Protein AF-0000000084500345 (afdb_homodimer)

Radius of gyration: 33.34 Å; Cα contacts (8 Å, |Δi|>4): 1543; chains: 2; bounding box: 88×90×96 Å

Sequence (856 aa):
MTTPIPCPPGLPIVGNLTSVDADVPTNSLMLLAKQYGEIYRLRVLKHKGAKRLLGLGEGDAGGNSFLESFNEWEENLWDALAKEYNVEAKEGLNVPMVDVQLVGGPTDRAAILRQPDSRLGLVVENRVLTTPGAPAKHHIEFELPDSMTYQAGDYLAILPLNPPEYVRRVLARFRMSPEQEIVLNAHGPTALPTGKPVGVSEMLSGFVEIGQTVTKRNISTLLEHSRDPATRSDLEVMLSTYNLKEGNPQGSMLDLLEKYPDIDLPFGTFVASLPTMRLRQYSISSSPLWNPSRVTLTLAVVNHGQFLGVASNYLANLRKGDRVQMVVRPSAKSFHPPPDPSVPMVLFAAGSGMAPFRGFLQERAMQAQARRPVAKSVLFFGCRTPDEDYLYADKELAEWSELGVVDLRPAFSRASERSEGNKYVQQIMTTPIPCPPGLPIVGNLTSVDADVPTNSLMLLAKQYGEIYRLRVLKHKGAKRLLGLGEGDAGGNSFLESFNEWEENLWDALAKEYNVEAKEGLNVPMVDVQLVGGPTDRAAILRQPDSRLGLVVENRVLTTPGAPAKHHIEFELPDSMTYQAGDYLAILPLNPPEYVRRVLARFRMSPEQEIVLNAHGPTALPTGKPVGVSEMLSGFVEIGQTVTKRNISTLLEHSRDPATRSDLEVMLSTYNLKEGNPQGSMLDLLEKYPDIDLPFGTFVASLPTMRLRQYSISSSPLWNPSRVTLTLAVVNHGQFLGVASNYLANLRKGDRVQMVVRPSAKSFHPPPDPSVPMVLFAAGSGMAPFRGFLQERAMQAQARRPVAKSVLFFGCRTPDEDYLYADKELAEWSELGVVDLRPAFSRASERSEGNKYVQQI

Structure (mmCIF, N/CA/C/O backbone):
data_AF-0000000084500345-model_v1
#
loop_
_entity.id
_entity.type
_entity.pdbx_description
1 polymer 'NADPH-ferrihemoprotein reductase'
#
loop_
_atom_site.group_PDB
_atom_site.id
_atom_site.type_symbol
_atom_site.label_atom_id
_atom_site.label_alt_id
_atom_site.label_comp_id
_atom_site.label_asym_id
_atom_site.label_entity_id
_atom_site.label_seq_id
_atom_site.pdbx_PDB_ins_code
_atom_site.Cartn_x
_atom_site.Cartn_y
_atom_site.Cartn_z
_atom_site.occupancy
_atom_site.B_iso_or_equiv
_atom_site.auth_seq_id
_atom_site.auth_comp_id
_atom_site.auth_asym_id
_atom_site.auth_atom_id
_atom_site.pdbx_PDB_model_num
ATOM 1 N N . MET A 1 1 ? 21.734 19.516 -51.812 1 18.86 1 MET A N 1
ATOM 2 C CA . MET A 1 1 ? 20.625 18.641 -52.219 1 18.86 1 MET A CA 1
ATOM 3 C C . MET A 1 1 ? 20.781 17.25 -51.594 1 18.86 1 MET A C 1
ATOM 5 O O . MET A 1 1 ? 21.578 16.453 -52.062 1 18.86 1 MET A O 1
ATOM 9 N N . THR A 1 2 ? 21.109 17.078 -50.375 1 21.31 2 THR A N 1
ATOM 10 C CA . THR A 1 2 ? 21.766 16.047 -49.562 1 21.31 2 THR A CA 1
ATOM 11 C C . THR A 1 2 ? 20.922 14.781 -49.531 1 21.31 2 THR A C 1
ATOM 13 O O . THR A 1 2 ? 19.766 14.805 -49.094 1 21.31 2 THR A O 1
ATOM 16 N N . THR A 1 3 ? 21.094 13.859 -50.531 1 21.16 3 THR A N 1
ATOM 17 C CA . THR A 1 3 ? 20.297 12.711 -50.969 1 21.16 3 THR A CA 1
ATOM 18 C C . THR A 1 3 ? 20.172 11.688 -49.844 1 21.16 3 THR A C 1
ATOM 20 O O . THR A 1 3 ? 21.172 11.258 -49.25 1 21.16 3 THR A O 1
ATOM 23 N N . PRO A 1 4 ? 19 11.445 -49.188 1 22.08 4 PRO A N 1
ATOM 24 C CA . PRO A 1 4 ? 18.719 10.664 -47.969 1 22.08 4 PRO A CA 1
ATOM 25 C C . PRO A 1 4 ? 19.047 9.188 -48.125 1 22.08 4 PRO A C 1
ATOM 27 O O . PRO A 1 4 ? 18.906 8.633 -49.219 1 22.08 4 PRO A O 1
ATOM 30 N N . ILE A 1 5 ? 20.219 8.742 -47.688 1 23.05 5 ILE A N 1
ATOM 31 C CA . IL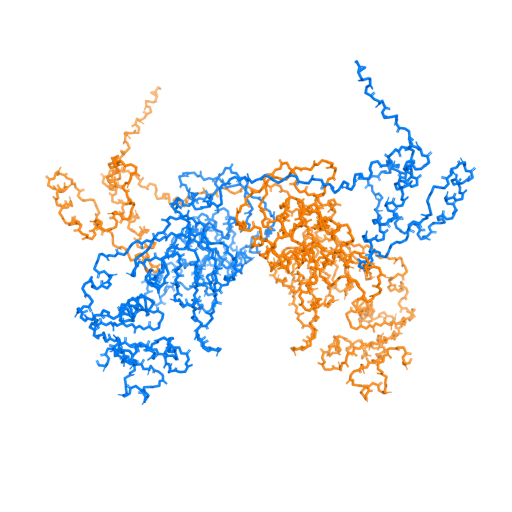E A 1 5 ? 20.766 7.406 -47.906 1 23.05 5 ILE A CA 1
ATOM 32 C C . ILE A 1 5 ? 19.672 6.359 -47.688 1 23.05 5 ILE A C 1
ATOM 34 O O . ILE A 1 5 ? 19.078 6.301 -46.625 1 23.05 5 ILE A O 1
ATOM 38 N N . PRO A 1 6 ? 19.125 5.66 -48.719 1 22.3 6 PRO A N 1
ATOM 39 C CA . PRO A 1 6 ? 18.062 4.656 -48.781 1 22.3 6 PRO A CA 1
ATOM 40 C C . PRO A 1 6 ? 18.406 3.383 -48 1 22.3 6 PRO A C 1
ATOM 42 O O . PRO A 1 6 ? 19.484 2.82 -48.188 1 22.3 6 PRO A O 1
ATOM 45 N N . CYS A 1 7 ? 18.312 3.375 -46.688 1 22.42 7 CYS A N 1
ATOM 46 C CA . CYS A 1 7 ? 18.594 2.18 -45.906 1 22.42 7 CYS A CA 1
ATOM 47 C C . CYS A 1 7 ? 18.016 0.938 -46.562 1 22.42 7 CYS A C 1
ATOM 49 O O . CYS A 1 7 ? 16.812 0.861 -46.812 1 22.42 7 CYS A O 1
ATOM 51 N N . PRO A 1 8 ? 18.797 0.24 -47.375 1 20.56 8 PRO A N 1
ATOM 52 C CA . PRO A 1 8 ? 18.25 -0.877 -48.156 1 20.56 8 PRO A CA 1
ATOM 53 C C . PRO A 1 8 ? 17.562 -1.922 -47.281 1 20.56 8 PRO A C 1
ATOM 55 O O . PRO A 1 8 ? 17.844 -2.031 -46.094 1 20.56 8 PRO A O 1
ATOM 58 N N . PRO A 1 9 ? 16.516 -2.76 -47.75 1 21.39 9 PRO A N 1
ATOM 59 C CA . PRO A 1 9 ? 15.555 -3.686 -47.156 1 21.39 9 PRO A CA 1
ATOM 60 C C . PRO A 1 9 ? 16.219 -4.879 -46.469 1 21.39 9 PRO A C 1
ATOM 62 O O . PRO A 1 9 ? 15.695 -5.398 -45.469 1 21.39 9 PRO A O 1
ATOM 65 N N . GLY A 1 10 ? 17.172 -5.652 -47 1 21.48 10 GLY A N 1
ATOM 66 C CA . GLY A 1 10 ? 17.375 -7.094 -47.031 1 21.48 10 GLY A CA 1
ATOM 67 C C . GLY A 1 10 ? 18.047 -7.637 -45.781 1 21.48 10 GLY A C 1
ATOM 68 O O . GLY A 1 10 ? 18.328 -8.828 -45.719 1 21.48 10 GLY A O 1
ATOM 69 N N . LEU A 1 11 ? 18.938 -7.059 -45.25 1 22.3 11 LEU A N 1
ATOM 70 C CA . LEU A 1 11 ? 19.875 -7.898 -44.5 1 22.3 11 LEU A CA 1
ATOM 71 C C . LEU A 1 11 ? 19.156 -8.641 -43.375 1 22.3 11 LEU A C 1
ATOM 73 O O . LEU A 1 11 ? 18.547 -8.008 -42.5 1 22.3 11 LEU A O 1
ATOM 77 N N . PRO A 1 12 ? 18.953 -10.086 -43.562 1 21.91 12 PRO A N 1
ATOM 78 C CA . PRO A 1 12 ? 18.203 -10.969 -42.656 1 21.91 12 PRO A CA 1
ATOM 79 C C . PRO A 1 12 ? 18.781 -11.023 -41.25 1 21.91 12 PRO A C 1
ATOM 81 O O . PRO A 1 12 ? 19.984 -11.242 -41.094 1 21.91 12 PRO A O 1
ATOM 84 N N . ILE A 1 13 ? 18.703 -10.258 -40.438 1 24.86 13 ILE A N 1
ATOM 85 C CA . ILE A 1 13 ? 18.781 -10.43 -39 1 24.86 13 ILE A CA 1
ATOM 86 C C . ILE A 1 13 ? 18.047 -11.703 -38.594 1 24.86 13 ILE A C 1
ATOM 88 O O . ILE A 1 13 ? 16.828 -11.812 -38.781 1 24.86 13 ILE A O 1
ATOM 92 N N . VAL A 1 14 ? 18.531 -12.961 -38.688 1 24.66 14 VAL A N 1
ATOM 93 C CA . VAL A 1 14 ? 18 -14.32 -38.562 1 24.66 14 VAL A CA 1
ATOM 94 C C . VAL A 1 14 ? 17.297 -14.477 -37.219 1 24.66 14 VAL A C 1
ATOM 96 O O . VAL A 1 14 ? 17.953 -14.586 -36.188 1 24.66 14 VAL A O 1
ATOM 99 N N . GLY A 1 15 ? 16.766 -13.617 -36.344 1 25.41 15 GLY A N 1
ATOM 100 C CA . GLY A 1 15 ? 15.359 -13.688 -35.969 1 25.41 15 GLY A CA 1
ATOM 101 C C . GLY A 1 15 ? 14.477 -14.18 -37.125 1 25.41 15 GLY A C 1
ATOM 102 O O . GLY A 1 15 ? 14.281 -13.477 -38.094 1 25.41 15 GLY A O 1
ATOM 103 N N . ASN A 1 16 ? 14.758 -15.414 -37.656 1 24.45 16 ASN A N 1
ATOM 104 C CA . ASN A 1 16 ? 13.805 -15.625 -38.75 1 24.45 16 ASN A CA 1
ATOM 105 C C . ASN A 1 16 ? 12.422 -15.086 -38.406 1 24.45 16 ASN A C 1
ATOM 107 O O . ASN A 1 16 ? 11.773 -15.578 -37.469 1 24.45 16 ASN A O 1
ATOM 111 N N . LEU A 1 17 ? 12.289 -13.906 -38.375 1 25.52 17 LEU A N 1
ATOM 112 C CA . LEU A 1 17 ? 10.961 -13.312 -38.25 1 25.52 17 LEU A CA 1
ATOM 113 C C . LEU A 1 17 ? 9.961 -14.016 -39.156 1 25.52 17 LEU A C 1
ATOM 115 O O . LEU A 1 17 ? 9.797 -13.641 -40.312 1 25.52 17 LEU A O 1
ATOM 119 N N . THR A 1 18 ? 10.188 -15.312 -39.469 1 23.75 18 THR A N 1
ATOM 120 C CA . THR A 1 18 ? 9.094 -15.906 -40.25 1 23.75 18 THR A CA 1
ATOM 121 C C . THR A 1 18 ? 7.758 -15.664 -39.531 1 23.75 18 THR A C 1
ATOM 123 O O . THR A 1 18 ? 7.715 -15.508 -38.312 1 23.75 18 THR A O 1
ATOM 126 N N . SER A 1 19 ? 6.859 -14.992 -40.312 1 24.91 19 SER A N 1
ATOM 127 C CA . SER A 1 19 ? 5.465 -14.82 -39.906 1 24.91 19 SER A CA 1
ATOM 128 C C . SER A 1 19 ? 4.918 -16.094 -39.281 1 24.91 19 SER A C 1
ATOM 130 O O . SER A 1 19 ? 4.727 -17.109 -39.938 1 24.91 19 SER A O 1
ATOM 132 N N . VAL A 1 20 ? 5.703 -16.75 -38.469 1 24.88 20 VAL A N 1
ATOM 133 C CA . VAL A 1 20 ? 5.027 -17.969 -38.031 1 24.88 20 VAL A CA 1
ATOM 134 C C . VAL A 1 20 ? 3.67 -17.625 -37.438 1 24.88 20 VAL A C 1
ATOM 136 O O . VAL A 1 20 ? 3.486 -16.531 -36.875 1 24.88 20 VAL A O 1
ATOM 139 N N . ASP A 1 21 ? 2.629 -18.281 -37.969 1 23.59 21 ASP A N 1
ATOM 140 C CA . ASP A 1 21 ? 1.273 -18.203 -37.438 1 23.59 21 ASP A CA 1
ATOM 141 C C . ASP A 1 21 ? 1.293 -18.031 -35.938 1 23.59 21 ASP A C 1
ATOM 143 O O . ASP A 1 21 ? 2.236 -18.469 -35.25 1 23.59 21 ASP A O 1
ATOM 147 N N . ALA A 1 22 ? 0.519 -17 -35.344 1 27.2 22 ALA A N 1
ATOM 148 C CA . ALA A 1 22 ? 0.229 -16.422 -34.062 1 27.2 22 ALA A CA 1
ATOM 149 C C . ALA A 1 22 ? 0.317 -17.484 -32.938 1 27.2 22 ALA A C 1
ATOM 151 O O . ALA A 1 22 ? 0.247 -17.156 -31.766 1 27.2 22 ALA A O 1
ATOM 152 N N . ASP A 1 23 ? 0.167 -18.734 -33.25 1 26.14 23 ASP A N 1
ATOM 153 C CA . ASP A 1 23 ? -0.069 -19.781 -32.25 1 26.14 23 ASP A CA 1
ATOM 154 C C . ASP A 1 23 ? 1.243 -20.266 -31.641 1 26.14 23 ASP A C 1
ATOM 156 O O . ASP A 1 23 ? 1.262 -21.25 -30.891 1 26.14 23 ASP A O 1
ATOM 160 N N . VAL A 1 24 ? 2.428 -20.109 -32.312 1 27.23 24 VAL A N 1
ATOM 161 C CA . VAL A 1 24 ? 3.535 -20.906 -31.812 1 27.23 24 VAL A CA 1
ATOM 162 C C . VAL A 1 24 ? 4.203 -20.188 -30.641 1 27.23 24 VAL A C 1
ATOM 164 O O . VAL A 1 24 ? 4.566 -19.016 -30.75 1 27.23 24 VAL A O 1
ATOM 167 N N . PRO A 1 25 ? 4.152 -20.719 -29.359 1 26.17 25 PRO A N 1
ATOM 168 C CA . PRO A 1 25 ? 4.59 -20.234 -28.047 1 26.17 25 PRO A CA 1
ATOM 169 C C . PRO A 1 25 ? 6.066 -19.844 -28.031 1 26.17 25 PRO A C 1
ATOM 171 O O . PRO A 1 25 ? 6.891 -20.484 -28.672 1 26.17 25 PRO A O 1
ATOM 174 N N . THR A 1 26 ? 6.422 -18.609 -27.891 1 28.78 26 THR A N 1
ATOM 175 C CA . THR A 1 26 ? 7.711 -17.922 -27.797 1 28.78 26 THR A CA 1
ATOM 176 C C . THR A 1 26 ? 8.703 -18.75 -26.984 1 28.78 26 THR A C 1
ATOM 178 O O . THR A 1 26 ? 9.906 -18.5 -27 1 28.78 26 THR A O 1
ATOM 181 N N . ASN A 1 27 ? 8.203 -19.656 -26.078 1 28 27 ASN A N 1
ATOM 182 C CA . ASN A 1 27 ? 9.117 -20.516 -25.328 1 28 27 ASN A CA 1
ATOM 183 C C . ASN A 1 27 ? 10 -21.344 -26.25 1 28 27 ASN A C 1
ATOM 185 O O . ASN A 1 27 ? 10.922 -22.016 -25.797 1 28 27 ASN A O 1
ATOM 189 N N . SER A 1 28 ? 9.461 -21.625 -27.438 1 27.83 28 SER A N 1
ATOM 190 C CA . SER A 1 28 ? 10.109 -22.562 -28.344 1 27.83 28 SER A CA 1
ATOM 191 C C . SER A 1 28 ? 11.422 -22 -28.891 1 27.83 28 SER A C 1
ATOM 193 O O . SER A 1 28 ? 12.188 -22.703 -29.531 1 27.83 28 SER A O 1
ATOM 195 N N . LEU A 1 29 ? 11.539 -20.672 -28.781 1 29.75 29 LEU A N 1
ATOM 196 C CA . LEU A 1 29 ? 12.805 -20.219 -29.344 1 29.75 29 LEU A CA 1
ATOM 197 C C . LEU A 1 29 ? 13.977 -20.625 -28.453 1 29.75 29 LEU A C 1
ATOM 199 O O . LEU A 1 29 ? 15.023 -21.047 -28.938 1 29.75 29 LEU A O 1
ATOM 203 N N . MET A 1 30 ? 13.734 -20.5 -27.094 1 29.55 30 MET A N 1
ATOM 204 C CA . MET A 1 30 ? 14.828 -20.859 -26.203 1 29.55 30 MET A CA 1
ATOM 205 C C . MET A 1 30 ? 15.055 -22.375 -26.203 1 29.55 30 MET A C 1
ATOM 207 O O . MET A 1 30 ? 16.203 -22.828 -26.141 1 29.55 30 MET A O 1
ATOM 211 N N . LEU A 1 31 ? 13.977 -23.141 -26.125 1 29.52 31 LEU A N 1
ATOM 212 C CA . LEU A 1 31 ? 14.125 -24.594 -26.234 1 29.52 31 LEU A CA 1
ATOM 213 C C . LEU A 1 31 ? 14.656 -24.984 -27.609 1 29.52 31 LEU A C 1
ATOM 215 O O . LEU A 1 31 ? 15.43 -25.938 -27.719 1 29.52 31 LEU A O 1
ATOM 219 N N . LEU A 1 32 ? 14.203 -24.234 -28.562 1 29.61 32 LEU A N 1
ATOM 220 C CA . LEU A 1 32 ? 14.711 -24.594 -29.875 1 29.61 32 LEU A CA 1
ATOM 221 C C . LEU A 1 32 ? 16.219 -24.391 -29.953 1 29.61 32 LEU A C 1
ATOM 223 O O . LEU A 1 32 ? 16.922 -25.172 -30.609 1 29.61 32 LEU A O 1
ATOM 227 N N . ALA A 1 33 ? 16.672 -23.406 -29.172 1 32.41 33 ALA A N 1
ATOM 228 C CA . ALA A 1 33 ? 18.125 -23.266 -29.203 1 32.41 33 ALA A CA 1
ATOM 229 C C . ALA A 1 33 ? 18.812 -24.469 -28.594 1 32.41 33 ALA A C 1
ATOM 231 O O . ALA A 1 33 ? 19.844 -24.938 -29.094 1 32.41 33 ALA A O 1
ATOM 232 N N . LYS A 1 34 ? 18.312 -24.891 -27.375 1 33.28 34 LYS A N 1
ATOM 233 C CA . LYS A 1 34 ? 18.938 -26.078 -26.797 1 33.28 34 LYS A CA 1
ATOM 234 C C . LYS A 1 34 ? 18.703 -27.312 -27.672 1 33.28 34 LYS A C 1
ATOM 236 O O . LYS A 1 34 ? 19.594 -28.141 -27.844 1 33.28 34 LYS A O 1
ATOM 241 N N . GLN A 1 35 ? 17.391 -27.578 -27.766 1 30.52 35 GLN A N 1
ATOM 242 C CA . GLN A 1 35 ? 17.172 -28.844 -28.469 1 30.52 35 GLN A CA 1
ATOM 243 C C . GLN A 1 35 ? 17.703 -28.781 -29.891 1 30.52 35 GLN A C 1
ATOM 245 O O . GLN A 1 35 ? 18.234 -29.766 -30.406 1 30.52 35 GLN A O 1
ATOM 250 N N . TYR A 1 36 ? 17.062 -27.844 -30.672 1 31.41 36 TYR A N 1
ATOM 251 C CA . TYR A 1 36 ? 17.609 -27.984 -32.031 1 31.41 36 TYR A CA 1
ATOM 252 C C . TYR A 1 36 ? 19.016 -27.422 -32.125 1 31.41 36 TYR A C 1
ATOM 254 O O . TYR A 1 36 ? 19.406 -26.562 -31.312 1 31.41 36 TYR A O 1
ATOM 262 N N . GLY A 1 37 ? 20.016 -28.125 -32.781 1 31.67 37 GLY A N 1
ATOM 263 C CA . GLY A 1 37 ? 21.359 -27.938 -33.281 1 31.67 37 GLY A CA 1
ATOM 264 C C . GLY A 1 37 ? 21.672 -26.516 -33.656 1 31.67 37 GLY A C 1
ATOM 265 O O . GLY A 1 37 ? 21.188 -26.031 -34.688 1 3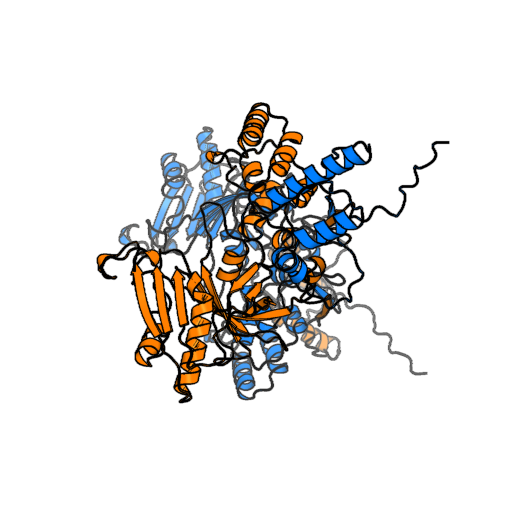1.67 37 GLY A O 1
ATOM 266 N N . GLU A 1 38 ? 21.641 -25.594 -32.812 1 37.66 38 GLU A N 1
ATOM 267 C CA . GLU A 1 38 ? 22.312 -24.344 -33.156 1 37.66 38 GLU A CA 1
ATOM 268 C C . GLU A 1 38 ? 23.438 -24.562 -34.188 1 37.66 38 GLU A C 1
ATOM 270 O O . GLU A 1 38 ? 23.609 -23.766 -35.094 1 37.66 38 GLU A O 1
ATOM 275 N N . ILE A 1 39 ? 24.078 -25.609 -33.781 1 36.75 39 ILE A N 1
ATOM 276 C CA . ILE A 1 39 ? 25.203 -26.047 -34.594 1 36.75 39 ILE A CA 1
ATOM 277 C C . ILE A 1 39 ? 24.703 -26.406 -36 1 36.75 39 ILE A C 1
ATOM 279 O O . ILE A 1 39 ? 25.344 -26.078 -37 1 36.75 39 ILE A O 1
ATOM 283 N N . TYR A 1 40 ? 23.547 -27.016 -35.938 1 35.56 40 TYR A N 1
ATOM 284 C CA . TYR A 1 40 ? 23.062 -27.453 -37.25 1 35.56 40 TYR A CA 1
ATOM 285 C C . TYR A 1 40 ? 22.594 -26.266 -38.062 1 35.56 40 TYR A C 1
ATOM 287 O O . TYR A 1 40 ? 22.891 -26.188 -39.281 1 35.56 40 TYR A O 1
ATOM 295 N N . ARG A 1 41 ? 21.812 -25.328 -37.406 1 39.25 41 ARG A N 1
ATOM 296 C CA . ARG A 1 41 ? 21.328 -24.203 -38.219 1 39.25 41 ARG A CA 1
ATOM 297 C C . ARG A 1 41 ? 22.484 -23.281 -38.625 1 39.25 41 ARG A C 1
ATOM 299 O O . ARG A 1 41 ? 22.547 -22.828 -39.75 1 39.25 41 ARG A O 1
ATOM 306 N N . LEU A 1 42 ? 23.281 -23.094 -37.562 1 44.44 42 LEU A N 1
ATOM 307 C CA . LEU A 1 42 ? 24.453 -22.328 -37.938 1 44.44 42 LEU A CA 1
ATOM 308 C C . LEU A 1 42 ? 25.266 -23.047 -39 1 44.44 42 LEU A C 1
ATOM 310 O O . LEU A 1 42 ? 25.797 -22.422 -39.938 1 44.44 42 LEU A O 1
ATOM 314 N N . ARG A 1 43 ? 25.172 -24.344 -38.812 1 43 43 ARG A N 1
ATOM 315 C CA . ARG A 1 43 ? 25.875 -25.141 -39.812 1 43 43 ARG A CA 1
ATOM 316 C C . ARG A 1 43 ? 25.172 -25.078 -41.156 1 43 43 ARG A C 1
ATOM 318 O O . ARG A 1 43 ? 25.828 -24.969 -42.188 1 43 43 ARG A O 1
ATOM 325 N N . VAL A 1 44 ? 23.906 -25.125 -40.969 1 44.31 44 VAL A N 1
ATOM 326 C CA . VAL A 1 44 ? 23.172 -25.062 -42.219 1 44.31 44 VAL A CA 1
ATOM 327 C C . VAL A 1 44 ? 23.281 -23.672 -42.812 1 44.31 44 VAL A C 1
ATOM 329 O O . VAL A 1 44 ? 23.453 -23.531 -44.031 1 44.31 44 VAL A O 1
ATOM 332 N N . LEU A 1 45 ? 23.281 -22.734 -41.906 1 48.78 45 LEU A N 1
ATOM 333 C CA . LEU A 1 45 ? 23.422 -21.375 -42.406 1 48.78 45 LEU A CA 1
ATOM 334 C C . LEU A 1 45 ? 24.812 -21.172 -43 1 48.78 45 LEU A C 1
ATOM 336 O O . LEU A 1 45 ? 24.969 -20.531 -44.062 1 48.78 45 LEU A O 1
ATOM 340 N N . LYS A 1 46 ? 25.672 -21.797 -42.281 1 52.62 46 LYS A N 1
ATOM 341 C CA . LYS A 1 46 ? 27.031 -21.75 -42.812 1 52.62 46 LYS A CA 1
ATOM 342 C C . LYS A 1 46 ? 27.109 -22.438 -44.188 1 52.62 46 LYS A C 1
ATOM 344 O O . LYS A 1 46 ? 27.766 -21.953 -45.094 1 52.62 46 LYS A O 1
ATOM 349 N N . HIS A 1 47 ? 26.328 -23.469 -44.25 1 54.31 47 HIS A N 1
ATOM 350 C CA . HIS A 1 47 ? 26.328 -24.203 -45.5 1 54.31 47 HIS A CA 1
ATOM 351 C C . HIS A 1 47 ? 25.641 -23.406 -46.594 1 54.31 47 HIS A C 1
ATOM 353 O O . HIS A 1 47 ? 25.984 -23.562 -47.781 1 54.31 47 HIS A O 1
ATOM 359 N N . LYS A 1 48 ? 24.75 -22.641 -46.156 1 50.84 48 LYS A N 1
ATOM 360 C CA . LYS A 1 48 ? 24.031 -21.859 -47.156 1 50.84 48 LYS A CA 1
ATOM 361 C C . LYS A 1 48 ? 24.703 -20.516 -47.406 1 50.84 48 LYS A C 1
ATOM 363 O O . LYS A 1 48 ? 24.125 -19.625 -48 1 50.84 48 LYS A O 1
ATOM 368 N N . GLY A 1 49 ? 25.922 -20.469 -46.906 1 55.34 49 GLY A N 1
ATOM 369 C CA . GLY A 1 49 ? 26.734 -19.312 -47.25 1 55.34 49 GLY A CA 1
ATOM 370 C C . GLY A 1 49 ? 26.656 -18.188 -46.25 1 55.34 49 GLY A C 1
ATOM 371 O O . GLY A 1 49 ? 27.094 -17.062 -46.5 1 55.34 49 GLY A O 1
ATOM 372 N N . ALA A 1 50 ? 25.938 -18.547 -45.219 1 55.16 50 ALA A N 1
ATOM 373 C CA . ALA A 1 50 ? 25.844 -17.5 -44.188 1 55.16 50 ALA A CA 1
ATOM 374 C C . ALA A 1 50 ? 27.172 -17.328 -43.469 1 55.16 50 ALA A C 1
ATOM 376 O O . ALA A 1 50 ? 27.906 -18.297 -43.281 1 55.16 50 ALA A O 1
ATOM 377 N N . LYS A 1 51 ? 27.641 -16.203 -43.344 1 62.28 51 LYS A N 1
ATOM 378 C CA . LYS A 1 51 ? 28.844 -15.883 -42.594 1 62.28 51 LYS A CA 1
ATOM 379 C C . LYS A 1 51 ? 28.516 -15.539 -41.156 1 62.28 51 LYS A C 1
ATOM 381 O O . LYS A 1 51 ? 27.641 -14.711 -40.875 1 62.28 51 LYS A O 1
ATOM 386 N N . ARG A 1 52 ? 29.047 -16.391 -40.344 1 64.19 52 ARG A N 1
ATOM 387 C CA . ARG A 1 52 ? 28.859 -16.109 -38.906 1 64.19 52 ARG A CA 1
ATOM 388 C C . ARG A 1 52 ? 29.578 -14.828 -38.5 1 64.19 52 ARG A C 1
ATOM 390 O O . ARG A 1 52 ? 30.781 -14.688 -38.719 1 64.19 52 ARG A O 1
ATOM 397 N N . LEU A 1 53 ? 28.812 -13.898 -38.062 1 65.62 53 LEU A N 1
ATOM 398 C CA . LEU A 1 53 ? 29.406 -12.625 -37.656 1 65.62 53 LEU A CA 1
ATOM 399 C C . LEU A 1 53 ? 29.766 -12.633 -36.188 1 65.62 53 LEU A C 1
ATOM 401 O O . LEU A 1 53 ? 30.734 -11.984 -35.781 1 65.62 53 LEU A O 1
ATOM 405 N N . LEU A 1 54 ? 28.922 -13.305 -35.406 1 67.06 54 LEU A N 1
ATOM 406 C CA . LEU A 1 54 ? 29.141 -13.359 -33.938 1 67.06 54 LEU A CA 1
ATOM 407 C C . LEU A 1 54 ? 28.766 -14.734 -33.406 1 67.06 54 LEU A C 1
ATOM 409 O O . LEU A 1 54 ? 27.875 -15.391 -33.906 1 67.06 54 LEU A O 1
ATOM 413 N N . GLY A 1 55 ? 29.594 -15.109 -32.5 1 63.38 55 GLY A N 1
ATOM 414 C CA . GLY A 1 55 ? 29.297 -16.375 -31.828 1 63.38 55 GLY A CA 1
ATOM 415 C C . GLY A 1 55 ? 27.984 -16.344 -31.078 1 63.38 55 GLY A C 1
ATOM 416 O O . GLY A 1 55 ? 27.469 -15.266 -30.75 1 63.38 55 GLY A O 1
ATOM 417 N N . LEU A 1 56 ? 27.375 -17.438 -30.906 1 59.53 56 LEU A N 1
ATOM 418 C CA . LEU A 1 56 ? 26.156 -17.562 -30.125 1 59.53 56 LEU A CA 1
ATOM 419 C C . LEU A 1 56 ? 26.344 -17.031 -28.719 1 59.53 56 LEU A C 1
ATOM 421 O O . LEU A 1 56 ? 27.359 -17.312 -28.078 1 59.53 56 LEU A O 1
ATOM 425 N N . GLY A 1 57 ? 25.578 -15.977 -28.359 1 60.44 57 GLY A N 1
ATOM 426 C CA . GLY A 1 57 ? 25.547 -15.531 -26.969 1 60.44 57 GLY A CA 1
ATOM 427 C C . GLY A 1 57 ? 24.672 -16.406 -26.094 1 60.44 57 GLY A C 1
ATOM 428 O O . GLY A 1 57 ? 23.656 -16.938 -26.547 1 60.44 57 GLY A O 1
ATOM 429 N N . GLU A 1 58 ? 25.203 -16.828 -24.953 1 57.91 58 GLU A N 1
ATOM 430 C CA . GLU A 1 58 ? 24.438 -17.609 -23.984 1 57.91 58 GLU A CA 1
ATOM 431 C C . GLU A 1 58 ? 24.156 -16.797 -22.719 1 57.91 58 GLU A C 1
ATOM 433 O O . GLU A 1 58 ? 25 -16 -22.297 1 57.91 58 GLU A O 1
ATOM 438 N N . GLY A 1 59 ? 22.844 -16.688 -22.422 1 55.72 59 GLY A N 1
ATOM 439 C CA . GLY A 1 59 ? 22.484 -16.031 -21.172 1 55.72 59 GLY A CA 1
ATOM 440 C C . GLY A 1 59 ? 21.578 -16.875 -20.297 1 55.72 59 GLY A C 1
ATOM 441 O O . GLY A 1 59 ? 20.844 -17.734 -20.797 1 55.72 59 GLY A O 1
ATOM 442 N N . ASP A 1 60 ? 21.875 -16.922 -19.031 1 49.78 60 ASP A N 1
ATOM 443 C CA . ASP A 1 60 ? 21.031 -17.594 -18.047 1 49.78 60 ASP A CA 1
ATOM 444 C C . ASP A 1 60 ? 19.812 -16.734 -17.688 1 49.78 60 ASP A C 1
ATOM 446 O O . ASP A 1 60 ? 19.953 -15.695 -17.062 1 49.78 60 ASP A O 1
ATOM 450 N N . ALA A 1 61 ? 18.703 -17.141 -18.359 1 46.66 61 ALA A N 1
ATOM 451 C CA . ALA A 1 61 ? 17.453 -16.422 -18.125 1 46.66 61 ALA A CA 1
ATOM 452 C C . ALA A 1 61 ? 17.125 -16.344 -16.641 1 46.66 61 ALA A C 1
ATOM 454 O O . ALA A 1 61 ? 16.438 -15.43 -16.188 1 46.66 61 ALA A O 1
ATOM 455 N N . GLY A 1 62 ? 17.547 -17.297 -15.914 1 44.34 62 GLY A N 1
ATOM 456 C CA . GLY A 1 62 ? 17.281 -17.312 -14.484 1 44.34 62 GLY A CA 1
ATOM 457 C C . GLY A 1 62 ? 18.312 -16.516 -13.695 1 44.34 62 GLY A C 1
ATOM 458 O O . GLY A 1 62 ? 18.125 -16.281 -12.5 1 44.34 62 GLY A O 1
ATOM 459 N N . GLY A 1 63 ? 19.375 -16.188 -14.359 1 44.78 63 GLY A N 1
ATOM 460 C CA . GLY A 1 63 ? 20.438 -15.523 -13.625 1 44.78 63 GLY A CA 1
ATOM 461 C C . GLY A 1 63 ? 20.375 -14.008 -13.727 1 44.78 63 GLY A C 1
ATOM 462 O O . GLY A 1 63 ? 19.672 -13.469 -14.586 1 44.78 63 GLY A O 1
ATOM 463 N N . ASN A 1 64 ? 20.969 -13.32 -12.75 1 48.22 64 ASN A N 1
ATOM 464 C CA . ASN A 1 64 ? 21 -11.867 -12.617 1 48.22 64 ASN A CA 1
ATOM 465 C C . ASN A 1 64 ? 21.734 -11.211 -13.781 1 48.22 64 ASN A C 1
ATOM 467 O O . ASN A 1 64 ? 21.656 -10 -13.969 1 48.22 64 ASN A O 1
ATOM 471 N N . SER A 1 65 ? 22.375 -12.102 -14.492 1 52.5 65 SER A N 1
ATOM 472 C CA . SER A 1 65 ? 23.297 -11.5 -15.453 1 52.5 65 SER A CA 1
ATOM 473 C C . SER A 1 65 ? 22.766 -11.625 -16.875 1 52.5 65 SER A C 1
ATOM 475 O O . SER A 1 65 ? 23.5 -11.406 -17.844 1 52.5 65 SER A O 1
ATOM 477 N N . PHE A 1 66 ? 21.531 -12.023 -17 1 55.34 66 PHE A N 1
ATOM 478 C CA . PHE A 1 66 ? 21.016 -12.266 -18.344 1 55.34 66 PHE A CA 1
ATOM 479 C C . PHE A 1 66 ? 21.062 -10.992 -19.172 1 55.34 66 PHE A C 1
ATOM 481 O O . PHE A 1 66 ? 21.547 -11 -20.312 1 55.34 66 PHE A O 1
ATOM 488 N N . LEU A 1 67 ? 20.547 -10.016 -18.531 1 54.66 67 LEU A N 1
ATOM 489 C CA . LEU A 1 67 ? 20.5 -8.766 -19.281 1 54.66 67 LEU A CA 1
ATOM 490 C C . LEU A 1 67 ? 21.891 -8.273 -19.625 1 54.66 67 LEU A C 1
ATOM 492 O O . LEU A 1 67 ? 22.125 -7.738 -20.703 1 54.66 67 LEU A O 1
ATOM 496 N N . GLU A 1 68 ? 22.734 -8.547 -18.688 1 58.81 68 GLU A N 1
ATOM 497 C CA . GLU A 1 68 ? 24.109 -8.156 -18.922 1 58.81 68 GLU A CA 1
ATOM 498 C C . GLU A 1 68 ? 24.719 -8.953 -20.078 1 58.81 68 GLU A C 1
ATOM 500 O O . GLU A 1 68 ? 25.406 -8.391 -20.938 1 58.81 68 GLU A O 1
ATOM 505 N N . SER A 1 69 ? 24.453 -10.211 -19.969 1 61.59 69 SER A N 1
ATOM 506 C CA . SER A 1 69 ? 24.969 -11.07 -21.031 1 61.59 69 SER A CA 1
ATOM 507 C C . SER A 1 69 ? 24.375 -10.688 -22.391 1 61.59 69 SER A C 1
ATOM 509 O O . SER A 1 69 ? 25.094 -10.68 -23.406 1 61.59 69 SER A O 1
ATOM 511 N N . PHE A 1 70 ? 23.203 -10.32 -22.312 1 62.12 70 PHE A N 1
ATOM 512 C CA . PHE A 1 70 ? 22.531 -9.922 -23.547 1 62.12 70 PHE A CA 1
ATOM 513 C C . PHE A 1 70 ? 23.078 -8.602 -24.062 1 62.12 70 PHE A C 1
ATOM 515 O O . PHE A 1 70 ? 23.375 -8.461 -25.25 1 62.12 70 PHE A O 1
ATOM 522 N N . ASN A 1 71 ? 23.172 -7.746 -23.109 1 62.72 71 ASN A N 1
ATOM 523 C CA . ASN A 1 71 ? 23.688 -6.445 -23.5 1 62.72 71 ASN A CA 1
ATOM 524 C C . ASN A 1 71 ? 25.094 -6.562 -24.094 1 62.72 71 ASN A C 1
ATOM 526 O O . ASN A 1 71 ? 25.406 -5.926 -25.109 1 62.72 71 ASN A O 1
ATOM 530 N N . GLU A 1 72 ? 25.844 -7.348 -23.438 1 65.75 72 GLU A N 1
ATOM 531 C CA . GLU A 1 72 ? 27.203 -7.578 -23.953 1 65.75 72 GLU A CA 1
ATOM 532 C C . GLU A 1 72 ? 27.172 -8.211 -25.328 1 65.75 72 GLU A C 1
ATOM 534 O O . GLU A 1 72 ? 27.938 -7.812 -26.219 1 65.75 72 GLU A O 1
ATOM 539 N N . TRP A 1 73 ? 26.344 -9.18 -25.422 1 66.56 73 TRP A N 1
ATOM 540 C CA . TRP A 1 73 ? 26.203 -9.844 -26.719 1 66.56 73 TRP A CA 1
ATOM 541 C C . TRP A 1 73 ? 25.703 -8.867 -27.781 1 66.56 73 TRP A C 1
ATOM 543 O O . TRP A 1 73 ? 26.203 -8.852 -28.906 1 66.56 73 TRP A O 1
ATOM 553 N N . GLU A 1 74 ? 24.766 -8.102 -27.375 1 63.69 74 GLU A N 1
ATOM 554 C CA . GLU A 1 74 ? 24.203 -7.113 -28.281 1 63.69 74 GLU A CA 1
ATOM 555 C C . GLU A 1 74 ? 25.266 -6.105 -28.734 1 63.69 74 GLU A C 1
ATOM 557 O O . GLU A 1 74 ? 25.328 -5.75 -29.906 1 63.69 74 GLU A O 1
ATOM 562 N N . GLU A 1 75 ? 25.984 -5.695 -27.797 1 66.06 75 GLU A N 1
ATOM 563 C CA . GLU A 1 75 ? 27.078 -4.785 -28.141 1 66.06 75 GLU A CA 1
ATOM 564 C C . GLU A 1 75 ? 28.047 -5.43 -29.125 1 66.06 75 GLU A C 1
ATOM 566 O O . GLU A 1 75 ? 28.469 -4.797 -30.094 1 66.06 75 GLU A O 1
ATOM 571 N N . ASN A 1 76 ? 28.391 -6.656 -28.781 1 66.69 76 ASN A N 1
ATOM 572 C CA . ASN A 1 76 ? 29.297 -7.379 -29.672 1 66.69 76 ASN A CA 1
ATOM 573 C C . ASN A 1 76 ? 28.703 -7.578 -31.062 1 66.69 76 ASN A C 1
ATOM 575 O O . ASN A 1 76 ? 29.406 -7.535 -32.062 1 66.69 76 ASN A O 1
ATOM 579 N N . LEU A 1 77 ? 27.453 -7.762 -30.984 1 65.44 77 LEU A N 1
ATOM 580 C CA . LEU A 1 77 ? 26.75 -7.914 -32.25 1 65.44 77 LEU A CA 1
ATOM 581 C C . LEU A 1 77 ? 26.859 -6.645 -33.094 1 65.44 77 LEU A C 1
ATOM 583 O O . LEU A 1 77 ? 27.219 -6.699 -34.281 1 65.44 77 LEU A O 1
ATOM 587 N N . TRP A 1 78 ? 26.641 -5.621 -32.469 1 66.25 78 TRP A N 1
ATOM 588 C CA . TRP A 1 78 ? 26.656 -4.359 -33.219 1 66.25 78 TRP A CA 1
ATOM 589 C C . TRP A 1 78 ? 28.078 -4.023 -33.688 1 66.25 78 TRP A C 1
ATOM 591 O O . TRP A 1 78 ? 28.25 -3.52 -34.812 1 66.25 78 TRP A O 1
ATOM 601 N N . ASP A 1 79 ? 28.969 -4.32 -32.875 1 70.25 79 ASP A N 1
ATOM 602 C CA . ASP A 1 79 ? 30.359 -4.133 -33.25 1 70.25 79 ASP A CA 1
ATOM 603 C C . ASP A 1 79 ? 30.703 -4.984 -34.469 1 70.25 79 ASP A C 1
ATOM 605 O O . ASP A 1 79 ? 31.359 -4.504 -35.406 1 70.25 79 ASP A O 1
ATOM 609 N N . ALA A 1 80 ? 30.281 -6.168 -34.406 1 66.81 80 ALA A N 1
ATOM 610 C CA . ALA A 1 80 ? 30.562 -7.086 -35.5 1 66.81 80 ALA A CA 1
ATOM 611 C C . ALA A 1 80 ? 29.875 -6.629 -36.781 1 66.81 80 ALA A C 1
ATOM 613 O O . ALA A 1 80 ? 30.469 -6.68 -37.875 1 66.81 80 ALA A O 1
ATOM 614 N N . LEU A 1 81 ? 28.734 -6.164 -36.594 1 65.19 81 LEU A N 1
ATOM 615 C CA . LEU A 1 81 ? 27.969 -5.68 -37.719 1 65.19 81 LEU A CA 1
ATOM 616 C C . LEU A 1 81 ? 28.594 -4.414 -38.312 1 65.19 81 LEU A C 1
ATOM 618 O O . LEU A 1 81 ? 28.688 -4.254 -39.531 1 65.19 81 LEU A O 1
ATOM 622 N N . ALA A 1 82 ? 28.969 -3.639 -37.406 1 65.69 82 ALA A N 1
ATOM 623 C CA . ALA A 1 82 ? 29.625 -2.412 -37.844 1 65.69 82 ALA A CA 1
ATOM 624 C C . ALA A 1 82 ? 30.906 -2.727 -38.656 1 65.69 82 ALA A C 1
ATOM 626 O O . ALA A 1 82 ? 31.172 -2.104 -39.688 1 65.69 82 ALA A O 1
ATOM 627 N N . LYS A 1 83 ? 31.562 -3.582 -38.094 1 72.44 83 LYS A N 1
ATOM 628 C CA . LYS A 1 83 ? 32.812 -3.963 -38.75 1 72.44 83 LYS A CA 1
ATOM 629 C C . LYS A 1 83 ? 32.562 -4.633 -40.094 1 72.44 83 LYS A C 1
ATOM 631 O O . LYS A 1 83 ? 33.25 -4.344 -41.062 1 72.44 83 LYS A O 1
ATOM 636 N N . GLU A 1 84 ? 31.609 -5.426 -40.062 1 63.75 84 GLU A N 1
ATOM 637 C CA . GLU A 1 84 ? 31.328 -6.191 -41.281 1 63.75 84 GLU A CA 1
ATOM 638 C C . GLU A 1 84 ? 30.719 -5.309 -42.375 1 63.75 84 GLU A C 1
ATOM 640 O O . GLU A 1 84 ? 31.047 -5.457 -43.562 1 63.75 84 GLU A O 1
ATOM 645 N N . TYR A 1 85 ? 29.922 -4.492 -41.969 1 61.41 85 TYR A N 1
ATOM 646 C CA . TYR A 1 85 ? 29.219 -3.707 -43 1 61.41 85 TYR A CA 1
ATOM 647 C C . TYR A 1 85 ? 29.75 -2.279 -43.031 1 61.41 85 TYR A C 1
ATOM 649 O O . TYR A 1 85 ? 29.219 -1.439 -43.781 1 61.41 85 TYR A O 1
ATOM 657 N N . ASN A 1 86 ? 30.844 -2.041 -42.438 1 59.41 86 ASN A N 1
ATOM 658 C CA . ASN A 1 86 ? 31.562 -0.764 -42.438 1 59.41 86 ASN A CA 1
ATOM 659 C C . ASN A 1 86 ? 30.625 0.394 -42.094 1 59.41 86 ASN A C 1
ATOM 661 O O . ASN A 1 86 ? 30.594 1.396 -42.812 1 59.41 86 ASN A O 1
ATOM 665 N N . VAL A 1 87 ? 29.719 0.068 -41.375 1 58.28 87 VAL A N 1
ATOM 666 C CA . VAL A 1 87 ? 28.844 1.141 -40.906 1 58.28 87 VAL A CA 1
ATOM 667 C C . VAL A 1 87 ? 29.312 1.619 -39.531 1 58.28 87 VAL A C 1
ATOM 669 O O . VAL A 1 87 ? 29.859 0.839 -38.75 1 58.28 87 VAL A O 1
ATOM 672 N N . GLU A 1 88 ? 29.641 2.887 -39.469 1 48.41 88 GLU A N 1
ATOM 673 C CA . GLU A 1 88 ? 29.984 3.445 -38.156 1 48.41 88 GLU A CA 1
ATOM 674 C C . GLU A 1 88 ? 28.922 3.123 -37.125 1 48.41 88 GLU A C 1
ATOM 676 O O . GLU A 1 88 ? 27.734 3.41 -37.312 1 48.41 88 GLU A O 1
ATOM 681 N N . ALA A 1 89 ? 29.156 1.988 -36.562 1 43.47 89 ALA A N 1
ATOM 682 C CA . ALA A 1 89 ? 28.25 1.753 -35.438 1 43.47 89 ALA A CA 1
ATOM 683 C C . ALA A 1 89 ? 28.094 3.01 -34.594 1 43.47 89 ALA A C 1
ATOM 685 O O . ALA A 1 89 ? 29.078 3.549 -34.094 1 43.47 89 ALA A O 1
ATOM 686 N N . LYS A 1 90 ? 27.469 4.062 -35.094 1 40.09 90 LYS A N 1
ATOM 687 C CA . LYS A 1 90 ? 27.234 5.117 -34.094 1 40.09 90 LYS A CA 1
ATOM 688 C C . LYS A 1 90 ? 26.953 4.527 -32.719 1 40.09 90 LYS A C 1
ATOM 690 O O . LYS A 1 90 ? 26.047 3.691 -32.594 1 40.09 90 LYS A O 1
ATOM 695 N N . GLU A 1 91 ? 27.969 4.203 -32 1 40.09 91 GLU A N 1
ATOM 696 C CA . GLU A 1 91 ? 27.828 3.887 -30.578 1 40.09 91 GLU A CA 1
ATOM 697 C C . GLU A 1 91 ? 26.594 4.551 -29.984 1 40.09 91 GLU A C 1
ATOM 699 O O . GLU A 1 91 ? 26.688 5.645 -29.422 1 40.09 91 GLU A O 1
ATOM 704 N N . GLY A 1 92 ? 25.766 4.973 -30.766 1 37.44 92 GLY A N 1
ATOM 705 C CA . GLY A 1 92 ? 24.734 5.609 -29.984 1 37.44 92 GLY A CA 1
ATOM 706 C C . GLY A 1 92 ? 24.234 4.75 -28.828 1 37.44 92 GLY A C 1
ATOM 707 O O . GLY A 1 92 ? 23.781 3.623 -29.047 1 37.44 92 GLY A O 1
ATOM 708 N N . LEU A 1 93 ? 24.984 4.578 -27.828 1 40.59 93 LEU A N 1
ATOM 709 C CA . LEU A 1 93 ? 24.406 4.191 -26.547 1 40.59 93 LEU A CA 1
ATOM 710 C C . LEU A 1 93 ? 22.922 4.52 -26.5 1 40.59 93 LEU A C 1
ATOM 712 O O . LEU A 1 93 ? 22.547 5.621 -26.094 1 40.59 93 LEU A O 1
ATOM 716 N N . ASN A 1 94 ? 22.234 4.219 -27.5 1 41.84 94 ASN A N 1
ATOM 717 C CA . ASN A 1 94 ? 20.828 4.602 -27.578 1 41.84 94 ASN A CA 1
ATOM 718 C C . ASN A 1 94 ? 20.031 4.062 -26.406 1 41.84 94 ASN A C 1
ATOM 720 O O . ASN A 1 94 ? 19.594 2.906 -26.422 1 41.84 94 ASN A O 1
ATOM 724 N N . VAL A 1 95 ? 20.422 4.383 -25.328 1 50.06 95 VAL A N 1
ATOM 725 C CA . VAL A 1 95 ? 19.359 4.188 -24.359 1 50.06 95 VAL A CA 1
ATOM 726 C C . VAL A 1 95 ? 18.031 4.676 -24.922 1 50.06 95 VAL A C 1
ATOM 728 O O . VAL A 1 95 ? 17.953 5.77 -25.5 1 50.06 95 VAL A O 1
ATOM 731 N N . PRO A 1 96 ? 17.156 3.736 -25.328 1 55.97 96 PRO A N 1
ATOM 732 C CA . PRO A 1 96 ? 15.852 4.277 -25.703 1 55.97 96 PRO A CA 1
ATOM 733 C C . PRO A 1 96 ? 15.469 5.504 -24.875 1 55.97 96 PRO A C 1
ATOM 735 O O . PRO A 1 96 ? 15.719 5.547 -23.672 1 55.97 96 PRO A O 1
ATOM 738 N N . MET A 1 97 ? 15.414 6.621 -25.531 1 67.25 97 MET A N 1
ATOM 739 C CA . MET A 1 97 ? 14.992 7.852 -24.875 1 67.25 97 MET A CA 1
ATOM 740 C C . MET A 1 97 ? 13.484 7.863 -24.641 1 67.25 97 MET A C 1
ATOM 742 O O . MET A 1 97 ? 12.711 7.625 -25.562 1 67.25 97 MET A O 1
ATOM 746 N N . VAL A 1 98 ? 13.102 7.727 -23.422 1 81.5 98 VAL A N 1
ATOM 747 C CA . VAL A 1 98 ? 11.703 7.926 -23.047 1 81.5 98 VAL A CA 1
ATOM 748 C C . VAL A 1 98 ? 11.5 9.359 -22.578 1 81.5 98 VAL A C 1
ATOM 750 O O . VAL A 1 98 ? 12.172 9.812 -21.641 1 81.5 98 VAL A O 1
ATOM 753 N N . ASP A 1 99 ? 10.742 10.086 -23.375 1 83.75 99 ASP A N 1
ATOM 754 C CA . ASP A 1 99 ? 10.328 11.422 -22.938 1 83.75 99 ASP A CA 1
ATOM 755 C C . ASP A 1 99 ? 9.094 11.344 -22.047 1 83.75 99 ASP A C 1
ATOM 757 O O . ASP A 1 99 ? 8.141 10.625 -22.359 1 83.75 99 ASP A O 1
ATOM 761 N N . VAL A 1 100 ? 9.211 11.945 -20.953 1 85.94 100 VAL A N 1
ATOM 762 C CA . VAL A 1 100 ? 8.102 11.945 -20 1 85.94 100 VAL A CA 1
ATOM 763 C C . VAL A 1 100 ? 7.523 13.359 -19.875 1 85.94 100 VAL A C 1
ATOM 765 O O . VAL A 1 100 ? 8.25 14.312 -19.609 1 85.94 100 VAL A O 1
ATOM 768 N N . GLN A 1 101 ? 6.289 13.438 -20.141 1 83.94 101 GLN A N 1
ATOM 769 C CA . GLN A 1 101 ? 5.574 14.695 -19.969 1 83.94 101 GLN A CA 1
ATOM 770 C C . GLN A 1 101 ? 4.582 14.609 -18.812 1 83.94 101 GLN A C 1
ATOM 772 O O . GLN A 1 101 ? 3.805 13.656 -18.719 1 83.94 101 GLN A O 1
ATOM 777 N N . LEU A 1 102 ? 4.652 15.555 -17.953 1 81.88 102 LEU A N 1
ATOM 778 C CA . LEU A 1 102 ? 3.67 15.633 -16.875 1 81.88 102 LEU A CA 1
ATOM 779 C C . LEU A 1 102 ? 2.338 16.172 -17.406 1 81.88 102 LEU A C 1
ATOM 781 O O . LEU A 1 102 ? 2.312 17.109 -18.203 1 81.88 102 LEU A O 1
ATOM 785 N N . VAL A 1 103 ? 1.35 15.359 -17.062 1 78.56 103 VAL A N 1
ATOM 786 C CA . VAL A 1 103 ? 0.009 15.797 -17.422 1 78.56 103 VAL A CA 1
ATOM 787 C C . VAL A 1 103 ? -0.793 16.141 -16.172 1 78.56 103 VAL A C 1
ATOM 789 O O . VAL A 1 103 ? -0.742 15.406 -15.18 1 78.56 103 VAL A O 1
ATOM 792 N N . GLY A 1 104 ? -1.512 17.266 -16.266 1 69.62 104 GLY A N 1
ATOM 793 C CA . GLY A 1 104 ? -2.297 17.734 -15.133 1 69.62 104 GLY A CA 1
ATOM 794 C C . GLY A 1 104 ? -1.445 18.25 -13.984 1 69.62 104 GLY A C 1
ATOM 795 O O . GLY A 1 104 ? -0.215 18.219 -14.055 1 69.62 104 GLY A O 1
ATOM 796 N N . GLY A 1 105 ? -2.125 18.875 -13.008 1 72.56 105 GLY A N 1
ATOM 797 C CA . GLY A 1 105 ? -1.439 19.422 -11.844 1 72.56 105 GLY A CA 1
ATOM 798 C C . GLY A 1 105 ? -1.275 18.406 -10.727 1 72.56 105 GLY A C 1
ATOM 799 O O . GLY A 1 105 ? -2.027 17.438 -10.656 1 72.56 105 GLY A O 1
ATOM 800 N N . PRO A 1 106 ? -0.212 18.531 -10 1 73.62 106 PRO A N 1
ATOM 801 C CA . PRO A 1 106 ? 0.024 17.641 -8.859 1 73.62 106 PRO A CA 1
ATOM 802 C C . PRO A 1 106 ? -1.115 17.656 -7.848 1 73.62 106 PRO A C 1
ATOM 804 O O . PRO A 1 106 ? -1.219 16.75 -7.008 1 73.62 106 PRO A O 1
ATOM 807 N N . THR A 1 107 ? -2.023 18.641 -8.039 1 76.94 107 THR A N 1
ATOM 808 C CA . THR A 1 107 ? -3.104 18.766 -7.066 1 76.94 107 THR A CA 1
ATOM 809 C C . THR A 1 107 ? -4.465 18.656 -7.75 1 76.94 107 THR A C 1
ATOM 811 O O . THR A 1 107 ? -5.449 19.234 -7.285 1 76.94 107 THR A O 1
ATOM 814 N N . ASP A 1 108 ? -4.496 17.953 -8.836 1 83.88 108 ASP A N 1
ATOM 815 C CA . ASP A 1 108 ? -5.742 17.828 -9.586 1 83.88 108 ASP A CA 1
ATOM 816 C C . ASP A 1 108 ? -6.828 17.172 -8.742 1 83.88 108 ASP A C 1
ATOM 818 O O . ASP A 1 108 ? -8 17.547 -8.82 1 83.88 108 ASP A O 1
ATOM 822 N N . ARG A 1 109 ? -6.449 16.266 -7.973 1 88.94 109 ARG A N 1
ATOM 823 C CA . ARG A 1 109 ? -7.422 15.594 -7.121 1 88.94 109 ARG A CA 1
ATOM 824 C C . ARG A 1 109 ? -8.117 16.578 -6.191 1 88.94 109 ARG A C 1
ATOM 826 O O . ARG A 1 109 ? -9.336 16.562 -6.047 1 88.94 109 ARG A O 1
ATOM 833 N N . ALA A 1 110 ? -7.309 17.453 -5.609 1 89.69 110 ALA A N 1
ATOM 834 C CA . ALA A 1 110 ? -7.867 18.469 -4.715 1 89.69 110 ALA A CA 1
ATOM 835 C C . ALA A 1 110 ? -8.836 19.375 -5.457 1 89.69 110 ALA A C 1
ATOM 837 O O . ALA A 1 110 ? -9.891 19.734 -4.926 1 89.69 110 ALA A O 1
ATOM 838 N N . ALA A 1 111 ? -8.477 19.719 -6.641 1 86.19 111 ALA A N 1
ATOM 839 C CA . ALA A 1 111 ? -9.328 20.594 -7.449 1 86.19 111 ALA A CA 1
ATOM 840 C C . ALA A 1 111 ? -10.656 19.906 -7.766 1 86.19 111 ALA A C 1
ATOM 842 O O . ALA A 1 111 ? -11.719 20.531 -7.664 1 86.19 111 ALA A O 1
ATOM 843 N N . ILE A 1 112 ? -10.586 18.672 -8.125 1 87.25 112 ILE A N 1
ATOM 844 C CA . ILE A 1 112 ? -11.781 17.906 -8.445 1 87.25 112 ILE A CA 1
ATOM 845 C C . ILE A 1 112 ? -12.664 17.797 -7.203 1 87.25 112 ILE A C 1
ATOM 847 O O . ILE A 1 112 ? -13.891 17.875 -7.297 1 87.25 112 ILE A O 1
ATOM 851 N N . LEU A 1 113 ? -12.047 17.688 -6.074 1 90 113 LEU A N 1
ATOM 852 C CA . LEU A 1 113 ? -12.75 17.562 -4.801 1 90 113 LEU A CA 1
ATOM 853 C C . LEU A 1 113 ? -13.148 18.938 -4.266 1 90 113 LEU A C 1
ATOM 855 O O . LEU A 1 113 ? -13.547 19.062 -3.105 1 90 113 LEU A O 1
ATOM 859 N N . ARG A 1 114 ? -12.906 19.906 -5.008 1 83.75 114 ARG A N 1
ATOM 860 C CA . ARG A 1 114 ? -13.305 21.281 -4.699 1 83.75 114 ARG A CA 1
ATOM 861 C C . ARG A 1 114 ? -12.508 21.828 -3.521 1 83.75 114 ARG A C 1
ATOM 863 O O . ARG A 1 114 ? -13.062 22.5 -2.645 1 83.75 114 ARG A O 1
ATOM 870 N N . GLN A 1 115 ? -11.266 21.391 -3.48 1 85.81 115 GLN A N 1
ATOM 871 C CA . GLN A 1 115 ? -10.281 21.906 -2.533 1 85.81 115 GLN A CA 1
ATOM 872 C C . GLN A 1 115 ? -9.086 22.516 -3.258 1 85.81 115 GLN A C 1
ATOM 874 O O . GLN A 1 115 ? -7.945 22.094 -3.061 1 85.81 115 GLN A O 1
ATOM 879 N N . PRO A 1 116 ? -9.305 23.562 -3.932 1 83.06 116 PRO A N 1
ATOM 880 C CA . PRO A 1 116 ? -8.289 24.047 -4.875 1 83.06 116 PRO A CA 1
ATOM 881 C C . PRO A 1 116 ? -7.086 24.672 -4.18 1 83.06 116 PRO A C 1
ATOM 883 O O . PRO A 1 116 ? -6.031 24.828 -4.797 1 83.06 116 PRO A O 1
ATOM 886 N N . ASP A 1 117 ? -7.191 25.047 -2.963 1 86.56 117 ASP A N 1
ATOM 887 C CA . ASP A 1 117 ? -6.102 25.766 -2.295 1 86.56 117 ASP A CA 1
ATOM 888 C C . ASP A 1 117 ? -5.055 24.781 -1.774 1 86.56 117 ASP A C 1
ATOM 890 O O . ASP A 1 117 ? -4.016 25.188 -1.256 1 86.56 117 ASP A O 1
ATOM 894 N N . SER A 1 118 ? -5.281 23.547 -1.941 1 90.19 118 SER A N 1
ATOM 895 C CA . SER A 1 118 ? -4.336 22.547 -1.472 1 90.19 118 SER A CA 1
ATOM 896 C C . SER A 1 118 ? -3.049 22.562 -2.289 1 90.19 118 SER A C 1
ATOM 898 O O . SER A 1 118 ? -3.074 22.844 -3.492 1 90.19 118 SER A O 1
ATOM 900 N N . ARG A 1 119 ? -1.946 22.453 -1.652 1 92.62 119 ARG A N 1
ATOM 901 C CA . ARG A 1 119 ? -0.628 22.359 -2.271 1 92.62 119 ARG A CA 1
ATOM 902 C C . ARG A 1 119 ? 0.147 21.156 -1.726 1 92.62 119 ARG A C 1
ATOM 904 O O . ARG A 1 119 ? -0.289 20.516 -0.769 1 92.62 119 ARG A O 1
ATOM 911 N N . LEU A 1 120 ? 1.311 20.969 -2.355 1 93.19 120 LEU A N 1
ATOM 912 C CA . LEU A 1 120 ? 2.088 19.797 -1.966 1 93.19 120 LEU A CA 1
ATOM 913 C C . LEU A 1 120 ? 3.16 20.172 -0.949 1 93.19 120 LEU A C 1
ATOM 915 O O . LEU A 1 120 ? 4.02 21.016 -1.226 1 93.19 120 LEU A O 1
ATOM 919 N N . GLY A 1 121 ? 3.037 19.594 0.261 1 95.75 121 GLY A N 1
ATOM 920 C CA . GLY A 1 121 ? 4.109 19.656 1.239 1 95.75 121 GLY A CA 1
ATOM 921 C C . GLY A 1 121 ? 4.973 18.406 1.276 1 95.75 121 GLY A C 1
ATOM 922 O O . GLY A 1 121 ? 4.691 17.438 0.577 1 95.75 121 GLY A O 1
ATOM 923 N N . LEU A 1 122 ? 6.07 18.5 2.041 1 96.31 122 LEU A N 1
ATOM 924 C CA . LEU A 1 122 ? 7.051 17.422 2.104 1 96.31 122 LEU A CA 1
ATOM 925 C C . LEU A 1 122 ? 7.156 16.859 3.518 1 96.31 122 LEU A C 1
ATOM 927 O O . LEU A 1 122 ? 7.27 17.625 4.484 1 96.31 122 LEU A O 1
ATOM 931 N N . VAL A 1 123 ? 7.102 15.531 3.627 1 97.5 123 VAL A N 1
ATOM 932 C CA . VAL A 1 123 ? 7.293 14.898 4.93 1 97.5 123 VAL A CA 1
ATOM 933 C C . VAL A 1 123 ? 8.773 14.906 5.293 1 97.5 123 VAL A C 1
ATOM 935 O O . VAL A 1 123 ? 9.609 14.43 4.52 1 97.5 123 VAL A O 1
ATOM 938 N N . VAL A 1 124 ? 9.047 15.375 6.457 1 97.81 124 VAL A N 1
ATOM 939 C CA . VAL A 1 124 ? 10.43 15.484 6.91 1 97.81 124 VAL A CA 1
ATOM 940 C C . VAL A 1 124 ? 10.711 14.406 7.957 1 97.81 124 VAL A C 1
ATOM 942 O O . VAL A 1 124 ? 11.812 13.852 7.996 1 97.81 124 VAL A O 1
ATOM 945 N N . GLU A 1 125 ? 9.727 14.141 8.727 1 97.88 125 GLU A N 1
ATOM 946 C CA . GLU A 1 125 ? 9.875 13.156 9.797 1 97.88 125 GLU A CA 1
ATOM 947 C C . GLU A 1 125 ? 8.523 12.586 10.211 1 97.88 125 GLU A C 1
ATOM 949 O O . GLU A 1 125 ? 7.5 13.273 10.117 1 97.88 125 GLU A O 1
ATOM 954 N N . ASN A 1 126 ? 8.531 11.344 10.562 1 98.25 126 ASN A N 1
ATOM 955 C CA . ASN A 1 126 ? 7.383 10.672 11.164 1 98.25 126 ASN A CA 1
ATOM 956 C C . ASN A 1 126 ? 7.82 9.672 12.234 1 98.25 126 ASN A C 1
ATOM 958 O O . ASN A 1 126 ? 8.406 8.633 11.914 1 98.25 126 ASN A O 1
ATOM 962 N N . ARG A 1 127 ? 7.531 9.969 13.461 1 97.44 127 ARG A N 1
ATOM 963 C CA . ARG A 1 127 ? 7.973 9.07 14.516 1 97.44 127 ARG A CA 1
ATOM 964 C C . ARG A 1 127 ? 6.84 8.797 15.508 1 97.44 127 ARG A C 1
ATOM 966 O O . ARG A 1 127 ? 5.977 9.648 15.719 1 97.44 127 ARG A O 1
ATOM 973 N N . VAL A 1 128 ? 6.891 7.672 16.109 1 97.62 128 VAL A N 1
ATOM 974 C CA . VAL A 1 128 ? 5.922 7.281 17.125 1 97.62 128 VAL A CA 1
ATOM 975 C C . VAL A 1 128 ? 6.336 7.852 18.484 1 97.62 128 VAL A C 1
ATOM 977 O O . VAL A 1 128 ? 7.504 7.777 18.859 1 97.62 128 VAL A O 1
ATOM 980 N N . LEU A 1 129 ? 5.398 8.445 19.156 1 97.12 129 LEU A N 1
ATOM 981 C CA . LEU A 1 129 ? 5.668 9.109 20.438 1 97.12 129 LEU A CA 1
ATOM 982 C C . LEU A 1 129 ? 5.398 8.164 21.609 1 97.12 129 LEU A C 1
ATOM 984 O O . LEU A 1 129 ? 5.898 8.383 22.703 1 97.12 129 LEU A O 1
ATOM 988 N N . THR A 1 130 ? 4.551 7.152 21.359 1 97 130 THR A N 1
ATOM 989 C CA . THR A 1 130 ? 4.117 6.27 22.438 1 97 130 THR A CA 1
ATOM 990 C C . THR A 1 130 ? 4.934 4.98 22.438 1 97 130 THR A C 1
ATOM 992 O O . THR A 1 130 ? 5.625 4.676 21.453 1 97 130 THR A O 1
ATOM 995 N N . THR A 1 131 ? 4.883 4.242 23.516 1 94.12 131 THR A N 1
ATOM 996 C CA . THR A 1 131 ? 5.582 2.969 23.625 1 94.12 131 THR A CA 1
ATOM 997 C C . THR A 1 131 ? 4.824 1.868 22.875 1 94.12 131 THR A C 1
ATOM 999 O O . THR A 1 131 ? 3.617 1.985 22.656 1 94.12 131 THR A O 1
ATOM 1002 N N . PRO A 1 132 ? 5.586 0.837 22.453 1 91.19 132 PRO A N 1
ATOM 1003 C CA . PRO A 1 132 ? 4.91 -0.272 21.766 1 91.19 132 PRO A CA 1
ATOM 1004 C C . PRO A 1 132 ? 3.783 -0.875 22.609 1 91.19 132 PRO A C 1
ATOM 1006 O O . PRO A 1 132 ? 3.932 -1.04 23.812 1 91.19 132 PRO A O 1
ATOM 1009 N N . GLY A 1 133 ? 2.721 -1.143 21.969 1 88.19 133 GLY A N 1
ATOM 1010 C CA . GLY A 1 133 ? 1.575 -1.715 22.672 1 88.19 133 GLY A CA 1
ATOM 1011 C C . GLY A 1 133 ? 0.517 -0.688 23.016 1 88.19 133 GLY A C 1
ATOM 1012 O O . GLY A 1 133 ? -0.657 -1.028 23.188 1 88.19 133 GLY A O 1
ATOM 1013 N N . ALA A 1 134 ? 0.928 0.539 23.344 1 91.5 134 ALA A N 1
ATOM 1014 C CA . ALA A 1 134 ? -0.017 1.624 23.594 1 91.5 134 ALA A CA 1
ATOM 1015 C C . ALA A 1 134 ? -0.603 2.15 22.281 1 91.5 134 ALA A C 1
ATOM 1017 O O . ALA A 1 134 ? 0.007 2.008 21.219 1 91.5 134 ALA A O 1
ATOM 1018 N N . PRO A 1 135 ? -1.792 2.746 22.391 1 92.81 135 PRO A N 1
ATOM 1019 C CA . PRO A 1 135 ? -2.307 3.385 21.188 1 92.81 135 PRO A CA 1
ATOM 1020 C C . PRO A 1 135 ? -1.323 4.387 20.578 1 92.81 135 PRO A C 1
ATOM 1022 O O . PRO A 1 135 ? -0.808 5.254 21.281 1 92.81 135 PRO A O 1
ATOM 1025 N N . ALA A 1 136 ? -1.149 4.215 19.391 1 96.25 136 ALA A N 1
ATOM 1026 C CA . ALA A 1 136 ? -0.067 4.945 18.734 1 96.25 136 ALA A CA 1
ATOM 1027 C C . ALA A 1 136 ? -0.416 6.422 18.578 1 96.25 136 ALA A C 1
ATOM 1029 O O . ALA A 1 136 ? -1.531 6.766 18.172 1 96.25 136 ALA A O 1
ATOM 1030 N N . LYS A 1 137 ? 0.46 7.266 18.953 1 97.69 137 LYS A N 1
ATOM 1031 C CA . LYS A 1 137 ? 0.464 8.695 18.656 1 97.69 137 LYS A CA 1
ATOM 1032 C C . LYS A 1 137 ? 1.729 9.086 17.891 1 97.69 137 LYS A C 1
ATOM 1034 O O . LYS A 1 137 ? 2.812 8.562 18.172 1 97.69 137 LYS A O 1
ATOM 1039 N N . HIS A 1 138 ? 1.574 10.016 16.953 1 98.5 138 HIS A N 1
ATOM 1040 C CA . HIS A 1 138 ? 2.697 10.336 16.094 1 98.5 138 HIS A CA 1
ATOM 1041 C C . HIS A 1 138 ? 3.08 11.812 16.203 1 98.5 138 HIS A C 1
ATOM 1043 O O . HIS A 1 138 ? 2.229 12.656 16.484 1 98.5 138 HIS A O 1
ATOM 1049 N N . HIS A 1 139 ? 4.352 12.062 16.094 1 98.56 139 HIS A N 1
ATOM 1050 C CA . HIS A 1 139 ? 4.93 13.352 15.727 1 98.56 139 HIS A CA 1
ATOM 1051 C C . HIS A 1 139 ? 5.328 13.375 14.25 1 98.56 139 HIS A C 1
ATOM 1053 O O . HIS A 1 139 ? 6.199 12.617 13.828 1 98.56 139 HIS A O 1
ATOM 1059 N N . ILE A 1 140 ? 4.703 14.234 13.484 1 98.81 140 ILE A N 1
ATOM 1060 C CA . ILE A 1 140 ? 5.004 14.328 12.062 1 98.81 140 ILE A CA 1
ATOM 1061 C C . ILE A 1 140 ? 5.449 15.742 11.711 1 98.81 140 ILE A C 1
ATOM 1063 O O . ILE A 1 140 ? 4.805 16.719 12.109 1 98.81 140 ILE A O 1
ATOM 1067 N N . GLU A 1 141 ? 6.527 15.859 11.031 1 98.88 141 GLU A N 1
ATOM 1068 C CA . GLU A 1 141 ? 7.066 17.141 10.578 1 98.88 141 GLU A CA 1
ATOM 1069 C C . GLU A 1 141 ? 6.945 17.297 9.07 1 98.88 141 GLU A C 1
ATOM 1071 O O . GLU A 1 141 ? 7.277 16.375 8.32 1 98.88 141 GLU A O 1
ATOM 1076 N N . PHE A 1 142 ? 6.441 18.438 8.672 1 98.56 142 PHE A N 1
ATOM 1077 C CA . PHE A 1 142 ? 6.289 18.734 7.254 1 98.56 142 PHE A CA 1
ATOM 1078 C C . PHE A 1 142 ? 7.055 20 6.883 1 98.56 142 PHE A C 1
ATOM 1080 O O . PHE A 1 142 ? 7.109 20.953 7.668 1 98.56 142 PHE A O 1
ATOM 1087 N N . GLU A 1 143 ? 7.629 20 5.719 1 98.31 143 GLU A N 1
ATOM 1088 C CA . GLU A 1 143 ? 7.992 21.25 5.055 1 98.31 143 GLU A CA 1
ATOM 1089 C C . GLU A 1 143 ? 6.812 21.828 4.273 1 98.31 143 GLU A C 1
ATOM 1091 O O . GLU A 1 143 ? 6.238 21.141 3.424 1 98.31 143 GLU A O 1
ATOM 1096 N N . LEU A 1 144 ? 6.484 23.016 4.613 1 98 144 LEU A N 1
ATOM 1097 C CA . LEU A 1 144 ? 5.344 23.656 3.969 1 98 144 LEU A CA 1
ATOM 1098 C C . LEU A 1 144 ? 5.684 24.047 2.535 1 98 144 LEU A C 1
ATOM 1100 O O . LEU A 1 144 ? 6.848 24.297 2.215 1 98 144 LEU A O 1
ATOM 1104 N N . PRO A 1 145 ? 4.594 23.953 1.606 1 94.12 145 PRO A N 1
ATOM 1105 C CA . PRO A 1 145 ? 4.805 24.531 0.277 1 94.12 145 PRO A CA 1
ATOM 1106 C C . PRO A 1 145 ? 5.258 26 0.332 1 94.12 145 PRO A C 1
ATOM 1108 O O . PRO A 1 145 ? 4.992 26.688 1.315 1 94.12 145 PRO A O 1
ATOM 1111 N N . ASP A 1 146 ? 5.684 26.375 -0.875 1 87.25 146 ASP A N 1
ATOM 1112 C CA . ASP A 1 146 ? 6.207 27.734 -0.952 1 87.25 146 ASP A CA 1
ATOM 1113 C C . ASP A 1 146 ? 5.102 28.75 -0.713 1 87.25 146 ASP A C 1
ATOM 1115 O O . ASP A 1 146 ? 3.949 28.547 -1.098 1 87.25 146 ASP A O 1
ATOM 1119 N N . SER A 1 147 ? 5.191 29.641 0.094 1 86.88 147 SER A N 1
ATOM 1120 C CA . SER A 1 147 ? 4.352 30.812 0.315 1 86.88 147 SER A CA 1
ATOM 1121 C C . SER A 1 147 ? 3.381 30.594 1.47 1 86.88 147 SER A C 1
ATOM 1123 O O . SER A 1 147 ? 2.672 31.5 1.881 1 86.88 147 SER A O 1
ATOM 1125 N N . MET A 1 148 ? 3.311 29.312 1.816 1 94.12 148 MET A N 1
ATOM 1126 C CA . MET A 1 148 ? 2.402 29.047 2.93 1 94.12 148 MET A CA 1
ATOM 1127 C C . MET A 1 148 ? 3.027 29.469 4.254 1 94.12 148 MET A C 1
ATOM 1129 O O . MET A 1 148 ? 4.211 29.219 4.492 1 94.12 148 MET A O 1
ATOM 1133 N N . THR A 1 149 ? 2.293 30.188 5.016 1 96.38 149 THR A N 1
ATOM 1134 C CA . THR A 1 149 ? 2.711 30.609 6.348 1 96.38 149 THR A CA 1
ATOM 1135 C C . THR A 1 149 ? 1.714 30.141 7.402 1 96.38 149 THR A C 1
ATOM 1137 O O . THR A 1 149 ? 0.607 29.703 7.07 1 96.38 149 THR A O 1
ATOM 1140 N N . TYR A 1 150 ? 2.197 30.188 8.648 1 98 150 TYR A N 1
ATOM 1141 C CA . TYR A 1 150 ? 1.306 29.75 9.719 1 98 150 TYR A CA 1
ATOM 1142 C C . TYR A 1 150 ? 1.6 30.5 11.016 1 98 150 TYR A C 1
ATOM 1144 O O . TYR A 1 150 ? 2.619 31.188 11.117 1 98 150 TYR A O 1
ATOM 1152 N N . GLN A 1 151 ? 0.604 30.438 11.953 1 97.12 151 GLN A N 1
ATOM 1153 C CA . GLN A 1 151 ? 0.74 30.891 13.336 1 97.12 151 GLN A CA 1
ATOM 1154 C C . GLN A 1 151 ? 0.487 29.734 14.32 1 97.12 151 GLN A C 1
ATOM 1156 O O . GLN A 1 151 ? -0.221 28.781 13.992 1 97.12 151 GLN A O 1
ATOM 1161 N N . ALA A 1 152 ? 1.171 29.906 15.461 1 97.25 152 ALA A N 1
ATOM 1162 C CA . ALA A 1 152 ? 0.832 28.938 16.5 1 97.25 152 ALA A CA 1
ATOM 1163 C C . ALA A 1 152 ? -0.664 28.953 16.797 1 97.25 152 ALA A C 1
ATOM 1165 O O . ALA A 1 152 ? -1.249 30.016 17 1 97.25 152 ALA A O 1
ATOM 1166 N N . GLY A 1 153 ? -1.242 27.812 16.719 1 96.44 153 GLY A N 1
ATOM 1167 C CA . GLY A 1 153 ? -2.678 27.703 16.922 1 96.44 153 GLY A CA 1
ATOM 1168 C C . GLY A 1 153 ? -3.445 27.391 15.664 1 96.44 153 GLY A C 1
ATOM 1169 O O . GLY A 1 153 ? -4.598 26.938 15.727 1 96.44 153 GLY A O 1
ATOM 1170 N N . ASP A 1 154 ? -2.852 27.609 14.508 1 97.88 154 ASP A N 1
ATOM 1171 C CA . ASP A 1 154 ? -3.492 27.312 13.234 1 97.88 154 ASP A CA 1
ATOM 1172 C C . ASP A 1 154 ? -3.645 25.812 13.031 1 97.88 154 ASP A C 1
ATOM 1174 O O . ASP A 1 154 ? -3.15 25.016 13.836 1 97.88 154 ASP A O 1
ATOM 1178 N N . TYR A 1 155 ? -4.422 25.469 12 1 97.38 155 TYR A N 1
ATOM 1179 C CA . TYR A 1 155 ? -4.633 24.078 11.617 1 97.38 155 TYR A CA 1
ATOM 1180 C C . TYR A 1 155 ? -3.893 23.75 10.328 1 97.38 155 TYR A C 1
ATOM 1182 O O . TYR A 1 155 ? -3.639 24.641 9.508 1 97.38 155 TYR A O 1
ATOM 1190 N N . LEU A 1 156 ? -3.436 22.562 10.25 1 98.19 156 LEU A N 1
ATOM 1191 C CA . LEU A 1 156 ? -3.01 21.984 8.977 1 98.19 156 LEU A CA 1
ATOM 1192 C C . LEU A 1 156 ? -4.062 21.031 8.43 1 98.19 156 LEU A C 1
ATOM 1194 O O . LEU A 1 156 ? -4.371 20.016 9.047 1 98.19 156 LEU A O 1
ATOM 1198 N N . ALA A 1 157 ? -4.633 21.422 7.352 1 97.31 157 ALA A N 1
ATOM 1199 C CA . ALA A 1 157 ? -5.609 20.562 6.688 1 97.31 157 ALA A CA 1
ATOM 1200 C C . ALA A 1 157 ? -4.93 19.625 5.707 1 97.31 157 ALA A C 1
ATOM 1202 O O . ALA A 1 157 ? -4.121 20.047 4.879 1 97.31 157 ALA A O 1
ATOM 1203 N N . ILE A 1 158 ? -5.234 18.344 5.805 1 97.44 158 ILE A N 1
ATOM 1204 C CA . ILE A 1 158 ? -4.609 17.281 5.02 1 97.44 158 ILE A CA 1
ATOM 1205 C C . ILE A 1 158 ? -5.664 16.594 4.148 1 97.44 158 ILE A C 1
ATOM 1207 O O . ILE A 1 158 ? -6.762 16.297 4.621 1 97.44 158 ILE A O 1
ATOM 1211 N N . LEU A 1 159 ? -5.391 16.453 2.879 1 96.38 159 LEU A N 1
ATOM 1212 C CA . LEU A 1 159 ? -6.219 15.617 2.018 1 96.38 159 LEU A CA 1
ATOM 1213 C C . LEU A 1 159 ? -5.707 14.18 2.002 1 96.38 159 LEU A C 1
ATOM 1215 O O . LEU A 1 159 ? -4.719 13.883 1.332 1 96.38 159 LEU A O 1
ATOM 1219 N N . PRO A 1 160 ? -6.379 13.25 2.662 1 96.94 160 PRO A N 1
ATOM 1220 C CA . PRO A 1 160 ? -5.84 11.898 2.871 1 96.94 160 PRO A CA 1
ATOM 1221 C C . PRO A 1 160 ? -6.246 10.93 1.769 1 96.94 160 PRO A C 1
ATOM 1223 O O . PRO A 1 160 ? -6.961 11.305 0.837 1 96.94 160 PRO A O 1
ATOM 1226 N N . LEU A 1 161 ? -5.691 9.781 1.8 1 96.25 161 LEU A N 1
ATOM 1227 C CA . LEU A 1 161 ? -6.094 8.609 1.026 1 96.25 161 LEU A CA 1
ATOM 1228 C C . LEU A 1 161 ? -6.664 7.527 1.935 1 96.25 161 LEU A C 1
ATOM 1230 O O . LEU A 1 161 ? -6.277 7.422 3.102 1 96.25 161 LEU A O 1
ATOM 1234 N N . ASN A 1 162 ? -7.586 6.734 1.406 1 97.38 162 ASN A N 1
ATOM 1235 C CA . ASN A 1 162 ? -8.086 5.586 2.154 1 97.38 162 ASN A CA 1
ATOM 1236 C C . ASN A 1 162 ? -6.977 4.594 2.473 1 97.38 162 ASN A C 1
ATOM 1238 O O . ASN A 1 162 ? -6.035 4.434 1.689 1 97.38 162 ASN A O 1
ATOM 1242 N N . PRO A 1 163 ? -7.172 3.941 3.652 1 95 163 PRO A N 1
ATOM 1243 C CA . PRO A 1 163 ? -6.277 2.799 3.859 1 95 163 PRO A CA 1
ATOM 1244 C C . PRO A 1 163 ? -6.332 1.791 2.713 1 95 163 PRO A C 1
ATOM 1246 O O . PRO A 1 163 ? -7.418 1.465 2.223 1 95 163 PRO A O 1
ATOM 1249 N N . PRO A 1 164 ? -5.148 1.334 2.232 1 92.69 164 PRO A N 1
ATOM 1250 C CA . PRO A 1 164 ? -5.125 0.371 1.129 1 92.69 164 PRO A CA 1
ATOM 1251 C C . PRO A 1 164 ? -5.988 -0.858 1.402 1 92.69 164 PRO A C 1
ATOM 1253 O O . PRO A 1 164 ? -6.547 -1.444 0.471 1 92.69 164 PRO A O 1
ATOM 1256 N N . GLU A 1 165 ? -6.109 -1.211 2.668 1 92.62 165 GLU A N 1
ATOM 1257 C CA . GLU A 1 165 ? -6.922 -2.361 3.053 1 92.62 165 GLU A CA 1
ATOM 1258 C C . GLU A 1 165 ? -8.375 -2.176 2.629 1 92.62 165 GLU A C 1
ATOM 1260 O O . GLU A 1 165 ? -9.016 -3.123 2.172 1 92.62 165 GLU A O 1
ATOM 1265 N N . TYR A 1 166 ? -8.859 -0.986 2.814 1 96.06 166 TYR A N 1
ATOM 1266 C CA . TYR A 1 166 ? -10.234 -0.707 2.412 1 96.06 166 TYR A CA 1
ATOM 1267 C C . TYR A 1 166 ? -10.398 -0.853 0.904 1 96.06 166 TYR A C 1
ATOM 1269 O O . TYR A 1 166 ? -11.375 -1.438 0.436 1 96.06 166 TYR A O 1
ATOM 1277 N N . VAL A 1 167 ? -9.484 -0.322 0.17 1 96.5 167 VAL A N 1
ATOM 1278 C CA . VAL A 1 167 ? -9.539 -0.37 -1.288 1 96.5 167 VAL A CA 1
ATOM 1279 C C . VAL A 1 167 ? -9.539 -1.822 -1.759 1 96.5 167 VAL A C 1
ATOM 1281 O O . VAL A 1 167 ? -10.359 -2.213 -2.592 1 96.5 167 VAL A O 1
ATOM 1284 N N . ARG A 1 168 ? -8.672 -2.59 -1.193 1 94.06 168 ARG A N 1
ATOM 1285 C CA . ARG A 1 168 ? -8.57 -4.004 -1.541 1 94.06 168 ARG A CA 1
ATOM 1286 C C . ARG A 1 168 ? -9.883 -4.73 -1.268 1 94.06 168 ARG A C 1
ATOM 1288 O O . ARG A 1 168 ? -10.336 -5.535 -2.084 1 94.06 168 ARG A O 1
ATOM 1295 N N . ARG A 1 169 ? -10.438 -4.488 -0.148 1 95 169 ARG A N 1
ATOM 1296 C CA . ARG A 1 169 ? -11.688 -5.133 0.236 1 95 169 ARG A CA 1
ATOM 1297 C C . ARG A 1 169 ? -12.805 -4.793 -0.748 1 95 169 ARG A C 1
ATOM 1299 O O . ARG A 1 169 ? -13.602 -5.656 -1.106 1 95 169 ARG A O 1
ATOM 1306 N N . VAL A 1 170 ? -12.836 -3.521 -1.136 1 97.75 170 VAL A N 1
ATOM 1307 C CA . VAL A 1 170 ? -13.859 -3.119 -2.094 1 97.75 170 VAL A CA 1
ATOM 1308 C C . VAL A 1 170 ? -13.656 -3.861 -3.412 1 97.75 170 VAL A C 1
ATOM 1310 O O . VAL A 1 170 ? -14.609 -4.395 -3.988 1 97.75 170 VAL A O 1
ATOM 1313 N N . LEU A 1 171 ? -12.43 -3.869 -3.881 1 95.31 171 LEU A N 1
ATOM 1314 C CA . LEU A 1 171 ? -12.125 -4.527 -5.148 1 95.31 171 LEU A CA 1
ATOM 1315 C C . LEU A 1 171 ? -12.477 -6.008 -5.09 1 95.31 171 LEU A C 1
ATOM 1317 O O . LEU A 1 171 ? -13.023 -6.559 -6.051 1 95.31 171 LEU A O 1
ATOM 1321 N N . ALA A 1 172 ? -12.156 -6.609 -3.99 1 93.31 172 ALA A N 1
ATOM 1322 C CA . ALA A 1 172 ? -12.5 -8.016 -3.801 1 93.31 172 ALA A CA 1
ATOM 1323 C C . ALA A 1 172 ? -14.016 -8.219 -3.82 1 93.31 172 ALA A C 1
ATOM 1325 O O . ALA A 1 172 ? -14.516 -9.117 -4.496 1 93.31 172 ALA A O 1
ATOM 1326 N N . ARG A 1 173 ? -14.719 -7.359 -3.119 1 95.44 173 ARG A N 1
ATOM 1327 C CA . ARG A 1 173 ? -16.172 -7.461 -3.012 1 95.44 173 ARG A CA 1
ATOM 1328 C C . ARG A 1 173 ? -16.828 -7.367 -4.383 1 95.44 173 ARG A C 1
ATOM 1330 O O . ARG A 1 173 ? -17.812 -8.055 -4.652 1 95.44 173 ARG A O 1
ATOM 1337 N N . PHE A 1 174 ? -16.312 -6.551 -5.199 1 94.5 174 PHE A N 1
ATOM 1338 C CA . PHE A 1 174 ? -16.953 -6.297 -6.484 1 94.5 174 PHE A CA 1
ATOM 1339 C C . PHE A 1 174 ? -16.234 -7.043 -7.602 1 94.5 174 PHE A C 1
ATOM 1341 O O . PHE A 1 174 ? -16.516 -6.816 -8.781 1 94.5 174 PHE A O 1
ATOM 1348 N N . ARG A 1 175 ? -15.266 -7.863 -7.238 1 89.38 175 ARG A N 1
ATOM 1349 C CA . ARG A 1 175 ? -14.539 -8.742 -8.156 1 89.38 175 ARG A CA 1
ATOM 1350 C C . ARG A 1 175 ? -13.875 -7.938 -9.266 1 89.38 175 ARG A C 1
ATOM 1352 O O . ARG A 1 175 ? -13.984 -8.289 -10.445 1 89.38 175 ARG A O 1
ATOM 1359 N N . MET A 1 176 ? -13.273 -6.895 -8.875 1 90.06 176 MET A N 1
ATOM 1360 C CA . MET A 1 176 ? -12.594 -6.02 -9.828 1 90.06 176 MET A CA 1
ATOM 1361 C C . MET A 1 176 ? -11.078 -6.133 -9.688 1 90.06 176 MET A C 1
ATOM 1363 O O . MET A 1 176 ? -10.57 -6.402 -8.602 1 90.06 176 MET A O 1
ATOM 1367 N N . SER A 1 177 ? -10.422 -5.914 -10.805 1 87 177 SER A N 1
ATOM 1368 C CA . SER A 1 177 ? -8.969 -5.816 -10.781 1 87 177 SER A CA 1
ATOM 1369 C C . SER A 1 177 ? -8.508 -4.422 -10.375 1 87 177 SER A C 1
ATOM 1371 O O . SER A 1 177 ? -9.117 -3.424 -10.773 1 87 177 SER A O 1
ATOM 1373 N N . PRO A 1 178 ? -7.453 -4.395 -9.562 1 87.62 178 PRO A N 1
ATOM 1374 C CA . PRO A 1 178 ? -6.953 -3.08 -9.148 1 87.62 178 PRO A CA 1
ATOM 1375 C C . PRO A 1 178 ? -6.43 -2.252 -10.32 1 87.62 178 PRO A C 1
ATOM 1377 O O . PRO A 1 178 ? -6.258 -1.037 -10.188 1 87.62 178 PRO A O 1
ATOM 1380 N N . GLU A 1 179 ? -6.211 -2.855 -11.414 1 84.44 179 GLU A N 1
ATOM 1381 C CA . GLU A 1 179 ? -5.602 -2.162 -12.547 1 84.44 179 GLU A CA 1
ATOM 1382 C C . GLU A 1 179 ? -6.656 -1.717 -13.555 1 84.44 179 GLU A C 1
ATOM 1384 O O . GLU A 1 179 ? -6.332 -1.081 -14.562 1 84.44 179 GLU A O 1
ATOM 1389 N N . GLN A 1 180 ? -7.832 -1.998 -13.289 1 86 180 GLN A N 1
ATOM 1390 C CA . GLN A 1 180 ? -8.914 -1.643 -14.195 1 86 180 GLN A CA 1
ATOM 1391 C C . GLN A 1 180 ? -9.18 -0.139 -14.18 1 86 180 GLN A C 1
ATOM 1393 O O . GLN A 1 180 ? -9.062 0.505 -13.133 1 86 180 GLN A O 1
ATOM 1398 N N . GLU A 1 181 ? -9.539 0.375 -15.359 1 88.31 181 GLU A N 1
ATOM 1399 C CA . GLU A 1 181 ? -9.961 1.768 -15.484 1 88.31 181 GLU A CA 1
ATOM 1400 C C . GLU A 1 181 ? -11.477 1.879 -15.625 1 88.31 181 GLU A C 1
ATOM 1402 O O . GLU A 1 181 ? -12.109 1.013 -16.219 1 88.31 181 GLU A O 1
ATOM 1407 N N . ILE A 1 182 ? -12 2.99 -15.094 1 90.69 182 ILE A N 1
ATOM 1408 C CA . ILE A 1 182 ? -13.438 3.219 -15.141 1 90.69 182 ILE A CA 1
ATOM 1409 C C . ILE A 1 182 ? -13.719 4.656 -15.562 1 90.69 182 ILE A C 1
ATOM 1411 O O . ILE A 1 182 ? -12.859 5.527 -15.438 1 90.69 182 ILE A O 1
ATOM 1415 N N . VAL A 1 183 ? -14.844 4.848 -16.141 1 91.94 183 VAL A N 1
ATOM 1416 C CA . VAL A 1 183 ? -15.383 6.18 -16.391 1 91.94 183 VAL A CA 1
ATOM 1417 C C . VAL A 1 183 ? -16.672 6.371 -15.586 1 91.94 183 VAL A C 1
ATOM 1419 O O . VAL A 1 183 ? -17.594 5.551 -15.664 1 91.94 183 VAL A O 1
ATOM 1422 N N . LEU A 1 184 ? -16.656 7.375 -14.789 1 92.69 184 LEU A N 1
ATOM 1423 C CA . LEU A 1 184 ? -17.828 7.723 -14 1 92.69 184 LEU A CA 1
ATOM 1424 C C . LEU A 1 184 ? -18.672 8.781 -14.711 1 92.69 184 LEU A C 1
ATOM 1426 O O . LEU A 1 184 ? -18.125 9.727 -15.281 1 92.69 184 LEU A O 1
ATOM 1430 N N . ASN A 1 185 ? -19.938 8.516 -14.719 1 88.56 185 ASN A N 1
ATOM 1431 C CA . ASN A 1 185 ? -20.906 9.492 -15.219 1 88.56 185 ASN A CA 1
ATOM 1432 C C . ASN A 1 185 ? -21.969 9.812 -14.18 1 88.56 185 ASN A C 1
ATOM 1434 O O . ASN A 1 185 ? -22.625 8.898 -13.656 1 88.56 185 ASN A O 1
ATOM 1438 N N . ALA A 1 186 ? -22.031 11.062 -13.844 1 84.44 186 ALA A N 1
ATOM 1439 C CA . ALA A 1 186 ? -23 11.469 -12.836 1 84.44 186 ALA A CA 1
ATOM 1440 C C . ALA A 1 186 ? -24.047 12.422 -13.422 1 84.44 186 ALA A C 1
ATOM 1442 O O . ALA A 1 186 ? -23.734 13.195 -14.328 1 84.44 186 ALA A O 1
ATOM 1443 N N . HIS A 1 187 ? -25.375 12.211 -12.883 1 75.31 187 HIS A N 1
ATOM 1444 C CA . HIS A 1 187 ? -26.453 13.109 -13.258 1 75.31 187 HIS A CA 1
ATOM 1445 C C . HIS A 1 187 ? -26.484 14.352 -12.375 1 75.31 187 HIS A C 1
ATOM 1447 O O . HIS A 1 187 ? -27.094 14.344 -11.305 1 75.31 187 HIS A O 1
ATOM 1453 N N . GLY A 1 188 ? -25.469 15.188 -12.336 1 71.25 188 GLY A N 1
ATOM 1454 C CA . GLY A 1 188 ? -25.375 16.406 -11.531 1 71.25 188 GLY A CA 1
ATOM 1455 C C . GLY A 1 188 ? -23.969 16.688 -11.062 1 71.25 188 GLY A C 1
ATOM 1456 O O . GLY A 1 188 ? -23.016 16.016 -11.453 1 71.25 188 GLY A O 1
ATOM 1457 N N . PRO A 1 189 ? -23.953 17.734 -10.297 1 74.56 189 PRO A N 1
ATOM 1458 C CA . PRO A 1 189 ? -22.641 18.109 -9.789 1 74.56 189 PRO A CA 1
ATOM 1459 C C . PRO A 1 189 ? -22.078 17.109 -8.781 1 74.56 189 PRO A C 1
ATOM 1461 O O . PRO A 1 189 ? -22.828 16.578 -7.961 1 74.56 189 PRO A O 1
ATOM 1464 N N . THR A 1 190 ? -20.906 16.625 -9.086 1 81.44 190 THR A N 1
ATOM 1465 C CA . THR A 1 190 ? -20.25 15.703 -8.172 1 81.44 190 THR A CA 1
ATOM 1466 C C . THR A 1 190 ? -18.766 16.047 -8.031 1 81.44 190 THR A C 1
ATOM 1468 O O . THR A 1 190 ? -18.188 16.703 -8.898 1 81.44 190 THR A O 1
ATOM 1471 N N . ALA A 1 191 ? -18.281 15.695 -6.887 1 87.69 191 ALA A N 1
ATOM 1472 C CA . ALA A 1 191 ? -16.844 15.875 -6.633 1 87.69 191 ALA A CA 1
ATOM 1473 C C . ALA A 1 191 ? -16.062 14.625 -7.016 1 87.69 191 ALA A C 1
ATOM 1475 O O . ALA A 1 191 ? -14.977 14.383 -6.484 1 87.69 191 ALA A O 1
ATOM 1476 N N . LEU A 1 192 ? -16.625 13.82 -7.863 1 91.31 192 LEU A N 1
ATOM 1477 C CA . LEU A 1 192 ? -15.953 12.641 -8.391 1 91.31 192 LEU A CA 1
ATOM 1478 C C . LEU A 1 192 ? -15.312 12.938 -9.742 1 91.31 192 LEU A C 1
ATOM 1480 O O . LEU A 1 192 ? -15.711 13.891 -10.422 1 91.31 192 LEU A O 1
ATOM 1484 N N . PRO A 1 193 ? -14.289 12.25 -10.109 1 90.38 193 PRO A N 1
ATOM 1485 C CA . PRO A 1 193 ? -13.656 12.453 -11.414 1 90.38 193 PRO A CA 1
ATOM 1486 C C . PRO A 1 193 ? -14.484 11.883 -12.562 1 90.38 193 PRO A C 1
ATOM 1488 O O . PRO A 1 193 ? -14.164 10.812 -13.086 1 90.38 193 PRO A O 1
ATOM 1491 N N . THR A 1 194 ? -15.406 12.664 -13.055 1 89.62 194 THR A N 1
ATOM 1492 C CA . THR A 1 194 ? -16.344 12.188 -14.07 1 89.62 194 THR A CA 1
ATOM 1493 C C . THR A 1 194 ? -15.828 12.508 -15.477 1 89.62 194 THR A C 1
ATOM 1495 O O . THR A 1 194 ? -15.016 13.422 -15.648 1 89.62 194 THR A O 1
ATOM 1498 N N . GLY A 1 195 ? -16.25 11.68 -16.469 1 87 195 GLY A N 1
ATOM 1499 C CA . GLY A 1 195 ? -16.078 11.992 -17.875 1 87 195 GLY A CA 1
ATOM 1500 C C . GLY A 1 195 ? -14.719 11.594 -18.406 1 87 195 GLY A C 1
ATOM 1501 O O . GLY A 1 195 ? -14.414 11.82 -19.578 1 87 195 GLY A O 1
ATOM 1502 N N . LYS A 1 196 ? -13.859 11.094 -17.594 1 86.06 196 LYS A N 1
ATOM 1503 C CA . LYS A 1 196 ? -12.547 10.633 -18.047 1 86.06 196 LYS A CA 1
ATOM 1504 C C . LYS A 1 196 ? -12.172 9.312 -17.391 1 86.06 196 LYS A C 1
ATOM 1506 O O . LYS A 1 196 ? -12.625 9.008 -16.297 1 86.06 196 LYS A O 1
ATOM 1511 N N . PRO A 1 197 ? -11.344 8.57 -18.094 1 87.56 197 PRO A N 1
ATOM 1512 C CA . PRO A 1 197 ? -10.883 7.316 -17.484 1 87.56 197 PRO A CA 1
ATOM 1513 C C . PRO A 1 197 ? -10.031 7.547 -16.234 1 87.56 197 PRO A C 1
ATOM 1515 O O . PRO A 1 197 ? -9.234 8.484 -16.188 1 87.56 197 PRO A O 1
ATOM 1518 N N . VAL A 1 198 ? -10.289 6.805 -15.25 1 88.75 198 VAL A N 1
ATOM 1519 C CA . VAL A 1 198 ? -9.523 6.836 -14.008 1 88.75 198 VAL A CA 1
ATOM 1520 C C . VAL A 1 198 ? -9.336 5.414 -13.484 1 88.75 198 VAL A C 1
ATOM 1522 O O . VAL A 1 198 ? -10.219 4.562 -13.641 1 88.75 198 VAL A O 1
ATOM 1525 N N . GLY A 1 199 ? -8.172 5.172 -12.953 1 89.12 199 GLY A N 1
ATOM 1526 C CA . GLY A 1 199 ? -7.992 3.887 -12.305 1 89.12 199 GLY A CA 1
ATOM 1527 C C . GLY A 1 199 ? -8.945 3.672 -11.141 1 89.12 199 GLY A C 1
ATOM 1528 O O . GLY A 1 199 ? -9.133 4.562 -10.312 1 89.12 199 GLY A O 1
ATOM 1529 N N . VAL A 1 200 ? -9.562 2.475 -11.102 1 92.75 200 VAL A N 1
ATOM 1530 C CA . VAL A 1 200 ? -10.547 2.188 -10.062 1 92.75 200 VAL A CA 1
ATOM 1531 C C . VAL A 1 200 ? -9.891 2.297 -8.688 1 92.75 200 VAL A C 1
ATOM 1533 O O . VAL A 1 200 ? -10.492 2.803 -7.738 1 92.75 200 VAL A O 1
ATOM 1536 N N . SER A 1 201 ? -8.625 1.811 -8.555 1 92.88 201 SER A N 1
ATOM 1537 C CA . SER A 1 201 ? -7.906 1.9 -7.289 1 92.88 201 SER A CA 1
ATOM 1538 C C . SER A 1 201 ? -7.664 3.352 -6.891 1 92.88 201 SER A C 1
ATOM 1540 O O . SER A 1 201 ? -7.793 3.711 -5.719 1 92.88 201 SER A O 1
ATOM 1542 N N . GLU A 1 202 ? -7.328 4.129 -7.836 1 91.56 202 GLU A N 1
ATOM 1543 C CA . GLU A 1 202 ? -7.102 5.551 -7.59 1 91.56 202 GLU A CA 1
ATOM 1544 C C . GLU A 1 202 ? -8.383 6.242 -7.137 1 91.56 202 GLU A C 1
ATOM 1546 O O . GLU A 1 202 ? -8.367 7.027 -6.188 1 91.56 202 GLU A O 1
ATOM 1551 N N . MET A 1 203 ? -9.414 5.926 -7.855 1 93.56 203 MET A N 1
ATOM 1552 C CA . MET A 1 203 ? -10.711 6.516 -7.523 1 93.56 203 MET A CA 1
ATOM 1553 C C . MET A 1 203 ? -11.133 6.129 -6.109 1 93.56 203 MET A C 1
ATOM 1555 O O . MET A 1 203 ? -11.5 6.996 -5.309 1 93.56 203 MET A O 1
ATOM 1559 N N . LEU A 1 204 ? -11.031 4.863 -5.766 1 96.75 204 LEU A N 1
ATOM 1560 C CA . LEU A 1 204 ? -11.43 4.359 -4.457 1 96.75 204 LEU A CA 1
ATOM 1561 C C . LEU A 1 204 ? -10.516 4.902 -3.363 1 96.75 204 LEU A C 1
ATOM 1563 O O . LEU A 1 204 ? -10.969 5.191 -2.254 1 96.75 204 LEU A O 1
ATOM 1567 N N . SER A 1 205 ? -9.289 5.121 -3.666 1 96.5 205 SER A N 1
ATOM 1568 C CA . SER A 1 205 ? -8.305 5.566 -2.686 1 96.5 205 SER A CA 1
ATOM 1569 C C . SER A 1 205 ? -8.484 7.043 -2.348 1 96.5 205 SER A C 1
ATOM 1571 O O . SER A 1 205 ? -8.375 7.438 -1.187 1 96.5 205 SER A O 1
ATOM 1573 N N . GLY A 1 206 ? -8.859 7.77 -3.322 1 96.06 206 GLY A N 1
ATOM 1574 C CA . GLY A 1 206 ? -8.641 9.195 -3.113 1 96.06 206 GLY A CA 1
ATOM 1575 C C . GLY A 1 206 ? -9.922 10 -3.139 1 96.06 206 GLY A C 1
ATOM 1576 O O . GLY A 1 206 ? -9.945 11.148 -2.703 1 96.06 206 GLY A O 1
ATOM 1577 N N . PHE A 1 207 ? -11.039 9.445 -3.572 1 96.19 207 PHE A N 1
ATOM 1578 C CA . PHE A 1 207 ? -12.148 10.344 -3.879 1 96.19 207 PHE A CA 1
ATOM 1579 C C . PHE A 1 207 ? -13.328 10.07 -2.955 1 96.19 207 PHE A C 1
ATOM 1581 O O . PHE A 1 207 ? -14.219 10.914 -2.807 1 96.19 207 PHE A O 1
ATOM 1588 N N . VAL A 1 208 ? -13.352 8.898 -2.373 1 96.44 208 VAL A N 1
ATOM 1589 C CA . VAL A 1 208 ? -14.477 8.555 -1.517 1 96.44 208 VAL A CA 1
ATOM 1590 C C . VAL A 1 208 ? -13.969 8.07 -0.161 1 96.44 208 VAL A C 1
ATOM 1592 O O . VAL A 1 208 ? -12.82 7.637 -0.041 1 96.44 208 VAL A O 1
ATOM 1595 N N . GLU A 1 209 ? -14.797 8.172 0.826 1 95.81 209 GLU A N 1
ATOM 1596 C CA . GLU A 1 209 ? -14.492 7.629 2.146 1 95.81 209 GLU A CA 1
ATOM 1597 C C . GLU A 1 209 ? -15.203 6.293 2.371 1 95.81 209 GLU A C 1
ATOM 1599 O O . GLU A 1 209 ? -16.406 6.258 2.658 1 95.81 209 GLU A O 1
ATOM 1604 N N . ILE A 1 210 ? -14.453 5.266 2.422 1 97.12 210 ILE A N 1
ATOM 1605 C CA . ILE A 1 210 ? -14.984 3.908 2.367 1 97.12 210 ILE A CA 1
ATOM 1606 C C . ILE A 1 210 ? -15.422 3.469 3.764 1 97.12 210 ILE A C 1
ATOM 1608 O O . ILE A 1 210 ? -16.422 2.758 3.914 1 97.12 210 ILE A O 1
ATOM 1612 N N . GLY A 1 211 ? -14.758 3.904 4.77 1 93.5 211 GLY A N 1
ATOM 1613 C CA . GLY A 1 211 ? -14.914 3.344 6.102 1 93.5 211 GLY A CA 1
ATOM 1614 C C . GLY A 1 211 ? -15.945 4.082 6.941 1 93.5 211 GLY A C 1
ATOM 1615 O O . GLY A 1 211 ? -16.172 3.732 8.102 1 93.5 211 GLY A O 1
ATOM 1616 N N . GLN A 1 212 ? -16.625 5.016 6.418 1 90.38 212 GLN A N 1
ATOM 1617 C CA . GLN A 1 212 ? -17.594 5.793 7.195 1 90.38 212 GLN A CA 1
ATOM 1618 C C . GLN A 1 212 ? -18.797 4.938 7.594 1 90.38 212 GLN A C 1
ATOM 1620 O O . GLN A 1 212 ? -19.219 4.062 6.836 1 90.38 212 GLN A O 1
ATOM 1625 N N . THR A 1 213 ? -19.328 5.227 8.719 1 88.56 213 THR A N 1
ATOM 1626 C CA . THR A 1 213 ? -20.484 4.508 9.242 1 88.56 213 THR A CA 1
ATOM 1627 C C . THR A 1 213 ? -21.703 4.715 8.336 1 88.56 213 THR A C 1
ATOM 1629 O O . THR A 1 213 ? -21.906 5.805 7.805 1 88.56 213 THR A O 1
ATOM 1632 N N . VAL A 1 214 ? -22.453 3.684 8.266 1 91.19 214 VAL A N 1
ATOM 1633 C CA . VAL A 1 214 ? -23.609 3.705 7.383 1 91.19 214 VAL A CA 1
ATOM 1634 C C . VAL A 1 214 ? -24.641 4.703 7.902 1 91.19 214 VAL A C 1
ATOM 1636 O O . VAL A 1 214 ? -24.844 4.828 9.117 1 91.19 214 VAL A O 1
ATOM 1639 N N . THR A 1 215 ? -25.312 5.352 6.965 1 86.31 215 THR A N 1
ATOM 1640 C CA . THR A 1 215 ? -26.453 6.207 7.246 1 86.31 215 THR A CA 1
ATOM 1641 C C . THR A 1 215 ? -27.766 5.453 7.016 1 86.31 215 THR A C 1
ATOM 1643 O O . THR A 1 215 ? -27.75 4.332 6.504 1 86.31 215 THR A O 1
ATOM 1646 N N . LYS A 1 216 ? -28.859 6.066 7.426 1 85.81 216 LYS A N 1
ATOM 1647 C CA . LYS A 1 216 ? -30.156 5.484 7.141 1 85.81 216 LYS A CA 1
ATOM 1648 C C . LYS A 1 216 ? -30.359 5.289 5.641 1 85.81 216 LYS A C 1
ATOM 1650 O O . LYS A 1 216 ? -30.906 4.27 5.207 1 85.81 216 LYS A O 1
ATOM 1655 N N . ARG A 1 217 ? -29.969 6.227 4.93 1 86.81 217 ARG A N 1
ATOM 1656 C CA . ARG A 1 217 ? -30.078 6.164 3.477 1 86.81 217 ARG A CA 1
ATOM 1657 C C . ARG A 1 217 ? -29.297 4.988 2.912 1 86.81 217 ARG A C 1
ATOM 1659 O O . ARG A 1 217 ? -29.75 4.305 1.995 1 86.81 217 ARG A O 1
ATOM 1666 N N . ASN A 1 218 ? -28.078 4.773 3.377 1 92.75 218 ASN A N 1
ATOM 1667 C CA . ASN A 1 218 ? -27.281 3.631 2.967 1 92.75 218 ASN A CA 1
ATOM 1668 C C . ASN A 1 218 ? -28.016 2.314 3.182 1 92.75 218 ASN A C 1
ATOM 1670 O O . ASN A 1 218 ? -28.062 1.467 2.289 1 92.75 218 ASN A O 1
ATOM 1674 N N . ILE A 1 219 ? -28.562 2.213 4.355 1 93.31 219 ILE A N 1
ATOM 1675 C CA . ILE A 1 219 ? -29.25 0.978 4.723 1 93.31 219 ILE A CA 1
ATOM 1676 C C . ILE A 1 219 ? -30.469 0.773 3.824 1 93.31 219 ILE A C 1
ATOM 1678 O O . ILE A 1 219 ? -30.734 -0.343 3.369 1 93.31 219 ILE A O 1
ATOM 1682 N N . SER A 1 220 ? -31.156 1.842 3.598 1 93.25 220 SER A N 1
ATOM 1683 C CA . SER A 1 220 ? -32.312 1.771 2.699 1 93.25 220 SER A CA 1
ATOM 1684 C C . SER A 1 220 ? -31.891 1.322 1.304 1 93.25 220 SER A C 1
ATOM 1686 O O . SER A 1 220 ? -32.594 0.516 0.674 1 93.25 220 SER A O 1
ATOM 1688 N N . THR A 1 221 ? -30.812 1.866 0.816 1 94.06 221 THR A N 1
ATOM 1689 C CA . THR A 1 221 ? -30.281 1.48 -0.488 1 94.06 221 THR A CA 1
ATOM 1690 C C . THR A 1 221 ? -29.953 -0.009 -0.521 1 94.06 221 THR A C 1
ATOM 1692 O O . THR A 1 221 ? -30.281 -0.701 -1.487 1 94.06 221 THR A O 1
ATOM 1695 N N . LEU A 1 222 ? -29.328 -0.521 0.534 1 96.06 222 LEU A N 1
ATOM 1696 C CA . LEU A 1 222 ? -29 -1.94 0.616 1 96.06 222 LEU A CA 1
ATOM 1697 C C . LEU A 1 222 ? -30.281 -2.789 0.628 1 96.06 222 LEU A C 1
ATOM 1699 O O . LEU A 1 222 ? -30.328 -3.842 -0.013 1 96.06 222 LEU A O 1
ATOM 1703 N N . LEU A 1 223 ? -31.266 -2.301 1.348 1 95.38 223 LEU A N 1
ATOM 1704 C CA . LEU A 1 223 ? -32.531 -3.014 1.435 1 95.38 223 LEU A CA 1
ATOM 1705 C C . LEU A 1 223 ? -33.188 -3.133 0.061 1 95.38 223 LEU A C 1
ATOM 1707 O O . LEU A 1 223 ? -33.719 -4.188 -0.29 1 95.38 223 LEU A O 1
ATOM 1711 N N . GLU A 1 224 ? -33.094 -2.1 -0.662 1 95.12 224 GLU A N 1
ATOM 1712 C CA . GLU A 1 224 ? -33.688 -2.064 -2 1 95.12 224 GLU A CA 1
ATOM 1713 C C . GLU A 1 224 ? -33 -3.074 -2.924 1 95.12 224 GLU A C 1
ATOM 1715 O O . GLU A 1 224 ? -33.625 -3.547 -3.885 1 95.12 224 GLU A O 1
ATOM 1720 N N . HIS A 1 225 ? -31.781 -3.426 -2.668 1 95.62 225 HIS A N 1
ATOM 1721 C CA . HIS A 1 225 ? -31.031 -4.324 -3.537 1 95.62 225 HIS A CA 1
ATOM 1722 C C . HIS A 1 225 ? -30.891 -5.707 -2.908 1 95.62 225 HIS A C 1
ATOM 1724 O O . HIS A 1 225 ? -30.062 -6.508 -3.336 1 95.62 225 HIS A O 1
ATOM 1730 N N . SER A 1 226 ? -31.625 -5.922 -1.836 1 95.75 226 SER A N 1
ATOM 1731 C CA . SER A 1 226 ? -31.594 -7.211 -1.151 1 95.75 226 SER A CA 1
ATOM 1732 C C . SER A 1 226 ? -32.812 -8.047 -1.485 1 95.75 226 SER A C 1
ATOM 1734 O O . SER A 1 226 ? -33.938 -7.539 -1.507 1 95.75 226 SER A O 1
ATOM 1736 N N . ARG A 1 227 ? -32.594 -9.391 -1.805 1 93.31 227 ARG A N 1
ATOM 1737 C CA . ARG A 1 227 ? -33.719 -10.273 -2.135 1 93.31 227 ARG A CA 1
ATOM 1738 C C . ARG A 1 227 ? -33.875 -11.359 -1.082 1 93.31 227 ARG A C 1
ATOM 1740 O O . ARG A 1 227 ? -35 -11.867 -0.871 1 93.31 227 ARG A O 1
ATOM 1747 N N . ASP A 1 228 ? -32.906 -11.68 -0.367 1 95.88 228 ASP A N 1
ATOM 1748 C CA . ASP A 1 228 ? -32.938 -12.711 0.662 1 95.88 228 ASP A CA 1
ATOM 1749 C C . ASP A 1 228 ? -33.75 -12.25 1.864 1 95.88 228 ASP A C 1
ATOM 1751 O O . ASP A 1 228 ? -33.5 -11.195 2.445 1 95.88 228 ASP A O 1
ATOM 1755 N N . PRO A 1 229 ? -34.781 -13.047 2.221 1 96.56 229 PRO A N 1
ATOM 1756 C CA . PRO A 1 229 ? -35.688 -12.633 3.289 1 96.56 229 PRO A CA 1
ATOM 1757 C C . PRO A 1 229 ? -34.969 -12.406 4.621 1 96.56 229 PRO A C 1
ATOM 1759 O O . PRO A 1 229 ? -35.312 -11.484 5.359 1 96.56 229 PRO A O 1
ATOM 1762 N N . ALA A 1 230 ? -34.062 -13.258 4.902 1 97.06 230 ALA A N 1
ATOM 1763 C CA . ALA A 1 230 ? -33.344 -13.109 6.164 1 97.06 230 ALA A CA 1
ATOM 1764 C C . ALA A 1 230 ? -32.531 -11.812 6.191 1 97.06 230 ALA A C 1
ATOM 1766 O O . ALA A 1 230 ? -32.562 -11.094 7.195 1 97.06 230 ALA A O 1
ATOM 1767 N N . THR A 1 231 ? -31.844 -11.539 5.113 1 97.06 231 THR A N 1
ATOM 1768 C CA . THR A 1 231 ? -31.062 -10.312 4.988 1 97.06 231 THR A CA 1
ATOM 1769 C C . THR A 1 231 ? -31.969 -9.086 5.078 1 97.06 231 THR A C 1
ATOM 1771 O O . THR A 1 231 ? -31.656 -8.125 5.785 1 97.06 231 THR A O 1
ATOM 1774 N N . ARG A 1 232 ? -33.094 -9.133 4.414 1 96.5 232 ARG A N 1
ATOM 1775 C CA . ARG A 1 232 ? -34.031 -8.016 4.418 1 96.5 232 ARG A CA 1
ATOM 1776 C C . ARG A 1 232 ? -34.562 -7.75 5.82 1 96.5 232 ARG A C 1
ATOM 1778 O O . ARG A 1 232 ? -34.656 -6.598 6.242 1 96.5 232 ARG A O 1
ATOM 1785 N N . SER A 1 233 ? -34.875 -8.82 6.523 1 96.5 233 SER A N 1
ATOM 1786 C CA . SER A 1 233 ? -35.344 -8.68 7.891 1 96.5 233 SER A CA 1
ATOM 1787 C C . SER A 1 233 ? -34.344 -7.98 8.781 1 96.5 233 SER A C 1
ATOM 1789 O O . SER A 1 233 ? -34.688 -7.082 9.547 1 96.5 233 SER A O 1
ATOM 1791 N N . ASP A 1 234 ? -33.125 -8.422 8.648 1 94.5 234 ASP A N 1
ATOM 1792 C CA . ASP A 1 234 ? -32.062 -7.82 9.438 1 94.5 234 ASP A CA 1
ATOM 1793 C C . ASP A 1 234 ? -31.922 -6.332 9.133 1 94.5 234 ASP A C 1
ATOM 1795 O O . ASP A 1 234 ? -31.781 -5.516 10.055 1 94.5 234 ASP A O 1
ATOM 1799 N N . LEU A 1 235 ? -31.922 -5.957 7.867 1 95.06 235 LEU A N 1
ATOM 1800 C CA . LEU A 1 235 ? -31.766 -4.57 7.445 1 95.06 235 LEU A CA 1
ATOM 1801 C C . LEU A 1 235 ? -32.969 -3.725 7.902 1 95.06 235 LEU A C 1
ATOM 1803 O O . LEU A 1 235 ? -32.781 -2.564 8.289 1 95.06 235 LEU A O 1
ATOM 1807 N N . GLU A 1 236 ? -34.125 -4.297 7.91 1 94.62 236 GLU A N 1
ATOM 1808 C CA . GLU A 1 236 ? -35.312 -3.592 8.375 1 94.62 236 GLU A CA 1
ATOM 1809 C C . GLU A 1 236 ? -35.219 -3.289 9.867 1 94.62 236 GLU A C 1
ATOM 1811 O O . GLU A 1 236 ? -35.594 -2.207 10.312 1 94.62 236 GLU A O 1
ATOM 1816 N N . VAL A 1 237 ? -34.719 -4.199 10.562 1 92.06 237 VAL A N 1
ATOM 1817 C CA . VAL A 1 237 ? -34.531 -4 11.992 1 92.06 237 VAL A CA 1
ATOM 1818 C C . VAL A 1 237 ? -33.531 -2.887 12.227 1 92.06 237 VAL A C 1
ATOM 1820 O O . VAL A 1 237 ? -33.719 -2.027 13.094 1 92.06 237 VAL A O 1
ATOM 1823 N N . MET A 1 238 ? -32.469 -2.924 11.445 1 91.06 238 MET A N 1
ATOM 1824 C CA . MET A 1 238 ? -31.438 -1.895 11.57 1 91.06 238 MET A CA 1
ATOM 1825 C C . MET A 1 238 ? -32.031 -0.51 11.305 1 91.06 238 MET A C 1
ATOM 1827 O O . MET A 1 238 ? -31.703 0.449 12.008 1 91.06 238 MET A O 1
ATOM 1831 N N . LEU A 1 239 ? -32.844 -0.448 10.289 1 88.62 239 LEU A N 1
ATOM 1832 C CA . LEU A 1 239 ? -33.469 0.819 9.922 1 88.62 239 LEU A CA 1
ATOM 1833 C C . LEU A 1 239 ? -34.406 1.309 11.023 1 88.62 239 LEU A C 1
ATOM 1835 O O . LEU A 1 239 ? -34.406 2.496 11.352 1 88.62 239 LEU A O 1
ATOM 1839 N N . SER A 1 240 ? -35.094 0.429 11.641 1 87.38 240 SER A N 1
ATOM 1840 C CA . SER A 1 240 ? -36.062 0.784 12.648 1 87.38 240 SER A CA 1
ATOM 1841 C C . SER A 1 240 ? -35.406 1.188 13.961 1 87.38 240 SER A C 1
ATOM 1843 O O . SER A 1 240 ? -35.969 1.998 14.711 1 87.38 240 SER A O 1
ATOM 1845 N N . THR A 1 241 ? -34.25 0.687 14.203 1 84.88 241 THR A N 1
ATOM 1846 C CA . THR A 1 241 ? -33.594 0.935 15.484 1 84.88 241 THR A CA 1
ATOM 1847 C C . THR A 1 241 ? -32.438 1.937 15.32 1 84.88 241 THR A C 1
ATOM 1849 O O . THR A 1 241 ? -31.656 2.133 16.234 1 84.88 241 THR A O 1
ATOM 1852 N N . TYR A 1 242 ? -32.344 2.488 14.156 1 82.94 242 TYR A N 1
ATOM 1853 C CA . TYR A 1 242 ? -31.156 3.297 13.812 1 82.94 242 TYR A CA 1
ATOM 1854 C C . TYR A 1 242 ? -30.969 4.426 14.82 1 82.94 242 TYR A C 1
ATOM 1856 O O . TYR A 1 242 ? -29.844 4.734 15.203 1 82.94 242 TYR A O 1
ATOM 1864 N N . ASN A 1 243 ? -31.969 5.074 15.188 1 72.81 243 ASN A N 1
ATOM 1865 C CA . ASN A 1 243 ? -31.891 6.254 16.047 1 72.81 243 ASN A CA 1
ATOM 1866 C C . ASN A 1 243 ? -31.859 5.875 17.516 1 72.81 243 ASN A C 1
ATOM 1868 O O . ASN A 1 243 ? -31.734 6.742 18.391 1 72.81 243 ASN A O 1
ATOM 1872 N N . LEU A 1 244 ? -31.906 4.621 17.672 1 63.69 244 LEU A N 1
ATOM 1873 C CA . LEU A 1 244 ? -31.891 4.219 19.078 1 63.69 244 LEU A CA 1
ATOM 1874 C C . LEU A 1 244 ? -30.469 4.125 19.609 1 63.69 244 LEU A C 1
ATOM 1876 O O . LEU A 1 244 ? -29.547 3.795 18.859 1 63.69 244 LEU A O 1
ATOM 1880 N N . LYS A 1 245 ? -30.094 5.047 20.484 1 54.56 245 LYS A N 1
ATOM 1881 C CA . LYS A 1 245 ? -28.781 5.234 21.094 1 54.56 245 LYS A CA 1
ATOM 1882 C C . LYS A 1 245 ? -27.953 3.955 21.016 1 54.56 245 LYS A C 1
ATOM 1884 O O . LYS A 1 245 ? -26.781 3.992 20.641 1 54.56 245 LYS A O 1
ATOM 1889 N N . GLU A 1 246 ? -28.531 2.877 21.469 1 53.44 246 GLU A N 1
ATOM 1890 C CA . GLU A 1 246 ? -27.859 1.586 21.594 1 53.44 246 GLU A CA 1
ATOM 1891 C C . GLU A 1 246 ? -27.672 0.914 20.234 1 53.44 246 GLU A C 1
ATOM 1893 O O . GLU A 1 246 ? -26.875 -0.019 20.109 1 53.44 246 GLU A O 1
ATOM 1898 N N . GLY A 1 247 ? -28.344 1.534 19.266 1 51.59 247 GLY A N 1
ATOM 1899 C CA . GLY A 1 247 ? -28.547 0.805 18.031 1 51.59 247 GLY A CA 1
ATOM 1900 C C . GLY A 1 247 ? -27.688 1.328 16.891 1 51.59 247 GLY A C 1
ATOM 1901 O O . GLY A 1 247 ? -27.875 0.924 15.734 1 51.59 247 GLY A O 1
ATOM 1902 N N . ASN A 1 248 ? -27.031 2.281 17.062 1 57.66 248 ASN A N 1
ATOM 1903 C CA . ASN A 1 248 ? -26.344 2.814 15.891 1 57.66 248 ASN A CA 1
ATOM 1904 C C . ASN A 1 248 ? -25.5 1.746 15.195 1 57.66 248 ASN A C 1
ATOM 1906 O O . ASN A 1 248 ? -24.734 1.047 15.852 1 57.66 248 ASN A O 1
ATOM 1910 N N . PRO A 1 249 ? -26.094 1.521 13.914 1 62.09 249 PRO A N 1
ATOM 1911 C CA . PRO A 1 249 ? -25.375 0.451 13.227 1 62.09 249 PRO A CA 1
ATOM 1912 C C . PRO A 1 249 ? -23.859 0.647 13.258 1 62.09 249 PRO A C 1
ATOM 1914 O O . PRO A 1 249 ? -23.391 1.784 13.258 1 62.09 249 PRO A O 1
ATOM 1917 N N . GLN A 1 250 ? -23.281 -0.453 13.672 1 72.56 250 GLN A N 1
ATOM 1918 C CA . GLN A 1 250 ? -21.828 -0.551 13.688 1 72.56 250 GLN A CA 1
ATOM 1919 C C . GLN A 1 250 ? -21.297 -1.041 12.344 1 72.56 250 GLN A C 1
ATOM 1921 O O . GLN A 1 250 ? -21.922 -1.889 11.703 1 72.56 250 GLN A O 1
ATOM 1926 N N . GLY A 1 251 ? -20.594 -0.092 11.602 1 87.94 251 GLY A N 1
ATOM 1927 C CA . GLY A 1 251 ? -19.875 -0.554 10.43 1 87.94 251 GLY A CA 1
ATOM 1928 C C . GLY A 1 251 ? -20.094 0.323 9.211 1 87.94 251 GLY A C 1
ATOM 1929 O O . GLY A 1 251 ? -21 1.153 9.188 1 87.94 251 GLY A O 1
ATOM 1930 N N . SER A 1 252 ? -19.406 0.135 8.242 1 94.12 252 SER A N 1
ATOM 1931 C CA . SER A 1 252 ? -19.469 0.863 6.977 1 94.12 252 SER A CA 1
ATOM 1932 C C . SER A 1 252 ? -20.344 0.133 5.961 1 94.12 252 SER A C 1
ATOM 1934 O O . SER A 1 252 ? -20.781 -0.992 6.207 1 94.12 252 SER A O 1
ATOM 1936 N N . MET A 1 253 ? -20.703 0.836 4.863 1 95.12 253 MET A N 1
ATOM 1937 C CA . MET A 1 253 ? -21.406 0.2 3.752 1 95.12 253 MET A CA 1
ATOM 1938 C C . MET A 1 253 ? -20.688 -1.061 3.297 1 95.12 253 MET A C 1
ATOM 1940 O O . MET A 1 253 ? -21.312 -2.078 3.012 1 95.12 253 MET A O 1
ATOM 1944 N N . LEU A 1 254 ? -19.375 -0.981 3.209 1 96.19 254 LEU A N 1
ATOM 1945 C CA . LEU A 1 254 ? -18.547 -2.119 2.822 1 96.19 254 LEU A CA 1
ATOM 1946 C C . LEU A 1 254 ? -18.688 -3.262 3.822 1 96.19 254 LEU A C 1
ATOM 1948 O O . LEU A 1 254 ? -18.828 -4.422 3.428 1 96.19 254 LEU A O 1
ATOM 1952 N N . ASP A 1 255 ? -18.688 -2.953 5.121 1 95.31 255 ASP A N 1
ATOM 1953 C CA . ASP A 1 255 ? -18.844 -3.965 6.16 1 95.31 255 ASP A CA 1
ATOM 1954 C C . ASP A 1 255 ? -20.172 -4.719 6 1 95.31 255 ASP A C 1
ATOM 1956 O O . ASP A 1 255 ? -20.203 -5.941 6.133 1 95.31 255 ASP A O 1
ATOM 1960 N N . LEU A 1 256 ? -21.203 -4.02 5.742 1 95.62 256 LEU A N 1
ATOM 1961 C CA . LEU A 1 256 ? -22.5 -4.648 5.586 1 95.62 256 LEU A CA 1
ATOM 1962 C C . LEU A 1 256 ? -22.547 -5.523 4.336 1 95.62 256 LEU A C 1
ATOM 1964 O O . LEU A 1 256 ? -23.141 -6.605 4.348 1 95.62 256 LEU A O 1
ATOM 1968 N N . LEU A 1 257 ? -21.953 -5.059 3.256 1 96.88 257 LEU A N 1
ATOM 1969 C CA . LEU A 1 257 ? -21.938 -5.848 2.031 1 96.88 257 LEU A CA 1
ATOM 1970 C C . LEU A 1 257 ? -21.156 -7.145 2.236 1 96.88 257 LEU A C 1
ATOM 1972 O O . LEU A 1 257 ? -21.469 -8.164 1.614 1 96.88 257 LEU A O 1
ATOM 1976 N N . GLU A 1 258 ? -20.141 -7.062 3.053 1 94.88 258 GLU A N 1
ATOM 1977 C CA . GLU A 1 258 ? -19.375 -8.266 3.369 1 94.88 258 GLU A CA 1
ATOM 1978 C C . GLU A 1 258 ? -20.156 -9.195 4.285 1 94.88 258 GLU A C 1
ATOM 1980 O O . GLU A 1 258 ? -20.078 -10.422 4.16 1 94.88 258 GLU A O 1
ATOM 1985 N N . LYS A 1 259 ? -20.906 -8.641 5.207 1 94.62 259 LYS A N 1
ATOM 1986 C CA . LYS A 1 259 ? -21.75 -9.422 6.113 1 94.62 259 LYS A CA 1
ATOM 1987 C C . LYS A 1 259 ? -22.875 -10.117 5.355 1 94.62 259 LYS A C 1
ATOM 1989 O O . LYS A 1 259 ? -23.266 -11.234 5.695 1 94.62 259 LYS A O 1
ATOM 1994 N N . TYR A 1 260 ? -23.406 -9.461 4.336 1 96.69 260 TYR A N 1
ATOM 1995 C CA . TYR A 1 260 ? -24.516 -9.969 3.545 1 96.69 260 TYR A CA 1
ATOM 1996 C C . TYR A 1 260 ? -24.125 -10.141 2.084 1 96.69 260 TYR A C 1
ATOM 1998 O O . TYR A 1 260 ? -24.516 -9.344 1.229 1 96.69 260 TYR A O 1
ATOM 2006 N N . PRO A 1 261 ? -23.484 -11.195 1.791 1 94.25 261 PRO A N 1
ATOM 2007 C CA . PRO A 1 261 ? -22.938 -11.391 0.449 1 94.25 261 PRO A CA 1
ATOM 2008 C C . PRO A 1 261 ? -24.016 -11.547 -0.619 1 94.25 261 PRO A C 1
ATOM 2010 O O . PRO A 1 261 ? -23.719 -11.445 -1.813 1 94.25 261 PRO A O 1
ATOM 2013 N N . ASP A 1 262 ? -25.234 -11.781 -0.241 1 95.81 262 ASP A N 1
ATOM 2014 C CA . ASP A 1 262 ? -26.328 -11.992 -1.193 1 95.81 262 ASP A CA 1
ATOM 2015 C C . ASP A 1 262 ? -26.797 -10.672 -1.784 1 95.81 262 ASP A C 1
ATOM 2017 O O . ASP A 1 262 ? -27.516 -10.656 -2.791 1 95.81 262 ASP A O 1
ATOM 2021 N N . ILE A 1 263 ? -26.438 -9.578 -1.201 1 97.19 263 ILE A N 1
ATOM 2022 C CA . ILE A 1 263 ? -26.859 -8.281 -1.723 1 97.19 263 ILE A CA 1
ATOM 2023 C C . ILE A 1 263 ? -26.141 -7.996 -3.039 1 97.19 263 ILE A C 1
ATOM 2025 O O . ILE A 1 263 ? -24.906 -8 -3.094 1 97.19 263 ILE A O 1
ATOM 2029 N N . ASP A 1 264 ? -26.906 -7.758 -4.023 1 94.69 264 ASP A N 1
ATOM 2030 C CA . ASP A 1 264 ? -26.344 -7.445 -5.332 1 94.69 264 ASP A CA 1
ATOM 2031 C C . ASP A 1 264 ? -26.391 -5.945 -5.605 1 94.69 264 ASP A C 1
ATOM 2033 O O . ASP A 1 264 ? -27.266 -5.469 -6.344 1 94.69 264 ASP A O 1
ATOM 2037 N N . LEU A 1 265 ? -25.484 -5.227 -5.113 1 95.88 265 LEU A N 1
ATOM 2038 C CA . LEU A 1 265 ? -25.406 -3.779 -5.266 1 95.88 265 LEU A CA 1
ATOM 2039 C C . LEU A 1 265 ? -24.484 -3.406 -6.43 1 95.88 265 LEU A C 1
ATOM 2041 O O . LEU A 1 265 ? -23.312 -3.795 -6.461 1 95.88 265 LEU A O 1
ATOM 2045 N N . PRO A 1 266 ? -25.047 -2.66 -7.398 1 94.56 266 PRO A N 1
ATOM 2046 C CA . PRO A 1 266 ? -24.172 -2.191 -8.461 1 94.56 266 PRO A CA 1
ATOM 2047 C C . PRO A 1 266 ? -23.031 -1.311 -7.941 1 94.56 266 PRO A C 1
ATOM 2049 O O . PRO A 1 266 ? -23.234 -0.521 -7.016 1 94.56 266 PRO A O 1
ATOM 2052 N N . PHE A 1 267 ? -21.828 -1.453 -8.578 1 95.19 267 PHE A N 1
ATOM 2053 C CA . PHE A 1 267 ? -20.641 -0.715 -8.148 1 95.19 267 PHE A CA 1
ATOM 2054 C C . PHE A 1 267 ? -20.906 0.786 -8.172 1 95.19 267 PHE A C 1
ATOM 2056 O O . PHE A 1 267 ? -20.5 1.506 -7.258 1 95.19 267 PHE A O 1
ATOM 2063 N N . GLY A 1 268 ? -21.578 1.241 -9.188 1 93.62 268 GLY A N 1
ATOM 2064 C CA . GLY A 1 268 ? -21.906 2.656 -9.273 1 93.62 268 GLY A CA 1
ATOM 2065 C C . GLY A 1 268 ? -22.75 3.148 -8.109 1 93.62 268 GLY A C 1
ATOM 2066 O O . GLY A 1 268 ? -22.531 4.25 -7.605 1 93.62 268 GLY A O 1
ATOM 2067 N N . THR A 1 269 ? -23.719 2.365 -7.703 1 93.69 269 THR A N 1
ATOM 2068 C CA . THR A 1 269 ? -24.562 2.703 -6.559 1 93.69 269 THR A CA 1
ATOM 2069 C C . THR A 1 269 ? -23.734 2.758 -5.277 1 93.69 269 THR A C 1
ATOM 2071 O O . THR A 1 269 ? -23.938 3.635 -4.434 1 93.69 269 THR A O 1
ATOM 2074 N N . PHE A 1 270 ? -22.828 1.801 -5.16 1 96.75 270 PHE A N 1
ATOM 2075 C CA . PHE A 1 270 ? -21.938 1.793 -4.012 1 96.75 270 PHE A CA 1
ATOM 2076 C C . PHE A 1 270 ? -21.125 3.088 -3.941 1 96.75 270 PHE A C 1
ATOM 2078 O O . PHE A 1 270 ? -21.109 3.752 -2.904 1 96.75 270 PHE A O 1
ATOM 2085 N N . VAL A 1 271 ? -20.516 3.477 -5.023 1 95.69 271 VAL A N 1
ATOM 2086 C CA . VAL A 1 271 ? -19.672 4.668 -5.09 1 95.69 271 VAL A CA 1
ATOM 2087 C C . VAL A 1 271 ? -20.516 5.906 -4.781 1 95.69 271 VAL A C 1
ATOM 2089 O O . VAL A 1 271 ? -20.094 6.77 -4.004 1 95.69 271 VAL A O 1
ATOM 2092 N N . ALA A 1 272 ? -21.688 5.953 -5.305 1 91.38 272 ALA A N 1
ATOM 2093 C CA . ALA A 1 272 ? -22.578 7.102 -5.133 1 91.38 272 ALA A CA 1
ATOM 2094 C C . ALA A 1 272 ? -23.031 7.227 -3.686 1 91.38 272 ALA A C 1
ATOM 2096 O O . ALA A 1 272 ? -23.406 8.312 -3.238 1 91.38 272 ALA A O 1
ATOM 2097 N N . SER A 1 273 ? -22.984 6.133 -2.984 1 92.62 273 SER A N 1
ATOM 2098 C CA . SER A 1 273 ? -23.484 6.109 -1.616 1 92.62 273 SER A CA 1
ATOM 2099 C C . SER A 1 273 ? -22.422 6.559 -0.625 1 92.62 273 SER A C 1
ATOM 2101 O O . SER A 1 273 ? -22.703 6.793 0.548 1 92.62 273 SER A O 1
ATOM 2103 N N . LEU A 1 274 ? -21.219 6.645 -1.063 1 94.31 274 LEU A N 1
ATOM 2104 C CA . LEU A 1 274 ? -20.125 7.008 -0.179 1 94.31 274 LEU A CA 1
ATOM 2105 C C . LEU A 1 274 ? -19.906 8.516 -0.174 1 94.31 274 LEU A C 1
ATOM 2107 O O . LEU A 1 274 ? -20.031 9.172 -1.211 1 94.31 274 LEU A O 1
ATOM 2111 N N . PRO A 1 275 ? -19.594 9.055 1.022 1 91.69 275 PRO A N 1
ATOM 2112 C CA . PRO A 1 275 ? -19.188 10.461 1.017 1 91.69 275 PRO A CA 1
ATOM 2113 C C . PRO A 1 275 ? -17.906 10.695 0.245 1 91.69 275 PRO A C 1
ATOM 2115 O O . PRO A 1 275 ? -17.047 9.805 0.176 1 91.69 275 PRO A O 1
ATOM 2118 N N . THR A 1 276 ? -17.797 11.859 -0.339 1 92.62 276 THR A N 1
ATOM 2119 C CA . THR A 1 276 ? -16.547 12.234 -0.999 1 92.62 276 THR A CA 1
ATOM 2120 C C . THR A 1 276 ? -15.453 12.508 0.029 1 92.62 276 THR A C 1
ATOM 2122 O O . THR A 1 276 ? -15.742 12.875 1.17 1 92.62 276 THR A O 1
ATOM 2125 N N . MET A 1 277 ? -14.227 12.344 -0.405 1 95.25 277 MET A N 1
ATOM 2126 C CA . MET A 1 277 ? -13.07 12.586 0.462 1 95.25 277 MET A CA 1
ATOM 2127 C C . MET A 1 277 ? -12.969 14.055 0.836 1 95.25 277 MET A C 1
ATOM 2129 O O . MET A 1 277 ? -13.148 14.93 -0.014 1 95.25 277 MET A O 1
ATOM 2133 N N . ARG A 1 278 ? -12.719 14.32 2.119 1 91 278 ARG A N 1
ATOM 2134 C CA . ARG A 1 278 ? -12.633 15.695 2.607 1 91 278 ARG A CA 1
ATOM 2135 C C . ARG A 1 278 ? -11.297 15.953 3.297 1 91 278 ARG A C 1
ATOM 2137 O O . ARG A 1 278 ? -10.641 15.016 3.756 1 91 278 ARG A O 1
ATOM 2144 N N . LEU A 1 279 ? -10.977 17.188 3.352 1 93.56 279 LEU A N 1
ATOM 2145 C CA . LEU A 1 279 ? -9.836 17.594 4.156 1 93.56 279 LEU A CA 1
ATOM 2146 C C . LEU A 1 279 ? -10.094 17.344 5.641 1 93.56 279 LEU A C 1
ATOM 2148 O O . LEU A 1 279 ? -11.211 17.531 6.121 1 93.56 279 LEU A O 1
ATOM 2152 N N . ARG A 1 280 ? -9.062 16.922 6.277 1 95.38 280 ARG A N 1
ATOM 2153 C CA . ARG A 1 280 ? -9.109 16.797 7.73 1 95.38 280 ARG A CA 1
ATOM 2154 C C . ARG A 1 280 ? -8.141 17.766 8.398 1 95.38 280 ARG A C 1
ATOM 2156 O O . ARG A 1 280 ? -6.961 17.828 8.031 1 95.38 280 ARG A O 1
ATOM 2163 N N . GLN A 1 281 ? -8.656 18.469 9.359 1 95.56 281 GLN A N 1
ATOM 2164 C CA . GLN A 1 281 ? -7.84 19.484 10.008 1 95.56 281 GLN A CA 1
ATOM 2165 C C . GLN A 1 281 ? -7.199 18.953 11.281 1 95.56 281 GLN A C 1
ATOM 2167 O O . GLN A 1 281 ? -7.859 18.297 12.086 1 95.56 281 GLN A O 1
ATOM 2172 N N . TYR A 1 282 ? -5.938 19.234 11.383 1 97.81 282 TYR A N 1
ATOM 2173 C CA . TYR A 1 282 ? -5.168 18.938 12.586 1 97.81 282 TYR A CA 1
ATOM 2174 C C . TYR A 1 282 ? -4.516 20.188 13.148 1 97.81 282 TYR A C 1
ATOM 2176 O O . TYR A 1 282 ? -4.055 21.047 12.398 1 97.81 282 TYR A O 1
ATOM 2184 N N . SER A 1 283 ? -4.52 20.234 14.5 1 97.56 283 SER A N 1
ATOM 2185 C CA . SER A 1 283 ? -3.83 21.375 15.117 1 97.56 283 SER A CA 1
ATOM 2186 C C . SER A 1 283 ? -2.328 21.297 14.867 1 97.56 283 SER A C 1
ATOM 2188 O O . SER A 1 283 ? -1.696 20.266 15.117 1 97.56 283 SER A O 1
ATOM 2190 N N . ILE A 1 284 ? -1.832 22.391 14.344 1 98.62 284 ILE A N 1
ATOM 2191 C CA . ILE A 1 284 ? -0.382 22.484 14.227 1 98.62 284 ILE A CA 1
ATOM 2192 C C . ILE A 1 284 ? 0.253 22.516 15.609 1 98.62 284 ILE A C 1
ATOM 2194 O O . ILE A 1 284 ? -0.193 23.25 16.5 1 98.62 284 ILE A O 1
ATOM 2198 N N . SER A 1 285 ? 1.31 21.766 15.797 1 98.75 285 SER A N 1
ATOM 2199 C CA . SER A 1 285 ? 1.901 21.641 17.125 1 98.75 285 SER A CA 1
ATOM 2200 C C . SER A 1 285 ? 3.258 22.328 17.188 1 98.75 285 SER A C 1
ATOM 2202 O O . SER A 1 285 ? 4.125 21.938 17.984 1 98.75 285 SER A O 1
ATOM 2204 N N . SER A 1 286 ? 3.543 23.266 16.375 1 98.75 286 SER A N 1
ATOM 2205 C CA . SER A 1 286 ? 4.801 24 16.359 1 98.75 286 SER A CA 1
ATOM 2206 C C . SER A 1 286 ? 4.555 25.5 16.219 1 98.75 286 SER A C 1
ATOM 2208 O O . SER A 1 286 ? 3.432 25.938 15.953 1 98.75 286 SER A O 1
ATOM 2210 N N . SER A 1 287 ? 5.633 26.25 16.453 1 98.56 287 SER A N 1
ATOM 2211 C CA . SER A 1 287 ? 5.633 27.703 16.297 1 98.56 287 SER A CA 1
ATOM 2212 C C . SER A 1 287 ? 6.5 28.125 15.109 1 98.56 287 SER A C 1
ATOM 2214 O O . SER A 1 287 ? 7.562 27.547 14.875 1 98.56 287 SER A O 1
ATOM 2216 N N . PRO A 1 288 ? 6.039 29.156 14.391 1 98 288 PRO A N 1
ATOM 2217 C CA . PRO A 1 288 ? 6.891 29.672 13.312 1 98 288 PRO A CA 1
ATOM 2218 C C . PRO A 1 288 ? 8.203 30.25 13.828 1 98 288 PRO A C 1
ATOM 2220 O O . PRO A 1 288 ? 9.141 30.438 13.055 1 98 288 PRO A O 1
ATOM 2223 N N . LEU A 1 289 ? 8.266 30.594 15.141 1 97.69 289 LEU A N 1
ATOM 2224 C CA . LEU A 1 289 ? 9.531 31.062 15.711 1 97.69 289 LEU A CA 1
ATOM 2225 C C . LEU A 1 289 ? 10.578 29.953 15.688 1 97.69 289 LEU A C 1
ATOM 2227 O O . LEU A 1 289 ? 11.773 30.234 15.578 1 97.69 289 LEU A O 1
ATOM 2231 N N . TRP A 1 290 ? 10.141 28.719 15.812 1 97.88 290 TRP A N 1
ATOM 2232 C CA . TRP A 1 290 ? 11.047 27.594 15.656 1 97.88 290 TRP A CA 1
ATOM 2233 C C . TRP A 1 290 ? 11.461 27.422 14.195 1 97.88 290 TRP A C 1
ATOM 2235 O O . TRP A 1 290 ? 12.656 27.344 13.891 1 97.88 290 TRP A O 1
ATOM 2245 N N . ASN A 1 291 ? 10.555 27.422 13.336 1 98.12 291 ASN A N 1
ATOM 2246 C CA . ASN A 1 291 ? 10.773 27.297 11.898 1 98.12 291 ASN A CA 1
ATOM 2247 C C . ASN A 1 291 ? 9.562 27.766 11.102 1 98.12 291 ASN A C 1
ATOM 2249 O O . ASN A 1 291 ? 8.5 27.156 11.164 1 98.12 291 ASN A O 1
ATOM 2253 N N . PRO A 1 292 ? 9.68 28.797 10.391 1 97.62 292 PRO A N 1
ATOM 2254 C CA . PRO A 1 292 ? 8.523 29.344 9.672 1 97.62 292 PRO A CA 1
ATOM 2255 C C . PRO A 1 292 ? 8.117 28.5 8.469 1 97.62 292 PRO A C 1
ATOM 2257 O O . PRO A 1 292 ? 7 28.641 7.961 1 97.62 292 PRO A O 1
ATOM 2260 N N . SER A 1 293 ? 8.992 27.609 8 1 97.62 293 SER A N 1
ATOM 2261 C CA . SER A 1 293 ? 8.727 26.844 6.789 1 97.62 293 SER A CA 1
ATOM 2262 C C . SER A 1 293 ? 8.375 25.406 7.117 1 97.62 293 SER A C 1
ATOM 2264 O O . SER A 1 293 ? 8.078 24.609 6.223 1 97.62 293 SER A O 1
ATOM 2266 N N . ARG A 1 294 ? 8.438 25.062 8.375 1 98.44 294 ARG A N 1
ATOM 2267 C CA . ARG A 1 294 ? 8.117 23.703 8.781 1 98.44 294 ARG A CA 1
ATOM 2268 C C . ARG A 1 294 ? 7.059 23.688 9.883 1 98.44 294 ARG A C 1
ATOM 2270 O O . ARG A 1 294 ? 7.062 24.547 10.758 1 98.44 294 ARG A O 1
ATOM 2277 N N . VAL A 1 295 ? 6.215 22.75 9.773 1 98.75 295 VAL A N 1
ATOM 2278 C CA . VAL A 1 295 ? 5.184 22.562 10.789 1 98.75 295 VAL A CA 1
ATOM 2279 C C . VAL A 1 295 ? 5.223 21.125 11.312 1 98.75 295 VAL A C 1
ATOM 2281 O O . VAL A 1 295 ? 5.719 20.234 10.641 1 98.75 295 VAL A O 1
ATOM 2284 N N . THR A 1 296 ? 4.684 20.969 12.555 1 98.81 296 THR A N 1
ATOM 2285 C CA . THR A 1 296 ? 4.566 19.625 13.109 1 98.81 296 THR A CA 1
ATOM 2286 C C . THR A 1 296 ? 3.121 19.312 13.5 1 98.81 296 THR A C 1
ATOM 2288 O O . THR A 1 296 ? 2.336 20.234 13.75 1 98.81 296 THR A O 1
ATOM 2291 N N . LEU A 1 297 ? 2.779 18.078 13.438 1 98.81 297 LEU A N 1
ATOM 2292 C CA . LEU A 1 297 ? 1.529 17.547 13.961 1 98.81 297 LEU A CA 1
ATOM 2293 C C . LEU A 1 297 ? 1.797 16.547 15.078 1 98.81 297 LEU A C 1
ATOM 2295 O O . LEU A 1 297 ? 2.82 15.859 15.07 1 98.81 297 LEU A O 1
ATOM 2299 N N . THR A 1 298 ? 0.971 16.547 16.031 1 98.62 298 THR A N 1
ATOM 2300 C CA . THR A 1 298 ? 0.858 15.516 17.062 1 98.62 298 THR A CA 1
ATOM 2301 C C . THR A 1 298 ? -0.524 14.867 17.031 1 98.62 298 THR A C 1
ATOM 2303 O O . THR A 1 298 ? -1.525 15.523 17.344 1 98.62 298 THR A O 1
ATOM 2306 N N . LEU A 1 299 ? -0.573 13.641 16.609 1 97.75 299 LEU A N 1
ATOM 2307 C CA . LEU A 1 299 ? -1.903 13.078 16.406 1 97.75 299 LEU A CA 1
ATOM 2308 C C . LEU A 1 299 ? -1.962 11.625 16.859 1 97.75 299 LEU A C 1
ATOM 2310 O O . LEU A 1 299 ? -0.931 10.953 16.938 1 97.75 299 LEU A O 1
ATOM 2314 N N . ALA A 1 300 ? -3.207 11.211 17.25 1 97.12 300 ALA A N 1
ATOM 2315 C CA . ALA A 1 300 ? -3.494 9.812 17.578 1 97.12 300 ALA A CA 1
ATOM 2316 C C . ALA A 1 300 ? -3.982 9.047 16.344 1 97.12 300 ALA A C 1
ATOM 2318 O O . ALA A 1 300 ? -4.75 9.578 15.539 1 97.12 300 ALA A O 1
ATOM 2319 N N . VAL A 1 301 ? -3.51 7.824 16.234 1 97 301 VAL A N 1
ATOM 2320 C CA . VAL A 1 301 ? -4 6.957 15.156 1 97 301 VAL A CA 1
ATOM 2321 C C . VAL A 1 301 ? -5.312 6.301 15.586 1 97 301 VAL A C 1
ATOM 2323 O O . VAL A 1 301 ? -5.387 5.695 16.656 1 97 301 VAL A O 1
ATOM 2326 N N . VAL A 1 302 ? -6.309 6.434 14.789 1 92.69 302 VAL A N 1
ATOM 2327 C CA . VAL A 1 302 ? -7.629 5.902 15.117 1 92.69 302 VAL A CA 1
ATOM 2328 C C . VAL A 1 302 ? -7.777 4.496 14.547 1 92.69 302 VAL A C 1
ATOM 2330 O O . VAL A 1 302 ? -7.848 4.32 13.328 1 92.69 302 VAL A O 1
ATOM 2333 N N . ASN A 1 303 ? -7.738 3.533 15.359 1 90.12 303 ASN A N 1
ATOM 2334 C CA . ASN A 1 303 ? -7.98 2.127 15.055 1 90.12 303 ASN A CA 1
ATOM 2335 C C . ASN A 1 303 ? -9 1.513 16.016 1 90.12 303 ASN A C 1
ATOM 2337 O O . ASN A 1 303 ? -8.719 1.363 17.203 1 90.12 303 ASN A O 1
ATOM 2341 N N . HIS A 1 304 ? -10.156 1.254 15.578 1 84.69 304 HIS A N 1
ATOM 2342 C CA . HIS A 1 304 ? -11.188 0.614 16.391 1 84.69 304 HIS A CA 1
ATOM 2343 C C . HIS A 1 304 ? -11.711 -0.648 15.711 1 84.69 304 HIS A C 1
ATOM 2345 O O . HIS A 1 304 ? -12.609 -0.577 14.859 1 84.69 304 HIS A O 1
ATOM 2351 N N . GLY A 1 305 ? -11.188 -1.745 16.172 1 78.81 305 GLY A N 1
ATOM 2352 C CA . GLY A 1 305 ? -11.594 -2.971 15.508 1 78.81 305 GLY A CA 1
ATOM 2353 C C . GLY A 1 305 ? -11.289 -2.971 14.023 1 78.81 305 GLY A C 1
ATOM 2354 O O . GLY A 1 305 ? -10.125 -2.812 13.625 1 78.81 305 GLY A O 1
ATOM 2355 N N . GLN A 1 306 ? -12.406 -2.986 13.312 1 76.44 306 GLN A N 1
ATOM 2356 C CA . GLN A 1 306 ? -12.258 -3.016 11.859 1 76.44 306 GLN A CA 1
ATOM 2357 C C . GLN A 1 306 ? -12.219 -1.604 11.281 1 76.44 306 GLN A C 1
ATOM 2359 O O . GLN A 1 306 ? -11.828 -1.408 10.133 1 76.44 306 GLN A O 1
ATOM 2364 N N . PHE A 1 307 ? -12.562 -0.705 12.148 1 85.81 307 PHE A N 1
ATOM 2365 C CA . PHE A 1 307 ? -12.602 0.669 11.664 1 85.81 307 PHE A CA 1
ATOM 2366 C C . PHE A 1 307 ? -11.219 1.309 11.727 1 85.81 307 PHE A C 1
ATOM 2368 O O . PHE A 1 307 ? -10.594 1.341 12.789 1 85.81 307 PHE A O 1
ATOM 2375 N N . LEU A 1 308 ? -10.797 1.812 10.617 1 90.75 308 LEU A N 1
ATOM 2376 C CA . LEU A 1 308 ? -9.57 2.594 10.5 1 90.75 308 LEU A CA 1
ATOM 2377 C C . LEU A 1 308 ? -9.883 4.039 10.125 1 90.75 308 LEU A C 1
ATOM 2379 O O . LEU A 1 308 ? -10.508 4.293 9.086 1 90.75 308 LEU A O 1
ATOM 2383 N N . GLY A 1 309 ? -9.492 4.957 11.023 1 93.44 309 GLY A N 1
ATOM 2384 C CA . GLY A 1 309 ? -9.617 6.348 10.609 1 93.44 309 GLY A CA 1
ATOM 2385 C C . GLY A 1 309 ? -8.836 6.664 9.344 1 93.44 309 GLY A C 1
ATOM 2386 O O . GLY A 1 309 ? -7.648 6.363 9.25 1 93.44 309 GLY A O 1
ATOM 2387 N N . VAL A 1 310 ? -9.453 7.305 8.398 1 95.38 310 VAL A N 1
ATOM 2388 C CA . VAL A 1 310 ? -8.867 7.523 7.082 1 95.38 310 VAL A CA 1
ATOM 2389 C C . VAL A 1 310 ? -7.648 8.43 7.199 1 95.38 310 VAL A C 1
ATOM 2391 O O . VAL A 1 310 ? -6.535 8.039 6.836 1 95.38 310 VAL A O 1
ATOM 2394 N N . ALA A 1 311 ? -7.781 9.578 7.77 1 96.75 311 ALA A N 1
ATOM 2395 C CA . ALA A 1 311 ? -6.711 10.57 7.789 1 96.75 311 ALA A CA 1
ATOM 2396 C C . ALA A 1 311 ? -5.602 10.164 8.75 1 96.75 311 ALA A C 1
ATOM 2398 O O . ALA A 1 311 ? -4.418 10.297 8.438 1 96.75 311 ALA A O 1
ATOM 2399 N N . SER A 1 312 ? -6.008 9.656 9.93 1 97.12 312 SER A N 1
ATOM 2400 C CA . SER A 1 312 ? -4.996 9.305 10.922 1 97.12 312 SER A CA 1
ATOM 2401 C C . SER A 1 312 ? -4.125 8.148 10.438 1 97.12 312 SER A C 1
ATOM 2403 O O . SER A 1 312 ? -2.91 8.148 10.648 1 97.12 312 SER A O 1
ATOM 2405 N N . ASN A 1 313 ? -4.73 7.184 9.781 1 96.5 313 ASN A N 1
ATOM 2406 C CA . ASN A 1 313 ? -3.947 6.07 9.258 1 96.5 313 ASN A CA 1
ATOM 2407 C C . ASN A 1 313 ? -3.107 6.488 8.055 1 96.5 313 ASN A C 1
ATOM 2409 O O . ASN A 1 313 ? -1.982 6.012 7.883 1 96.5 313 ASN A O 1
ATOM 2413 N N . TYR A 1 314 ? -3.658 7.328 7.215 1 97.25 314 TYR A N 1
ATOM 2414 C CA . TYR A 1 314 ? -2.869 7.891 6.125 1 97.25 314 TYR A CA 1
ATOM 2415 C C . TYR A 1 314 ? -1.612 8.57 6.656 1 97.25 314 TYR A C 1
ATOM 2417 O O . TYR A 1 314 ? -0.502 8.266 6.207 1 97.25 314 TYR A O 1
ATOM 2425 N N . LEU A 1 315 ? -1.771 9.414 7.652 1 98.31 315 LEU A N 1
ATOM 2426 C CA . LEU A 1 315 ? -0.674 10.188 8.227 1 98.31 315 LEU A CA 1
ATOM 2427 C C . LEU A 1 315 ? 0.324 9.266 8.93 1 98.31 315 LEU A C 1
ATOM 2429 O O . LEU A 1 315 ? 1.536 9.461 8.812 1 98.31 315 LEU A O 1
ATOM 2433 N N . ALA A 1 316 ? -0.156 8.289 9.617 1 97.5 316 ALA A N 1
ATOM 2434 C CA . ALA A 1 316 ? 0.694 7.363 10.359 1 97.5 316 ALA A CA 1
ATOM 2435 C C . ALA A 1 316 ? 1.622 6.598 9.422 1 97.5 316 ALA A C 1
ATOM 2437 O O . ALA A 1 316 ? 2.725 6.203 9.812 1 97.5 316 ALA A O 1
ATOM 2438 N N . ASN A 1 317 ? 1.221 6.449 8.195 1 95.19 317 ASN A N 1
ATOM 2439 C CA . ASN A 1 317 ? 1.97 5.605 7.27 1 95.19 317 ASN A CA 1
ATOM 2440 C C . ASN A 1 317 ? 2.877 6.434 6.363 1 95.19 317 ASN A C 1
ATOM 2442 O O . ASN A 1 317 ? 3.588 5.883 5.52 1 95.19 317 ASN A O 1
ATOM 2446 N N . LEU A 1 318 ? 2.861 7.703 6.52 1 96.06 318 LEU A N 1
ATOM 2447 C CA . LEU A 1 318 ? 3.738 8.562 5.73 1 96.06 318 LEU A CA 1
ATOM 2448 C C . LEU A 1 318 ? 5.199 8.336 6.098 1 96.06 318 LEU A C 1
ATOM 2450 O O . LEU A 1 318 ? 5.508 7.98 7.238 1 96.06 318 LEU A O 1
ATOM 2454 N N . ARG A 1 319 ? 6.086 8.508 5.145 1 94.25 319 ARG A N 1
ATOM 2455 C CA . ARG A 1 319 ? 7.527 8.383 5.324 1 94.25 319 ARG A CA 1
ATOM 2456 C C . ARG A 1 319 ? 8.25 9.633 4.828 1 94.25 319 ARG A C 1
ATOM 2458 O O . ARG A 1 319 ? 7.707 10.391 4.02 1 94.25 319 ARG A O 1
ATOM 2465 N N . LYS A 1 320 ? 9.453 9.789 5.348 1 94.5 320 LYS A N 1
ATOM 2466 C CA . LYS A 1 320 ? 10.289 10.891 4.887 1 94.5 320 LYS A CA 1
ATOM 2467 C C . LYS A 1 320 ? 10.391 10.906 3.365 1 94.5 320 LYS A C 1
ATOM 2469 O O . LYS A 1 320 ? 10.633 9.875 2.742 1 94.5 320 LYS A O 1
ATOM 2474 N N . GLY A 1 321 ? 10.102 12.07 2.852 1 92.25 321 GLY A N 1
ATOM 2475 C CA . GLY A 1 321 ? 10.219 12.219 1.409 1 92.25 321 GLY A CA 1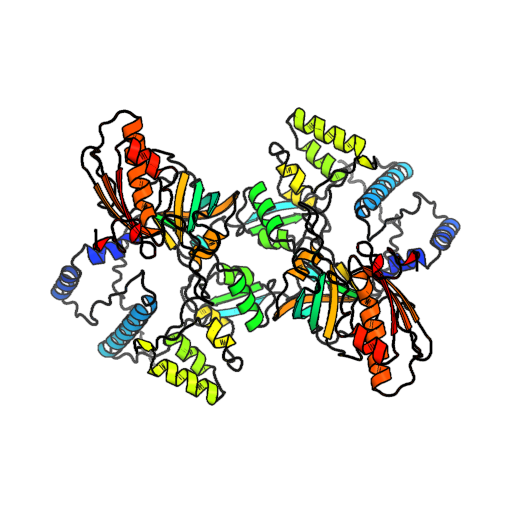
ATOM 2476 C C . GLY A 1 321 ? 8.883 12.172 0.691 1 92.25 321 GLY A C 1
ATOM 2477 O O . GLY A 1 321 ? 8.789 12.555 -0.475 1 92.25 321 GLY A O 1
ATOM 2478 N N . ASP A 1 322 ? 7.859 11.734 1.371 1 93.56 322 ASP A N 1
ATOM 2479 C CA . ASP A 1 322 ? 6.535 11.695 0.766 1 93.56 322 ASP A CA 1
ATOM 2480 C C . ASP A 1 322 ? 5.996 13.109 0.533 1 93.56 322 ASP A C 1
ATOM 2482 O O . ASP A 1 322 ? 6.281 14.023 1.31 1 93.56 322 ASP A O 1
ATOM 2486 N N . ARG A 1 323 ? 5.262 13.258 -0.54 1 93.25 323 ARG A N 1
ATOM 2487 C CA . ARG A 1 323 ? 4.547 14.5 -0.806 1 93.25 323 ARG A CA 1
ATOM 2488 C C . ARG A 1 323 ? 3.072 14.383 -0.428 1 93.25 323 ARG A C 1
ATOM 2490 O O . ARG A 1 323 ? 2.443 13.352 -0.691 1 93.25 323 ARG A O 1
ATOM 2497 N N . VAL A 1 324 ? 2.615 15.414 0.234 1 94.69 324 VAL A N 1
ATOM 2498 C CA . VAL A 1 324 ? 1.271 15.359 0.798 1 94.69 324 VAL A CA 1
ATOM 2499 C C . VAL A 1 324 ? 0.505 16.625 0.43 1 94.69 324 VAL A C 1
ATOM 2501 O O . VAL A 1 324 ? 1.057 17.734 0.48 1 94.69 324 VAL A O 1
ATOM 2504 N N . GLN A 1 325 ? -0.752 16.469 -0.014 1 94.5 325 GLN A N 1
ATOM 2505 C CA . GLN A 1 325 ? -1.608 17.625 -0.268 1 94.5 325 GLN A CA 1
ATOM 2506 C C . GLN A 1 325 ? -2.102 18.25 1.038 1 94.5 325 GLN A C 1
ATOM 2508 O O . GLN A 1 325 ? -2.721 17.562 1.858 1 94.5 325 GLN A O 1
ATOM 2513 N N . MET A 1 326 ? -1.821 19.547 1.175 1 96.31 326 MET A N 1
ATOM 2514 C CA . MET A 1 326 ? -2.129 20.188 2.445 1 96.31 326 MET A CA 1
ATOM 2515 C C . MET A 1 326 ? -2.385 21.688 2.244 1 96.31 326 MET A C 1
ATOM 2517 O O . MET A 1 326 ? -2.057 22.234 1.193 1 96.31 326 MET A O 1
ATOM 2521 N N . VAL A 1 327 ? -3.043 22.281 3.293 1 96.06 327 VAL A N 1
ATOM 2522 C CA . VAL A 1 327 ? -3.221 23.719 3.346 1 96.06 327 VAL A CA 1
ATOM 2523 C C . VAL A 1 327 ? -3.338 24.172 4.801 1 96.06 327 VAL A C 1
ATOM 2525 O O . VAL A 1 327 ? -3.932 23.484 5.629 1 96.06 327 VAL A O 1
ATOM 2528 N N . VAL A 1 328 ? -2.684 25.25 5.133 1 97.31 328 VAL A N 1
ATOM 2529 C CA . VAL A 1 328 ? -2.824 25.844 6.461 1 97.31 328 VAL A CA 1
ATOM 2530 C C . VAL A 1 328 ? -4.156 26.578 6.559 1 97.31 328 VAL A C 1
ATOM 2532 O O . VAL A 1 328 ? -4.531 27.312 5.645 1 97.31 328 VAL A O 1
ATOM 2535 N N . ARG A 1 329 ? -4.859 26.281 7.609 1 95.31 329 ARG A N 1
ATOM 2536 C CA . ARG A 1 329 ? -6.109 26.969 7.914 1 95.31 329 ARG A CA 1
ATOM 2537 C C . ARG A 1 329 ? -6 27.766 9.211 1 95.31 329 ARG A C 1
ATOM 2539 O O . ARG A 1 329 ? -5.613 27.219 10.25 1 95.31 329 ARG A O 1
ATOM 2546 N N . PRO A 1 330 ? -6.344 29 9.133 1 93.19 330 PRO A N 1
ATOM 2547 C CA . PRO A 1 330 ? -6.301 29.797 10.367 1 93.19 330 PRO A CA 1
ATOM 2548 C C . PRO A 1 330 ? -7.344 29.359 11.391 1 93.19 330 PRO A C 1
ATOM 2550 O O . PRO A 1 330 ? -8.414 28.875 11.016 1 93.19 330 PRO A O 1
ATOM 2553 N N . SER A 1 331 ? -6.973 29.516 12.594 1 91.31 331 SER A N 1
ATOM 2554 C CA . SER A 1 331 ? -7.914 29.281 13.688 1 91.31 331 SER A CA 1
ATOM 2555 C C . SER A 1 331 ? -8.625 30.578 14.078 1 91.31 331 SER A C 1
ATOM 2557 O O . SER A 1 331 ? -8.43 31.609 13.445 1 91.31 331 SER A O 1
ATOM 2559 N N . ALA A 1 332 ? -9.531 30.344 15.086 1 83.12 332 ALA A N 1
ATOM 2560 C CA . ALA A 1 332 ? -10.172 31.531 15.641 1 83.12 332 ALA A CA 1
ATOM 2561 C C . ALA A 1 332 ? -9.133 32.5 16.203 1 83.12 332 ALA A C 1
ATOM 2563 O O . ALA A 1 332 ? -8.102 32.094 16.719 1 83.12 332 ALA A O 1
ATOM 2564 N N . LYS A 1 333 ? -9.438 33.75 16.141 1 83.19 333 LYS A N 1
ATOM 2565 C CA . LYS A 1 333 ? -8.508 34.812 16.531 1 83.19 333 LYS A CA 1
ATOM 2566 C C . LYS A 1 333 ? -8.055 34.656 17.969 1 83.19 333 LYS A C 1
ATOM 2568 O O . LYS A 1 333 ? -6.926 35 18.328 1 83.19 333 LYS A O 1
ATOM 2573 N N . SER A 1 334 ? -8.922 34.094 18.719 1 83.62 334 SER A N 1
ATOM 2574 C CA . SER A 1 334 ? -8.641 34 20.141 1 83.62 334 SER A CA 1
ATOM 2575 C C . SER A 1 334 ? -7.789 32.781 20.453 1 83.62 334 SER A C 1
ATOM 2577 O O . SER A 1 334 ? -7.25 32.656 21.562 1 83.62 334 SER A O 1
ATOM 2579 N N . PHE A 1 335 ? -7.59 31.938 19.484 1 90.5 335 PHE A N 1
ATOM 2580 C CA . PHE A 1 335 ? -6.891 30.688 19.781 1 90.5 335 PHE A CA 1
ATOM 2581 C C . PHE A 1 335 ? -5.438 30.766 19.344 1 90.5 335 PHE A C 1
ATOM 2583 O O . PHE A 1 335 ? -4.992 29.953 18.516 1 90.5 335 PHE A O 1
ATOM 2590 N N . HIS A 1 336 ? -4.73 31.703 19.844 1 94.19 336 HIS A N 1
ATOM 2591 C CA . HIS A 1 336 ? -3.299 31.953 19.719 1 94.19 336 HIS A CA 1
ATOM 2592 C C . HIS A 1 336 ? -2.686 32.375 21.047 1 94.19 336 HIS A C 1
ATOM 2594 O O . HIS A 1 336 ? -3.396 32.812 21.953 1 94.19 336 HIS A O 1
ATOM 2600 N N . PRO A 1 337 ? -1.353 32.156 21.141 1 94.38 337 PRO A N 1
ATOM 2601 C CA . PRO A 1 337 ? -0.761 32.781 22.328 1 94.38 337 PRO A CA 1
ATOM 2602 C C . PRO A 1 337 ? -0.993 34.281 22.391 1 94.38 337 PRO A C 1
ATOM 2604 O O . PRO A 1 337 ? -0.979 34.938 21.359 1 94.38 337 PRO A O 1
ATOM 2607 N N . PRO A 1 338 ? -1.24 34.75 23.641 1 93.56 338 PRO A N 1
ATOM 2608 C CA . PRO A 1 338 ? -1.33 36.188 23.734 1 93.56 338 PRO A CA 1
ATOM 2609 C C . PRO A 1 338 ? -0.137 36.906 23.094 1 93.56 3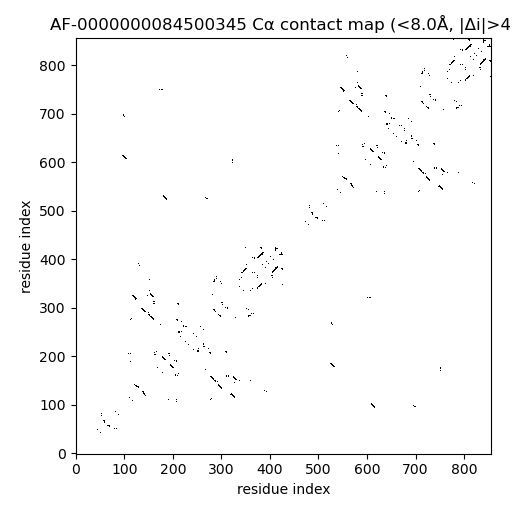38 PRO A C 1
ATOM 2611 O O . PRO A 1 338 ? 1.008 36.469 23.281 1 93.56 338 PRO A O 1
ATOM 2614 N N . PRO A 1 339 ? -0.414 37.969 22.359 1 92.56 339 PRO A N 1
ATOM 2615 C CA . PRO A 1 339 ? 0.698 38.688 21.734 1 92.56 339 PRO A CA 1
ATOM 2616 C C . PRO A 1 339 ? 1.714 39.219 22.734 1 92.56 339 PRO A C 1
ATOM 2618 O O . PRO A 1 339 ? 2.91 39.281 22.453 1 92.56 339 PRO A O 1
ATOM 2621 N N . ASP A 1 340 ? 1.126 39.594 23.875 1 93.81 340 ASP A N 1
ATOM 2622 C CA . ASP A 1 340 ? 1.993 39.969 24.984 1 93.81 340 ASP A CA 1
ATOM 2623 C C . ASP A 1 340 ? 2.5 38.75 25.75 1 93.81 340 ASP A C 1
ATOM 2625 O O . ASP A 1 340 ? 1.731 38.094 26.453 1 93.81 340 ASP A O 1
ATOM 2629 N N . PRO A 1 341 ? 3.799 38.5 25.688 1 94.69 341 PRO A N 1
ATOM 2630 C CA . PRO A 1 341 ? 4.336 37.281 26.328 1 94.69 341 PRO A CA 1
ATOM 2631 C C . PRO A 1 341 ? 4.25 37.344 27.844 1 94.69 341 PRO A C 1
ATOM 2633 O O . PRO A 1 341 ? 4.473 36.344 28.516 1 94.69 341 PRO A O 1
ATOM 2636 N N . SER A 1 342 ? 4 38.5 28.391 1 93.31 342 SER A N 1
ATOM 2637 C CA . SER A 1 342 ? 3.91 38.625 29.844 1 93.31 342 SER A CA 1
ATOM 2638 C C . SER A 1 342 ? 2.547 38.156 30.359 1 93.31 342 SER A C 1
ATOM 2640 O O . SER A 1 342 ? 2.34 38.062 31.562 1 93.31 342 SER A O 1
ATOM 2642 N N . VAL A 1 343 ? 1.656 37.906 29.453 1 94.31 343 VAL A N 1
ATOM 2643 C CA . VAL A 1 343 ? 0.35 37.375 29.828 1 94.31 343 VAL A CA 1
ATOM 2644 C C . VAL A 1 343 ? 0.435 35.875 30.031 1 94.31 343 VAL A C 1
ATOM 2646 O O . VAL A 1 343 ? 0.793 35.156 29.094 1 94.31 343 VAL A O 1
ATOM 2649 N N . PRO A 1 344 ? 0.167 35.406 31.203 1 93.25 344 PRO A N 1
ATOM 2650 C CA . PRO A 1 344 ? 0.232 33.938 31.453 1 93.25 344 PRO A CA 1
ATOM 2651 C C . PRO A 1 344 ? -0.899 33.188 30.781 1 93.25 344 PRO A C 1
ATOM 2653 O O . PRO A 1 344 ? -1.93 33.781 30.438 1 93.25 344 PRO A O 1
ATOM 2656 N N . MET A 1 345 ? -0.683 31.906 30.516 1 96.06 345 MET A N 1
ATOM 2657 C CA . MET A 1 345 ? -1.686 31.031 29.922 1 96.06 345 MET A CA 1
ATOM 2658 C C . MET A 1 345 ? -2.004 29.859 30.859 1 96.06 345 MET A C 1
ATOM 2660 O O . MET A 1 345 ? -1.122 29.375 31.562 1 96.06 345 MET A O 1
ATOM 2664 N N . VAL A 1 346 ? -3.283 29.516 30.906 1 95.44 346 VAL A N 1
ATOM 2665 C CA . VAL A 1 346 ? -3.732 28.266 31.531 1 95.44 346 VAL A CA 1
ATOM 2666 C C . VAL A 1 346 ? -4.238 27.312 30.453 1 95.44 346 VAL A C 1
ATOM 2668 O O . VAL A 1 346 ? -5.223 27.594 29.766 1 95.44 346 VAL A O 1
ATOM 2671 N N . LEU A 1 347 ? -3.578 26.203 30.344 1 95.31 347 LEU A N 1
ATOM 2672 C CA . LEU A 1 347 ? -3.816 25.281 29.234 1 95.31 347 LEU A CA 1
ATOM 2673 C C . LEU A 1 347 ? -4.328 23.938 29.75 1 95.31 347 LEU A C 1
ATOM 2675 O O . LEU A 1 347 ? -3.852 23.453 30.781 1 95.31 347 LEU A O 1
ATOM 2679 N N . PHE A 1 348 ? -5.367 23.422 29.141 1 94.31 348 PHE A N 1
ATOM 2680 C CA . PHE A 1 348 ? -5.926 22.109 29.453 1 94.31 348 PHE A CA 1
ATOM 2681 C C . PHE A 1 348 ? -5.832 21.188 28.25 1 94.31 348 PHE A C 1
ATOM 2683 O O . PHE A 1 348 ? -6.32 21.516 27.172 1 94.31 348 PHE A O 1
ATOM 2690 N N . ALA A 1 349 ? -5.191 20.047 28.422 1 95.06 349 ALA A N 1
ATOM 2691 C CA . ALA A 1 349 ? -5.047 19.109 27.312 1 95.06 349 ALA A CA 1
ATOM 2692 C C . ALA A 1 349 ? -5.094 17.672 27.797 1 95.06 349 ALA A C 1
ATOM 2694 O O . ALA A 1 349 ? -4.812 17.391 28.969 1 95.06 349 ALA A O 1
ATOM 2695 N N . ALA A 1 350 ? -5.48 16.781 26.906 1 94.06 350 ALA A N 1
ATOM 2696 C CA . ALA A 1 350 ? -5.395 15.328 27.109 1 94.06 350 ALA A CA 1
ATOM 2697 C C . ALA A 1 350 ? -4.918 14.625 25.844 1 94.06 350 ALA A C 1
ATOM 2699 O O . ALA A 1 350 ? -5.34 14.969 24.734 1 94.06 350 ALA A O 1
ATOM 2700 N N . GLY A 1 351 ? -3.99 13.688 26.031 1 95.12 351 GLY A N 1
ATOM 2701 C CA . GLY A 1 351 ? -3.475 12.93 24.906 1 95.12 351 GLY A CA 1
ATOM 2702 C C . GLY A 1 351 ? -2.934 13.812 23.797 1 95.12 351 GLY A C 1
ATOM 2703 O O . GLY A 1 351 ? -2.121 14.711 24.047 1 95.12 351 GLY A O 1
ATOM 2704 N N . SER A 1 352 ? -3.352 13.508 22.578 1 95.88 352 SER A N 1
ATOM 2705 C CA . SER A 1 352 ? -2.883 14.281 21.422 1 95.88 352 SER A CA 1
ATOM 2706 C C . SER A 1 352 ? -3.512 15.664 21.406 1 95.88 352 SER A C 1
ATOM 2708 O O . SER A 1 352 ? -3.078 16.531 20.641 1 95.88 352 SER A O 1
ATOM 2710 N N . GLY A 1 353 ? -4.434 15.914 22.297 1 95.19 353 GLY A N 1
ATOM 2711 C CA . GLY A 1 353 ? -5.02 17.234 22.438 1 95.19 353 GLY A CA 1
ATOM 2712 C C . GLY A 1 353 ? -4.012 18.297 22.844 1 95.19 353 GLY A C 1
ATOM 2713 O O . GLY A 1 353 ? -4.297 19.484 22.766 1 95.19 353 GLY A O 1
ATOM 2714 N N . MET A 1 354 ? -2.875 17.875 23.156 1 96.25 354 MET A N 1
ATOM 2715 C CA . MET A 1 354 ? -1.826 18.812 23.562 1 96.25 354 MET A CA 1
ATOM 2716 C C . MET A 1 354 ? -1.197 19.484 22.344 1 96.25 354 MET A C 1
ATOM 2718 O O . MET A 1 354 ? -0.409 20.422 22.5 1 96.25 354 MET A O 1
ATOM 2722 N N . ALA A 1 355 ? -1.549 19.094 21.125 1 97.88 355 ALA A N 1
ATOM 2723 C CA . ALA A 1 355 ? -0.893 19.5 19.891 1 97.88 355 ALA A CA 1
ATOM 2724 C C . ALA A 1 355 ? -0.789 21.016 19.797 1 97.88 355 ALA A C 1
ATOM 2726 O O . ALA A 1 355 ? 0.308 21.562 19.656 1 97.88 355 ALA A O 1
ATOM 2727 N N . PRO A 1 356 ? -1.876 21.75 19.938 1 97.25 356 PRO A N 1
ATOM 2728 C CA . PRO A 1 356 ? -1.729 23.203 19.797 1 97.25 356 PRO A CA 1
ATOM 2729 C C . PRO A 1 356 ? -0.911 23.828 20.922 1 97.25 356 PRO A C 1
ATOM 2731 O O . PRO A 1 356 ? -0.185 24.797 20.703 1 97.25 356 PRO A O 1
ATOM 2734 N N . PHE A 1 357 ? -0.981 23.234 22.078 1 97.75 357 PHE A N 1
ATOM 2735 C CA . PHE A 1 357 ? -0.344 23.844 23.25 1 97.75 357 PHE A CA 1
ATOM 2736 C C . PHE A 1 357 ? 1.16 23.594 23.234 1 97.75 357 PHE A C 1
ATOM 2738 O O . PHE A 1 357 ? 1.93 24.375 23.797 1 97.75 357 PHE A O 1
ATOM 2745 N N . ARG A 1 358 ? 1.521 22.516 22.547 1 98.38 358 ARG A N 1
ATOM 2746 C CA . ARG A 1 358 ? 2.951 22.391 22.281 1 98.38 358 ARG A CA 1
ATOM 2747 C C . ARG A 1 358 ? 3.469 23.578 21.484 1 98.38 358 ARG A C 1
ATOM 2749 O O . ARG A 1 358 ? 4.547 24.094 21.766 1 98.38 358 ARG A O 1
ATOM 2756 N N . GLY A 1 359 ? 2.729 23.922 20.484 1 98.38 359 GLY A N 1
ATOM 2757 C CA . GLY A 1 359 ? 3.102 25.078 19.688 1 98.38 359 GLY A CA 1
ATOM 2758 C C . GLY A 1 359 ? 3.152 26.375 20.484 1 98.38 359 GLY A C 1
ATOM 2759 O O . GLY A 1 359 ? 4.074 27.172 20.312 1 98.38 359 GLY A O 1
ATOM 2760 N N . PHE A 1 360 ? 2.188 26.562 21.391 1 98.06 360 PHE A N 1
ATOM 2761 C CA . PHE A 1 360 ? 2.143 27.75 22.234 1 98.06 360 PHE A CA 1
ATOM 2762 C C . PHE A 1 360 ? 3.371 27.828 23.141 1 98.06 360 PHE A C 1
ATOM 2764 O O . PHE A 1 360 ? 4.031 28.859 23.219 1 98.06 360 PHE A O 1
ATOM 2771 N N . LEU A 1 361 ? 3.629 26.719 23.734 1 98.19 361 LEU A N 1
ATOM 2772 C CA . LEU A 1 361 ? 4.73 26.672 24.703 1 98.19 361 LEU A CA 1
ATOM 2773 C C . LEU A 1 361 ? 6.074 26.781 23.984 1 98.19 361 LEU A C 1
ATOM 2775 O O . LEU A 1 361 ? 7.012 27.391 24.516 1 98.19 361 LEU A O 1
ATOM 2779 N N . GLN A 1 362 ? 6.133 26.172 22.812 1 98.5 362 GLN A N 1
ATOM 2780 C CA . GLN A 1 362 ? 7.348 26.297 22.016 1 98.5 362 GLN A CA 1
ATOM 2781 C C . GLN A 1 362 ? 7.621 27.766 21.672 1 98.5 362 GLN A C 1
ATOM 2783 O O . GLN A 1 362 ? 8.766 28.219 21.719 1 98.5 362 GLN A O 1
ATOM 2788 N N . GLU A 1 363 ? 6.605 28.453 21.359 1 97.75 363 GLU A N 1
ATOM 2789 C CA . GLU A 1 363 ? 6.738 29.875 21.062 1 97.75 363 GLU A CA 1
ATOM 2790 C C . GLU A 1 363 ? 7.281 30.641 22.266 1 97.75 363 GLU A C 1
ATOM 2792 O O . GLU A 1 363 ? 8.211 31.438 22.125 1 97.75 363 GLU A O 1
ATOM 2797 N N . ARG A 1 364 ? 6.734 30.469 23.438 1 98 364 ARG A N 1
ATOM 2798 C CA . ARG A 1 364 ? 7.18 31.109 24.656 1 98 364 ARG A CA 1
ATOM 2799 C C . ARG A 1 364 ? 8.617 30.719 25 1 98 364 ARG A C 1
ATOM 2801 O O . ARG A 1 364 ? 9.406 31.562 25.438 1 98 364 ARG A O 1
ATOM 2808 N N . ALA A 1 365 ? 8.891 29.469 24.797 1 98 365 ALA A N 1
ATOM 2809 C CA . ALA A 1 365 ? 10.25 29 25.062 1 98 365 ALA A CA 1
ATOM 2810 C C . ALA A 1 365 ? 11.266 29.719 24.188 1 98 365 ALA A C 1
ATOM 2812 O O . ALA A 1 365 ? 12.336 30.125 24.656 1 98 365 ALA A O 1
ATOM 2813 N N . MET A 1 366 ? 10.914 29.844 22.922 1 97.62 366 MET A N 1
ATOM 2814 C CA . MET A 1 366 ? 11.805 30.531 22 1 97.62 366 MET A CA 1
ATOM 2815 C C . MET A 1 366 ? 11.961 32 22.391 1 97.62 366 MET A C 1
ATOM 2817 O O . MET A 1 366 ? 13.055 32.562 22.281 1 97.62 366 MET A O 1
ATOM 2821 N N . GLN A 1 367 ? 10.922 32.594 22.828 1 97 367 GLN A N 1
ATOM 2822 C CA . GLN A 1 367 ? 10.969 34 23.297 1 97 367 GLN A CA 1
ATOM 2823 C C . GLN A 1 367 ? 11.828 34.125 24.547 1 97 367 GLN A C 1
ATOM 2825 O O . GLN A 1 367 ? 12.625 35.062 24.672 1 97 367 GLN A O 1
ATOM 2830 N N . ALA A 1 368 ? 11.641 33.188 25.422 1 96.81 368 ALA A N 1
ATOM 2831 C CA . ALA A 1 368 ? 12.438 33.188 26.641 1 96.81 368 ALA A CA 1
ATOM 2832 C C . ALA A 1 368 ? 13.922 33.031 26.328 1 96.81 368 ALA A C 1
ATOM 2834 O O . ALA A 1 368 ? 14.766 33.719 26.938 1 96.81 368 ALA A O 1
ATOM 2835 N N . GLN A 1 369 ? 14.188 32.156 25.453 1 95.69 369 GLN A N 1
ATOM 2836 C CA . GLN A 1 369 ? 15.57 31.922 25.062 1 95.69 369 GLN A CA 1
ATOM 2837 C C . GLN A 1 369 ? 16.188 33.156 24.422 1 95.69 369 GLN A C 1
ATOM 2839 O O . GLN A 1 369 ? 17.391 33.375 24.5 1 95.69 369 GLN A O 1
ATOM 2844 N N . ALA A 1 370 ? 15.352 33.938 23.844 1 95.12 370 ALA A N 1
ATOM 2845 C CA . ALA A 1 370 ? 15.797 35.188 23.25 1 95.12 370 ALA A CA 1
ATOM 2846 C C . ALA A 1 370 ? 15.836 36.312 24.297 1 95.12 370 ALA A C 1
ATOM 2848 O O . ALA A 1 370 ? 15.914 37.5 23.953 1 95.12 370 ALA A O 1
ATOM 2849 N N . ARG A 1 371 ? 15.648 36 25.562 1 92.25 371 ARG A N 1
ATOM 2850 C CA . ARG A 1 371 ? 15.773 36.875 26.719 1 92.25 371 ARG A CA 1
ATOM 2851 C C . ARG A 1 371 ? 14.617 37.844 26.781 1 92.25 371 ARG A C 1
ATOM 2853 O O . ARG A 1 371 ? 14.789 39 27.25 1 92.25 371 ARG A O 1
ATOM 2860 N N . ARG A 1 372 ? 13.57 37.469 26.203 1 93.06 372 ARG A N 1
ATOM 2861 C CA . ARG A 1 372 ? 12.344 38.25 26.406 1 93.06 372 ARG A CA 1
ATOM 2862 C C . ARG A 1 372 ? 11.609 37.781 27.672 1 93.06 372 ARG A C 1
ATOM 2864 O O . ARG A 1 372 ? 11.555 36.594 27.969 1 93.06 372 ARG A O 1
ATOM 2871 N N . PRO A 1 373 ? 11.125 38.781 28.375 1 93.25 373 PRO A N 1
ATOM 2872 C CA . PRO A 1 373 ? 10.336 38.344 29.547 1 93.25 373 PRO A CA 1
ATOM 2873 C C . PRO A 1 373 ? 9.07 37.594 29.156 1 93.25 373 PRO A C 1
ATOM 2875 O O . PRO A 1 373 ? 8.281 38.094 28.344 1 93.25 373 PRO A O 1
ATOM 2878 N N . VAL A 1 374 ? 8.883 36.375 29.672 1 96.25 374 VAL A N 1
ATOM 2879 C CA . VAL A 1 374 ? 7.723 35.562 29.375 1 96.25 374 VAL A CA 1
ATOM 2880 C C . VAL A 1 374 ? 7.062 35.125 30.672 1 96.25 374 VAL A C 1
ATOM 2882 O O . VAL A 1 374 ? 7.746 34.781 31.656 1 96.25 374 VAL A O 1
ATOM 2885 N N . ALA A 1 375 ? 5.742 35.281 30.688 1 95.12 375 ALA A N 1
ATOM 2886 C CA . ALA A 1 375 ? 5.02 34.781 31.859 1 95.12 375 ALA A CA 1
ATOM 2887 C C . ALA A 1 375 ? 4.98 33.25 31.875 1 95.12 375 ALA A C 1
ATOM 2889 O O . ALA A 1 375 ? 4.941 32.625 30.828 1 95.12 375 ALA A O 1
ATOM 2890 N N . LYS A 1 376 ? 4.984 32.719 33.062 1 96.44 376 LYS A N 1
ATOM 2891 C CA . LYS A 1 376 ? 4.867 31.266 33.25 1 96.44 376 LYS A CA 1
ATOM 2892 C C . LYS A 1 376 ? 3.453 30.797 32.906 1 96.44 376 LYS A C 1
ATOM 2894 O O . LYS A 1 376 ? 2.475 31.375 33.375 1 96.44 376 LYS A O 1
ATOM 2899 N N . SER A 1 377 ? 3.383 29.766 32.062 1 97.12 377 SER A N 1
ATOM 2900 C CA . SER A 1 377 ? 2.111 29.125 31.766 1 97.12 377 SER A CA 1
ATOM 2901 C C . SER A 1 377 ? 1.901 27.875 32.625 1 97.12 377 SER A C 1
ATOM 2903 O O . SER A 1 377 ? 2.861 27.328 33.188 1 97.12 377 SER A O 1
ATOM 2905 N N . VAL A 1 378 ? 0.643 27.516 32.844 1 96.44 378 VAL A N 1
ATOM 2906 C CA . VAL A 1 378 ? 0.316 26.266 33.5 1 96.44 378 VAL A CA 1
ATOM 2907 C C . VAL A 1 378 ? -0.33 25.297 32.5 1 96.44 378 VAL A C 1
ATOM 2909 O O . VAL A 1 378 ? -1.251 25.672 31.781 1 96.44 378 VAL A O 1
ATOM 2912 N N . LEU A 1 379 ? 0.163 24.094 32.438 1 96.44 379 LEU A N 1
ATOM 2913 C CA . LEU A 1 379 ? -0.403 23.062 31.578 1 96.44 379 LEU A CA 1
ATOM 2914 C C . LEU A 1 379 ? -0.951 21.906 32.406 1 96.44 379 LEU A C 1
ATOM 2916 O O . LEU A 1 379 ? -0.188 21.188 33.031 1 96.44 379 LEU A O 1
ATOM 2920 N N . PHE A 1 380 ? -2.229 21.766 32.438 1 95.38 380 PHE A N 1
ATOM 2921 C CA . PHE A 1 380 ? -2.873 20.562 32.938 1 95.38 380 PHE A CA 1
ATOM 2922 C C . PHE A 1 380 ? -2.938 19.5 31.844 1 95.38 380 PHE A C 1
ATOM 2924 O O . PHE A 1 380 ? -3.613 19.688 30.828 1 95.38 380 PHE A O 1
ATOM 2931 N N . PHE A 1 381 ? -2.211 18.375 32.062 1 96.69 381 PHE A N 1
ATOM 2932 C CA . PHE A 1 381 ? -1.999 17.422 30.969 1 96.69 381 PHE A CA 1
ATOM 2933 C C . PHE A 1 381 ? -2.457 16.031 31.375 1 96.69 381 PHE A C 1
ATOM 2935 O O . PHE A 1 381 ? -1.83 15.391 32.219 1 96.69 381 PHE A O 1
ATOM 2942 N N . GLY A 1 382 ? -3.527 15.586 30.766 1 95.69 382 GLY A N 1
ATOM 2943 C CA . GLY A 1 382 ? -4.07 14.266 31.047 1 95.69 382 GLY A CA 1
ATOM 2944 C C . GLY A 1 382 ? -3.574 13.195 30.094 1 95.69 382 GLY A C 1
ATOM 2945 O O . GLY A 1 382 ? -3.594 13.391 28.875 1 95.69 382 GLY A O 1
ATOM 2946 N N . CYS A 1 383 ? -3.064 12.062 30.625 1 95.69 383 CYS A N 1
ATOM 2947 C CA . CYS A 1 383 ? -2.736 10.891 29.812 1 95.69 383 CYS A CA 1
ATOM 2948 C C . CYS A 1 383 ? -2.92 9.609 30.625 1 95.69 383 CYS A C 1
ATOM 2950 O O . CYS A 1 383 ? -3.482 9.633 31.719 1 95.69 383 CYS A O 1
ATOM 2952 N N . ARG A 1 384 ? -2.59 8.453 30.062 1 95.75 384 ARG A N 1
ATOM 2953 C CA . ARG A 1 384 ? -2.848 7.18 30.719 1 95.75 384 ARG A CA 1
ATOM 2954 C C . ARG A 1 384 ? -1.787 6.883 31.766 1 95.75 384 ARG A C 1
ATOM 2956 O O . ARG A 1 384 ? -2.113 6.621 32.938 1 95.75 384 ARG A O 1
ATOM 2963 N N . THR A 1 385 ? -0.535 6.844 31.391 1 96.06 385 THR A N 1
ATOM 2964 C CA . THR A 1 385 ? 0.583 6.621 32.312 1 96.06 385 THR A CA 1
ATOM 2965 C C . THR A 1 385 ? 1.773 7.496 31.922 1 96.06 385 THR A C 1
ATOM 2967 O O . THR A 1 385 ? 1.894 7.926 30.781 1 96.06 385 THR A O 1
ATOM 2970 N N . PRO A 1 386 ? 2.586 7.805 32.875 1 94.88 386 PRO A N 1
ATOM 2971 C CA . PRO A 1 386 ? 3.764 8.617 32.562 1 94.88 386 PRO A CA 1
ATOM 2972 C C . PRO A 1 386 ? 4.734 7.918 31.609 1 94.88 386 PRO A C 1
ATOM 2974 O O . PRO A 1 386 ? 5.5 8.578 30.906 1 94.88 386 PRO A O 1
ATOM 2977 N N . ASP A 1 387 ? 4.641 6.602 31.469 1 93.88 387 ASP A N 1
ATOM 2978 C CA . ASP A 1 387 ? 5.629 5.852 30.703 1 93.88 387 ASP A CA 1
ATOM 2979 C C . ASP A 1 387 ? 5.109 5.531 29.297 1 93.88 387 ASP A C 1
ATOM 2981 O O . ASP A 1 387 ? 5.891 5.223 28.406 1 93.88 387 ASP A O 1
ATOM 2985 N N . GLU A 1 388 ? 3.855 5.641 29.062 1 94.88 388 GLU A N 1
ATOM 2986 C CA . GLU A 1 388 ? 3.271 5.156 27.812 1 94.88 388 GLU A CA 1
ATOM 2987 C C . GLU A 1 388 ? 2.977 6.312 26.859 1 94.88 388 GLU A C 1
ATOM 2989 O O . GLU A 1 388 ? 3.248 6.219 25.672 1 94.88 388 GLU A O 1
ATOM 2994 N N . ASP A 1 389 ? 2.377 7.363 27.406 1 96.62 389 ASP A N 1
ATOM 2995 C CA . ASP A 1 389 ? 1.842 8.352 26.469 1 96.62 389 ASP A CA 1
ATOM 2996 C C . ASP A 1 389 ? 1.923 9.758 27.062 1 96.62 389 ASP A C 1
ATOM 2998 O O . ASP A 1 389 ? 1.079 10.609 26.766 1 96.62 389 ASP A O 1
ATOM 3002 N N . TYR A 1 390 ? 2.85 9.969 28.031 1 96.69 390 TYR A N 1
ATOM 3003 C CA . TYR A 1 390 ? 3.148 11.32 28.484 1 96.69 390 TYR A CA 1
ATOM 3004 C C . TYR A 1 390 ? 3.984 12.07 27.453 1 96.69 390 TYR A C 1
ATOM 3006 O O . TYR A 1 390 ? 5.191 12.242 27.625 1 96.69 390 TYR A O 1
ATOM 3014 N N . LEU A 1 391 ? 3.355 12.594 26.469 1 97.56 391 LEU A N 1
ATOM 3015 C CA . LEU A 1 391 ? 3.955 13.062 25.219 1 97.56 391 LEU A CA 1
ATOM 3016 C C . LEU A 1 391 ? 4.922 14.211 25.484 1 97.56 391 LEU A C 1
ATOM 3018 O O . LEU A 1 391 ? 4.586 15.156 26.203 1 97.56 391 LEU A O 1
ATOM 3022 N N . TYR A 1 392 ? 6.16 14.156 24.953 1 97.25 392 TYR A N 1
ATOM 3023 C CA . TYR A 1 392 ? 7.203 15.172 24.922 1 97.25 392 TYR A CA 1
ATOM 3024 C C . TYR A 1 392 ? 7.73 15.461 26.328 1 97.25 392 TYR A C 1
ATOM 3026 O O . TYR A 1 392 ? 8.477 16.422 26.531 1 97.25 392 TYR A O 1
ATOM 3034 N N . ALA A 1 393 ? 7.336 14.734 27.281 1 92.75 393 ALA A N 1
ATOM 3035 C CA . ALA A 1 393 ? 7.641 15.008 28.688 1 92.75 393 ALA A CA 1
ATOM 3036 C C . ALA A 1 393 ? 9.141 14.875 28.953 1 92.75 393 ALA A C 1
ATOM 3038 O O . ALA A 1 393 ? 9.695 15.641 29.75 1 92.75 393 ALA A O 1
ATOM 3039 N N . ASP A 1 394 ? 9.742 13.953 28.281 1 87.44 394 ASP A N 1
ATOM 3040 C CA . ASP A 1 394 ? 11.125 13.617 28.609 1 87.44 394 ASP A CA 1
ATOM 3041 C C . ASP A 1 394 ? 12.102 14.562 27.922 1 87.44 394 ASP A C 1
ATOM 3043 O O . ASP A 1 394 ? 13.297 14.57 28.234 1 87.44 394 ASP A O 1
ATOM 3047 N N . LYS A 1 395 ? 11.664 15.359 27.094 1 91.88 395 LYS A N 1
ATOM 3048 C CA . LYS A 1 395 ? 12.594 16.234 26.375 1 91.88 395 LYS A CA 1
ATOM 3049 C C . LYS A 1 395 ? 12.117 17.688 26.406 1 91.88 395 LYS A C 1
ATOM 3051 O O . LYS A 1 395 ? 12.414 18.422 27.344 1 91.88 395 LYS A O 1
ATOM 3056 N N . GLU A 1 396 ? 11.227 18.047 25.641 1 95.62 396 GLU A N 1
ATOM 3057 C CA . GLU A 1 396 ? 10.859 19.453 25.438 1 95.62 396 GLU A CA 1
ATOM 3058 C C . GLU A 1 396 ? 10.141 20.016 26.656 1 95.62 396 GLU A C 1
ATOM 3060 O O . GLU A 1 396 ? 10.477 21.109 27.141 1 95.62 396 GLU A O 1
ATOM 3065 N N . LEU A 1 397 ? 9.195 19.297 27.188 1 96.94 397 LEU A N 1
ATOM 3066 C CA . LEU A 1 397 ? 8.406 19.828 28.297 1 96.94 397 LEU A CA 1
ATOM 3067 C C . LEU A 1 397 ? 9.258 19.969 29.547 1 96.94 397 LEU A C 1
ATOM 3069 O O . LEU A 1 397 ? 9.086 20.922 30.312 1 96.94 397 LEU A O 1
ATOM 3073 N N . ALA A 1 398 ? 10.133 19.016 29.75 1 96.5 398 ALA A N 1
ATOM 3074 C CA . ALA A 1 398 ? 11.055 19.125 30.891 1 96.5 398 ALA A CA 1
ATOM 3075 C C . ALA A 1 398 ? 11.961 20.344 30.75 1 96.5 398 ALA A C 1
ATOM 3077 O O . ALA A 1 398 ? 12.172 21.078 31.703 1 96.5 398 ALA A O 1
ATOM 3078 N N . GLU A 1 399 ? 12.469 20.5 29.609 1 96.88 399 GLU A N 1
ATOM 3079 C CA . GLU A 1 399 ? 13.344 21.641 29.344 1 96.88 399 GLU A CA 1
ATOM 3080 C C . GLU A 1 399 ? 12.602 22.953 29.547 1 96.88 399 GLU A C 1
ATOM 3082 O O . GLU A 1 399 ? 13.156 23.906 30.109 1 96.88 399 GLU A O 1
ATOM 3087 N N . TRP A 1 400 ? 11.398 23 29.094 1 97.88 400 TRP A N 1
ATOM 3088 C CA . TRP A 1 400 ? 10.625 24.234 29.172 1 97.88 400 TRP A CA 1
ATOM 3089 C C . TRP A 1 400 ? 10.219 24.531 30.625 1 97.88 400 TRP A C 1
ATOM 3091 O O . TRP A 1 400 ? 10.094 25.688 31.016 1 97.88 400 TRP A O 1
ATOM 3101 N N . SER A 1 401 ? 10.008 23.516 31.344 1 96.94 401 SER A N 1
ATOM 3102 C CA . SER A 1 401 ? 9.75 23.672 32.781 1 96.94 401 SER A CA 1
ATOM 3103 C C . SER A 1 401 ? 10.961 24.25 33.5 1 96.94 401 SER A C 1
ATOM 3105 O O . SER A 1 401 ? 10.836 25.156 34.312 1 96.94 401 SER A O 1
ATOM 3107 N N . GLU A 1 402 ? 12.102 23.781 33.188 1 95.94 402 GLU A N 1
ATOM 3108 C CA . GLU A 1 402 ? 13.344 24.266 33.75 1 95.94 402 GLU A CA 1
ATOM 3109 C C . GLU A 1 402 ? 13.609 25.719 33.375 1 95.94 402 GLU A C 1
ATOM 3111 O O . GLU A 1 402 ? 14.148 26.484 34.188 1 95.94 402 GLU A O 1
ATOM 3116 N N . LEU A 1 403 ? 13.18 26.078 32.219 1 95.75 403 LEU A N 1
ATOM 3117 C CA . LEU A 1 403 ? 13.367 27.422 31.719 1 95.75 4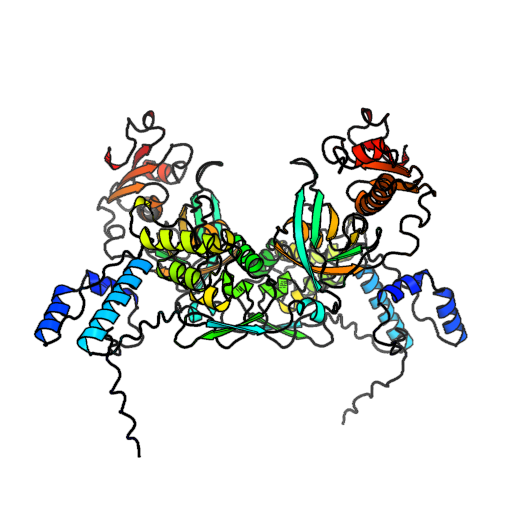03 LEU A CA 1
ATOM 3118 C C . LEU A 1 403 ? 12.383 28.391 32.375 1 95.75 403 LEU A C 1
ATOM 3120 O O . LEU A 1 403 ? 12.492 29.609 32.188 1 95.75 403 LEU A O 1
ATOM 3124 N N . GLY A 1 404 ? 11.445 27.797 33.031 1 95.94 404 GLY A N 1
ATOM 3125 C CA . GLY A 1 404 ? 10.453 28.625 33.719 1 95.94 404 GLY A CA 1
ATOM 3126 C C . GLY A 1 404 ? 9.289 29 32.812 1 95.94 404 GLY A C 1
ATOM 3127 O O . GLY A 1 404 ? 8.5 29.875 33.156 1 95.94 404 GLY A O 1
ATOM 3128 N N . VAL A 1 405 ? 9.117 28.375 31.734 1 97.56 405 VAL A N 1
ATOM 3129 C CA . VAL A 1 405 ? 8.094 28.703 30.75 1 97.56 405 VAL A CA 1
ATOM 3130 C C . VAL A 1 405 ? 6.777 28.031 31.109 1 97.56 405 VAL A C 1
ATOM 3132 O O . VAL A 1 405 ? 5.703 28.594 30.875 1 97.56 405 VAL A O 1
ATOM 3135 N N . VAL A 1 406 ? 6.871 26.812 31.719 1 97.94 406 VAL A N 1
ATOM 3136 C CA . VAL A 1 406 ? 5.633 26.078 31.953 1 97.94 406 VAL A CA 1
ATOM 3137 C C . VAL A 1 406 ? 5.703 25.359 33.281 1 97.94 406 VAL A C 1
ATOM 3139 O O . VAL A 1 406 ? 6.758 24.844 33.656 1 97.94 406 VAL A O 1
ATOM 3142 N N . ASP A 1 407 ? 4.672 25.453 34.031 1 97.19 407 ASP A N 1
ATOM 3143 C CA . ASP A 1 407 ? 4.398 24.594 35.188 1 97.19 407 ASP A CA 1
ATOM 3144 C C . ASP A 1 407 ? 3.516 23.422 34.781 1 97.19 407 ASP A C 1
ATOM 3146 O O . ASP A 1 407 ? 2.338 23.594 34.469 1 97.19 407 ASP A O 1
ATOM 3150 N N . LEU A 1 408 ? 4.074 22.219 34.812 1 96.19 408 LEU A N 1
ATOM 3151 C CA . LEU A 1 408 ? 3.379 21.016 34.344 1 96.19 408 LEU A CA 1
ATOM 3152 C C . LEU A 1 408 ? 2.578 20.391 35.5 1 96.19 408 LEU A C 1
ATOM 3154 O O . LEU A 1 408 ? 3.117 20.141 36.562 1 96.19 408 LEU A O 1
ATOM 3158 N N . ARG A 1 409 ? 1.327 20.172 35.25 1 95.56 409 ARG A N 1
ATOM 3159 C CA . ARG A 1 409 ? 0.427 19.516 36.188 1 95.56 409 ARG A CA 1
ATOM 3160 C C . ARG A 1 409 ? -0.25 18.312 35.562 1 95.56 409 ARG A C 1
ATOM 3162 O O . ARG A 1 409 ? -1.365 18.422 35.031 1 95.56 409 ARG A O 1
ATOM 3169 N N . PRO A 1 410 ? 0.323 17.109 35.625 1 95.94 410 PRO A N 1
ATOM 3170 C CA . PRO A 1 410 ? -0.196 15.938 34.938 1 95.94 410 PRO A CA 1
ATOM 3171 C C . PRO A 1 410 ? -1.317 15.234 35.688 1 95.94 410 PRO A C 1
ATOM 3173 O O . PRO A 1 410 ? -1.442 15.414 36.906 1 95.94 410 PRO A O 1
ATOM 3176 N N . ALA A 1 411 ? -2.186 14.531 35.031 1 95.88 411 ALA A N 1
ATOM 3177 C CA . ALA A 1 411 ? -3.156 13.562 35.531 1 95.88 411 ALA A CA 1
ATOM 3178 C C . ALA A 1 411 ? -3.049 12.242 34.75 1 95.88 411 ALA A C 1
ATOM 3180 O O . ALA A 1 411 ? -3.178 12.219 33.531 1 95.88 411 ALA A O 1
ATOM 3181 N N . PHE A 1 412 ? -2.838 11.148 35.531 1 97.19 412 PHE A N 1
ATOM 3182 C CA . PHE A 1 412 ? -2.662 9.844 34.906 1 97.19 412 PHE A CA 1
ATOM 3183 C C . PHE A 1 412 ? -3.834 8.922 35.219 1 97.19 412 PHE A C 1
ATOM 3185 O O . PHE A 1 412 ? -3.967 8.453 36.375 1 97.19 412 PHE A O 1
ATOM 3192 N N . SER A 1 413 ? -4.602 8.594 34.219 1 96.12 413 SER A N 1
ATOM 3193 C CA . SER A 1 413 ? -5.832 7.832 34.406 1 96.12 413 SER A CA 1
ATOM 3194 C C . SER A 1 413 ? -5.531 6.41 34.875 1 96.12 413 SER A C 1
ATOM 3196 O O . SER A 1 413 ? -6.332 5.797 35.594 1 96.12 413 SER A O 1
ATOM 3198 N N . ARG A 1 414 ? -4.348 5.871 34.562 1 96 414 ARG A N 1
ATOM 3199 C CA . ARG A 1 414 ? -4.031 4.484 34.875 1 96 414 ARG A CA 1
ATOM 3200 C C . ARG A 1 414 ? -2.877 4.418 35.875 1 96 414 ARG A C 1
ATOM 3202 O O . ARG A 1 414 ? -2.338 3.338 36.125 1 96 414 ARG A O 1
ATOM 3209 N N . ALA A 1 415 ? -2.414 5.496 36.312 1 96 415 ALA A N 1
ATOM 3210 C CA . ALA A 1 415 ? -1.36 5.586 37.312 1 96 415 ALA A CA 1
ATOM 3211 C C . ALA A 1 415 ? -1.551 6.812 38.219 1 96 415 ALA A C 1
ATOM 3213 O O . ALA A 1 415 ? -0.629 7.613 38.375 1 96 415 ALA A O 1
ATOM 3214 N N . SER A 1 416 ? -2.668 6.922 38.75 1 94.38 416 SER A N 1
ATOM 3215 C CA . SER A 1 416 ? -3.029 8.133 39.5 1 94.38 416 SER A CA 1
ATOM 3216 C C . SER A 1 416 ? -2.141 8.328 40.719 1 94.38 416 SER A C 1
ATOM 3218 O O . SER A 1 416 ? -1.995 9.445 41.219 1 94.38 416 SER A O 1
ATOM 3220 N N . GLU A 1 417 ? -1.536 7.359 41.25 1 95.19 417 GLU A N 1
ATOM 3221 C CA . GLU A 1 417 ? -0.599 7.461 42.375 1 95.19 417 GLU A CA 1
ATOM 3222 C C . GLU A 1 417 ? 0.606 8.32 42 1 95.19 417 GLU A C 1
ATOM 3224 O O . GLU A 1 417 ? 1.259 8.898 42.875 1 95.19 417 GLU A O 1
ATOM 3229 N N . ARG A 1 418 ? 0.891 8.422 40.719 1 94.69 418 ARG A N 1
ATOM 3230 C CA . ARG A 1 418 ? 2.047 9.18 40.25 1 94.69 418 ARG A CA 1
ATOM 3231 C C . ARG A 1 418 ? 1.644 10.594 39.844 1 94.69 418 ARG A C 1
ATOM 3233 O O . ARG A 1 418 ? 2.445 11.336 39.281 1 94.69 418 ARG A O 1
ATOM 3240 N N . SER A 1 419 ? 0.458 10.984 40.062 1 95.38 419 SER A N 1
ATOM 3241 C CA . SER A 1 419 ? -0.06 12.328 39.812 1 95.38 419 SER A CA 1
ATOM 3242 C C . SER A 1 419 ? -0.899 12.828 40.969 1 95.38 419 SER A C 1
ATOM 3244 O O . SER A 1 419 ? -1.987 13.375 40.781 1 95.38 419 SER A O 1
ATOM 3246 N N . GLU A 1 420 ? -0.402 12.555 42.156 1 93.06 420 GLU A N 1
ATOM 3247 C CA . GLU A 1 420 ? -1.01 13.016 43.406 1 93.06 420 GLU A CA 1
ATOM 3248 C C . GLU A 1 420 ? -2.463 12.562 43.5 1 93.06 420 GLU A C 1
ATOM 3250 O O . GLU A 1 420 ? -3.32 13.312 43.969 1 93.06 420 GLU A O 1
ATOM 3255 N N . GLY A 1 421 ? -2.791 11.508 42.844 1 92.38 421 GLY A N 1
ATOM 3256 C CA . GLY A 1 421 ? -4.113 10.906 42.938 1 92.38 421 GLY A CA 1
ATOM 3257 C C . GLY A 1 421 ? -5.055 11.375 41.844 1 92.38 421 GLY A C 1
ATOM 3258 O O . GLY A 1 421 ? -6.188 10.898 41.75 1 92.38 421 GLY A O 1
ATOM 3259 N N . ASN A 1 422 ? -4.656 12.219 41 1 91.38 422 ASN A N 1
ATOM 3260 C CA . ASN A 1 422 ? -5.504 12.773 39.938 1 91.38 422 ASN A CA 1
ATOM 3261 C C . ASN A 1 422 ? -5.516 11.883 38.719 1 91.38 422 ASN A C 1
ATOM 3263 O O . ASN A 1 422 ? -4.473 11.664 38.094 1 91.38 422 ASN A O 1
ATOM 3267 N N . LYS A 1 423 ? -6.715 11.445 38.344 1 91.88 423 LYS A N 1
ATOM 3268 C CA . LYS A 1 423 ? -6.867 10.586 37.188 1 91.88 423 LYS A CA 1
ATOM 3269 C C . LYS A 1 423 ? -7.141 11.414 35.906 1 91.88 423 LYS A C 1
ATOM 3271 O O . LYS A 1 423 ? -6.699 11.055 34.812 1 91.88 423 LYS A O 1
ATOM 3276 N N . TYR A 1 424 ? -7.855 12.5 36.188 1 92.38 424 TYR A N 1
ATOM 3277 C CA . TYR A 1 424 ? -8.266 13.352 35.062 1 92.38 424 TYR A CA 1
ATOM 3278 C C . TYR A 1 424 ? -7.98 14.812 35.375 1 92.38 424 TYR A C 1
ATOM 3280 O O . TYR A 1 424 ? -7.902 15.211 36.531 1 92.38 424 TYR A O 1
ATOM 3288 N N . VAL A 1 425 ? -7.824 15.57 34.312 1 90.06 425 VAL A N 1
ATOM 3289 C CA . VAL A 1 425 ? -7.398 16.953 34.406 1 90.06 425 VAL A CA 1
ATOM 3290 C C . VAL A 1 425 ? -8.414 17.75 35.25 1 90.06 425 VAL A C 1
ATOM 3292 O O . VAL A 1 425 ? -8.047 18.656 36 1 90.06 425 VAL A O 1
ATOM 3295 N N . GLN A 1 426 ? -9.656 17.375 35.188 1 86.94 426 GLN A N 1
ATOM 3296 C CA . GLN A 1 426 ? -10.719 18.094 35.906 1 86.94 426 GLN A CA 1
ATOM 3297 C C . GLN A 1 426 ? -10.57 17.922 37.406 1 86.94 426 GLN A C 1
ATOM 3299 O O . GLN A 1 426 ? -11.172 18.672 38.188 1 86.94 426 GLN A O 1
ATOM 3304 N N . GLN A 1 427 ? -9.805 16.984 37.812 1 84.44 427 GLN A N 1
ATOM 3305 C CA . GLN A 1 427 ? -9.672 16.656 39.219 1 84.44 427 GLN A CA 1
ATOM 3306 C C . GLN A 1 427 ? -8.531 17.438 39.875 1 84.44 427 GLN A C 1
ATOM 3308 O O . GLN A 1 427 ? -8.336 17.406 41.094 1 84.44 427 GLN A O 1
ATOM 3313 N N . ILE A 1 428 ? -7.742 17.969 39.031 1 84.31 428 ILE A N 1
ATOM 3314 C CA . ILE A 1 428 ? -6.625 18.75 39.562 1 84.31 428 ILE A CA 1
ATOM 3315 C C . ILE A 1 428 ? -7.137 20.078 40.125 1 84.31 428 ILE A C 1
ATOM 3317 O O . ILE A 1 428 ? -7.859 20.812 39.438 1 84.31 428 ILE A O 1
ATOM 3321 N N . MET B 1 1 ? -52.656 20.172 -29.156 1 18.84 1 MET B N 1
ATOM 3322 C CA . MET B 1 1 ? -51.812 21.375 -29.047 1 18.84 1 MET B CA 1
ATOM 3323 C C . MET B 1 1 ? -51.344 21.562 -27.625 1 18.84 1 MET B C 1
ATOM 3325 O O . MET B 1 1 ? -51.938 22.297 -26.844 1 18.84 1 MET B O 1
ATOM 3329 N N . THR B 1 2 ? -51.125 20.625 -26.859 1 21.88 2 THR B N 1
ATOM 3330 C CA . THR B 1 2 ? -51.031 20.391 -25.422 1 21.88 2 THR B CA 1
ATOM 3331 C C . THR B 1 2 ? -49.938 21.234 -24.797 1 21.88 2 THR B C 1
ATOM 3333 O O . THR B 1 2 ? -48.781 21.172 -25.203 1 21.88 2 THR B O 1
ATOM 3336 N N . THR B 1 3 ? -50.25 22.469 -24.344 1 21.78 3 THR B N 1
ATOM 3337 C CA . THR B 1 3 ? -49.469 23.625 -23.969 1 21.78 3 THR B CA 1
ATOM 3338 C C . THR B 1 3 ? -48.531 23.297 -22.812 1 21.78 3 THR B C 1
ATOM 3340 O O . THR B 1 3 ? -49 22.906 -21.734 1 21.78 3 THR B O 1
ATOM 3343 N N . PRO B 1 4 ? -47.281 22.891 -22.984 1 21.92 4 PRO B N 1
ATOM 3344 C CA . PRO B 1 4 ? -46.344 22.297 -22.031 1 21.92 4 PRO B CA 1
ATOM 3345 C C . PRO B 1 4 ? -46.094 23.188 -20.812 1 21.92 4 PRO B C 1
ATOM 3347 O O . PRO B 1 4 ? -46.125 24.422 -20.938 1 21.92 4 PRO B O 1
ATOM 3350 N N . ILE B 1 5 ? -46.719 22.906 -19.703 1 23.41 5 ILE B N 1
ATOM 3351 C CA . ILE B 1 5 ? -46.75 23.719 -18.484 1 23.41 5 ILE B CA 1
ATOM 3352 C C . ILE B 1 5 ? -45.344 24.25 -18.203 1 23.41 5 ILE B C 1
ATOM 3354 O O . ILE B 1 5 ? -44.375 23.469 -18.125 1 23.41 5 ILE B O 1
ATOM 3358 N N . PRO B 1 6 ? -45 25.531 -18.359 1 22.45 6 PRO B N 1
ATOM 3359 C CA . PRO B 1 6 ? -43.719 26.25 -18.203 1 22.45 6 PRO B CA 1
ATOM 3360 C C . PRO B 1 6 ? -43.156 26.125 -16.797 1 22.45 6 PRO B C 1
ATOM 3362 O O . PRO B 1 6 ? -43.875 26.312 -15.805 1 22.45 6 PRO B O 1
ATOM 3365 N N . CYS B 1 7 ? -42.406 25.047 -16.469 1 22.14 7 CYS B N 1
ATOM 3366 C CA . CYS B 1 7 ? -41.781 24.812 -15.188 1 22.14 7 CYS B CA 1
ATOM 3367 C C . CYS B 1 7 ? -41.219 26.109 -14.617 1 22.14 7 CYS B C 1
ATOM 3369 O O . CYS B 1 7 ? -40.406 26.781 -15.273 1 22.14 7 CYS B O 1
ATOM 3371 N N . PRO B 1 8 ? -42 26.844 -13.891 1 22.06 8 PRO B N 1
ATOM 3372 C CA . PRO B 1 8 ? -41.562 28.188 -13.484 1 22.06 8 PRO B CA 1
ATOM 3373 C C . PRO B 1 8 ? -40.125 28.219 -13.008 1 22.06 8 PRO B C 1
ATOM 3375 O O . PRO B 1 8 ? -39.562 27.188 -12.633 1 22.06 8 PRO B O 1
ATOM 3378 N N . PRO B 1 9 ? -39.438 29.422 -13.016 1 21.58 9 PRO B N 1
ATOM 3379 C CA . PRO B 1 9 ? -38.062 29.75 -12.672 1 21.58 9 PRO B CA 1
ATOM 3380 C C . PRO B 1 9 ? -37.625 29.156 -11.328 1 21.58 9 PRO B C 1
ATOM 3382 O O . PRO B 1 9 ? -38.469 28.781 -10.516 1 21.58 9 PRO B O 1
ATOM 3385 N N . GLY B 1 10 ? -36.281 28.969 -11.07 1 22.59 10 GLY B N 1
ATOM 3386 C CA . GLY B 1 10 ? -35.344 28.234 -10.227 1 22.59 10 GLY B CA 1
ATOM 3387 C C . GLY B 1 10 ? -35.406 28.641 -8.766 1 22.59 10 GLY B C 1
ATOM 3388 O O . GLY B 1 10 ? -35.375 29.828 -8.445 1 22.59 10 GLY B O 1
ATOM 3389 N N . LEU B 1 11 ? -36.25 28.266 -8.016 1 22.62 11 LEU B N 1
ATOM 3390 C CA . LEU B 1 11 ? -36.406 28.562 -6.602 1 22.62 11 LEU B CA 1
ATOM 3391 C C . LEU B 1 11 ? -35.062 28.609 -5.906 1 22.62 11 LEU B C 1
ATOM 3393 O O . LEU B 1 11 ? -34.281 27.656 -5.98 1 22.62 11 LEU B O 1
ATOM 3397 N N . PRO B 1 12 ? -34.5 29.891 -5.543 1 21.88 12 PRO B N 1
ATOM 3398 C CA . PRO B 1 12 ? -33.219 30.188 -4.91 1 21.88 12 PRO B CA 1
ATOM 3399 C C . PRO B 1 12 ? -33.031 29.484 -3.568 1 21.88 12 PRO B C 1
ATOM 3401 O O . PRO B 1 12 ? -33.906 29.578 -2.697 1 21.88 12 PRO B O 1
ATOM 3404 N N . ILE B 1 13 ? -32.781 28.375 -3.373 1 25.2 13 ILE B N 1
ATOM 3405 C CA . ILE B 1 13 ? -32.188 27.781 -2.186 1 25.2 13 ILE B CA 1
ATOM 3406 C C . ILE B 1 13 ? -31.156 28.75 -1.602 1 25.2 13 ILE B C 1
ATOM 3408 O O . ILE B 1 13 ? -30.141 29.062 -2.248 1 25.2 13 ILE B O 1
ATOM 3412 N N . VAL B 1 14 ? -31.406 29.828 -0.834 1 24.08 14 VAL B N 1
ATOM 3413 C CA . VAL B 1 14 ? -30.797 31.031 -0.315 1 24.08 14 VAL B CA 1
ATOM 3414 C C . VAL B 1 14 ? -29.516 30.688 0.441 1 24.08 14 VAL B C 1
ATOM 3416 O O . VAL B 1 14 ? -29.562 30.125 1.538 1 24.08 14 VAL B O 1
ATOM 3419 N N . GLY B 1 15 ? -28.516 29.75 0.221 1 24.7 15 GLY B N 1
ATOM 3420 C CA . GLY B 1 15 ? -27.141 30.188 0.045 1 24.7 15 GLY B CA 1
ATOM 3421 C C . GLY B 1 15 ? -27.031 31.531 -0.652 1 24.7 15 GLY B C 1
ATOM 3422 O O . GLY B 1 15 ? -27.547 31.703 -1.759 1 24.7 15 GLY B O 1
ATOM 3423 N N . ASN B 1 16 ? -27.344 32.656 0.133 1 24.64 16 ASN B N 1
ATOM 3424 C CA . ASN B 1 16 ? -27.125 33.844 -0.643 1 24.64 16 ASN B CA 1
ATOM 3425 C C . ASN B 1 16 ? -25.953 33.688 -1.604 1 24.64 16 ASN B C 1
ATOM 3427 O O . ASN B 1 16 ? -24.797 33.594 -1.173 1 24.64 16 ASN B O 1
ATOM 3431 N N . LEU B 1 17 ? -26.078 32.938 -2.477 1 25.11 17 LEU B N 1
ATOM 3432 C CA . LEU B 1 17 ? -25.125 33 -3.584 1 25.11 17 LEU B CA 1
ATOM 3433 C C . LEU B 1 17 ? -24.922 34.438 -4.039 1 25.11 17 LEU B C 1
ATOM 3435 O O . LEU B 1 17 ? -25.688 34.969 -4.848 1 25.11 17 LEU B O 1
ATOM 3439 N N . THR B 1 18 ? -25 35.438 -3.072 1 24.41 18 THR B N 1
ATOM 3440 C CA . THR B 1 18 ? -24.5 36.688 -3.611 1 24.41 18 THR B CA 1
ATOM 3441 C C . THR B 1 18 ? -23.172 36.5 -4.316 1 24.41 18 THR B C 1
ATOM 3443 O O . THR B 1 18 ? -22.422 35.562 -3.998 1 24.41 18 THR B O 1
ATOM 3446 N N . SER B 1 19 ? -23.156 36.875 -5.621 1 25.81 19 SER B N 1
ATOM 3447 C CA . SER B 1 19 ? -21.922 36.969 -6.398 1 25.81 19 SER B CA 1
ATOM 3448 C C . SER B 1 19 ? -20.781 37.531 -5.555 1 25.81 19 SER B C 1
ATOM 3450 O O . SER B 1 19 ? -20.781 38.719 -5.195 1 25.81 19 SER B O 1
ATOM 3452 N N . VAL B 1 20 ? -20.656 37.094 -4.297 1 25.36 20 VAL B N 1
ATOM 3453 C CA . VAL B 1 20 ? -19.516 37.75 -3.68 1 25.36 20 VAL B CA 1
ATOM 3454 C C . VAL B 1 20 ? -18.266 37.469 -4.508 1 25.36 20 VAL B C 1
ATOM 3456 O O . VAL B 1 20 ? -18.141 36.438 -5.164 1 25.36 20 VAL B O 1
ATOM 3459 N N . ASP B 1 21 ? -17.594 38.562 -4.902 1 24.45 21 ASP B N 1
ATOM 3460 C CA . ASP B 1 21 ? -16.281 38.531 -5.562 1 24.45 21 ASP B CA 1
ATOM 3461 C C . ASP B 1 21 ? -15.477 37.312 -5.066 1 24.45 21 ASP B C 1
ATOM 3463 O O . ASP B 1 21 ? -15.664 36.875 -3.941 1 24.45 21 ASP B O 1
ATOM 3467 N N . ALA B 1 22 ? -14.859 36.469 -6.062 1 27.77 22 ALA B N 1
ATOM 3468 C CA . ALA B 1 22 ? -14.047 35.25 -6.105 1 27.77 22 ALA B CA 1
ATOM 3469 C C . ALA B 1 22 ? -13.195 35.125 -4.848 1 27.77 22 ALA B C 1
ATOM 3471 O O . ALA B 1 22 ? -12.586 34.062 -4.617 1 27.77 22 ALA B O 1
ATOM 3472 N N . ASP B 1 23 ? -12.867 36.156 -4.145 1 26.28 23 ASP B N 1
ATOM 3473 C CA . ASP B 1 23 ? -11.836 36.219 -3.111 1 26.28 23 ASP B CA 1
ATOM 3474 C C . ASP B 1 23 ? -12.375 35.719 -1.77 1 26.28 23 ASP B C 1
ATOM 3476 O O . ASP B 1 23 ? -11.703 35.812 -0.746 1 26.28 23 ASP B O 1
ATOM 3480 N N . VAL B 1 24 ? -13.734 35.719 -1.531 1 27.47 24 VAL B N 1
ATOM 3481 C CA . VAL B 1 24 ? -14.094 35.594 -0.121 1 27.47 24 VAL B CA 1
ATOM 3482 C C . VAL B 1 24 ? -14.148 34.125 0.267 1 27.47 24 VAL B C 1
ATOM 3484 O O . VAL B 1 24 ? -14.812 33.312 -0.395 1 27.47 24 VAL B O 1
ATOM 3487 N N . PRO B 1 25 ? -13.258 33.562 1.193 1 26 25 PRO B N 1
ATOM 3488 C CA . PRO B 1 25 ? -12.977 32.219 1.686 1 26 25 PRO B CA 1
ATOM 3489 C C . PRO B 1 25 ? -14.211 31.516 2.248 1 26 25 PRO B C 1
ATOM 3491 O O . PRO B 1 25 ? -15.062 32.156 2.867 1 26 25 PRO B O 1
ATOM 3494 N N . THR B 1 26 ? -14.727 30.453 1.672 1 28.75 26 THR B N 1
ATOM 3495 C CA . THR B 1 26 ? -15.844 29.547 1.959 1 28.75 26 THR B CA 1
ATOM 3496 C C . THR B 1 26 ? -15.961 29.297 3.459 1 28.75 26 THR B C 1
ATOM 3498 O O . THR B 1 26 ? -16.969 28.766 3.928 1 28.75 26 THR B O 1
ATOM 3501 N N . ASN B 1 27 ? -14.852 29.469 4.246 1 28.34 27 ASN B N 1
ATOM 3502 C CA . ASN B 1 27 ? -14.906 29.266 5.688 1 28.34 27 ASN B CA 1
ATOM 3503 C C . ASN B 1 27 ? -15.938 30.172 6.344 1 28.34 27 ASN B C 1
ATOM 3505 O O . ASN B 1 27 ? -16.203 30.062 7.539 1 28.34 27 ASN B O 1
ATOM 3509 N N . SER B 1 28 ? -16.219 31.312 5.68 1 28.19 28 SER B N 1
ATOM 3510 C CA . SER B 1 28 ? -17 32.375 6.277 1 28.19 28 SER B CA 1
ATOM 3511 C C . SER B 1 28 ? -18.469 31.953 6.449 1 28.19 28 SER B C 1
ATOM 3513 O O . SER B 1 28 ? -19.234 32.656 7.105 1 28.19 28 SER B O 1
ATOM 3515 N N . LEU B 1 29 ? -18.859 30.922 5.695 1 30.16 29 LEU B N 1
ATOM 3516 C CA . LEU B 1 29 ? -20.281 30.641 5.871 1 30.16 29 LEU B CA 1
ATOM 3517 C C . LEU B 1 29 ? -20.547 30.031 7.242 1 30.16 29 LEU B C 1
ATOM 3519 O O . LEU B 1 29 ? -21.531 30.359 7.895 1 30.16 29 LEU B O 1
ATOM 3523 N N . MET B 1 30 ? -19.625 29.109 7.66 1 29.97 30 MET B N 1
ATOM 3524 C CA . MET B 1 30 ? -19.859 28.484 8.953 1 29.97 30 MET B CA 1
ATOM 3525 C C . MET B 1 30 ? -19.672 29.484 10.086 1 29.97 30 MET B C 1
ATOM 3527 O O . MET B 1 30 ? -20.406 29.453 11.07 1 29.97 30 MET B O 1
ATOM 3531 N N . LEU B 1 31 ? -18.609 30.266 10.023 1 29.88 31 LEU B N 1
ATOM 3532 C CA . LEU B 1 31 ? -18.422 31.312 11.023 1 29.88 31 LEU B CA 1
ATOM 3533 C C . LEU B 1 31 ? -19.531 32.344 10.969 1 29.88 31 LEU B C 1
ATOM 3535 O O . LEU B 1 31 ? -19.969 32.844 12 1 29.88 31 LEU B O 1
ATOM 3539 N N . LEU B 1 32 ? -19.984 32.562 9.773 1 29.94 32 LEU B N 1
ATOM 3540 C CA . LEU B 1 32 ? -21.062 33.531 9.688 1 29.94 32 LEU B CA 1
ATOM 3541 C C . LEU B 1 32 ? -22.312 33.031 10.398 1 29.94 32 LEU B C 1
ATOM 3543 O O . LEU B 1 32 ? -23.031 33.812 11.023 1 29.94 32 LEU B O 1
ATOM 3547 N N . ALA B 1 33 ? -22.469 31.703 10.359 1 32.56 33 ALA B N 1
ATOM 3548 C CA . ALA B 1 33 ? -23.641 31.219 11.086 1 32.56 33 ALA B CA 1
ATOM 3549 C C . ALA B 1 33 ? -23.5 31.469 12.586 1 32.56 33 ALA B C 1
ATOM 3551 O O . ALA B 1 33 ? -24.453 31.844 13.258 1 32.56 33 ALA B O 1
ATOM 3552 N N . LYS B 1 34 ? -22.312 31.078 13.141 1 33.66 34 LYS B N 1
ATOM 3553 C CA . LYS B 1 34 ? -22.125 31.344 14.57 1 33.66 34 LYS B CA 1
ATOM 3554 C C . LYS B 1 34 ? -22.156 32.844 14.867 1 33.66 34 LYS B C 1
ATOM 3556 O O . LYS B 1 34 ? -22.719 33.281 15.867 1 33.66 34 LYS B O 1
ATOM 3561 N N . GLN B 1 35 ? -21.156 33.469 14.234 1 30.75 35 GLN B N 1
ATOM 3562 C CA . GLN B 1 35 ? -21.078 34.844 14.633 1 30.75 35 GLN B CA 1
ATOM 3563 C C . GLN B 1 35 ? -22.344 35.625 14.258 1 30.75 35 GLN B C 1
ATOM 3565 O O . GLN B 1 35 ? -22.797 36.5 15 1 30.75 35 GLN B O 1
ATOM 3570 N N . TYR B 1 36 ? -22.594 35.656 12.891 1 31.95 36 TYR B N 1
ATOM 3571 C CA . TYR B 1 36 ? -23.766 36.469 12.695 1 31.95 36 TYR B CA 1
ATOM 3572 C C . TYR B 1 36 ? -25.031 35.75 13.133 1 31.95 36 TYR B C 1
ATOM 3574 O O . TYR B 1 36 ? -25.078 34.531 13.141 1 31.95 36 TYR B O 1
ATOM 3582 N N . GLY B 1 37 ? -25.922 36.344 13.977 1 31.5 37 GLY B N 1
ATOM 3583 C CA . GLY B 1 37 ? -27.281 36.125 14.453 1 31.5 37 GLY B CA 1
ATOM 3584 C C . GLY B 1 37 ? -28.156 35.375 13.477 1 31.5 37 GLY B C 1
ATOM 3585 O O . GLY B 1 37 ? -28.453 35.844 12.383 1 31.5 37 GLY B O 1
ATOM 3586 N N . GLU B 1 38 ? -27.953 34.125 13.273 1 37.44 38 GLU B N 1
ATOM 3587 C CA . GLU B 1 38 ? -29 33.344 12.648 1 37.44 38 GLU B CA 1
ATOM 3588 C C . GLU B 1 38 ? -30.375 33.969 12.852 1 37.44 38 GLU B C 1
ATOM 3590 O O . GLU B 1 38 ? -31.188 33.969 11.93 1 37.44 38 GLU B O 1
ATOM 3595 N N . ILE B 1 39 ? -30.469 34.312 14.109 1 36.59 39 ILE B N 1
ATOM 3596 C CA . ILE B 1 39 ? -31.703 34.906 14.594 1 36.59 39 ILE B CA 1
ATOM 3597 C C . ILE B 1 39 ? -31.969 36.219 13.883 1 36.59 39 ILE B C 1
ATOM 3599 O O . ILE B 1 39 ? -33.094 36.531 13.516 1 36.59 39 ILE B O 1
ATOM 3603 N N . TYR B 1 40 ? -30.859 36.906 13.719 1 35.59 40 TYR B N 1
ATOM 3604 C CA . TYR B 1 40 ? -31.062 38.219 13.125 1 35.59 40 TYR B CA 1
ATOM 3605 C C . TYR B 1 40 ? -31.438 38.094 11.648 1 35.59 40 TYR B C 1
ATOM 3607 O O . TYR B 1 40 ? -32.312 38.781 11.172 1 35.59 40 TYR B O 1
ATOM 3615 N N . ARG B 1 41 ? -30.688 37.188 10.883 1 39.03 41 ARG B N 1
ATOM 3616 C CA . ARG B 1 41 ? -31.016 37.125 9.469 1 39.03 41 ARG B CA 1
ATOM 3617 C C . ARG B 1 41 ? -32.375 36.469 9.258 1 39.03 41 ARG B C 1
ATOM 3619 O O . ARG B 1 41 ? -33.156 36.938 8.422 1 39.03 41 ARG B O 1
ATOM 3626 N N . LEU B 1 42 ? -32.5 35.438 10.055 1 44.44 42 LEU B N 1
ATOM 3627 C CA . LEU B 1 42 ? -33.844 34.875 9.977 1 44.44 42 LEU B CA 1
ATOM 3628 C C . LEU B 1 42 ? -34.906 35.906 10.383 1 44.44 42 LEU B C 1
ATOM 3630 O O . LEU B 1 42 ? -35.969 36 9.789 1 44.44 42 LEU B O 1
ATOM 3634 N N . ARG B 1 43 ? -34.375 36.688 11.328 1 43.03 43 ARG B N 1
ATOM 3635 C CA . ARG B 1 43 ? -35.281 37.75 11.773 1 43.03 43 ARG B CA 1
ATOM 3636 C C . ARG B 1 43 ? -35.438 38.812 10.695 1 43.03 43 ARG B C 1
ATOM 3638 O O . ARG B 1 43 ? -36.562 39.281 10.469 1 43.03 43 ARG B O 1
ATOM 3645 N N . VAL B 1 44 ? -34.312 39 10.148 1 44.19 44 VAL B N 1
ATOM 3646 C CA . VAL B 1 44 ? -34.406 40 9.102 1 44.19 44 VAL B CA 1
ATOM 3647 C C . VAL B 1 44 ? -35.188 39.469 7.906 1 44.19 44 VAL B C 1
ATOM 3649 O O . VAL B 1 44 ? -36 40.156 7.312 1 44.19 44 VAL B O 1
ATOM 3652 N N . LEU B 1 45 ? -34.906 38.219 7.684 1 48.59 45 LEU B N 1
ATOM 3653 C CA . LEU B 1 45 ? -35.656 37.625 6.57 1 48.59 45 LEU B CA 1
ATOM 3654 C C . LEU B 1 45 ? -37.156 37.531 6.891 1 48.59 45 LEU B C 1
ATOM 3656 O O . LEU B 1 45 ? -38 37.781 6.023 1 48.59 45 LEU B O 1
ATOM 3660 N N . LYS B 1 46 ? -37.281 37.25 8.125 1 52.62 46 LYS B N 1
ATOM 3661 C CA . LYS B 1 46 ? -38.656 37.25 8.57 1 52.62 46 LYS B CA 1
ATOM 3662 C C . LYS B 1 46 ? -39.281 38.656 8.438 1 52.62 46 LYS B C 1
ATOM 3664 O O . LYS B 1 46 ? -40.438 38.781 8.023 1 52.62 46 LYS B O 1
ATOM 3669 N N . HIS B 1 47 ? -38.406 39.594 8.703 1 54.47 47 HIS B N 1
ATOM 3670 C CA . HIS B 1 47 ? -38.906 40.969 8.609 1 54.47 47 HIS B CA 1
ATOM 3671 C C . HIS B 1 47 ? -39.156 41.344 7.156 1 54.47 47 HIS B C 1
ATOM 3673 O O . HIS B 1 47 ? -40.031 42.188 6.871 1 54.47 47 HIS B O 1
ATOM 3679 N N . LYS B 1 48 ? -38.375 40.719 6.359 1 51.16 48 LYS B N 1
ATOM 3680 C CA . LYS B 1 48 ? -38.531 41.062 4.949 1 51.16 48 LYS B CA 1
ATOM 3681 C C . LYS B 1 48 ? -39.562 40.156 4.266 1 51.16 48 LYS B C 1
ATOM 3683 O O . LYS B 1 48 ? -39.656 40.125 3.035 1 51.16 48 LYS B O 1
ATOM 3688 N N . GLY B 1 49 ? -40.281 39.5 5.113 1 55.5 49 GLY B N 1
ATOM 3689 C CA . GLY B 1 49 ? -41.438 38.75 4.594 1 55.5 49 GLY B CA 1
ATOM 3690 C C . GLY B 1 49 ? -41.094 37.312 4.258 1 55.5 49 GLY B C 1
ATOM 3691 O O . GLY B 1 49 ? -41.875 36.625 3.596 1 55.5 49 GLY B O 1
ATOM 3692 N N . ALA B 1 50 ? -39.875 37.031 4.609 1 55.09 50 ALA B N 1
ATOM 3693 C CA . ALA B 1 50 ? -39.531 35.625 4.32 1 55.09 50 ALA B CA 1
ATOM 3694 C C . ALA B 1 50 ? -40.25 34.688 5.266 1 55.09 50 ALA B C 1
ATOM 3696 O O . ALA B 1 50 ? -40.5 35.031 6.426 1 55.09 50 ALA B O 1
ATOM 3697 N N . LYS B 1 51 ? -40.844 33.75 4.777 1 62.41 51 LYS B N 1
ATOM 3698 C CA . LYS B 1 51 ? -41.5 32.688 5.559 1 62.41 51 LYS B CA 1
ATOM 3699 C C . LYS B 1 51 ? -40.531 31.531 5.844 1 62.41 51 LYS B C 1
ATOM 3701 O O . LYS B 1 51 ? -39.906 31.016 4.93 1 62.41 51 LYS B O 1
ATOM 3706 N N . ARG B 1 52 ? -40.312 31.422 7.125 1 64.5 52 ARG B N 1
ATOM 3707 C CA . ARG B 1 52 ? -39.469 30.297 7.516 1 64.5 52 ARG B CA 1
ATOM 3708 C C . ARG B 1 52 ? -40.156 28.969 7.195 1 64.5 52 ARG B C 1
ATOM 3710 O O . ARG B 1 52 ? -41.281 28.719 7.641 1 64.5 52 ARG B O 1
ATOM 3717 N N . LEU B 1 53 ? -39.531 28.234 6.355 1 65.75 53 LEU B N 1
ATOM 3718 C CA . LEU B 1 53 ? -40.125 26.938 5.977 1 65.75 53 LEU B CA 1
ATOM 3719 C C . LEU B 1 53 ? -39.625 25.828 6.891 1 65.75 53 LEU B C 1
ATOM 3721 O O . LEU B 1 53 ? -40.344 24.875 7.16 1 65.75 53 LEU B O 1
ATOM 3725 N N . LEU B 1 54 ? -38.344 25.938 7.277 1 67.25 54 LEU B N 1
ATOM 3726 C CA . LEU B 1 54 ? -37.719 24.922 8.125 1 67.25 54 LEU B CA 1
ATOM 3727 C C . LEU B 1 54 ? -36.781 25.562 9.156 1 67.25 54 LEU B C 1
ATOM 3729 O O . LEU B 1 54 ? -36.188 26.594 8.883 1 67.25 54 LEU B O 1
ATOM 3733 N N . GLY B 1 55 ? -36.906 24.969 10.297 1 62.91 55 GLY B N 1
ATOM 3734 C CA . GLY B 1 55 ? -35.969 25.438 11.32 1 62.91 55 GLY B CA 1
ATOM 3735 C C . GLY B 1 55 ? -34.531 25.219 10.953 1 62.91 55 GLY B C 1
ATOM 3736 O O . GLY B 1 55 ? -34.219 24.406 10.086 1 62.91 55 GLY B O 1
ATOM 3737 N N . LEU B 1 56 ? -33.688 26.016 11.469 1 59.47 56 LEU B N 1
ATOM 3738 C CA . LEU B 1 56 ? -32.25 25.875 11.281 1 59.47 56 LEU B CA 1
ATOM 3739 C C . LEU B 1 56 ? -31.766 24.484 11.695 1 59.47 56 LEU B C 1
ATOM 3741 O O . LEU B 1 56 ? -32.156 23.984 12.758 1 59.47 56 LEU B O 1
ATOM 3745 N N . GLY B 1 57 ? -31.234 23.703 10.727 1 60.81 57 GLY B N 1
ATOM 3746 C CA . GLY B 1 57 ? -30.578 22.469 11.078 1 60.81 57 GLY B CA 1
ATOM 3747 C C . GLY B 1 57 ? -29.172 22.656 11.617 1 60.81 57 GLY B C 1
ATOM 3748 O O . GLY B 1 57 ? -28.469 23.578 11.203 1 60.81 57 GLY B O 1
ATOM 3749 N N . GLU B 1 58 ? -28.875 22.047 12.781 1 57.34 58 GLU B N 1
ATOM 3750 C CA . GLU B 1 58 ? -27.547 22.094 13.367 1 57.34 58 GLU B CA 1
ATOM 3751 C C . GLU B 1 58 ? -26.859 20.75 13.289 1 57.34 58 GLU B C 1
ATOM 3753 O O . GLU B 1 58 ? -27.5 19.703 13.391 1 57.34 58 GLU B O 1
ATOM 3758 N N . GLY B 1 59 ? -25.688 20.781 12.641 1 55.72 59 GLY B N 1
ATOM 3759 C CA . GLY B 1 59 ? -24.891 19.562 12.617 1 55.72 59 GLY B CA 1
ATOM 3760 C C . GLY B 1 59 ? -23.484 19.75 13.141 1 55.72 59 GLY B C 1
ATOM 3761 O O . GLY B 1 59 ? -22.938 20.859 13.086 1 55.72 59 GLY B O 1
ATOM 3762 N N . ASP B 1 60 ? -23.047 18.828 13.945 1 49.66 60 ASP B N 1
ATOM 3763 C CA . ASP B 1 60 ? -21.672 18.812 14.438 1 49.66 60 ASP B CA 1
ATOM 3764 C C . ASP B 1 60 ? -20.719 18.266 13.375 1 49.66 60 ASP B C 1
ATOM 3766 O O . ASP B 1 60 ? -20.766 17.078 13.031 1 49.66 60 ASP B O 1
ATOM 3770 N N . ALA B 1 61 ? -20.062 19.281 12.727 1 46.38 61 ALA B N 1
ATOM 3771 C CA . ALA B 1 61 ? -19.109 18.922 11.672 1 46.38 61 ALA B CA 1
ATOM 3772 C C . ALA B 1 61 ? -18.094 17.922 12.172 1 46.38 61 ALA B C 1
ATOM 3774 O O . ALA B 1 61 ? -17.531 17.141 11.383 1 46.38 61 ALA B O 1
ATOM 3775 N N . GLY B 1 62 ? -17.797 17.953 13.414 1 44.41 62 GLY B N 1
ATOM 3776 C CA . GLY B 1 62 ? -16.828 17.031 13.977 1 44.41 62 GLY B CA 1
ATOM 3777 C C . GLY B 1 62 ? -17.438 15.695 14.359 1 44.41 62 GLY B C 1
ATOM 3778 O O . GLY B 1 62 ? -16.719 14.742 14.672 1 44.41 62 GLY B O 1
ATOM 3779 N N . GLY B 1 63 ? -18.734 15.672 14.359 1 44.84 63 GLY B N 1
ATOM 3780 C CA . GLY B 1 63 ? -19.375 14.453 14.828 1 44.84 63 GLY B CA 1
ATOM 3781 C C . GLY B 1 63 ? -19.75 13.508 13.711 1 44.84 63 GLY B C 1
ATOM 3782 O O . GLY B 1 63 ? -19.781 13.898 12.539 1 44.84 63 GLY B O 1
ATOM 3783 N N . ASN B 1 64 ? -19.859 12.203 14.031 1 48.22 64 ASN B N 1
ATOM 3784 C CA . ASN B 1 64 ? -20.188 11.125 13.109 1 48.22 64 ASN B CA 1
ATOM 3785 C C . ASN B 1 64 ? -21.562 11.297 12.484 1 48.22 64 ASN B C 1
ATOM 3787 O O . ASN B 1 64 ? -21.906 10.617 11.523 1 48.22 64 ASN B O 1
ATOM 3791 N N . SER B 1 65 ? -22.234 12.242 13.094 1 52.75 65 SER B N 1
ATOM 3792 C CA . SER B 1 65 ? -23.641 12.281 12.711 1 52.75 65 SER B CA 1
ATOM 3793 C C . SER B 1 65 ? -23.938 13.484 11.812 1 52.75 65 SER B C 1
ATOM 3795 O O . SER B 1 65 ? -25.109 13.82 11.586 1 52.75 65 SER B O 1
ATOM 3797 N N . PHE B 1 66 ? -22.906 14.141 11.367 1 55.19 66 PHE B N 1
ATOM 3798 C CA . PHE B 1 66 ? -23.141 15.359 10.609 1 55.19 66 PHE B CA 1
ATOM 3799 C C . PHE B 1 66 ? -23.938 15.062 9.344 1 55.19 66 PHE B C 1
ATOM 3801 O O . PHE B 1 66 ? -24.922 15.734 9.055 1 55.19 66 PHE B O 1
ATOM 3808 N N . LEU B 1 67 ? -23.438 14.078 8.711 1 54.81 67 LEU B N 1
ATOM 3809 C CA . LEU B 1 67 ? -24.109 13.75 7.461 1 54.81 67 LEU B CA 1
ATOM 3810 C C . LEU B 1 67 ? -25.562 13.32 7.711 1 54.81 67 LEU B C 1
ATOM 3812 O O . LEU B 1 67 ? -26.453 13.648 6.934 1 54.81 67 LEU B O 1
ATOM 3816 N N . GLU B 1 68 ? -25.672 12.648 8.797 1 58.88 68 GLU B N 1
ATOM 3817 C CA . GLU B 1 68 ? -27.016 12.219 9.156 1 58.88 68 GLU B CA 1
ATOM 3818 C C . GLU B 1 68 ? -27.906 13.414 9.461 1 58.88 68 GLU B C 1
ATOM 3820 O O . GLU B 1 68 ? -29.062 13.469 9.016 1 58.88 68 GLU B O 1
ATOM 3825 N N . SER B 1 69 ? -27.312 14.273 10.258 1 61.34 69 SER B N 1
ATOM 3826 C CA . SER B 1 69 ? -28.062 15.469 10.602 1 61.34 69 SER B CA 1
ATOM 3827 C C . SER B 1 69 ? -28.422 16.281 9.359 1 61.34 69 SER B C 1
ATOM 3829 O O . SER B 1 69 ? -29.531 16.812 9.242 1 61.34 69 SER B O 1
ATOM 3831 N N . PHE B 1 70 ? -27.516 16.25 8.508 1 61.88 70 PHE B N 1
ATOM 3832 C CA . PHE B 1 70 ? -27.734 17 7.27 1 61.88 70 PHE B CA 1
ATOM 3833 C C . PHE B 1 70 ? -28.781 16.328 6.41 1 61.88 70 PHE B C 1
ATOM 3835 O O . PHE B 1 70 ? -29.688 16.984 5.887 1 61.88 70 PHE B O 1
ATOM 3842 N N . ASN B 1 71 ? -28.562 15.055 6.332 1 62.78 71 ASN B N 1
ATOM 3843 C CA . ASN B 1 71 ? -29.531 14.32 5.527 1 62.78 71 ASN B CA 1
ATOM 3844 C C . ASN B 1 71 ? -30.953 14.477 6.074 1 62.78 71 ASN B C 1
ATOM 3846 O O . ASN B 1 71 ? -31.891 14.672 5.312 1 62.78 71 ASN B O 1
ATOM 3850 N N . GLU B 1 72 ? -31.016 14.383 7.344 1 65.69 72 GLU B N 1
ATOM 3851 C CA . GLU B 1 72 ? -32.312 14.562 7.984 1 65.69 72 GLU B CA 1
ATOM 3852 C C . GLU B 1 72 ? -32.875 15.961 7.723 1 65.69 72 GLU B C 1
ATOM 3854 O O . GLU B 1 72 ? -34.062 16.125 7.43 1 65.69 72 GLU B O 1
ATOM 3859 N N . TRP B 1 73 ? -31.984 16.875 7.902 1 66.75 73 TRP B N 1
ATOM 3860 C CA . TRP B 1 73 ? -32.375 18.266 7.652 1 66.75 73 TRP B CA 1
ATOM 3861 C C . TRP B 1 73 ? -32.812 18.453 6.199 1 66.75 73 TRP B C 1
ATOM 3863 O O . TRP B 1 73 ? -33.812 19.109 5.914 1 66.75 73 TRP B O 1
ATOM 3873 N N . GLU B 1 74 ? -32.031 17.875 5.359 1 63.59 74 GLU B N 1
ATOM 3874 C CA . GLU B 1 74 ? -32.312 17.984 3.93 1 63.59 74 GLU B CA 1
ATOM 3875 C C . GLU B 1 74 ? -33.656 17.344 3.592 1 63.59 74 GLU B C 1
ATOM 3877 O O . GLU B 1 74 ? -34.438 17.906 2.816 1 63.59 74 GLU B O 1
ATOM 3882 N N . GLU B 1 75 ? -33.844 16.25 4.145 1 66.31 75 GLU B N 1
ATOM 3883 C CA . GLU B 1 75 ? -35.156 15.602 3.949 1 66.31 75 GLU B CA 1
ATOM 3884 C C . GLU B 1 75 ? -36.281 16.484 4.434 1 66.31 75 GLU B C 1
ATOM 3886 O O . GLU B 1 75 ? -37.312 16.625 3.748 1 66.31 75 GLU B O 1
ATOM 3891 N N . ASN B 1 76 ? -36.062 17.016 5.629 1 66.94 76 ASN B N 1
ATOM 3892 C CA . ASN B 1 76 ? -37.094 17.891 6.188 1 66.94 76 ASN B CA 1
ATOM 3893 C C . ASN B 1 76 ? -37.312 19.125 5.324 1 66.94 76 ASN B C 1
ATOM 3895 O O . ASN B 1 76 ? -38.438 19.625 5.188 1 66.94 76 ASN B O 1
ATOM 3899 N N . LEU B 1 77 ? -36.219 19.516 4.812 1 65.56 77 LEU B N 1
ATOM 3900 C CA . LEU B 1 77 ? -36.281 20.672 3.926 1 65.56 77 LEU B CA 1
ATOM 3901 C C . LEU B 1 77 ? -37.125 20.359 2.699 1 65.56 77 LEU B C 1
ATOM 3903 O O . LEU B 1 77 ? -38.031 21.125 2.357 1 65.56 77 LEU B O 1
ATOM 3907 N N . TRP B 1 78 ? -36.906 19.281 2.188 1 66.25 78 TRP B N 1
ATOM 3908 C CA . TRP B 1 78 ? -37.625 18.922 0.971 1 66.25 78 TRP B CA 1
ATOM 3909 C C . TRP B 1 78 ? -39.094 18.688 1.268 1 66.25 78 TRP B C 1
ATOM 3911 O O . TRP B 1 78 ? -39.969 19.062 0.479 1 66.25 78 TRP B O 1
ATOM 3921 N N . ASP B 1 79 ? -39.312 18.094 2.35 1 70.31 79 ASP B N 1
ATOM 3922 C CA . ASP B 1 79 ? -40.688 17.906 2.773 1 70.31 79 ASP B CA 1
ATOM 3923 C C . ASP B 1 79 ? -41.406 19.25 2.943 1 70.31 79 ASP B C 1
ATOM 3925 O O . ASP B 1 79 ? -42.531 19.406 2.502 1 70.31 79 ASP B O 1
ATOM 3929 N N . ALA B 1 80 ? -40.719 20.094 3.574 1 66.88 80 ALA B N 1
ATOM 3930 C CA . ALA B 1 80 ? -41.281 21.406 3.82 1 66.88 80 ALA B CA 1
ATOM 3931 C C . ALA B 1 80 ? -41.531 22.156 2.512 1 66.88 80 ALA B C 1
ATOM 3933 O O . ALA B 1 80 ? -42.562 22.797 2.336 1 66.88 80 ALA B O 1
ATOM 3934 N N . LEU B 1 81 ? -40.625 21.969 1.658 1 65.31 81 LEU B N 1
ATOM 3935 C CA . LEU B 1 81 ? -40.75 22.625 0.36 1 65.31 81 LEU B CA 1
ATOM 3936 C C . LEU B 1 81 ? -41.875 22.016 -0.456 1 65.31 81 LEU B C 1
ATOM 3938 O O . LEU B 1 81 ? -42.625 22.719 -1.122 1 65.31 81 LEU B O 1
ATOM 3942 N N . ALA B 1 82 ? -41.906 20.781 -0.356 1 65.88 82 ALA B N 1
ATOM 3943 C CA . ALA B 1 82 ? -42.969 20.094 -1.059 1 65.88 82 ALA B CA 1
ATOM 3944 C C . ALA B 1 82 ? -44.344 20.531 -0.546 1 65.88 82 ALA B C 1
ATOM 3946 O O . ALA B 1 82 ? -45.25 20.766 -1.334 1 65.88 82 ALA B O 1
ATOM 3947 N N . LYS B 1 83 ? -44.375 20.578 0.657 1 72.19 83 LYS B N 1
ATOM 3948 C CA . LYS B 1 83 ? -45.625 20.984 1.274 1 72.19 83 LYS B CA 1
ATOM 3949 C C . LYS B 1 83 ? -45.969 22.438 0.941 1 72.19 83 LYS B C 1
ATOM 3951 O O . LYS B 1 83 ? -47.125 22.766 0.636 1 72.19 83 LYS B O 1
ATOM 3956 N N . GLU B 1 84 ? -45 23.188 0.996 1 63.88 84 GLU B N 1
ATOM 3957 C CA . GLU B 1 84 ? -45.219 24.609 0.787 1 63.88 84 GLU B CA 1
ATOM 3958 C C . GLU B 1 84 ? -45.531 24.906 -0.676 1 63.88 84 GLU B C 1
ATOM 3960 O O . GLU B 1 84 ? -46.375 25.75 -0.973 1 63.88 84 GLU B O 1
ATOM 3965 N N . TYR B 1 85 ? -44.875 24.281 -1.479 1 61.03 85 TYR B N 1
ATOM 3966 C CA . TYR B 1 85 ? -45.031 24.625 -2.891 1 61.03 85 TYR B CA 1
ATOM 3967 C C . TYR B 1 85 ? -45.875 23.562 -3.615 1 61.03 85 TYR B C 1
ATOM 3969 O O . TYR B 1 85 ? -46.031 23.609 -4.836 1 61.03 85 TYR B O 1
ATOM 3977 N N . ASN B 1 86 ? -46.5 22.719 -2.869 1 59.44 86 ASN B N 1
ATOM 3978 C CA . ASN B 1 86 ? -47.375 21.688 -3.365 1 59.44 86 ASN B CA 1
ATOM 3979 C C . ASN B 1 86 ? -46.75 20.891 -4.508 1 59.44 86 ASN B C 1
ATOM 3981 O O . ASN B 1 86 ? -47.375 20.719 -5.562 1 59.44 86 ASN B O 1
ATOM 3985 N N . VAL B 1 87 ? -45.562 20.812 -4.422 1 57.94 87 VAL B N 1
ATOM 3986 C CA . VAL B 1 87 ? -44.875 19.969 -5.398 1 57.94 87 VAL B CA 1
ATOM 3987 C C . VAL B 1 87 ? -44.656 18.578 -4.809 1 57.94 87 VAL B C 1
ATOM 3989 O O . VAL B 1 87 ? -44.469 18.438 -3.596 1 57.94 87 VAL B O 1
ATOM 3992 N N . GLU B 1 88 ? -45.188 17.578 -5.473 1 48.72 88 GLU B N 1
ATOM 3993 C CA . GLU B 1 88 ? -44.906 16.219 -5.043 1 48.72 88 GLU B CA 1
ATOM 3994 C C . GLU B 1 88 ? -43.406 15.969 -4.906 1 48.72 88 GLU B C 1
ATOM 3996 O O . GLU B 1 88 ? -42.656 16.203 -5.848 1 48.72 88 GLU B O 1
ATOM 4001 N N . ALA B 1 89 ? -43 16.281 -3.732 1 43.53 89 ALA B N 1
ATOM 4002 C CA . ALA B 1 89 ? -41.625 15.883 -3.525 1 43.53 89 ALA B CA 1
ATOM 4003 C C . ALA B 1 89 ? -41.375 14.484 -4.066 1 43.53 89 ALA B C 1
ATOM 4005 O O . ALA B 1 89 ? -42.031 13.523 -3.66 1 43.53 89 ALA B O 1
ATOM 4006 N N . LYS B 1 90 ? -41.438 14.266 -5.375 1 40.47 90 LYS B N 1
ATOM 4007 C CA . LYS B 1 90 ? -40.969 12.922 -5.746 1 40.47 90 LYS B CA 1
ATOM 4008 C C . LYS B 1 90 ? -39.844 12.445 -4.836 1 40.47 90 LYS B C 1
ATOM 4010 O O . LYS B 1 90 ? -38.844 13.125 -4.68 1 40.47 90 LYS B O 1
ATOM 4015 N N . GLU B 1 91 ? -40.188 11.906 -3.695 1 40.38 91 GLU B N 1
ATOM 4016 C CA . GLU B 1 91 ? -39.25 11.172 -2.861 1 40.38 91 GLU B CA 1
ATOM 4017 C C . GLU B 1 91 ? -38.094 10.609 -3.697 1 40.38 91 GLU B C 1
ATOM 4019 O O . GLU B 1 91 ? -38.156 9.453 -4.129 1 40.38 91 GLU B O 1
ATOM 4024 N N . GLY B 1 92 ? -37.969 11.039 -4.824 1 37.5 92 GLY B N 1
ATOM 4025 C CA . GLY B 1 92 ? -36.875 10.305 -5.434 1 37.5 92 GLY B CA 1
ATOM 4026 C C . GLY B 1 92 ? -35.625 10.234 -4.551 1 37.5 92 GLY B C 1
ATOM 4027 O O . GLY B 1 92 ? -35.125 11.258 -4.121 1 37.5 92 GLY B O 1
ATOM 4028 N N . LEU B 1 93 ? -35.656 9.477 -3.559 1 41.03 93 LEU B N 1
ATOM 4029 C CA . LEU B 1 93 ? -34.406 9 -2.971 1 41.03 93 LEU B CA 1
ATOM 4030 C C . LEU B 1 93 ? -33.25 9.133 -3.957 1 41.03 93 LEU B C 1
ATOM 4032 O O . LEU B 1 93 ? -33 8.227 -4.754 1 41.03 93 LEU B O 1
ATOM 4036 N N . ASN B 1 94 ? -33.156 10.219 -4.59 1 41.97 94 ASN B N 1
ATOM 4037 C CA . ASN B 1 94 ? -32.156 10.406 -5.645 1 41.97 94 ASN B CA 1
ATOM 4038 C C . ASN B 1 94 ? -30.75 10.156 -5.141 1 41.97 94 ASN B C 1
ATOM 4040 O O . ASN B 1 94 ? -30.125 11.047 -4.559 1 41.97 94 ASN B O 1
ATOM 4044 N N . VAL B 1 95 ? -30.562 9.094 -4.633 1 50.34 95 VAL B N 1
ATOM 4045 C CA . VAL B 1 95 ? -29.141 8.82 -4.609 1 50.34 95 VAL B CA 1
ATOM 4046 C C . VAL B 1 95 ? -28.5 9.227 -5.938 1 50.34 95 VAL B C 1
ATOM 4048 O O . VAL B 1 95 ? -29.031 8.898 -7.008 1 50.34 95 VAL B O 1
ATOM 4051 N N . PRO B 1 96 ? -27.797 10.375 -5.965 1 56.12 96 PRO B N 1
ATOM 4052 C CA . PRO B 1 96 ? -27.078 10.594 -7.227 1 56.12 96 PRO B CA 1
ATOM 4053 C C . PRO B 1 96 ? -26.641 9.289 -7.887 1 56.12 96 PRO B C 1
ATOM 4055 O O . PRO B 1 96 ? -26.172 8.367 -7.203 1 56.12 96 PRO B O 1
ATOM 4058 N N . MET B 1 97 ? -27.25 8.992 -8.977 1 67.31 97 MET B N 1
ATOM 4059 C CA . MET B 1 97 ? -26.875 7.812 -9.75 1 67.31 97 MET B CA 1
ATOM 4060 C C . MET B 1 97 ? -25.531 8.023 -10.445 1 67.31 97 MET B C 1
ATOM 4062 O O . MET B 1 97 ? -25.344 9.023 -11.141 1 67.31 97 MET B O 1
ATOM 4066 N N . VAL B 1 98 ? -24.547 7.375 -9.969 1 81.88 98 VAL B N 1
ATOM 4067 C CA . VAL B 1 98 ? -23.266 7.328 -10.672 1 81.88 98 VAL B CA 1
ATOM 4068 C C . VAL B 1 98 ? -23.203 6.078 -11.539 1 81.88 98 VAL B C 1
ATOM 4070 O O . VAL B 1 98 ? -23.375 4.961 -11.047 1 81.88 98 VAL B O 1
ATOM 4073 N N . ASP B 1 99 ? -23.203 6.336 -12.836 1 83.88 99 ASP B N 1
ATOM 4074 C CA . ASP B 1 99 ? -22.984 5.238 -13.766 1 83.88 99 ASP B CA 1
ATOM 4075 C C . ASP B 1 99 ? -21.484 4.977 -13.953 1 83.88 99 ASP B C 1
ATOM 4077 O O . ASP B 1 99 ? -20.703 5.91 -14.117 1 83.88 99 ASP B O 1
ATOM 4081 N N . VAL B 1 100 ? -21.125 3.777 -13.781 1 86.19 100 VAL B N 1
ATOM 4082 C CA . VAL B 1 100 ? -19.719 3.398 -13.922 1 86.19 100 VAL B CA 1
ATOM 4083 C C . VAL B 1 100 ? -19.547 2.504 -15.148 1 86.19 100 VAL B C 1
ATOM 4085 O O . VAL B 1 100 ? -20.234 1.49 -15.289 1 86.19 100 VAL B O 1
ATOM 4088 N N . GLN B 1 101 ? -18.719 2.943 -15.992 1 83.94 101 GLN B N 1
ATOM 4089 C CA . GLN B 1 101 ? -18.375 2.148 -17.172 1 83.94 101 GLN B CA 1
ATOM 4090 C C . GLN B 1 101 ? -16.938 1.652 -17.094 1 83.94 101 GLN B C 1
ATOM 4092 O O . GLN B 1 101 ? -16.016 2.43 -16.797 1 83.94 101 GLN B O 1
ATOM 4097 N N . LEU B 1 102 ? -16.766 0.407 -17.281 1 82 102 LEU B N 1
ATOM 4098 C CA . LEU B 1 102 ? -15.414 -0.148 -17.359 1 82 102 LEU B CA 1
ATOM 4099 C C . LEU B 1 102 ? -14.758 0.187 -18.703 1 82 102 LEU B C 1
ATOM 4101 O O . LEU B 1 102 ? -15.406 0.121 -19.75 1 82 102 LEU B O 1
ATOM 4105 N N . VAL B 1 103 ? -13.562 0.74 -18.5 1 78.81 103 VAL B N 1
ATOM 4106 C CA . VAL B 1 103 ? -12.797 1.036 -19.703 1 78.81 103 VAL B CA 1
ATOM 4107 C C . VAL B 1 103 ? -11.562 0.139 -19.766 1 78.81 103 VAL B C 1
ATOM 4109 O O . VAL B 1 103 ? -10.883 -0.062 -18.766 1 78.81 103 VAL B O 1
ATOM 4112 N N . GLY B 1 104 ? -11.328 -0.399 -20.984 1 69.88 104 GLY B N 1
ATOM 4113 C CA . GLY B 1 104 ? -10.203 -1.304 -21.188 1 69.88 104 GLY B CA 1
ATOM 4114 C C . GLY B 1 104 ? -10.406 -2.66 -20.547 1 69.88 104 GLY B C 1
ATOM 4115 O O . GLY B 1 104 ? -11.43 -2.896 -19.891 1 69.88 104 GLY B O 1
ATOM 4116 N N . GLY B 1 105 ? -9.484 -3.574 -20.875 1 72.88 105 GLY B N 1
ATOM 4117 C CA . GLY B 1 105 ? -9.547 -4.918 -20.312 1 72.88 105 GLY B CA 1
ATOM 4118 C C . GLY B 1 105 ? -8.828 -5.051 -18.984 1 72.88 105 GLY B C 1
ATOM 4119 O O . GLY B 1 105 ? -7.938 -4.254 -18.672 1 72.88 105 GLY B O 1
ATOM 4120 N N . PRO B 1 106 ? -9.328 -5.91 -18.156 1 73.5 106 PRO B N 1
ATOM 4121 C CA . PRO B 1 106 ? -8.688 -6.152 -16.859 1 73.5 106 PRO B CA 1
ATOM 4122 C C . PRO B 1 106 ? -7.234 -6.586 -16.984 1 73.5 106 PRO B C 1
ATOM 4124 O O . PRO B 1 106 ? -6.48 -6.535 -16.016 1 73.5 106 PRO B O 1
ATOM 4127 N N . THR B 1 107 ? -6.836 -6.887 -18.234 1 77.62 107 THR B N 1
ATOM 4128 C CA . THR B 1 107 ? -5.477 -7.375 -18.438 1 77.62 107 THR B CA 1
ATOM 4129 C C . THR B 1 107 ? -4.723 -6.488 -19.422 1 77.62 107 THR B C 1
ATOM 4131 O O . THR B 1 107 ? -3.824 -6.957 -20.125 1 77.62 107 THR B O 1
ATOM 4134 N N . ASP B 1 108 ? -5.098 -5.246 -19.484 1 84.19 108 ASP B N 1
ATOM 4135 C CA . ASP B 1 108 ? -4.465 -4.328 -20.422 1 84.19 108 ASP B CA 1
ATOM 4136 C C . ASP B 1 108 ? -2.969 -4.199 -20.141 1 84.19 108 ASP B C 1
ATOM 4138 O O . ASP B 1 108 ? -2.164 -4.105 -21.062 1 84.19 108 ASP B O 1
ATOM 4142 N N . ARG B 1 109 ? -2.641 -4.215 -18.953 1 89.06 109 ARG B N 1
ATOM 4143 C CA . ARG B 1 109 ? -1.229 -4.105 -18.594 1 89.06 109 ARG B CA 1
ATOM 4144 C C . ARG B 1 109 ? -0.42 -5.242 -19.203 1 89.06 109 ARG B C 1
ATOM 4146 O O . ARG B 1 109 ? 0.649 -5.016 -19.781 1 89.06 109 ARG B O 1
ATOM 4153 N N . ALA B 1 110 ? -0.967 -6.438 -19.109 1 89.94 110 ALA B N 1
ATOM 4154 C CA . ALA B 1 110 ? -0.291 -7.602 -19.672 1 89.94 110 ALA B CA 1
ATOM 4155 C C . ALA B 1 110 ? -0.133 -7.461 -21.188 1 89.94 110 ALA B C 1
ATOM 4157 O O . ALA B 1 110 ? 0.914 -7.805 -21.734 1 89.94 110 ALA B O 1
ATOM 4158 N N . ALA B 1 111 ? -1.148 -6.969 -21.797 1 86.38 111 ALA B N 1
ATOM 4159 C CA . ALA B 1 111 ? -1.108 -6.781 -23.234 1 86.38 111 ALA B CA 1
ATOM 4160 C C . ALA B 1 111 ? -0.037 -5.766 -23.625 1 86.38 111 ALA B C 1
ATOM 4162 O O . ALA B 1 111 ? 0.719 -5.988 -24.578 1 86.38 111 ALA B O 1
ATOM 4163 N N . ILE B 1 112 ? 0.019 -4.695 -22.906 1 87.44 112 ILE B N 1
ATOM 4164 C CA . ILE B 1 112 ? 1.009 -3.654 -23.172 1 87.44 112 ILE B CA 1
ATOM 4165 C C . ILE B 1 112 ? 2.414 -4.219 -22.969 1 87.44 112 ILE B C 1
ATOM 4167 O O . ILE B 1 112 ? 3.33 -3.898 -23.734 1 87.44 112 ILE B O 1
ATOM 4171 N N . LEU B 1 113 ? 2.549 -5.082 -22.031 1 90.06 113 LEU B N 1
ATOM 4172 C CA . LEU B 1 113 ? 3.828 -5.703 -21.703 1 90.06 113 LEU B CA 1
ATOM 4173 C C . LEU B 1 113 ? 4.098 -6.898 -22.609 1 90.06 113 LEU B C 1
ATOM 4175 O O . LEU B 1 113 ? 5.012 -7.684 -22.344 1 90.06 113 LEU B O 1
ATOM 4179 N N . ARG B 1 114 ? 3.26 -7.098 -23.516 1 83.94 114 ARG B N 1
ATOM 4180 C CA . ARG B 1 114 ? 3.404 -8.133 -24.531 1 83.94 114 ARG B CA 1
ATOM 4181 C C . ARG B 1 114 ? 3.262 -9.523 -23.922 1 83.94 114 ARG B C 1
ATOM 4183 O O . ARG B 1 114 ? 4.02 -10.438 -24.266 1 83.94 114 ARG B O 1
ATOM 4190 N N . GLN B 1 115 ? 2.389 -9.578 -22.938 1 85.69 115 GLN B N 1
ATOM 4191 C CA . GLN B 1 115 ? 1.979 -10.836 -22.312 1 85.69 115 GLN B CA 1
ATOM 4192 C C . GLN B 1 115 ? 0.473 -11.047 -22.438 1 85.69 115 GLN B C 1
ATOM 4194 O O . GLN B 1 115 ? -0.226 -11.172 -21.422 1 85.69 115 GLN B O 1
ATOM 4199 N N . PRO B 1 116 ? 0.019 -11.219 -23.594 1 82.94 116 PRO B N 1
ATOM 4200 C CA . PRO B 1 116 ? -1.424 -11.141 -23.828 1 82.94 116 PRO B CA 1
ATOM 4201 C C . PRO B 1 116 ? -2.18 -12.352 -23.297 1 82.94 116 PRO B C 1
ATOM 4203 O O . PRO B 1 116 ? -3.402 -12.297 -23.125 1 82.94 116 PRO B O 1
ATOM 4206 N N . ASP B 1 117 ? -1.538 -13.422 -23.016 1 86.44 117 ASP B N 1
ATOM 4207 C CA . ASP B 1 117 ? -2.234 -14.633 -22.609 1 86.44 117 ASP B CA 1
ATOM 4208 C C . ASP B 1 117 ? -2.561 -14.602 -21.109 1 86.44 117 ASP B C 1
ATOM 4210 O O . ASP B 1 117 ? -3.219 -15.508 -20.594 1 86.44 117 ASP B O 1
ATOM 4214 N N . SER B 1 118 ? -2.174 -13.609 -20.469 1 90.12 118 SER B N 1
ATOM 4215 C CA . SER B 1 118 ? -2.434 -13.492 -19.031 1 90.12 118 SER B CA 1
ATOM 4216 C C . SER B 1 118 ? -3.916 -13.266 -18.75 1 90.12 118 SER B C 1
ATOM 4218 O O . SER B 1 118 ? -4.605 -12.602 -19.531 1 90.12 118 SER B O 1
ATOM 4220 N N . ARG B 1 119 ? -4.438 -13.898 -17.781 1 92.69 119 ARG B N 1
ATOM 4221 C CA . ARG B 1 119 ? -5.809 -13.734 -17.312 1 92.69 119 ARG B CA 1
ATOM 4222 C C . ARG B 1 119 ? -5.848 -13.5 -15.805 1 92.69 119 ARG B C 1
ATOM 4224 O O . ARG B 1 119 ? -4.824 -13.609 -15.125 1 92.69 119 ARG B O 1
ATOM 4231 N N . LEU B 1 120 ? -7.07 -13.234 -15.367 1 93.25 120 LEU B N 1
ATOM 4232 C CA . LEU B 1 120 ? -7.199 -12.906 -13.945 1 93.25 120 LEU B CA 1
ATOM 4233 C C . LEU B 1 120 ? -7.609 -14.141 -13.141 1 93.25 120 LEU B C 1
ATOM 4235 O O . LEU B 1 120 ? -8.656 -14.734 -13.398 1 93.25 120 LEU B O 1
ATOM 4239 N N . GLY B 1 121 ? -6.719 -14.539 -12.219 1 95.81 121 GLY B N 1
ATOM 4240 C CA . GLY B 1 121 ? -7.078 -15.539 -11.227 1 95.81 121 GLY B CA 1
ATOM 4241 C C . GLY B 1 121 ? -7.441 -14.938 -9.883 1 95.81 121 GLY B C 1
ATOM 4242 O O . GLY B 1 121 ? -7.359 -13.727 -9.695 1 95.81 121 GLY B O 1
ATOM 4243 N N . LEU B 1 122 ? -7.926 -15.805 -8.984 1 96.44 122 LEU B N 1
ATOM 4244 C CA . LEU B 1 122 ? -8.414 -15.367 -7.68 1 96.44 122 LEU B CA 1
ATOM 4245 C C . LEU B 1 122 ? -7.598 -16 -6.555 1 96.44 122 LEU B C 1
ATOM 4247 O O . LEU B 1 122 ? -7.363 -17.203 -6.559 1 96.44 122 LEU B O 1
ATOM 4251 N N . VAL B 1 123 ? -7.164 -15.164 -5.605 1 97.62 123 VAL B N 1
ATOM 4252 C CA . VAL B 1 123 ? -6.465 -15.695 -4.438 1 97.62 123 VAL B CA 1
ATOM 4253 C C . VAL B 1 123 ? -7.465 -16.312 -3.471 1 97.62 123 VAL B C 1
ATOM 4255 O O . VAL B 1 123 ? -8.438 -15.672 -3.066 1 97.62 123 VAL B O 1
ATOM 4258 N N . VAL B 1 124 ? -7.184 -17.5 -3.094 1 97.88 124 VAL B N 1
ATOM 4259 C CA . VAL B 1 124 ? -8.078 -18.234 -2.211 1 97.88 124 VAL B CA 1
ATOM 4260 C C . VAL B 1 124 ? -7.48 -18.312 -0.807 1 97.88 124 VAL B C 1
ATOM 4262 O O . VAL B 1 124 ? -8.203 -18.25 0.188 1 97.88 124 VAL B O 1
ATOM 4265 N N . GLU B 1 125 ? -6.207 -18.422 -0.777 1 97.94 125 GLU B N 1
ATOM 4266 C CA . GLU B 1 125 ? -5.504 -18.531 0.499 1 97.94 125 GLU B CA 1
ATOM 4267 C C . GLU B 1 125 ? -4.047 -18.109 0.367 1 97.94 125 GLU B C 1
ATOM 4269 O O . GLU B 1 125 ? -3.451 -18.234 -0.705 1 97.94 125 GLU B O 1
ATOM 4274 N N . ASN B 1 126 ? -3.549 -17.516 1.403 1 98.31 126 ASN B N 1
ATOM 4275 C CA . ASN B 1 126 ? -2.133 -17.188 1.547 1 98.31 126 ASN B CA 1
ATOM 4276 C C . ASN B 1 126 ? -1.663 -17.359 2.988 1 98.31 126 ASN B C 1
ATOM 4278 O O . ASN B 1 126 ? -2.045 -16.594 3.867 1 98.31 126 ASN B O 1
ATOM 4282 N N . ARG B 1 127 ? -0.851 -18.344 3.219 1 97.44 127 ARG B N 1
ATOM 4283 C CA . ARG B 1 127 ? -0.41 -18.578 4.59 1 97.44 127 ARG B CA 1
ATOM 4284 C C . ARG B 1 127 ? 1.099 -18.797 4.648 1 97.44 127 ARG B C 1
ATOM 4286 O O . ARG B 1 127 ? 1.694 -19.312 3.697 1 97.44 127 ARG B O 1
ATOM 4293 N N . VAL B 1 128 ? 1.663 -18.469 5.734 1 97.62 128 VAL B N 1
ATOM 4294 C CA . VAL B 1 128 ? 3.088 -18.672 5.977 1 97.62 128 VAL B CA 1
ATOM 4295 C C . VAL B 1 128 ? 3.338 -20.109 6.453 1 97.62 128 VAL B C 1
ATOM 4297 O O . VAL B 1 128 ? 2.619 -20.609 7.316 1 97.62 128 VAL B O 1
ATOM 4300 N N . LEU B 1 129 ? 4.312 -20.734 5.871 1 97.12 129 LEU B N 1
ATOM 4301 C CA . LEU B 1 129 ? 4.613 -22.141 6.172 1 97.12 129 LEU B CA 1
ATOM 4302 C C . LEU B 1 129 ? 5.691 -22.234 7.242 1 97.12 129 LEU B C 1
ATOM 4304 O O . LEU B 1 129 ? 5.828 -23.281 7.895 1 97.12 129 LEU B O 1
ATOM 4308 N N . THR B 1 130 ? 6.492 -21.172 7.371 1 97 130 THR B N 1
ATOM 4309 C CA . THR B 1 130 ? 7.641 -21.219 8.273 1 97 130 THR B CA 1
ATOM 4310 C C . THR B 1 130 ? 7.309 -20.547 9.602 1 97 130 THR B C 1
ATOM 4312 O O . THR B 1 130 ? 6.305 -19.844 9.719 1 97 130 THR B O 1
ATOM 4315 N N . THR B 1 131 ? 8.109 -20.781 10.602 1 94.12 131 THR B N 1
ATOM 4316 C CA . THR B 1 131 ? 7.922 -20.188 11.914 1 94.12 131 THR B CA 1
ATOM 4317 C C . THR B 1 131 ? 8.414 -18.734 11.914 1 94.12 131 THR B C 1
ATOM 4319 O O . THR B 1 131 ? 9.227 -18.344 11.07 1 94.12 131 THR B O 1
ATOM 4322 N N . PRO B 1 132 ? 7.809 -17.938 12.828 1 91.25 132 PRO B N 1
ATOM 4323 C CA . PRO B 1 132 ? 8.266 -16.547 12.906 1 91.25 132 PRO B CA 1
ATOM 4324 C C . PRO B 1 132 ? 9.773 -16.422 13.125 1 91.25 132 PRO B C 1
ATOM 4326 O O . PRO B 1 132 ? 10.352 -17.188 13.898 1 91.25 132 PRO B O 1
ATOM 4329 N N . GLY B 1 133 ? 10.359 -15.531 12.43 1 88.19 133 GLY B N 1
ATOM 4330 C CA . GLY B 1 133 ? 11.797 -15.328 12.547 1 88.19 133 GLY B CA 1
ATOM 4331 C C . GLY B 1 133 ? 12.586 -16 11.438 1 88.19 133 GLY B C 1
ATOM 4332 O O . GLY B 1 133 ? 13.703 -15.586 11.125 1 88.19 133 GLY B O 1
ATOM 4333 N N . ALA B 1 134 ? 12.117 -17.156 10.969 1 91.5 134 ALA B N 1
ATOM 4334 C CA . ALA B 1 134 ? 12.75 -17.828 9.836 1 91.5 134 ALA B CA 1
ATOM 4335 C C . ALA B 1 134 ? 12.391 -17.125 8.523 1 91.5 134 ALA B C 1
ATOM 4337 O O . ALA B 1 134 ? 11.359 -16.453 8.438 1 91.5 134 ALA B O 1
ATOM 4338 N N . PRO B 1 135 ? 13.266 -17.312 7.531 1 92.88 135 PRO B N 1
ATOM 4339 C CA . PRO B 1 135 ? 12.867 -16.781 6.227 1 92.88 135 PRO B CA 1
ATOM 4340 C C . PRO B 1 135 ? 11.508 -17.281 5.77 1 92.88 135 PRO B C 1
ATOM 4342 O O . PRO B 1 135 ? 11.258 -18.484 5.781 1 92.88 135 PRO B O 1
ATOM 4345 N N . ALA B 1 136 ? 10.766 -16.375 5.402 1 96.25 136 ALA B N 1
ATOM 4346 C CA . ALA B 1 136 ? 9.352 -16.688 5.164 1 96.25 136 ALA B CA 1
ATOM 4347 C C . ALA B 1 136 ? 9.18 -17.5 3.879 1 96.25 136 ALA B C 1
ATOM 4349 O O . ALA B 1 136 ? 9.781 -17.172 2.852 1 96.25 136 ALA B O 1
ATOM 4350 N N . LYS B 1 137 ? 8.469 -18.562 3.953 1 97.69 137 LYS B N 1
ATOM 4351 C CA . LYS B 1 137 ? 7.945 -19.312 2.814 1 97.69 137 LYS B CA 1
ATOM 4352 C C . LYS B 1 137 ? 6.422 -19.375 2.854 1 97.69 137 LYS B C 1
ATOM 4354 O O . LYS B 1 137 ? 5.824 -19.484 3.93 1 97.69 137 LYS B O 1
ATOM 4359 N N . HIS B 1 138 ? 5.805 -19.297 1.688 1 98.5 138 HIS B N 1
ATOM 4360 C CA . HIS B 1 138 ? 4.352 -19.203 1.645 1 98.5 138 HIS B CA 1
ATOM 4361 C C . HIS B 1 138 ? 3.738 -20.375 0.886 1 98.5 138 HIS B C 1
ATOM 4363 O O . HIS B 1 138 ? 4.359 -20.922 -0.025 1 98.5 138 HIS B O 1
ATOM 4369 N N . HIS B 1 139 ? 2.596 -20.781 1.324 1 98.56 139 HIS B N 1
ATOM 4370 C CA . HIS B 1 139 ? 1.612 -21.531 0.562 1 98.56 139 HIS B CA 1
ATOM 4371 C C . HIS B 1 139 ? 0.495 -20.641 0.049 1 98.56 139 HIS B C 1
ATOM 4373 O O . HIS B 1 139 ? -0.242 -20.047 0.839 1 98.56 139 HIS B O 1
ATOM 4379 N N . ILE B 1 140 ? 0.367 -20.531 -1.242 1 98.81 140 ILE B N 1
ATOM 4380 C CA . ILE B 1 140 ? -0.66 -19.672 -1.826 1 98.81 140 ILE B CA 1
ATOM 4381 C C . ILE B 1 140 ? -1.562 -20.5 -2.742 1 98.81 140 ILE B C 1
ATOM 4383 O O . ILE B 1 140 ? -1.073 -21.266 -3.572 1 98.81 140 ILE B O 1
ATOM 4387 N N . GLU B 1 141 ? -2.82 -20.375 -2.574 1 98.88 141 GLU B N 1
ATOM 4388 C CA . GLU B 1 141 ? -3.814 -21.062 -3.391 1 98.88 141 GLU B CA 1
ATOM 4389 C C . GLU B 1 141 ? -4.566 -20.078 -4.285 1 98.88 141 GLU B C 1
ATOM 4391 O O . GLU B 1 141 ? -5.004 -19.016 -3.83 1 98.88 141 GLU B O 1
ATOM 4396 N N . PHE B 1 142 ? -4.66 -20.453 -5.535 1 98.56 142 PHE B N 1
ATOM 4397 C CA . PHE B 1 142 ? -5.375 -19.641 -6.508 1 98.56 142 PHE B CA 1
ATOM 4398 C C . PHE B 1 142 ? -6.508 -20.422 -7.152 1 98.56 142 PHE B C 1
ATOM 4400 O O . PHE B 1 142 ? -6.367 -21.625 -7.402 1 98.56 142 PHE B O 1
ATOM 4407 N N . GLU B 1 143 ? -7.59 -19.766 -7.414 1 98.31 143 GLU B N 1
ATOM 4408 C CA . GLU B 1 143 ? -8.555 -20.234 -8.406 1 98.31 143 GLU B CA 1
ATOM 4409 C C . GLU B 1 143 ? -8.164 -19.781 -9.812 1 98.31 143 GLU B C 1
ATOM 4411 O O . GLU B 1 143 ? -7.984 -18.594 -10.055 1 98.31 143 GLU B O 1
ATOM 4416 N N . LEU B 1 144 ? -8.023 -20.75 -10.648 1 98 144 LEU B N 1
ATOM 4417 C CA . LEU B 1 144 ? -7.613 -20.438 -12.016 1 98 144 LEU B CA 1
ATOM 4418 C C . LEU B 1 144 ? -8.758 -19.812 -12.797 1 98 144 LEU B C 1
ATOM 4420 O O . LEU B 1 144 ? -9.93 -20.047 -12.508 1 98 144 LEU B O 1
ATOM 4424 N N . PRO B 1 145 ? -8.352 -18.828 -13.766 1 94.12 145 PRO B N 1
ATOM 4425 C CA . PRO B 1 145 ? -9.383 -18.344 -14.695 1 94.12 145 PRO B CA 1
ATOM 4426 C C . PRO B 1 145 ? -10.078 -19.484 -15.438 1 94.12 145 PRO B C 1
ATOM 4428 O O . PRO B 1 145 ? -9.5 -20.578 -15.594 1 94.12 145 PRO B O 1
ATOM 4431 N N . ASP B 1 146 ? -11.164 -19.016 -16.047 1 87.31 146 ASP B N 1
ATOM 4432 C CA . ASP B 1 146 ? -11.961 -20.016 -16.75 1 87.31 146 ASP B CA 1
ATOM 4433 C C . ASP B 1 146 ? -11.203 -20.594 -17.938 1 87.31 146 ASP B C 1
ATOM 4435 O O . ASP B 1 146 ? -10.422 -19.891 -18.594 1 87.31 146 ASP B O 1
ATOM 4439 N N . SER B 1 147 ? -11.062 -21.766 -18.125 1 86.88 147 SER B N 1
ATOM 4440 C CA . SER B 1 147 ? -10.555 -22.5 -19.281 1 86.88 147 SER B CA 1
ATOM 4441 C C . SER B 1 147 ? -9.094 -22.891 -19.094 1 86.88 147 SER B C 1
ATOM 4443 O O . SER B 1 147 ? -8.531 -23.625 -19.906 1 86.88 147 SER B O 1
ATOM 4445 N N . MET B 1 148 ? -8.539 -22.266 -18.062 1 94.19 148 MET B N 1
ATOM 4446 C CA . MET B 1 148 ? -7.141 -22.625 -17.844 1 94.19 148 MET B CA 1
ATOM 4447 C C . MET B 1 148 ? -7.043 -23.984 -17.156 1 94.19 148 MET B C 1
ATOM 4449 O O . MET B 1 148 ? -7.801 -24.281 -16.234 1 94.19 148 MET B O 1
ATOM 4453 N N . THR B 1 149 ? -6.223 -24.812 -17.672 1 96.38 149 THR B N 1
ATOM 4454 C CA . THR B 1 149 ? -5.957 -26.125 -17.094 1 96.38 149 THR B CA 1
ATOM 4455 C C . THR B 1 149 ? -4.469 -26.297 -16.797 1 96.38 149 THR B C 1
ATOM 4457 O O . THR B 1 149 ? -3.645 -25.5 -17.25 1 96.38 149 THR B O 1
ATOM 4460 N N . TYR B 1 150 ? -4.203 -27.312 -15.977 1 98 150 TYR B N 1
ATOM 4461 C CA . TYR B 1 150 ? -2.803 -27.547 -15.641 1 98 150 TYR B CA 1
ATOM 4462 C C . TYR B 1 150 ? -2.539 -29.016 -15.383 1 98 150 TYR B C 1
ATOM 4464 O O . TYR B 1 150 ? -3.477 -29.812 -15.25 1 98 150 TYR B O 1
ATOM 4472 N N . GLN B 1 151 ? -1.216 -29.375 -15.414 1 97.19 151 GLN B N 1
ATOM 4473 C CA . GLN B 1 151 ? -0.698 -30.672 -14.984 1 97.19 151 GLN B CA 1
ATOM 4474 C C . GLN B 1 151 ? 0.32 -30.516 -13.859 1 97.19 151 GLN B C 1
ATOM 4476 O O . GLN B 1 151 ? 0.957 -29.469 -13.734 1 97.19 151 GLN B O 1
ATOM 4481 N N . ALA B 1 152 ? 0.339 -31.594 -13.062 1 97.31 152 ALA B N 1
ATOM 4482 C CA . ALA B 1 152 ? 1.411 -31.562 -12.07 1 97.31 152 ALA B CA 1
ATOM 4483 C C . ALA B 1 152 ? 2.773 -31.406 -12.742 1 97.31 152 ALA B C 1
ATOM 4485 O O . ALA B 1 152 ? 3.09 -32.125 -13.695 1 97.31 152 ALA B O 1
ATOM 4486 N N . GLY B 1 153 ? 3.492 -30.438 -12.281 1 96.56 153 GLY B N 1
ATOM 4487 C CA . GLY B 1 153 ? 4.785 -30.156 -12.883 1 96.56 153 GLY B CA 1
ATOM 4488 C C . GLY B 1 153 ? 4.809 -28.859 -13.68 1 96.56 153 GLY B C 1
ATOM 4489 O O . GLY B 1 153 ? 5.879 -28.328 -13.961 1 96.56 153 GLY B O 1
ATOM 4490 N N . ASP B 1 154 ? 3.648 -28.375 -14.078 1 97.88 154 ASP B N 1
ATOM 4491 C CA . ASP B 1 154 ? 3.557 -27.125 -14.828 1 97.88 154 ASP B CA 1
ATOM 4492 C C . ASP B 1 154 ? 3.949 -25.938 -13.961 1 97.88 154 ASP B C 1
ATOM 4494 O O . ASP B 1 154 ? 4.184 -26.078 -12.766 1 97.88 154 ASP B O 1
ATOM 4498 N N . TYR B 1 155 ? 4.105 -24.797 -14.641 1 97.44 155 TYR B N 1
ATOM 4499 C CA . TYR B 1 155 ? 4.418 -23.531 -13.969 1 97.44 155 TYR B CA 1
ATOM 4500 C C . TYR B 1 155 ? 3.211 -22.609 -13.961 1 97.44 155 TYR B C 1
ATOM 4502 O O . TYR B 1 155 ? 2.348 -22.688 -14.836 1 97.44 155 TYR B O 1
ATOM 4510 N N . LEU B 1 156 ? 3.104 -21.859 -12.93 1 98.19 156 LEU B N 1
ATOM 4511 C CA . LEU B 1 156 ? 2.219 -20.703 -12.922 1 98.19 156 LEU B CA 1
ATOM 4512 C C . LEU B 1 156 ? 3.014 -19.406 -13.086 1 98.19 156 LEU B C 1
ATOM 4514 O O . LEU B 1 156 ? 3.848 -19.078 -12.234 1 98.19 156 LEU B O 1
ATOM 4518 N N . ALA B 1 157 ? 2.803 -18.797 -14.18 1 97.31 157 ALA B N 1
ATOM 4519 C CA . ALA B 1 157 ? 3.449 -17.5 -14.422 1 97.31 157 ALA B CA 1
ATOM 4520 C C . ALA B 1 157 ? 2.613 -16.359 -13.867 1 97.31 157 ALA B C 1
ATOM 4522 O O . ALA B 1 157 ? 1.41 -16.266 -14.125 1 97.31 157 ALA B O 1
ATOM 4523 N N . ILE B 1 158 ? 3.238 -15.484 -13.102 1 97.5 158 ILE B N 1
ATOM 4524 C CA . ILE B 1 158 ? 2.582 -14.383 -12.414 1 97.5 158 ILE B CA 1
ATOM 4525 C C . ILE B 1 158 ? 3.139 -13.055 -12.914 1 97.5 158 ILE B C 1
ATOM 4527 O O . ILE B 1 158 ? 4.352 -12.898 -13.062 1 97.5 158 ILE B O 1
ATOM 4531 N N . LEU B 1 159 ? 2.279 -12.141 -13.297 1 96.44 159 LEU B N 1
ATOM 4532 C CA . LEU B 1 159 ? 2.697 -10.773 -13.57 1 96.44 159 LEU B CA 1
ATOM 4533 C C . LEU B 1 159 ? 2.633 -9.922 -12.305 1 96.44 159 LEU B C 1
ATOM 4535 O O . LEU B 1 159 ? 1.55 -9.5 -11.891 1 96.44 159 LEU B O 1
ATOM 4539 N N . PRO B 1 160 ? 3.758 -9.578 -11.695 1 97 160 PRO B N 1
ATOM 4540 C CA . PRO B 1 160 ? 3.77 -8.953 -10.367 1 97 160 PRO B CA 1
ATOM 4541 C C . PRO B 1 160 ? 3.752 -7.426 -10.438 1 97 160 PRO B C 1
ATOM 4543 O O . PRO B 1 160 ? 3.74 -6.855 -11.531 1 97 160 PRO B O 1
ATOM 4546 N N . LEU B 1 161 ? 3.607 -6.805 -9.344 1 96.31 161 LEU B N 1
ATOM 4547 C CA . LEU B 1 161 ? 3.812 -5.379 -9.125 1 96.31 161 LEU B CA 1
ATOM 4548 C C . LEU B 1 161 ? 5.031 -5.133 -8.242 1 96.31 161 LEU B C 1
ATOM 4550 O O . LEU B 1 161 ? 5.371 -5.969 -7.402 1 96.31 161 LEU B O 1
ATOM 4554 N N . ASN B 1 162 ? 5.688 -4 -8.43 1 97.44 162 ASN B N 1
ATOM 4555 C CA . ASN B 1 162 ? 6.781 -3.621 -7.547 1 97.44 162 ASN B CA 1
ATOM 4556 C C . ASN B 1 162 ? 6.301 -3.449 -6.105 1 97.44 162 ASN B C 1
ATOM 4558 O O . ASN B 1 162 ? 5.168 -3.031 -5.871 1 97.44 162 ASN B O 1
ATOM 4562 N N . PRO B 1 163 ? 7.262 -3.773 -5.195 1 95.06 163 PRO B N 1
ATOM 4563 C CA . PRO B 1 163 ? 6.941 -3.371 -3.824 1 95.06 163 PRO B CA 1
ATOM 4564 C C . PRO B 1 163 ? 6.621 -1.882 -3.705 1 95.06 163 PRO B C 1
ATOM 4566 O O . PRO B 1 163 ? 7.316 -1.05 -4.297 1 95.06 163 PRO B O 1
ATOM 4569 N N . PRO B 1 164 ? 5.527 -1.54 -2.982 1 92.69 164 PRO B N 1
ATOM 4570 C CA . PRO B 1 164 ? 5.156 -0.131 -2.832 1 92.69 164 PRO B CA 1
ATOM 4571 C C . PRO B 1 164 ? 6.309 0.728 -2.309 1 92.69 164 PRO B C 1
ATOM 4573 O O . PRO B 1 164 ? 6.402 1.91 -2.648 1 92.69 164 PRO B O 1
ATOM 4576 N N . GLU B 1 165 ? 7.164 0.117 -1.519 1 92.62 165 GLU B N 1
ATOM 4577 C CA . GLU B 1 165 ? 8.312 0.829 -0.969 1 92.62 165 GLU B CA 1
ATOM 4578 C C . GLU B 1 165 ? 9.219 1.364 -2.078 1 92.62 165 GLU B C 1
ATOM 4580 O O . GLU B 1 165 ? 9.727 2.48 -1.984 1 92.62 165 GLU B O 1
ATOM 4585 N N . TYR B 1 166 ? 9.398 0.549 -3.068 1 96.06 166 TYR B N 1
ATOM 4586 C CA . TYR B 1 166 ? 10.219 0.984 -4.191 1 96.06 166 TYR B CA 1
ATOM 4587 C C . TYR B 1 166 ? 9.586 2.172 -4.906 1 96.06 166 TYR B C 1
ATOM 4589 O O . TYR B 1 166 ? 10.273 3.137 -5.246 1 96.06 166 TYR B O 1
ATOM 4597 N N . VAL B 1 167 ? 8.32 2.096 -5.141 1 96.44 167 VAL B N 1
ATOM 4598 C CA . VAL B 1 167 ? 7.594 3.154 -5.836 1 96.44 167 VAL B CA 1
ATOM 4599 C C . VAL B 1 167 ? 7.707 4.461 -5.055 1 96.44 167 VAL B C 1
ATOM 4601 O O . VAL B 1 167 ? 8.023 5.508 -5.625 1 96.44 167 VAL B O 1
ATOM 4604 N N . ARG B 1 168 ? 7.516 4.363 -3.791 1 94.06 168 ARG B N 1
ATOM 4605 C CA . ARG B 1 168 ? 7.605 5.531 -2.924 1 94.06 168 ARG B CA 1
ATOM 4606 C C . ARG B 1 168 ? 8.992 6.16 -2.99 1 94.06 168 ARG B C 1
ATOM 4608 O O . ARG B 1 168 ? 9.125 7.383 -3.068 1 94.06 168 ARG B O 1
ATOM 4615 N N . ARG B 1 169 ? 9.969 5.359 -2.908 1 94.94 169 ARG B N 1
ATOM 4616 C CA . ARG B 1 169 ? 11.352 5.84 -2.945 1 94.94 169 ARG B CA 1
ATOM 4617 C C . ARG B 1 169 ? 11.641 6.574 -4.25 1 94.94 169 ARG B C 1
ATOM 4619 O O . ARG B 1 169 ? 12.312 7.609 -4.254 1 94.94 169 ARG B O 1
ATOM 4626 N N . VAL B 1 170 ? 11.133 6 -5.34 1 97.69 170 VAL B N 1
ATOM 4627 C CA . VAL B 1 170 ? 11.344 6.648 -6.629 1 97.69 170 VAL B CA 1
ATOM 4628 C C . VAL B 1 170 ? 10.664 8.016 -6.641 1 97.69 170 VAL B C 1
ATOM 4630 O O . VAL B 1 170 ? 11.258 9.016 -7.055 1 97.69 170 VAL B O 1
ATOM 4633 N N . LEU B 1 171 ? 9.438 8.039 -6.203 1 95.25 171 LEU B N 1
ATOM 4634 C CA . LEU B 1 171 ? 8.672 9.281 -6.191 1 95.25 171 LEU B CA 1
ATOM 4635 C C . LEU B 1 171 ? 9.359 10.328 -5.32 1 95.25 171 LEU B C 1
ATOM 4637 O O . LEU B 1 171 ? 9.422 11.508 -5.691 1 95.25 171 LEU B O 1
ATOM 4641 N N . ALA B 1 172 ? 9.836 9.891 -4.207 1 93.25 172 ALA B N 1
ATOM 4642 C CA . ALA B 1 172 ? 10.562 10.797 -3.322 1 93.25 172 ALA B CA 1
ATOM 4643 C C . ALA B 1 172 ? 11.828 11.328 -3.996 1 93.25 172 ALA B C 1
ATOM 4645 O O . ALA B 1 172 ? 12.094 12.523 -3.965 1 93.25 172 ALA B O 1
ATOM 4646 N N . ARG B 1 173 ? 12.555 10.43 -4.637 1 95.38 173 ARG B N 1
ATOM 4647 C CA . ARG B 1 173 ? 13.812 10.789 -5.289 1 95.38 173 ARG B CA 1
ATOM 4648 C C . ARG B 1 173 ? 13.586 11.844 -6.363 1 95.38 173 ARG B C 1
ATOM 4650 O O . ARG B 1 173 ? 14.406 12.75 -6.539 1 95.38 173 ARG B O 1
ATOM 4657 N N . PHE B 1 174 ? 12.531 11.734 -7.055 1 94.5 174 PHE B N 1
ATOM 4658 C CA . PHE B 1 174 ? 12.297 12.617 -8.195 1 94.5 174 PHE B CA 1
ATOM 4659 C C . PHE B 1 174 ? 11.305 13.719 -7.828 1 94.5 174 PHE B C 1
ATOM 4661 O O . PHE B 1 174 ? 10.836 14.453 -8.703 1 94.5 174 PHE B O 1
ATOM 4668 N N . ARG B 1 175 ? 10.914 13.773 -6.562 1 89.31 175 ARG B N 1
ATOM 4669 C CA . ARG B 1 175 ? 10.062 14.82 -6.008 1 89.31 175 ARG B CA 1
ATOM 4670 C C . ARG B 1 175 ? 8.727 14.883 -6.746 1 89.31 175 ARG B C 1
ATOM 4672 O O . ARG B 1 175 ? 8.273 15.961 -7.129 1 89.31 175 ARG B O 1
ATOM 4679 N N . MET B 1 176 ? 8.188 13.75 -6.953 1 90 176 MET B N 1
ATOM 4680 C CA . MET B 1 176 ? 6.914 13.648 -7.66 1 90 176 MET B CA 1
ATOM 4681 C C . MET B 1 176 ? 5.797 13.242 -6.707 1 90 176 MET B C 1
ATOM 4683 O O . MET B 1 176 ? 6.035 12.531 -5.73 1 90 176 MET B O 1
ATOM 4687 N N . SER B 1 177 ? 4.621 13.711 -7.043 1 86.81 177 SER B N 1
ATOM 4688 C CA . SER B 1 177 ? 3.436 13.266 -6.316 1 86.81 177 SER B CA 1
ATOM 4689 C C . SER B 1 177 ? 2.936 11.922 -6.852 1 86.81 177 SER B C 1
ATOM 4691 O O . SER B 1 177 ? 2.961 11.68 -8.062 1 86.81 177 SER B O 1
ATOM 4693 N N . PRO B 1 178 ? 2.506 11.078 -5.91 1 87.62 178 PRO B N 1
ATOM 4694 C CA . PRO B 1 178 ? 1.993 9.781 -6.359 1 87.62 178 PRO B CA 1
ATOM 4695 C C . PRO B 1 178 ? 0.734 9.906 -7.215 1 87.62 178 PRO B C 1
ATOM 4697 O O . PRO B 1 178 ? 0.356 8.953 -7.906 1 87.62 178 PRO B O 1
ATOM 4700 N N . GLU B 1 179 ? 0.124 11.016 -7.207 1 84.31 179 GLU B N 1
ATOM 4701 C CA . GLU B 1 179 ? -1.146 11.188 -7.906 1 84.31 179 GLU B CA 1
ATOM 4702 C C . GLU B 1 179 ? -0.943 11.844 -9.266 1 84.31 179 GLU B C 1
ATOM 4704 O O . GLU B 1 179 ? -1.901 12.039 -10.016 1 84.31 179 GLU B O 1
ATOM 4709 N N . GLN B 1 180 ? 0.215 12.156 -9.578 1 85.88 180 GLN B N 1
ATOM 4710 C CA . GLN B 1 180 ? 0.519 12.812 -10.844 1 85.88 180 GLN B CA 1
ATOM 4711 C C . GLN B 1 180 ? 0.358 11.852 -12.016 1 85.88 180 GLN B C 1
ATOM 4713 O O . GLN B 1 180 ? 0.666 10.664 -11.898 1 85.88 180 GLN B O 1
ATOM 4718 N N . GLU B 1 181 ? -0.123 12.406 -13.133 1 88.25 181 GLU B N 1
ATOM 4719 C CA . GLU B 1 181 ? -0.208 11.656 -14.383 1 88.25 181 GLU B CA 1
ATOM 4720 C C . GLU B 1 181 ? 0.909 12.055 -15.344 1 88.25 181 GLU B C 1
ATOM 4722 O O . GLU B 1 181 ? 1.315 13.219 -15.375 1 88.25 181 GLU B O 1
ATOM 4727 N N . ILE B 1 182 ? 1.347 11.078 -16.125 1 90.69 182 ILE B N 1
ATOM 4728 C CA . ILE B 1 182 ? 2.424 11.32 -17.078 1 90.69 182 ILE B CA 1
ATOM 4729 C C . ILE B 1 182 ? 2.061 10.719 -18.438 1 90.69 182 ILE B C 1
ATOM 4731 O O . ILE B 1 182 ? 1.215 9.82 -18.516 1 90.69 182 ILE B O 1
ATOM 4735 N N . VAL B 1 183 ? 2.613 11.273 -19.453 1 91.94 183 VAL B N 1
ATOM 4736 C CA . VAL B 1 183 ? 2.584 10.688 -20.781 1 91.94 183 VAL B CA 1
ATOM 4737 C C . VAL B 1 183 ? 4 10.32 -21.219 1 91.94 183 VAL B C 1
ATOM 4739 O O . VAL B 1 183 ? 4.906 11.156 -21.172 1 91.94 183 VAL B O 1
ATOM 4742 N N . LEU B 1 184 ? 4.16 9.078 -21.531 1 92.62 184 LEU B N 1
ATOM 4743 C CA . LEU B 1 184 ? 5.445 8.594 -22.016 1 92.62 184 LEU B CA 1
ATOM 4744 C C . LEU B 1 184 ? 5.473 8.586 -23.547 1 92.62 184 LEU B C 1
ATOM 4746 O O . LEU B 1 184 ? 4.492 8.203 -24.188 1 92.62 184 LEU B O 1
ATOM 4750 N N . ASN B 1 185 ? 6.559 9.102 -24.047 1 88.5 185 ASN B N 1
ATOM 4751 C CA . ASN B 1 185 ? 6.824 9.023 -25.484 1 88.5 185 ASN B CA 1
ATOM 4752 C C . ASN B 1 185 ? 8.164 8.359 -25.766 1 88.5 185 ASN B C 1
ATOM 4754 O O . ASN B 1 185 ? 9.195 8.773 -25.234 1 88.5 185 ASN B O 1
ATOM 4758 N N . ALA B 1 186 ? 8.078 7.285 -26.5 1 84.31 186 ALA B N 1
ATOM 4759 C CA . ALA B 1 186 ? 9.305 6.551 -26.812 1 84.31 186 ALA B CA 1
ATOM 4760 C C . ALA B 1 186 ? 9.594 6.578 -28.312 1 84.31 186 ALA B C 1
ATOM 4762 O O . ALA B 1 186 ? 8.664 6.605 -29.125 1 84.31 186 ALA B O 1
ATOM 4763 N N . HIS B 1 187 ? 11.008 6.684 -28.594 1 75.5 187 HIS B N 1
ATOM 4764 C CA . HIS B 1 187 ? 11.469 6.605 -29.984 1 75.5 187 HIS B CA 1
ATOM 4765 C C . HIS B 1 187 ? 11.656 5.156 -30.406 1 75.5 187 HIS B C 1
ATOM 4767 O O . HIS B 1 187 ? 12.719 4.57 -30.188 1 75.5 187 HIS B O 1
ATOM 4773 N N . GLY B 1 188 ? 10.633 4.324 -30.484 1 70.94 188 GLY B N 1
ATOM 4774 C CA . GLY B 1 188 ? 10.68 2.928 -30.891 1 70.94 188 GLY B CA 1
ATOM 4775 C C . GLY B 1 188 ? 9.727 2.045 -30.109 1 70.94 188 GLY B C 1
ATOM 4776 O O . GLY B 1 188 ? 8.922 2.539 -29.328 1 70.94 188 GLY B O 1
ATOM 4777 N N . PRO B 1 189 ? 9.875 0.804 -30.453 1 74.25 189 PRO B N 1
ATOM 4778 C CA . PRO B 1 189 ? 8.992 -0.136 -29.766 1 74.25 189 PRO B CA 1
ATOM 4779 C C . PRO B 1 189 ? 9.328 -0.291 -28.281 1 74.25 189 PRO B C 1
ATOM 4781 O O . PRO B 1 189 ? 10.508 -0.31 -27.922 1 74.25 189 PRO B O 1
ATOM 4784 N N . THR B 1 190 ? 8.352 -0.05 -27.469 1 81.44 190 THR B N 1
ATOM 4785 C CA . THR B 1 190 ? 8.531 -0.219 -26.031 1 81.44 190 THR B CA 1
ATOM 4786 C C . THR B 1 190 ? 7.332 -0.921 -25.422 1 81.44 190 THR B C 1
ATOM 4788 O O . THR B 1 190 ? 6.234 -0.907 -25.984 1 81.44 190 THR B O 1
ATOM 4791 N N . ALA B 1 191 ? 7.645 -1.604 -24.359 1 87.69 191 ALA B N 1
ATOM 4792 C CA . ALA B 1 191 ? 6.586 -2.262 -23.594 1 87.69 191 ALA B CA 1
ATOM 4793 C C . ALA B 1 191 ? 6.055 -1.351 -22.5 1 87.69 191 ALA B C 1
ATOM 4795 O O . ALA B 1 191 ? 5.531 -1.827 -21.484 1 87.69 191 ALA B O 1
ATOM 4796 N N . LEU B 1 192 ? 6.246 -0.08 -22.656 1 91.25 192 LEU B N 1
ATOM 4797 C CA . LEU B 1 192 ? 5.715 0.913 -21.734 1 91.25 192 LEU B CA 1
ATOM 4798 C C . LEU B 1 192 ? 4.402 1.492 -22.25 1 91.25 192 LEU B C 1
ATOM 4800 O O . LEU B 1 192 ? 4.113 1.419 -23.453 1 91.25 192 LEU B O 1
ATOM 4804 N N . PRO B 1 193 ? 3.551 1.945 -21.391 1 90.44 193 PRO B N 1
ATOM 4805 C CA . PRO B 1 193 ? 2.291 2.559 -21.828 1 90.44 193 PRO B CA 1
ATOM 4806 C C . PRO B 1 193 ? 2.486 3.951 -22.422 1 90.44 193 PRO B C 1
ATOM 4808 O O . PRO B 1 193 ? 2.223 4.953 -21.75 1 90.44 193 PRO B O 1
ATOM 4811 N N . THR B 1 194 ? 2.764 4 -23.688 1 89.56 194 THR B N 1
ATOM 4812 C CA . THR B 1 194 ? 3.094 5.258 -24.359 1 89.56 194 THR B CA 1
ATOM 4813 C C . THR B 1 194 ? 1.849 5.887 -24.969 1 89.56 194 THR B C 1
ATOM 4815 O O . THR B 1 194 ? 0.868 5.191 -25.25 1 89.56 194 THR B O 1
ATOM 4818 N N . GLY B 1 195 ? 1.863 7.234 -25.094 1 86.88 195 GLY B N 1
ATOM 4819 C CA . GLY B 1 195 ? 0.89 7.957 -25.906 1 86.88 195 GLY B CA 1
ATOM 4820 C C . GLY B 1 195 ? -0.396 8.258 -25.156 1 86.88 195 GLY B C 1
ATOM 4821 O O . GLY B 1 195 ? -1.331 8.828 -25.719 1 86.88 195 GLY B O 1
ATOM 4822 N N . LYS B 1 196 ? -0.519 7.812 -23.953 1 86.06 196 LYS B N 1
ATOM 4823 C CA . LYS B 1 196 ? -1.705 8.109 -23.156 1 86.06 196 LYS B CA 1
ATOM 4824 C C . LYS B 1 196 ? -1.33 8.453 -21.719 1 86.06 196 LYS B C 1
ATOM 4826 O O . LYS B 1 196 ? -0.29 8.016 -21.219 1 86.06 196 LYS B O 1
ATOM 4831 N N . PRO B 1 197 ? -2.18 9.227 -21.109 1 87.56 197 PRO B N 1
ATOM 4832 C CA . PRO B 1 197 ? -1.91 9.531 -19.703 1 87.56 197 PRO B CA 1
ATOM 4833 C C . PRO B 1 197 ? -1.988 8.297 -18.797 1 87.56 197 PRO B C 1
ATOM 4835 O O . PRO B 1 197 ? -2.848 7.438 -19 1 87.56 197 PRO B O 1
ATOM 4838 N N . VAL B 1 198 ? -1.064 8.18 -17.953 1 88.75 198 VAL B N 1
ATOM 4839 C CA . VAL B 1 198 ? -1.025 7.102 -16.969 1 88.75 198 VAL B CA 1
ATOM 4840 C C . VAL B 1 198 ? -0.541 7.648 -15.617 1 88.75 198 VAL B C 1
ATOM 4842 O O . VAL B 1 198 ? 0.299 8.547 -15.578 1 88.75 198 VAL B O 1
ATOM 4845 N N . GLY B 1 199 ? -1.139 7.16 -14.578 1 89.12 199 GLY B N 1
ATOM 4846 C CA . GLY B 1 199 ? -0.608 7.531 -13.273 1 89.12 199 GLY B CA 1
ATOM 4847 C C . GLY B 1 199 ? 0.835 7.109 -13.07 1 89.12 199 GLY B C 1
ATOM 4848 O O . GLY B 1 199 ? 1.208 5.98 -13.398 1 89.12 199 GLY B O 1
ATOM 4849 N N . VAL B 1 200 ? 1.648 8.047 -12.555 1 92.75 200 VAL B N 1
ATOM 4850 C CA . VAL B 1 200 ? 3.068 7.766 -12.375 1 92.75 200 VAL B CA 1
ATOM 4851 C C . VAL B 1 200 ? 3.248 6.57 -11.438 1 92.75 200 VAL B C 1
ATOM 4853 O O . VAL B 1 200 ? 4.121 5.727 -11.656 1 92.75 200 VAL B O 1
ATOM 4856 N N . SER B 1 201 ? 2.424 6.488 -10.367 1 92.88 201 SER B N 1
ATOM 4857 C CA . SER B 1 201 ? 2.5 5.371 -9.438 1 92.88 201 SER B CA 1
ATOM 4858 C C . SER B 1 201 ? 2.154 4.055 -10.125 1 92.88 201 SER B C 1
ATOM 4860 O O . SER B 1 201 ? 2.797 3.031 -9.875 1 92.88 201 SER B O 1
ATOM 4862 N N . GLU B 1 202 ? 1.182 4.094 -10.938 1 91.56 202 GLU B N 1
ATOM 4863 C CA . GLU B 1 202 ? 0.779 2.908 -11.68 1 91.56 202 GLU B CA 1
ATOM 4864 C C . GLU B 1 202 ? 1.883 2.451 -12.633 1 91.56 202 GLU B C 1
ATOM 4866 O O . GLU B 1 202 ? 2.188 1.26 -12.711 1 91.56 202 GLU B O 1
ATOM 4871 N N . MET B 1 203 ? 2.41 3.426 -13.305 1 93.62 203 MET B N 1
ATOM 4872 C CA . MET B 1 203 ? 3.484 3.123 -14.25 1 93.62 203 MET B CA 1
ATOM 4873 C C . MET B 1 203 ? 4.68 2.51 -13.531 1 93.62 203 MET B C 1
ATOM 4875 O O . MET B 1 203 ? 5.184 1.461 -13.938 1 93.62 203 MET B O 1
ATOM 4879 N N . LEU B 1 204 ? 5.102 3.104 -12.43 1 96.75 204 LEU B N 1
ATOM 4880 C CA . LEU B 1 204 ? 6.25 2.633 -11.664 1 96.75 204 LEU B CA 1
ATOM 4881 C C . LEU B 1 204 ? 5.961 1.281 -11.016 1 96.75 204 LEU B C 1
ATOM 4883 O O . LEU B 1 204 ? 6.848 0.43 -10.93 1 96.75 204 LEU B O 1
ATOM 4887 N N . SER B 1 205 ? 4.75 1.03 -10.672 1 96.44 205 SER B N 1
ATOM 4888 C CA . SER B 1 205 ? 4.371 -0.198 -9.977 1 96.44 205 SER B CA 1
ATOM 4889 C C . SER B 1 205 ? 4.332 -1.382 -10.938 1 96.44 205 SER B C 1
ATOM 4891 O O . SER B 1 205 ? 4.762 -2.484 -10.594 1 96.44 205 SER B O 1
ATOM 4893 N N . GLY B 1 206 ? 3.922 -1.101 -12.109 1 96.12 206 GLY B N 1
ATOM 4894 C CA . GLY B 1 206 ? 3.504 -2.26 -12.883 1 96.12 206 GLY B CA 1
ATOM 4895 C C . GLY B 1 206 ? 4.324 -2.463 -14.148 1 96.12 206 GLY B C 1
ATOM 4896 O O . GLY B 1 206 ? 4.285 -3.535 -14.75 1 96.12 206 GLY B O 1
ATOM 4897 N N . PHE B 1 207 ? 5.133 -1.51 -14.562 1 96.19 207 PHE B N 1
ATOM 4898 C CA . PHE B 1 207 ? 5.645 -1.619 -15.922 1 96.19 207 PHE B CA 1
ATOM 4899 C C . PHE B 1 207 ? 7.16 -1.776 -15.922 1 96.19 207 PHE B C 1
ATOM 4901 O O . PHE B 1 207 ? 7.742 -2.223 -16.922 1 96.19 207 PHE B O 1
ATOM 4908 N N . VAL B 1 208 ? 7.777 -1.386 -14.836 1 96.5 208 VAL B N 1
ATOM 4909 C CA . VAL B 1 208 ? 9.234 -1.463 -14.789 1 96.5 208 VAL B CA 1
ATOM 4910 C C . VAL B 1 208 ? 9.672 -2.205 -13.531 1 96.5 208 VAL B C 1
ATOM 4912 O O . VAL B 1 208 ? 8.922 -2.281 -12.555 1 96.5 208 VAL B O 1
ATOM 4915 N N . GLU B 1 209 ? 10.844 -2.754 -13.57 1 95.88 209 GLU B N 1
ATOM 4916 C CA . GLU B 1 209 ? 11.445 -3.381 -12.398 1 95.88 209 GLU B CA 1
ATOM 4917 C C . GLU B 1 209 ? 12.469 -2.457 -11.742 1 95.88 209 GLU B C 1
ATOM 4919 O O . GLU B 1 209 ? 13.602 -2.332 -12.227 1 95.88 209 GLU B O 1
ATOM 4924 N N . ILE B 1 210 ? 12.148 -1.989 -10.602 1 97.12 210 ILE B N 1
ATOM 4925 C CA . ILE B 1 210 ? 12.891 -0.901 -9.969 1 97.12 210 ILE B CA 1
ATOM 4926 C C . ILE B 1 210 ? 14.102 -1.463 -9.227 1 97.12 210 ILE B C 1
ATOM 4928 O O . ILE B 1 210 ? 15.164 -0.835 -9.195 1 97.12 210 ILE B O 1
ATOM 4932 N N . GLY B 1 211 ? 14 -2.625 -8.695 1 93.56 211 GLY B N 1
ATOM 4933 C CA . GLY B 1 211 ? 14.984 -3.129 -7.746 1 93.56 211 GLY B CA 1
ATOM 4934 C C . GLY B 1 211 ? 16.078 -3.951 -8.406 1 93.56 211 GLY B C 1
ATOM 4935 O O . GLY B 1 211 ? 16.969 -4.461 -7.727 1 93.56 211 GLY B O 1
ATOM 4936 N N . GLN B 1 212 ? 16.109 -4.047 -9.664 1 90.44 212 GLN B N 1
ATOM 4937 C CA . GLN B 1 212 ? 17.109 -4.867 -10.344 1 90.44 212 GLN B CA 1
ATOM 4938 C C . GLN B 1 212 ? 18.5 -4.266 -10.203 1 90.44 212 GLN B C 1
ATOM 4940 O O . GLN B 1 212 ? 18.672 -3.043 -10.195 1 90.44 212 GLN B O 1
ATOM 4945 N N . THR B 1 213 ? 19.469 -5.109 -10.141 1 88.62 213 THR B N 1
ATOM 4946 C CA . THR B 1 213 ? 20.859 -4.691 -10.016 1 88.62 213 THR B CA 1
ATOM 4947 C C . THR B 1 213 ? 21.312 -3.898 -11.242 1 88.62 213 THR B C 1
ATOM 4949 O O . THR B 1 213 ? 20.922 -4.215 -12.367 1 88.62 213 THR B O 1
ATOM 4952 N N . VAL B 1 214 ? 22.141 -2.969 -10.961 1 91.31 214 VAL B N 1
ATOM 4953 C CA . VAL B 1 214 ? 22.594 -2.076 -12.023 1 91.31 214 VAL B CA 1
ATOM 4954 C C . VAL B 1 214 ? 23.453 -2.854 -13.016 1 91.31 214 VAL B C 1
ATOM 4956 O O . VAL B 1 214 ? 24.234 -3.727 -12.617 1 91.31 214 VAL B O 1
ATOM 4959 N N . THR B 1 215 ? 23.328 -2.475 -14.281 1 86.44 215 THR B N 1
ATOM 4960 C CA . THR B 1 215 ? 24.188 -2.961 -15.352 1 86.44 215 THR B CA 1
ATOM 4961 C C . THR B 1 215 ? 25.312 -1.961 -15.641 1 86.44 215 THR B C 1
ATOM 4963 O O . THR B 1 215 ? 25.297 -0.85 -15.109 1 86.44 215 THR B O 1
ATOM 4966 N N . LYS B 1 216 ? 26.266 -2.385 -16.453 1 86.06 216 LYS B N 1
ATOM 4967 C CA . LYS B 1 216 ? 27.297 -1.462 -16.891 1 86.06 216 LYS B CA 1
ATOM 4968 C C . LYS B 1 216 ? 26.703 -0.24 -17.578 1 86.06 216 LYS B C 1
ATOM 4970 O O . LYS B 1 216 ? 27.156 0.885 -17.375 1 86.06 216 LYS B O 1
ATOM 4975 N N . ARG B 1 217 ? 25.781 -0.473 -18.359 1 86.94 217 ARG B N 1
ATOM 4976 C CA . ARG B 1 217 ? 25.109 0.607 -19.078 1 86.94 217 ARG B CA 1
ATOM 4977 C C . ARG B 1 217 ? 24.469 1.593 -18.109 1 86.94 217 ARG B C 1
ATOM 4979 O O . ARG B 1 217 ? 24.516 2.807 -18.328 1 86.94 217 ARG B O 1
ATOM 4986 N N . ASN B 1 218 ? 23.797 1.104 -17.078 1 92.81 218 ASN B N 1
ATOM 4987 C CA . ASN B 1 218 ? 23.203 1.957 -16.047 1 92.81 218 ASN B CA 1
ATOM 4988 C C . ASN B 1 218 ? 24.25 2.883 -15.438 1 92.81 218 ASN B C 1
ATOM 4990 O O . ASN B 1 218 ? 24.016 4.086 -15.297 1 92.81 218 ASN B O 1
ATOM 4994 N N . ILE B 1 219 ? 25.344 2.283 -15.102 1 93.56 219 ILE B N 1
ATOM 4995 C CA . ILE B 1 219 ? 26.406 3.031 -14.43 1 93.56 219 ILE B CA 1
ATOM 4996 C C . ILE B 1 219 ? 26.953 4.102 -15.375 1 93.56 219 ILE B C 1
ATOM 4998 O O . ILE B 1 219 ? 27.203 5.234 -14.961 1 93.56 219 ILE B O 1
ATOM 5002 N N . SER B 1 220 ? 27.125 3.711 -16.609 1 93.38 220 SER B N 1
ATOM 5003 C CA . SER B 1 220 ? 27.578 4.672 -17.609 1 93.38 220 SER B CA 1
ATOM 5004 C C . SER B 1 220 ? 26.609 5.836 -17.734 1 93.38 220 SER B C 1
ATOM 5006 O O . SER B 1 220 ? 27.016 6.992 -17.844 1 93.38 220 SER B O 1
ATOM 5008 N N . THR B 1 221 ? 25.344 5.531 -17.766 1 94.19 221 THR B N 1
ATOM 5009 C CA . THR B 1 221 ? 24.312 6.562 -17.844 1 94.19 221 THR B CA 1
ATOM 5010 C C . THR B 1 221 ? 24.406 7.508 -16.656 1 94.19 221 THR B C 1
ATOM 5012 O O . THR B 1 221 ? 24.312 8.727 -16.812 1 94.19 221 THR B O 1
ATOM 5015 N N . LEU B 1 222 ? 24.594 6.965 -15.453 1 96.12 222 LEU B N 1
ATOM 5016 C CA . LEU B 1 222 ? 24.734 7.785 -14.25 1 96.12 222 LEU B CA 1
ATOM 5017 C C . LEU B 1 222 ? 25.969 8.664 -14.336 1 96.12 222 LEU B C 1
ATOM 5019 O O . LEU B 1 222 ? 25.938 9.836 -13.938 1 96.12 222 LEU B O 1
ATOM 5023 N N . LEU B 1 223 ? 27.031 8.094 -14.852 1 95.5 223 LEU B N 1
ATOM 5024 C CA . LEU B 1 223 ? 28.281 8.828 -14.992 1 95.5 223 LEU B CA 1
ATOM 5025 C C . LEU B 1 223 ? 28.094 10.031 -15.922 1 95.5 223 LEU B C 1
ATOM 5027 O O . LEU B 1 223 ? 28.594 11.117 -15.641 1 95.5 223 LEU B O 1
ATOM 5031 N N . GLU B 1 224 ? 27.391 9.82 -16.938 1 95.12 224 GLU B N 1
ATOM 5032 C CA . GLU B 1 224 ? 27.141 10.875 -17.922 1 95.12 224 GLU B CA 1
ATOM 5033 C C . GLU B 1 224 ? 26.344 12.023 -17.297 1 95.12 224 GLU B C 1
ATOM 5035 O O . GLU B 1 224 ? 26.438 13.164 -17.766 1 95.12 224 GLU B O 1
ATOM 5040 N N . HIS B 1 225 ? 25.594 11.766 -16.281 1 95.62 225 HIS B N 1
ATOM 5041 C CA . HIS B 1 225 ? 24.75 12.789 -15.68 1 95.62 225 HIS B CA 1
ATOM 5042 C C . HIS B 1 225 ? 25.312 13.25 -14.336 1 95.62 225 HIS B C 1
ATOM 5044 O O . HIS B 1 225 ? 24.594 13.875 -13.539 1 95.62 225 HIS B O 1
ATOM 5050 N N . SER B 1 226 ? 26.531 12.844 -14.062 1 95.75 226 SER B N 1
ATOM 5051 C CA . SER B 1 226 ? 27.188 13.227 -12.82 1 95.75 226 SER B CA 1
ATOM 5052 C C . SER B 1 226 ? 28.203 14.336 -13.047 1 95.75 226 SER B C 1
ATOM 5054 O O . SER B 1 226 ? 28.969 14.289 -14.016 1 95.75 226 SER B O 1
ATOM 5056 N N . ARG B 1 227 ? 28.188 15.406 -12.164 1 93.38 227 ARG B N 1
ATOM 5057 C CA . ARG B 1 227 ? 29.125 16.516 -12.305 1 93.38 227 ARG B CA 1
ATOM 5058 C C . ARG B 1 227 ? 30.094 16.562 -11.133 1 93.38 227 ARG B C 1
ATOM 5060 O O . ARG B 1 227 ? 31.219 17.031 -11.266 1 93.38 227 ARG B O 1
ATOM 5067 N N . ASP B 1 228 ? 29.75 16.016 -10.031 1 95.88 228 ASP B N 1
ATOM 5068 C CA . ASP B 1 228 ? 30.609 16.016 -8.844 1 95.88 228 ASP B CA 1
ATOM 5069 C C . ASP B 1 228 ? 31.797 15.078 -9.023 1 95.88 228 ASP B C 1
ATOM 5071 O O . ASP B 1 228 ? 31.625 13.898 -9.328 1 95.88 228 ASP B O 1
ATOM 5075 N N . PRO B 1 229 ? 33 15.625 -8.844 1 96.56 229 PRO B N 1
ATOM 5076 C CA . PRO B 1 229 ? 34.219 14.836 -9.102 1 96.56 229 PRO B CA 1
ATOM 5077 C C . PRO B 1 229 ? 34.312 13.578 -8.234 1 96.56 229 PRO B C 1
ATOM 5079 O O . PRO B 1 229 ? 34.75 12.531 -8.703 1 96.56 229 PRO B O 1
ATOM 5082 N N . ALA B 1 230 ? 33.906 13.734 -7.023 1 97.06 230 ALA B N 1
ATOM 5083 C CA . ALA B 1 230 ? 33.969 12.578 -6.137 1 97.06 230 ALA B CA 1
ATOM 5084 C C . ALA B 1 230 ? 33.031 11.477 -6.598 1 97.06 230 ALA B C 1
ATOM 5086 O O . ALA B 1 230 ? 33.375 10.297 -6.613 1 97.06 230 ALA B O 1
ATOM 5087 N N . THR B 1 231 ? 31.812 11.852 -6.93 1 97.06 231 THR B N 1
ATOM 5088 C CA . THR B 1 231 ? 30.828 10.914 -7.43 1 97.06 231 THR B CA 1
ATOM 5089 C C . THR B 1 231 ? 31.297 10.258 -8.719 1 97.06 231 THR B C 1
ATOM 5091 O O . THR B 1 231 ? 31.188 9.039 -8.883 1 97.06 231 THR B O 1
ATOM 5094 N N . ARG B 1 232 ? 31.844 11.031 -9.594 1 96.5 232 ARG B N 1
ATOM 5095 C CA . ARG B 1 232 ? 32.312 10.516 -10.867 1 96.5 232 ARG B CA 1
ATOM 5096 C C . ARG B 1 232 ? 33.438 9.5 -10.656 1 96.5 232 ARG B C 1
ATOM 5098 O O . ARG B 1 232 ? 33.469 8.453 -11.312 1 96.5 232 ARG B O 1
ATOM 5105 N N . SER B 1 233 ? 34.344 9.812 -9.742 1 96.5 233 SER B N 1
ATOM 5106 C CA . SER B 1 233 ? 35.438 8.898 -9.453 1 96.5 233 SER B CA 1
ATOM 5107 C C . SER B 1 233 ? 34.906 7.551 -8.961 1 96.5 233 SER B C 1
ATOM 5109 O O . SER B 1 233 ? 35.375 6.496 -9.398 1 96.5 233 SER B O 1
ATOM 5111 N N . ASP B 1 234 ? 33.969 7.629 -8.078 1 94.5 234 ASP B N 1
ATOM 5112 C CA . ASP B 1 234 ? 33.375 6.402 -7.543 1 94.5 234 ASP B CA 1
ATOM 5113 C C . ASP B 1 234 ? 32.719 5.57 -8.648 1 94.5 234 ASP B C 1
ATOM 5115 O O . ASP B 1 234 ? 32.906 4.352 -8.703 1 94.5 234 ASP B O 1
ATOM 5119 N N . LEU B 1 235 ? 31.969 6.203 -9.523 1 95.06 235 LEU B N 1
ATOM 5120 C CA . LEU B 1 235 ? 31.266 5.52 -10.609 1 95.06 235 LEU B CA 1
ATOM 5121 C C . LEU B 1 235 ? 32.25 4.93 -11.609 1 95.06 235 LEU B C 1
ATOM 5123 O O . LEU B 1 235 ? 32.031 3.838 -12.141 1 95.06 235 LEU B O 1
ATOM 5127 N N . GLU B 1 236 ? 33.344 5.605 -11.828 1 94.62 236 GLU B N 1
ATOM 5128 C CA . GLU B 1 236 ? 34.375 5.105 -12.727 1 94.62 236 GLU B CA 1
ATOM 5129 C C . GLU B 1 236 ? 35.031 3.844 -12.172 1 94.62 236 GLU B C 1
ATOM 5131 O O . GLU B 1 236 ? 35.312 2.906 -12.922 1 94.62 236 GLU B O 1
ATOM 5136 N N . VAL B 1 237 ? 35.219 3.854 -10.945 1 92.06 237 VAL B N 1
ATOM 5137 C CA . VAL B 1 237 ? 35.781 2.674 -10.297 1 92.06 237 VAL B CA 1
ATOM 5138 C C . VAL B 1 237 ? 34.812 1.505 -10.406 1 92.06 237 VAL B C 1
ATOM 5140 O O . VAL B 1 237 ? 35.219 0.375 -10.695 1 92.06 237 VAL B O 1
ATOM 5143 N N . MET B 1 238 ? 33.562 1.814 -10.203 1 91.25 238 MET B N 1
ATOM 5144 C CA . MET B 1 238 ? 32.531 0.775 -10.312 1 91.25 238 MET B CA 1
ATOM 5145 C C . MET B 1 238 ? 32.531 0.171 -11.711 1 91.25 238 MET B C 1
ATOM 5147 O O . MET B 1 238 ? 32.406 -1.044 -11.867 1 91.25 238 MET B O 1
ATOM 5151 N N . LEU B 1 239 ? 32.625 1.04 -12.68 1 88.81 239 LEU B N 1
ATOM 5152 C CA . LEU B 1 239 ? 32.625 0.597 -14.07 1 88.81 239 LEU B CA 1
ATOM 5153 C C . LEU B 1 239 ? 33.844 -0.264 -14.375 1 88.81 239 LEU B C 1
ATOM 5155 O O . LEU B 1 239 ? 33.719 -1.293 -15.047 1 88.81 239 LEU B O 1
ATOM 5159 N N . SER B 1 240 ? 34.938 0.078 -13.82 1 87.62 240 SER B N 1
ATOM 5160 C CA . SER B 1 240 ? 36.188 -0.609 -14.117 1 87.62 240 SER B CA 1
ATOM 5161 C C . SER B 1 240 ? 36.25 -1.959 -13.406 1 87.62 240 SER B C 1
ATOM 5163 O O . SER B 1 240 ? 36.906 -2.891 -13.898 1 87.62 240 SER B O 1
ATOM 5165 N N . THR B 1 241 ? 35.562 -2.078 -12.32 1 85.25 241 THR B N 1
ATOM 5166 C CA . THR B 1 241 ? 35.656 -3.299 -11.531 1 85.25 241 THR B CA 1
ATOM 5167 C C . THR B 1 241 ? 34.406 -4.148 -11.695 1 85.25 241 THR B C 1
ATOM 5169 O O . THR B 1 241 ? 34.188 -5.117 -10.961 1 85.25 241 THR B O 1
ATOM 5172 N N . TYR B 1 242 ? 33.531 -3.748 -12.578 1 83.75 242 TYR B N 1
ATOM 5173 C CA . TYR B 1 242 ? 32.219 -4.352 -12.68 1 83.75 242 TYR B CA 1
ATOM 5174 C C . TYR B 1 242 ? 32.312 -5.859 -12.867 1 83.75 242 TYR B C 1
ATOM 5176 O O . TYR B 1 242 ? 31.531 -6.617 -12.297 1 83.75 242 TYR B O 1
ATOM 5184 N N . ASN B 1 243 ? 33.156 -6.305 -13.664 1 73.5 243 ASN B N 1
ATOM 5185 C CA . ASN B 1 243 ? 33.25 -7.715 -14.023 1 73.5 243 ASN B CA 1
ATOM 5186 C C . ASN B 1 243 ? 34.094 -8.492 -13.023 1 73.5 243 ASN B C 1
ATOM 5188 O O . ASN B 1 243 ? 34.25 -9.711 -13.141 1 73.5 243 ASN B O 1
ATOM 5192 N N . LEU B 1 244 ? 34.5 -7.723 -12.094 1 64.38 244 LEU B N 1
ATOM 5193 C CA . LEU B 1 244 ? 35.344 -8.43 -11.109 1 64.38 244 LEU B CA 1
ATOM 5194 C C . LEU B 1 244 ? 34.469 -9.055 -10.031 1 64.38 244 LEU B C 1
ATOM 5196 O O . LEU B 1 244 ? 33.406 -8.516 -9.68 1 64.38 244 LEU B O 1
ATOM 5200 N N . LYS B 1 245 ? 34.469 -10.398 -9.984 1 55.47 245 LYS B N 1
ATOM 5201 C CA . LYS B 1 245 ? 33.656 -11.227 -9.094 1 55.47 245 LYS B CA 1
ATOM 5202 C C . LYS B 1 245 ? 33.281 -10.469 -7.82 1 55.47 245 LY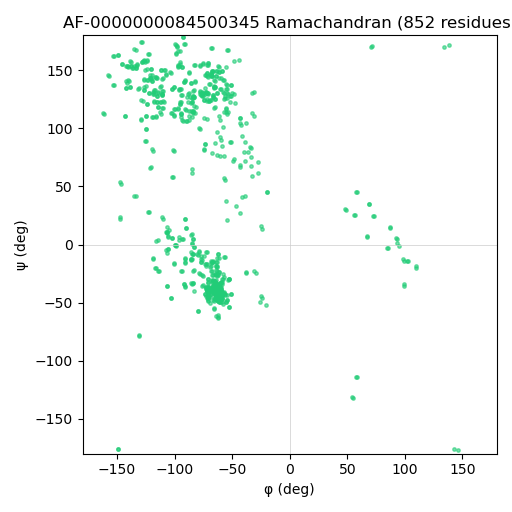S B C 1
ATOM 5204 O O . LYS B 1 245 ? 32.125 -10.492 -7.395 1 55.47 245 LYS B O 1
ATOM 5209 N N . GLU B 1 246 ? 34.281 -9.875 -7.195 1 54.19 246 GLU B N 1
ATOM 5210 C CA . GLU B 1 246 ? 34.156 -9.195 -5.91 1 54.19 246 GLU B CA 1
ATOM 5211 C C . GLU B 1 246 ? 33.5 -7.824 -6.074 1 54.19 246 GLU B C 1
ATOM 5213 O O . GLU B 1 246 ? 33 -7.242 -5.098 1 54.19 246 GLU B O 1
ATOM 5218 N N . GLY B 1 247 ? 33.375 -7.469 -7.355 1 52.47 247 GLY B N 1
ATOM 5219 C CA . GLY B 1 247 ? 33.094 -6.074 -7.633 1 52.47 247 GLY B CA 1
ATOM 5220 C C . GLY B 1 247 ? 31.656 -5.848 -8.078 1 52.47 247 GLY B C 1
ATOM 5221 O O . GLY B 1 247 ? 31.281 -4.727 -8.43 1 52.47 247 GLY B O 1
ATOM 5222 N N . ASN B 1 248 ? 30.969 -6.777 -8.273 1 58.34 248 ASN B N 1
ATOM 5223 C CA . ASN B 1 248 ? 29.641 -6.523 -8.82 1 58.34 248 ASN B CA 1
ATOM 5224 C C . ASN B 1 248 ? 28.844 -5.582 -7.93 1 58.34 248 ASN B C 1
ATOM 5226 O O . ASN B 1 248 ? 28.75 -5.797 -6.723 1 58.34 248 ASN B O 1
ATOM 5230 N N . PRO B 1 249 ? 28.641 -4.391 -8.648 1 62.53 249 PRO B N 1
ATOM 5231 C CA . PRO B 1 249 ? 27.938 -3.414 -7.816 1 62.53 249 PRO B CA 1
ATOM 5232 C C . PRO B 1 249 ? 26.688 -3.998 -7.156 1 62.53 249 PRO B C 1
ATOM 5234 O O . PRO B 1 249 ? 26.047 -4.883 -7.723 1 62.53 249 PRO B O 1
ATOM 5237 N N . GLN B 1 250 ? 26.703 -3.729 -5.875 1 72.88 250 GLN B N 1
ATOM 5238 C CA . GLN B 1 250 ? 25.547 -4.082 -5.051 1 72.88 250 GLN B CA 1
ATOM 5239 C C . GLN B 1 250 ? 24.516 -2.967 -5.043 1 72.88 250 GLN B C 1
ATOM 5241 O O . GLN B 1 250 ? 24.859 -1.784 -5.016 1 72.88 250 GLN B O 1
ATOM 5246 N N . GLY B 1 251 ? 23.344 -3.23 -5.781 1 88 251 GLY B N 1
ATOM 5247 C CA . GLY B 1 251 ? 22.25 -2.289 -5.633 1 88 251 GLY B CA 1
ATOM 5248 C C . GLY B 1 251 ? 21.562 -1.972 -6.945 1 88 251 GLY B C 1
ATOM 5249 O O . GLY B 1 251 ? 22.078 -2.285 -8.016 1 88 251 GLY B O 1
ATOM 5250 N N . SER B 1 252 ? 20.547 -1.314 -6.891 1 94.19 252 SER B N 1
ATOM 5251 C CA . SER B 1 252 ? 19.734 -0.912 -8.039 1 94.19 252 SER B CA 1
ATOM 5252 C C . SER B 1 252 ? 20.078 0.507 -8.484 1 94.19 252 SER B C 1
ATOM 5254 O O . SER B 1 252 ? 20.844 1.205 -7.816 1 94.19 252 SER B O 1
ATOM 5256 N N . MET B 1 253 ? 19.609 0.888 -9.695 1 95.12 253 MET B N 1
ATOM 5257 C CA . MET B 1 253 ? 19.734 2.266 -10.164 1 95.12 253 MET B CA 1
ATOM 5258 C C . MET B 1 253 ? 19.219 3.246 -9.117 1 95.12 253 MET B C 1
ATOM 5260 O O . MET B 1 253 ? 19.828 4.293 -8.883 1 95.12 253 MET B O 1
ATOM 5264 N N . LEU B 1 254 ? 18.109 2.91 -8.508 1 96.19 254 LEU B N 1
ATOM 5265 C CA . LEU B 1 254 ? 17.516 3.736 -7.465 1 96.19 254 LEU B CA 1
ATOM 5266 C C . LEU B 1 254 ? 18.453 3.85 -6.27 1 96.19 254 LEU B C 1
ATOM 5268 O O . LEU B 1 254 ? 18.641 4.938 -5.719 1 96.19 254 LEU B O 1
ATOM 5272 N N . ASP B 1 255 ? 19.062 2.742 -5.859 1 95.38 255 ASP B N 1
ATOM 5273 C CA . ASP B 1 255 ? 20 2.742 -4.742 1 95.38 255 ASP B CA 1
ATOM 5274 C C . ASP B 1 255 ? 21.172 3.697 -5.004 1 95.38 255 ASP B C 1
ATOM 5276 O O . ASP B 1 255 ? 21.578 4.438 -4.109 1 95.38 255 ASP B O 1
ATOM 5280 N N . LEU B 1 256 ? 21.688 3.67 -6.164 1 95.69 256 LEU B N 1
ATOM 5281 C CA . LEU B 1 256 ? 22.812 4.531 -6.5 1 95.69 256 LEU B CA 1
ATOM 5282 C C . LEU B 1 256 ? 22.391 5.996 -6.508 1 95.69 256 LEU B C 1
ATOM 5284 O O . LEU B 1 256 ? 23.141 6.867 -6.07 1 95.69 256 LEU B O 1
ATOM 5288 N N . LEU B 1 257 ? 21.234 6.273 -7.039 1 96.88 257 LEU B N 1
ATOM 5289 C CA . LEU B 1 257 ? 20.75 7.652 -7.066 1 96.88 257 LEU B CA 1
ATOM 5290 C C . LEU B 1 257 ? 20.547 8.188 -5.652 1 96.88 257 LEU B C 1
ATOM 5292 O O . LEU B 1 257 ? 20.719 9.383 -5.406 1 96.88 257 LEU B O 1
ATOM 5296 N N . GLU B 1 258 ? 20.156 7.312 -4.773 1 94.88 258 GLU B N 1
ATOM 5297 C CA . GLU B 1 258 ? 20.016 7.711 -3.375 1 94.88 258 GLU B CA 1
ATOM 5298 C C . GLU B 1 258 ? 21.375 7.902 -2.707 1 94.88 258 GLU B C 1
ATOM 5300 O O . GLU B 1 258 ? 21.531 8.789 -1.867 1 94.88 258 GLU B O 1
ATOM 5305 N N . LYS B 1 259 ? 22.328 7.082 -3.049 1 94.62 259 LYS B N 1
ATOM 5306 C CA . LYS B 1 259 ? 23.688 7.191 -2.52 1 94.62 259 LYS B CA 1
ATOM 5307 C C . LYS B 1 259 ? 24.359 8.469 -3.004 1 94.62 259 LYS B C 1
ATOM 5309 O O . LYS B 1 259 ? 25.125 9.086 -2.268 1 94.62 259 LYS B O 1
ATOM 5314 N N . TYR B 1 260 ? 24.062 8.867 -4.242 1 96.69 260 TYR B N 1
ATOM 5315 C CA . TYR B 1 260 ? 24.672 10.039 -4.859 1 96.69 260 TYR B CA 1
ATOM 5316 C C . TYR B 1 260 ? 23.609 11.062 -5.234 1 96.69 260 TYR B C 1
ATOM 5318 O O . TYR B 1 260 ? 23.266 11.227 -6.41 1 96.69 260 TYR B O 1
ATOM 5326 N N . PRO B 1 261 ? 23.203 11.828 -4.301 1 94.25 261 PRO B N 1
ATOM 5327 C CA . PRO B 1 261 ? 22.094 12.75 -4.516 1 94.25 261 PRO B CA 1
ATOM 5328 C C . PRO B 1 261 ? 22.422 13.867 -5.496 1 94.25 261 PRO B C 1
ATOM 5330 O O . PRO B 1 261 ? 21.531 14.555 -5.988 1 94.25 261 PRO B O 1
ATOM 5333 N N . ASP B 1 262 ? 23.672 14.078 -5.801 1 95.81 262 ASP B N 1
ATOM 5334 C CA . ASP B 1 262 ? 24.094 15.156 -6.688 1 95.81 262 ASP B CA 1
ATOM 5335 C C . ASP B 1 262 ? 23.828 14.797 -8.148 1 95.81 262 ASP B C 1
ATOM 5337 O O . ASP B 1 262 ? 23.875 15.664 -9.023 1 95.81 262 ASP B O 1
ATOM 5341 N N . ILE B 1 263 ? 23.578 13.555 -8.445 1 97.19 263 ILE B N 1
ATOM 5342 C CA . ILE B 1 263 ? 23.312 13.148 -9.82 1 97.19 263 ILE B CA 1
ATOM 5343 C C . ILE B 1 263 ? 21.953 13.688 -10.273 1 97.19 263 ILE B C 1
ATOM 5345 O O . ILE B 1 263 ? 20.938 13.422 -9.641 1 97.19 263 ILE B O 1
ATOM 5349 N N . ASP B 1 264 ? 22 14.414 -11.32 1 94.69 264 ASP B N 1
ATOM 5350 C CA . ASP B 1 264 ? 20.766 14.969 -11.875 1 94.69 264 ASP B CA 1
ATOM 5351 C C . ASP B 1 264 ? 20.281 14.156 -13.07 1 94.69 264 ASP B C 1
ATOM 5353 O O . ASP B 1 264 ? 20.453 14.578 -14.219 1 94.69 264 ASP B O 1
ATOM 5357 N N . LEU B 1 265 ? 19.641 13.094 -12.836 1 95.88 265 LEU B N 1
ATOM 5358 C CA . LEU B 1 265 ? 19.125 12.203 -13.875 1 95.88 265 LEU B CA 1
ATOM 5359 C C . LEU B 1 265 ? 17.672 12.531 -14.203 1 95.88 265 LEU B C 1
ATOM 5361 O O . LEU B 1 265 ? 16.812 12.523 -13.32 1 95.88 265 LEU B O 1
ATOM 5365 N N . PRO B 1 266 ? 17.422 12.836 -15.492 1 94.62 266 PRO B N 1
ATOM 5366 C CA . PRO B 1 266 ? 16.016 13.039 -15.852 1 94.62 266 PRO B CA 1
ATOM 5367 C C . PRO B 1 266 ? 15.164 11.797 -15.617 1 94.62 266 PRO B C 1
ATOM 5369 O O . PRO B 1 266 ? 15.625 10.672 -15.828 1 94.62 266 PRO B O 1
ATOM 5372 N N . PHE B 1 267 ? 13.883 12.031 -15.172 1 95.19 267 PHE B N 1
ATOM 5373 C CA . PHE B 1 267 ? 12.977 10.938 -14.844 1 95.19 267 PHE B CA 1
ATOM 5374 C C . PHE B 1 267 ? 12.797 10.008 -16.031 1 95.19 267 PHE B C 1
ATOM 5376 O O . PHE B 1 267 ? 12.789 8.781 -15.883 1 95.19 267 PHE B O 1
ATOM 5383 N N . GLY B 1 268 ? 12.68 10.562 -17.203 1 93.69 268 GLY B N 1
ATOM 5384 C CA . GLY B 1 268 ? 12.547 9.758 -18.391 1 93.69 268 GLY B CA 1
ATOM 5385 C C . GLY B 1 268 ? 13.719 8.828 -18.625 1 93.69 268 GLY B C 1
ATOM 5386 O O . GLY B 1 268 ? 13.539 7.676 -19.031 1 93.69 268 GLY B O 1
ATOM 5387 N N . THR B 1 269 ? 14.93 9.312 -18.406 1 93.69 269 THR B N 1
ATOM 5388 C CA . THR B 1 269 ? 16.125 8.508 -18.547 1 93.69 269 THR B CA 1
ATOM 5389 C C . THR B 1 269 ? 16.141 7.371 -17.531 1 93.69 269 THR B C 1
ATOM 5391 O O . THR B 1 269 ? 16.531 6.246 -17.844 1 93.69 269 THR B O 1
ATOM 5394 N N . PHE B 1 270 ? 15.711 7.711 -16.328 1 96.75 270 PHE B N 1
ATOM 5395 C CA . PHE B 1 270 ? 15.602 6.695 -15.289 1 96.75 270 PHE B CA 1
ATOM 5396 C C . PHE B 1 270 ? 14.672 5.57 -15.727 1 96.75 270 PHE B C 1
ATOM 5398 O O . PHE B 1 270 ? 15.039 4.395 -15.672 1 96.75 270 PHE B O 1
ATOM 5405 N N . VAL B 1 271 ? 13.492 5.902 -16.172 1 95.62 271 VAL B N 1
ATOM 5406 C CA . VAL B 1 271 ? 12.484 4.934 -16.594 1 95.62 271 VAL B CA 1
ATOM 5407 C C . VAL B 1 271 ? 13.016 4.094 -17.75 1 95.62 271 VAL B C 1
ATOM 5409 O O . VAL B 1 271 ? 12.875 2.869 -17.75 1 95.62 271 VAL B O 1
ATOM 5412 N N . ALA B 1 272 ? 13.672 4.719 -18.656 1 91.38 272 ALA B N 1
ATOM 5413 C CA . ALA B 1 272 ? 14.188 4.043 -19.844 1 91.38 272 ALA B CA 1
ATOM 5414 C C . ALA B 1 272 ? 15.305 3.074 -19.484 1 91.38 272 ALA B C 1
ATOM 5416 O O . ALA B 1 272 ? 15.578 2.123 -20.219 1 91.38 272 ALA B O 1
ATOM 5417 N N . SER B 1 273 ? 15.914 3.318 -18.359 1 92.62 273 SER B N 1
ATOM 5418 C CA . SER B 1 273 ? 17.062 2.512 -17.953 1 92.62 273 SER B CA 1
ATOM 5419 C C . SER B 1 273 ? 16.609 1.253 -17.219 1 92.62 273 SER B C 1
ATOM 5421 O O . SER B 1 273 ? 17.422 0.355 -16.969 1 92.62 273 SER B O 1
ATOM 5423 N N . LEU B 1 274 ? 15.391 1.194 -16.844 1 94.38 274 LEU B N 1
ATOM 5424 C CA . LEU B 1 274 ? 14.891 0.058 -16.094 1 94.38 274 LEU B CA 1
ATOM 5425 C C . LEU B 1 274 ? 14.336 -1.02 -17.016 1 94.38 274 LEU B C 1
ATOM 5427 O O . LEU B 1 274 ? 13.727 -0.709 -18.047 1 94.38 274 LEU B O 1
ATOM 5431 N N . PRO B 1 275 ? 14.602 -2.277 -16.656 1 91.81 275 PRO B N 1
ATOM 5432 C CA . PRO B 1 275 ? 13.922 -3.324 -17.406 1 91.81 275 PRO B CA 1
ATOM 5433 C C . PRO B 1 275 ? 12.406 -3.275 -17.25 1 91.81 275 PRO B C 1
ATOM 5435 O O . PRO B 1 275 ? 11.898 -2.842 -16.219 1 91.81 275 PRO B O 1
ATOM 5438 N N . THR B 1 276 ? 11.719 -3.693 -18.281 1 92.62 276 THR B N 1
ATOM 5439 C CA . THR B 1 276 ? 10.266 -3.799 -18.203 1 92.62 276 THR B CA 1
ATOM 5440 C C . THR B 1 276 ? 9.859 -4.973 -17.312 1 92.62 276 THR B C 1
ATOM 5442 O O . THR B 1 276 ? 10.609 -5.941 -17.172 1 92.62 276 THR B O 1
ATOM 5445 N N . MET B 1 277 ? 8.672 -4.871 -16.75 1 95.31 277 MET B N 1
ATOM 5446 C CA . MET B 1 277 ? 8.148 -5.922 -15.891 1 95.31 277 MET B CA 1
ATOM 5447 C C . MET B 1 277 ? 7.895 -7.203 -16.672 1 95.31 277 MET B C 1
ATOM 5449 O O . MET B 1 277 ? 7.359 -7.16 -17.781 1 95.31 277 MET B O 1
ATOM 5453 N N . ARG B 1 278 ? 8.312 -8.328 -16.094 1 90.94 278 ARG B N 1
ATOM 5454 C CA . ARG B 1 278 ? 8.156 -9.617 -16.766 1 90.94 278 ARG B CA 1
ATOM 5455 C C . ARG B 1 278 ? 7.387 -10.602 -15.906 1 90.94 278 ARG B C 1
ATOM 5457 O O . ARG B 1 278 ? 7.336 -10.453 -14.68 1 90.94 278 ARG B O 1
ATOM 5464 N N . LEU B 1 279 ? 6.844 -11.555 -16.562 1 93.56 279 LEU B N 1
ATOM 5465 C CA . LEU B 1 279 ? 6.254 -12.688 -15.844 1 93.56 279 LEU B CA 1
ATOM 5466 C C . LEU B 1 279 ? 7.32 -13.477 -15.094 1 93.56 279 LEU B C 1
ATOM 5468 O O . LEU B 1 279 ? 8.43 -13.664 -15.602 1 93.56 279 LEU B O 1
ATOM 5472 N N . ARG B 1 280 ? 6.941 -13.891 -13.93 1 95.44 280 ARG B N 1
ATOM 5473 C CA . ARG B 1 280 ? 7.789 -14.805 -13.172 1 95.44 280 ARG B CA 1
ATOM 5474 C C . ARG B 1 280 ? 7.117 -16.156 -13.008 1 95.44 280 ARG B C 1
ATOM 5476 O O . ARG B 1 280 ? 5.957 -16.25 -12.602 1 95.44 280 ARG B O 1
ATOM 5483 N N . GLN B 1 281 ? 7.871 -17.172 -13.305 1 95.69 281 GLN B N 1
ATOM 5484 C CA . GLN B 1 281 ? 7.305 -18.516 -13.273 1 95.69 281 GLN B CA 1
ATOM 5485 C C . GLN B 1 281 ? 7.605 -19.203 -11.945 1 95.69 281 GLN B C 1
ATOM 5487 O O . GLN B 1 281 ? 8.734 -19.156 -11.453 1 95.69 281 GLN B O 1
ATOM 5492 N N . TYR B 1 282 ? 6.566 -19.797 -11.422 1 97.88 282 TYR B N 1
ATOM 5493 C CA . TYR B 1 282 ? 6.668 -20.609 -10.219 1 97.88 282 TYR B CA 1
ATOM 5494 C C . TYR B 1 282 ? 6.125 -22.016 -10.469 1 97.88 282 TYR B C 1
ATOM 5496 O O . TYR B 1 282 ? 5.133 -22.188 -11.18 1 97.88 282 TYR B O 1
ATOM 5504 N N . SER B 1 283 ? 6.836 -22.969 -9.859 1 97.62 283 SER B N 1
ATOM 5505 C CA . SER B 1 283 ? 6.328 -24.344 -9.977 1 97.62 283 SER B CA 1
ATOM 5506 C C . SER B 1 283 ? 5 -24.5 -9.242 1 97.62 283 SER B C 1
ATOM 5508 O O . SER B 1 283 ? 4.887 -24.141 -8.07 1 97.62 283 SER B O 1
ATOM 5510 N N . ILE B 1 284 ? 4.055 -25 -9.984 1 98.62 284 ILE B N 1
ATOM 5511 C CA . ILE B 1 284 ? 2.793 -25.344 -9.328 1 98.62 284 ILE B CA 1
ATOM 5512 C C . ILE B 1 284 ? 3.02 -26.484 -8.336 1 98.62 284 ILE B C 1
ATOM 5514 O O . ILE B 1 284 ? 3.668 -27.484 -8.664 1 98.62 284 ILE B O 1
ATOM 5518 N N . SER B 1 285 ? 2.455 -26.375 -7.168 1 98.75 285 SER B N 1
ATOM 5519 C CA . SER B 1 285 ? 2.723 -27.344 -6.121 1 98.75 285 SER B CA 1
ATOM 5520 C C . SER B 1 285 ? 1.494 -28.219 -5.844 1 98.75 285 SER B C 1
ATOM 5522 O O . SER B 1 285 ? 1.325 -28.719 -4.73 1 98.75 285 SER B O 1
ATOM 5524 N N . SER B 1 286 ? 0.58 -28.344 -6.734 1 98.75 286 SER B N 1
ATOM 5525 C CA . SER B 1 286 ? -0.626 -29.141 -6.586 1 98.75 286 SER B CA 1
ATOM 5526 C C . SER B 1 286 ? -0.88 -30 -7.824 1 98.75 286 SER B C 1
ATOM 5528 O O . SER B 1 286 ? -0.228 -29.812 -8.852 1 98.75 286 SER B O 1
ATOM 5530 N N . SER B 1 287 ? -1.802 -30.938 -7.641 1 98.56 287 SER B N 1
ATOM 5531 C CA . SER B 1 287 ? -2.254 -31.797 -8.727 1 98.56 287 SER B CA 1
ATOM 5532 C C . SER B 1 287 ? -3.691 -31.469 -9.125 1 98.56 287 SER B C 1
ATOM 5534 O O . SER B 1 287 ? -4.527 -31.188 -8.273 1 98.56 287 SER B O 1
ATOM 5536 N N . PRO B 1 288 ? -3.953 -31.562 -10.438 1 98.06 288 PRO B N 1
ATOM 5537 C CA . PRO B 1 288 ? -5.344 -31.375 -10.859 1 98.06 288 PRO B CA 1
ATOM 5538 C C . PRO B 1 288 ? -6.277 -32.469 -10.312 1 98.06 288 PRO B C 1
ATOM 5540 O O . PRO B 1 288 ? -7.496 -32.281 -10.312 1 98.06 288 PRO B O 1
ATOM 5543 N N . LEU B 1 289 ? -5.719 -33.625 -9.883 1 97.69 289 LEU B N 1
ATOM 5544 C CA . LEU B 1 289 ? -6.551 -34.656 -9.258 1 97.69 289 LEU B CA 1
ATOM 5545 C C . LEU B 1 289 ? -7.137 -34.125 -7.945 1 97.69 289 LEU B C 1
ATOM 5547 O O . LEU B 1 289 ? -8.227 -34.562 -7.551 1 97.69 289 LEU B O 1
ATOM 5551 N N . TRP B 1 290 ? -6.41 -33.312 -7.262 1 97.88 290 TRP B N 1
ATOM 5552 C CA . TRP B 1 290 ? -6.941 -32.656 -6.066 1 97.88 290 TRP B CA 1
ATOM 5553 C C . TRP B 1 290 ? -8.016 -31.625 -6.434 1 97.88 290 TRP B C 1
ATOM 5555 O O . TRP B 1 290 ? -9.117 -31.656 -5.883 1 97.88 290 TRP B O 1
ATOM 5565 N N . ASN B 1 291 ? -7.742 -30.797 -7.324 1 98.12 291 ASN B N 1
ATOM 5566 C CA . ASN B 1 291 ? -8.664 -29.766 -7.809 1 98.12 291 ASN B CA 1
ATOM 5567 C C . ASN B 1 291 ? -8.234 -29.219 -9.164 1 98.12 291 ASN B C 1
ATOM 5569 O O . ASN B 1 291 ? -7.184 -28.578 -9.281 1 98.12 291 ASN B O 1
ATOM 5573 N N . PRO B 1 292 ? -8.945 -29.453 -10.18 1 97.62 292 PRO B N 1
ATOM 5574 C CA . PRO B 1 292 ? -8.539 -29.047 -11.516 1 97.62 292 PRO B CA 1
ATOM 5575 C C . PRO B 1 292 ? -8.641 -27.531 -11.727 1 97.62 292 PRO B C 1
ATOM 5577 O O . PRO B 1 292 ? -8.047 -27 -12.664 1 97.62 292 PRO B O 1
ATOM 5580 N N . SER B 1 293 ? -9.375 -26.828 -10.867 1 97.62 293 SER B N 1
ATOM 5581 C CA . SER B 1 293 ? -9.617 -25.406 -11.062 1 97.62 293 SER B CA 1
ATOM 5582 C C . SER B 1 293 ? -8.797 -24.578 -10.086 1 97.62 293 SER B C 1
ATOM 5584 O O . SER B 1 293 ? -8.844 -23.344 -10.125 1 97.62 293 SER B O 1
ATOM 5586 N N . ARG B 1 294 ? -8.086 -25.234 -9.211 1 98.44 294 ARG B N 1
ATOM 5587 C CA . ARG B 1 294 ? -7.27 -24.516 -8.242 1 98.44 294 ARG B CA 1
ATOM 5588 C C . ARG B 1 294 ? -5.828 -25 -8.273 1 98.44 294 ARG B C 1
ATOM 5590 O O . ARG B 1 294 ? -5.574 -26.188 -8.453 1 98.44 294 ARG B O 1
ATOM 5597 N N . VAL B 1 295 ? -4.965 -24.078 -8.117 1 98.75 295 VAL B N 1
ATOM 5598 C CA . VAL B 1 295 ? -3.547 -24.406 -8.055 1 98.75 295 VAL B CA 1
ATOM 5599 C C . VAL B 1 295 ? -2.938 -23.812 -6.785 1 98.75 295 VAL B C 1
ATOM 5601 O O . VAL B 1 295 ? -3.475 -22.859 -6.219 1 98.75 295 VAL B O 1
ATOM 5604 N N . THR B 1 296 ? -1.794 -24.406 -6.363 1 98.81 296 THR B N 1
ATOM 5605 C CA . THR B 1 296 ? -1.064 -23.859 -5.223 1 98.81 296 THR B CA 1
ATOM 5606 C C . THR B 1 296 ? 0.385 -23.578 -5.598 1 98.81 296 THR B C 1
ATOM 5608 O O . THR B 1 296 ? 0.923 -24.172 -6.531 1 98.81 296 THR B O 1
ATOM 5611 N N . LEU B 1 297 ? 0.929 -22.609 -4.961 1 98.81 297 LEU B N 1
ATOM 5612 C CA . LEU B 1 297 ? 2.354 -22.297 -5.004 1 98.81 297 LEU B CA 1
ATOM 5613 C C . LEU B 1 297 ? 2.988 -22.469 -3.627 1 98.81 297 LEU B C 1
ATOM 5615 O O . LEU B 1 297 ? 2.332 -22.25 -2.605 1 98.81 297 LEU B O 1
ATOM 5619 N N . THR B 1 298 ? 4.172 -22.922 -3.604 1 98.62 298 THR B N 1
ATOM 5620 C CA . THR B 1 298 ? 5.07 -22.906 -2.455 1 98.62 298 THR B CA 1
ATOM 5621 C C . THR B 1 298 ? 6.332 -22.109 -2.762 1 98.62 298 THR B C 1
ATOM 5623 O O . THR B 1 298 ? 7.145 -22.5 -3.598 1 98.62 298 THR B O 1
ATOM 5626 N N . LEU B 1 299 ? 6.453 -20.969 -2.139 1 97.81 299 LEU B N 1
ATOM 5627 C CA . LEU B 1 299 ? 7.555 -20.109 -2.566 1 97.81 299 LEU B CA 1
ATOM 5628 C C . LEU B 1 299 ? 8.211 -19.438 -1.37 1 97.81 299 LEU B C 1
ATOM 5630 O O . LEU B 1 299 ? 7.59 -19.281 -0.314 1 97.81 299 LEU B O 1
ATOM 5634 N N . ALA B 1 300 ? 9.523 -19.109 -1.56 1 97.12 300 ALA B N 1
ATOM 5635 C CA . ALA B 1 300 ? 10.281 -18.328 -0.588 1 97.12 300 ALA B CA 1
ATOM 5636 C C . ALA B 1 300 ? 10.211 -16.828 -0.911 1 97.12 300 ALA B C 1
ATOM 5638 O O . ALA B 1 300 ? 10.273 -16.438 -2.078 1 97.12 300 ALA B O 1
ATOM 5639 N N . VAL B 1 301 ? 10.078 -16.047 0.127 1 97.06 301 VAL B N 1
ATOM 5640 C CA . VAL B 1 301 ? 10.117 -14.594 -0.053 1 97.06 301 VAL B CA 1
ATOM 5641 C C . VAL B 1 301 ? 11.562 -14.117 -0.089 1 97.06 301 VAL B C 1
ATOM 5643 O O . VAL B 1 301 ? 12.352 -14.43 0.81 1 97.06 301 VAL B O 1
ATOM 5646 N N . VAL B 1 302 ? 11.906 -13.398 -1.093 1 92.75 302 VAL B N 1
ATOM 5647 C CA . VAL B 1 302 ? 13.281 -12.938 -1.271 1 92.75 302 VAL B CA 1
ATOM 5648 C C . VAL B 1 302 ? 13.445 -11.547 -0.654 1 92.75 302 VAL B C 1
ATOM 5650 O O . VAL B 1 302 ? 12.883 -10.57 -1.154 1 92.75 302 VAL B O 1
ATOM 5653 N N . ASN B 1 303 ? 14.094 -11.477 0.427 1 90.19 303 ASN B N 1
ATOM 5654 C CA . ASN B 1 303 ? 14.477 -10.258 1.126 1 90.19 303 ASN B CA 1
ATOM 5655 C C . ASN B 1 303 ? 15.969 -10.25 1.47 1 90.19 303 ASN B C 1
ATOM 5657 O O . ASN B 1 303 ? 16.422 -11.047 2.295 1 90.19 303 ASN B O 1
ATOM 5661 N N . HIS B 1 304 ? 16.719 -9.484 0.814 1 84.88 304 HIS B N 1
ATOM 5662 C CA . HIS B 1 304 ? 18.156 -9.359 1.09 1 84.88 304 HIS B CA 1
ATOM 5663 C C . HIS B 1 304 ? 18.531 -7.902 1.354 1 84.88 304 HIS B C 1
ATOM 5665 O O . HIS B 1 304 ? 18.766 -7.141 0.415 1 84.88 304 HIS B O 1
ATOM 5671 N N . GLY B 1 305 ? 18.641 -7.609 2.615 1 78.88 305 GLY B N 1
ATOM 5672 C CA . GLY B 1 305 ? 18.906 -6.215 2.922 1 78.88 305 GLY B CA 1
ATOM 5673 C C . GLY B 1 305 ? 17.875 -5.262 2.373 1 78.88 305 GLY B C 1
ATOM 5674 O O . GLY B 1 305 ? 16.688 -5.379 2.693 1 78.88 305 GLY B O 1
ATOM 5675 N N . GLN B 1 306 ? 18.406 -4.488 1.438 1 76.69 306 GLN B N 1
ATOM 5676 C CA . GLN B 1 306 ? 17.516 -3.5 0.839 1 76.69 306 GLN B CA 1
ATOM 5677 C C . GLN B 1 306 ? 16.812 -4.062 -0.4 1 76.69 306 GLN B C 1
ATOM 5679 O O . GLN B 1 306 ? 15.836 -3.49 -0.883 1 76.69 306 GLN B O 1
ATOM 5684 N N . PHE B 1 307 ? 17.344 -5.176 -0.783 1 85.69 307 PHE B N 1
ATOM 5685 C CA . PHE B 1 307 ? 16.766 -5.762 -1.99 1 85.69 307 PHE B CA 1
ATOM 5686 C C . PHE B 1 307 ? 15.523 -6.582 -1.659 1 85.69 307 PHE B C 1
ATOM 5688 O O . PHE B 1 307 ? 15.578 -7.492 -0.832 1 85.69 307 PHE B O 1
ATOM 5695 N N . LEU B 1 308 ? 14.461 -6.262 -2.32 1 90.75 308 LEU B N 1
ATOM 5696 C CA . LEU B 1 308 ? 13.211 -7.016 -2.262 1 90.75 308 LEU B CA 1
ATOM 5697 C C . LEU B 1 308 ? 12.898 -7.656 -3.611 1 90.75 308 LEU B C 1
ATOM 5699 O O . LEU B 1 308 ? 12.789 -6.957 -4.621 1 90.75 308 LEU B O 1
ATOM 5703 N N . GLY B 1 309 ? 12.836 -8.992 -3.602 1 93.5 309 GLY B N 1
ATOM 5704 C CA . GLY B 1 309 ? 12.359 -9.625 -4.824 1 93.5 309 GLY B CA 1
ATOM 5705 C C . GLY B 1 309 ? 10.977 -9.148 -5.238 1 93.5 309 GLY B C 1
ATOM 5706 O O . GLY B 1 309 ? 10.039 -9.172 -4.434 1 93.5 309 GLY B O 1
ATOM 5707 N N . VAL B 1 310 ? 10.805 -8.773 -6.465 1 95.38 310 VAL B N 1
ATOM 5708 C CA . VAL B 1 310 ? 9.57 -8.148 -6.938 1 95.38 310 VAL B CA 1
ATOM 5709 C C . VAL B 1 310 ? 8.422 -9.156 -6.855 1 95.38 310 VAL B C 1
ATOM 5711 O O . VAL B 1 310 ? 7.434 -8.922 -6.164 1 95.38 310 VAL B O 1
ATOM 5714 N N . ALA B 1 311 ? 8.547 -10.289 -7.445 1 96.81 311 ALA B N 1
ATOM 5715 C CA . ALA B 1 311 ? 7.449 -11.242 -7.547 1 96.81 311 ALA B CA 1
ATOM 5716 C C . ALA B 1 311 ? 7.176 -11.914 -6.207 1 96.81 311 ALA B C 1
ATOM 5718 O O . ALA B 1 311 ? 6.016 -12.078 -5.812 1 96.81 311 ALA B O 1
ATOM 5719 N N . SER B 1 312 ? 8.258 -12.289 -5.508 1 97.19 312 SER B N 1
ATOM 5720 C CA . SER B 1 312 ? 8.062 -12.992 -4.242 1 97.19 312 SER B CA 1
ATOM 5721 C C . SER B 1 312 ? 7.391 -12.094 -3.209 1 97.19 312 SER B C 1
ATOM 5723 O O . SER B 1 312 ? 6.527 -12.547 -2.453 1 97.19 312 SER B O 1
ATOM 5725 N N . ASN B 1 313 ? 7.766 -10.828 -3.188 1 96.56 313 ASN B N 1
ATOM 5726 C CA . ASN B 1 313 ? 7.137 -9.914 -2.246 1 96.56 313 ASN B CA 1
ATOM 5727 C C . ASN B 1 313 ? 5.707 -9.57 -2.664 1 96.56 313 ASN B C 1
ATOM 5729 O O . ASN B 1 313 ? 4.828 -9.414 -1.815 1 96.56 313 ASN B O 1
ATOM 5733 N N . TYR B 1 314 ? 5.488 -9.422 -3.951 1 97.31 314 TYR B N 1
ATOM 5734 C CA . TYR B 1 314 ? 4.125 -9.242 -4.441 1 97.31 314 TYR B CA 1
ATOM 5735 C C . TYR B 1 314 ? 3.225 -10.375 -3.982 1 97.31 314 TYR B C 1
ATOM 5737 O O . TYR B 1 314 ? 2.168 -10.141 -3.393 1 97.31 314 TYR B O 1
ATOM 5745 N N . LEU B 1 315 ? 3.684 -11.602 -4.18 1 98.31 315 LEU B N 1
ATOM 5746 C CA . LEU B 1 315 ? 2.916 -12.797 -3.844 1 98.31 315 LEU B CA 1
ATOM 5747 C C . LEU B 1 315 ? 2.717 -12.906 -2.336 1 98.31 315 LEU B C 1
ATOM 5749 O O . LEU B 1 315 ? 1.628 -13.258 -1.873 1 98.31 315 LEU B O 1
ATOM 5753 N N . ALA B 1 316 ? 3.717 -12.609 -1.583 1 97.5 316 ALA B N 1
ATOM 5754 C CA . ALA B 1 316 ? 3.664 -12.711 -0.127 1 97.5 316 ALA B CA 1
ATOM 5755 C C . ALA B 1 316 ? 2.604 -11.773 0.45 1 97.5 316 ALA B C 1
ATOM 5757 O O . ALA B 1 316 ? 2.025 -12.055 1.502 1 97.5 316 ALA B O 1
ATOM 5758 N N . ASN B 1 317 ? 2.297 -10.727 -0.257 1 95.19 317 ASN B N 1
ATOM 5759 C CA . ASN B 1 317 ? 1.409 -9.703 0.286 1 95.19 317 ASN B CA 1
ATOM 5760 C C . ASN B 1 317 ? -0.015 -9.859 -0.241 1 95.19 317 ASN B C 1
ATOM 5762 O O . ASN B 1 317 ? -0.902 -9.086 0.114 1 95.19 317 ASN B O 1
ATOM 5766 N N . LEU B 1 318 ? -0.235 -10.828 -1.058 1 96.19 318 LEU B N 1
ATOM 5767 C CA . LEU B 1 318 ? -1.579 -11.078 -1.565 1 96.19 318 LEU B CA 1
ATOM 5768 C C . LEU B 1 318 ? -2.504 -11.547 -0.446 1 96.19 318 LEU B C 1
ATOM 5770 O O . LEU B 1 318 ? -2.053 -12.18 0.515 1 96.19 318 LEU B O 1
ATOM 5774 N N . ARG B 1 319 ? -3.775 -11.234 -0.548 1 94.31 319 ARG B N 1
ATOM 5775 C CA . ARG B 1 319 ? -4.812 -11.633 0.398 1 94.31 319 ARG B CA 1
ATOM 5776 C C . ARG B 1 319 ? -5.977 -12.312 -0.319 1 94.31 319 ARG B C 1
ATOM 5778 O O . ARG B 1 319 ? -6.168 -12.117 -1.521 1 94.31 319 ARG B O 1
ATOM 5785 N N . LYS B 1 320 ? -6.703 -13.078 0.466 1 94.62 320 LYS B N 1
ATOM 5786 C CA . LYS B 1 320 ? -7.902 -13.711 -0.077 1 94.62 320 LYS B CA 1
ATOM 5787 C C . LYS B 1 320 ? -8.805 -12.695 -0.766 1 94.62 320 LYS B C 1
ATOM 5789 O O . LYS B 1 320 ? -9.07 -11.625 -0.215 1 94.62 320 LYS B O 1
ATOM 5794 N N . GLY B 1 321 ? -9.133 -13.039 -1.97 1 92.44 321 GLY B N 1
ATOM 5795 C CA . GLY B 1 321 ? -10.039 -12.172 -2.701 1 92.44 321 GLY B CA 1
ATOM 5796 C C . GLY B 1 321 ? -9.336 -11.305 -3.727 1 92.44 321 GLY B C 1
ATOM 5797 O O . GLY B 1 321 ? -9.977 -10.734 -4.613 1 92.44 321 GLY B O 1
ATOM 5798 N N . ASP B 1 322 ? -8.039 -11.227 -3.643 1 93.69 322 ASP B N 1
ATOM 5799 C CA . ASP B 1 322 ? -7.285 -10.445 -4.621 1 93.69 322 ASP B CA 1
ATOM 5800 C C . ASP B 1 322 ? -7.332 -11.102 -6 1 93.69 322 ASP B C 1
ATOM 5802 O O . ASP B 1 322 ? -7.375 -12.328 -6.105 1 93.69 322 ASP B O 1
ATOM 5806 N N . ARG B 1 323 ? -7.348 -10.273 -7.012 1 93.38 323 ARG B N 1
ATOM 5807 C CA . ARG B 1 323 ? -7.227 -10.75 -8.391 1 93.38 323 ARG B CA 1
ATOM 5808 C C . ARG B 1 323 ? -5.809 -10.562 -8.906 1 93.38 323 ARG B C 1
ATOM 5810 O O . ARG B 1 323 ? -5.18 -9.531 -8.656 1 93.38 323 ARG B O 1
ATOM 5817 N N . VAL B 1 324 ? -5.344 -11.602 -9.562 1 94.81 324 VAL B N 1
ATOM 5818 C CA . VAL B 1 324 ? -3.945 -11.625 -9.969 1 94.81 324 VAL B CA 1
ATOM 5819 C C . VAL B 1 324 ? -3.844 -12.031 -11.438 1 94.81 324 VAL B C 1
ATOM 5821 O O . VAL B 1 324 ? -4.539 -12.945 -11.883 1 94.81 324 VAL B O 1
ATOM 5824 N N . GLN B 1 325 ? -3.035 -11.297 -12.211 1 94.62 325 GLN B N 1
ATOM 5825 C CA . GLN B 1 325 ? -2.77 -11.688 -13.594 1 94.62 325 GLN B CA 1
ATOM 5826 C C . GLN B 1 325 ? -1.827 -12.883 -13.656 1 94.62 325 GLN B C 1
ATOM 5828 O O . GLN B 1 325 ? -0.72 -12.844 -13.117 1 94.62 325 GLN B O 1
ATOM 5833 N N . MET B 1 326 ? -2.305 -13.93 -14.344 1 96.38 326 MET B N 1
ATOM 5834 C CA . MET B 1 326 ? -1.541 -15.172 -14.352 1 96.38 326 MET B CA 1
ATOM 5835 C C . MET B 1 326 ? -1.817 -15.977 -15.617 1 96.38 326 MET B C 1
ATOM 5837 O O . MET B 1 326 ? -2.785 -15.703 -16.328 1 96.38 326 MET B O 1
ATOM 5841 N N . VAL B 1 327 ? -0.868 -16.938 -15.867 1 96.06 327 VAL B N 1
ATOM 5842 C CA . VAL B 1 327 ? -1.061 -17.906 -16.938 1 96.06 327 VAL B CA 1
ATOM 5843 C C . VAL B 1 327 ? -0.301 -19.188 -16.625 1 96.06 327 VAL B C 1
ATOM 5845 O O . VAL B 1 327 ? 0.797 -19.156 -16.062 1 96.06 327 VAL B O 1
ATOM 5848 N N . VAL B 1 328 ? -0.918 -20.328 -16.859 1 97.31 328 VAL B N 1
ATOM 5849 C CA . VAL B 1 328 ? -0.238 -21.609 -16.703 1 97.31 328 VAL B CA 1
ATOM 5850 C C . VAL B 1 328 ? 0.699 -21.844 -17.891 1 97.31 328 VAL B C 1
ATOM 5852 O O . VAL B 1 328 ? 0.324 -21.609 -19.031 1 97.31 328 VAL B O 1
ATOM 5855 N N . ARG B 1 329 ? 1.913 -22.188 -17.562 1 95.44 329 ARG B N 1
ATOM 5856 C CA . ARG B 1 329 ? 2.908 -22.547 -18.562 1 95.44 329 ARG B CA 1
ATOM 5857 C C . ARG B 1 329 ? 3.316 -24.016 -18.422 1 95.44 329 ARG B C 1
ATOM 5859 O O . ARG B 1 329 ? 3.689 -24.453 -17.344 1 95.44 329 ARG B O 1
ATOM 5866 N N . PRO B 1 330 ? 3.234 -24.703 -19.5 1 93.25 330 PRO B N 1
ATOM 5867 C CA . PRO B 1 330 ? 3.658 -26.109 -19.438 1 93.25 330 PRO B CA 1
ATOM 5868 C C . PRO B 1 330 ? 5.16 -26.25 -19.188 1 93.25 330 PRO B C 1
ATOM 5870 O O . PRO B 1 330 ? 5.945 -25.391 -19.609 1 93.25 330 PRO B O 1
ATOM 5873 N N . SER B 1 331 ? 5.469 -27.297 -18.531 1 91.44 331 SER B N 1
ATOM 5874 C CA . SER B 1 331 ? 6.867 -27.672 -18.344 1 91.44 331 SER B CA 1
ATOM 5875 C C . SER B 1 331 ? 7.328 -28.625 -19.438 1 91.44 331 SER B C 1
ATOM 5877 O O . SER B 1 331 ? 6.566 -28.953 -20.359 1 91.44 331 SER B O 1
ATOM 5879 N N . ALA B 1 332 ? 8.656 -28.953 -19.281 1 83.62 332 ALA B N 1
ATOM 5880 C CA . ALA B 1 332 ? 9.172 -29.984 -20.188 1 83.62 332 ALA B CA 1
ATOM 5881 C C . ALA B 1 332 ? 8.383 -31.281 -20.031 1 83.62 332 ALA B C 1
ATOM 5883 O O . ALA B 1 332 ? 7.938 -31.625 -18.938 1 83.62 332 ALA B O 1
ATOM 5884 N N . LYS B 1 333 ? 8.289 -32 -21.078 1 83.5 333 LYS B N 1
ATOM 5885 C CA . LYS B 1 333 ? 7.473 -33.219 -21.125 1 83.5 333 LYS B CA 1
ATOM 5886 C C . LYS B 1 333 ? 7.926 -34.219 -20.078 1 83.5 333 LYS B C 1
ATOM 5888 O O . LYS B 1 333 ? 7.117 -35 -19.547 1 83.5 333 LYS B O 1
ATOM 5893 N N . SER B 1 334 ? 9.172 -34.156 -19.797 1 84.06 334 SER B N 1
ATOM 5894 C CA . SER B 1 334 ? 9.734 -35.156 -18.891 1 84.06 334 SER B CA 1
ATOM 5895 C C . SER B 1 334 ? 9.523 -34.75 -17.438 1 84.06 334 SER B C 1
ATOM 5897 O O . SER B 1 334 ? 9.727 -35.562 -16.531 1 84.06 334 SER B O 1
ATOM 5899 N N . PHE B 1 335 ? 9.047 -33.562 -17.219 1 90.75 335 PHE B N 1
ATOM 5900 C CA . PHE B 1 335 ? 8.961 -33.094 -15.836 1 90.75 335 PHE B CA 1
ATOM 5901 C C . PHE B 1 335 ? 7.527 -33.188 -15.32 1 90.75 335 PHE B C 1
ATOM 5903 O O . PHE B 1 335 ? 6.93 -32.188 -14.922 1 90.75 335 PHE B O 1
ATOM 5910 N N . HIS B 1 336 ? 6.988 -34.375 -15.352 1 94.25 336 HIS B N 1
ATOM 5911 C CA . HIS B 1 336 ? 5.699 -34.781 -14.82 1 94.25 336 HIS B CA 1
ATOM 5912 C C . HIS B 1 336 ? 5.816 -36.156 -14.141 1 94.25 336 HIS B C 1
ATOM 5914 O O . HIS B 1 336 ? 6.766 -36.906 -14.398 1 94.25 336 HIS B O 1
ATOM 5920 N N . PRO B 1 337 ? 4.859 -36.406 -13.242 1 94.56 337 PRO B N 1
ATOM 5921 C CA . PRO B 1 337 ? 4.867 -37.812 -12.781 1 94.56 337 PRO B CA 1
ATOM 5922 C C . PRO B 1 337 ? 4.707 -38.812 -13.922 1 94.56 337 PRO B C 1
ATOM 5924 O O . PRO B 1 337 ? 3.973 -38.531 -14.883 1 94.56 337 PRO B O 1
ATOM 5927 N N . PRO B 1 338 ? 5.449 -39.906 -13.781 1 93.62 338 PRO B N 1
ATOM 5928 C CA . PRO B 1 338 ? 5.207 -40.938 -14.789 1 93.62 338 PRO B CA 1
ATOM 5929 C C . PRO B 1 338 ? 3.729 -41.281 -14.945 1 93.62 338 PRO B C 1
ATOM 5931 O O . PRO B 1 338 ? 3.01 -41.406 -13.953 1 93.62 338 PRO B O 1
ATOM 5934 N N . PRO B 1 339 ? 3.279 -41.438 -16.203 1 92.69 339 PRO B N 1
ATOM 5935 C CA . PRO B 1 339 ? 1.865 -41.75 -16.406 1 92.69 339 PRO B CA 1
ATOM 5936 C C . PRO B 1 339 ? 1.456 -43.062 -15.734 1 92.69 339 PRO B C 1
ATOM 5938 O O . PRO B 1 339 ? 0.319 -43.188 -15.273 1 92.69 339 PRO B O 1
ATOM 5941 N N . ASP B 1 340 ? 2.459 -43.938 -15.742 1 93.88 340 ASP B N 1
ATOM 5942 C CA . ASP B 1 340 ? 2.248 -45.188 -15.023 1 93.88 340 ASP B CA 1
ATOM 5943 C C . ASP B 1 340 ? 2.557 -45.031 -13.539 1 93.88 340 ASP B C 1
ATOM 5945 O O . ASP B 1 340 ? 3.719 -44.875 -13.148 1 93.88 340 ASP B O 1
ATOM 5949 N N . PRO B 1 341 ? 1.549 -45.125 -12.688 1 94.69 341 PRO B N 1
ATOM 5950 C CA . PRO B 1 341 ? 1.762 -44.906 -11.258 1 94.69 341 PRO B CA 1
ATOM 5951 C C . PRO B 1 341 ? 2.635 -45.969 -10.609 1 94.69 341 PRO B C 1
ATOM 5953 O O . PRO B 1 341 ? 3.072 -45.812 -9.469 1 94.69 341 PRO B O 1
ATOM 5956 N N . SER B 1 342 ? 2.834 -47.062 -11.273 1 93.38 342 SER B N 1
ATOM 5957 C CA . SER B 1 342 ? 3.65 -48.125 -10.719 1 93.38 342 SER B CA 1
ATOM 5958 C C . SER B 1 342 ? 5.137 -47.844 -10.891 1 93.38 342 SER B C 1
ATOM 5960 O O . SER B 1 342 ? 5.98 -48.531 -10.344 1 93.38 342 SER B O 1
ATOM 5962 N N . VAL B 1 343 ? 5.426 -46.812 -11.633 1 94.5 343 VAL B N 1
ATOM 5963 C CA . VAL B 1 343 ? 6.816 -46.406 -11.789 1 94.5 343 VAL B CA 1
ATOM 5964 C C . VAL B 1 343 ? 7.23 -45.531 -10.602 1 94.5 343 VAL B C 1
ATOM 5966 O O . VAL B 1 343 ? 6.629 -44.469 -10.352 1 94.5 343 VAL B O 1
ATOM 5969 N N . PRO B 1 344 ? 8.211 -45.938 -9.828 1 93.56 344 PRO B N 1
ATOM 5970 C CA . PRO B 1 344 ? 8.656 -45.156 -8.672 1 93.56 344 PRO B CA 1
ATOM 5971 C C . PRO B 1 344 ? 9.391 -43.875 -9.07 1 93.56 344 PRO B C 1
ATOM 5973 O O . PRO B 1 344 ? 9.891 -43.781 -10.195 1 93.56 344 PRO B O 1
ATOM 5976 N N . MET B 1 345 ? 9.406 -42.906 -8.203 1 96.25 345 MET B N 1
ATOM 5977 C CA . MET B 1 345 ? 10.117 -41.656 -8.406 1 96.25 345 MET B CA 1
ATOM 5978 C C . MET B 1 345 ? 11.164 -41.438 -7.324 1 96.25 345 MET B C 1
ATOM 5980 O O . MET B 1 345 ? 10.953 -41.812 -6.168 1 96.25 345 MET B O 1
ATOM 5984 N N . VAL B 1 346 ? 12.312 -40.906 -7.738 1 95.81 346 VAL B N 1
ATOM 5985 C CA . VAL B 1 346 ? 13.312 -40.406 -6.816 1 95.81 346 VAL B CA 1
ATOM 5986 C C . VAL B 1 346 ? 13.391 -38.875 -6.938 1 95.81 346 VAL B C 1
ATOM 5988 O O . VAL B 1 346 ? 13.75 -38.344 -7.992 1 95.81 346 VAL B O 1
ATOM 5991 N N . LEU B 1 347 ? 13.078 -38.219 -5.879 1 95.56 347 LEU B N 1
ATOM 5992 C CA . LEU B 1 347 ? 12.914 -36.781 -5.895 1 95.56 347 LEU B CA 1
ATOM 5993 C C . LEU B 1 347 ? 13.938 -36.094 -4.992 1 95.56 347 LEU B C 1
ATOM 5995 O O . LEU B 1 347 ? 14.219 -36.594 -3.895 1 95.56 347 LEU B O 1
ATOM 5999 N N . PHE B 1 348 ? 14.57 -35.062 -5.48 1 94.62 348 PHE B N 1
ATOM 6000 C CA . PHE B 1 348 ? 15.516 -34.25 -4.723 1 94.62 348 PHE B CA 1
ATOM 6001 C C . PHE B 1 348 ? 15.031 -32.812 -4.602 1 94.62 348 PHE B C 1
ATOM 6003 O O . PHE B 1 348 ? 14.75 -32.156 -5.609 1 94.62 348 PHE B O 1
ATOM 6010 N N . ALA B 1 349 ? 14.898 -32.344 -3.389 1 95.38 349 ALA B N 1
ATOM 6011 C CA . ALA B 1 349 ? 14.422 -30.969 -3.201 1 95.38 349 ALA B CA 1
ATOM 6012 C C . ALA B 1 349 ? 15.078 -30.312 -1.989 1 95.38 349 ALA B C 1
ATOM 6014 O O . ALA B 1 349 ? 15.547 -31.016 -1.083 1 95.38 349 ALA B O 1
ATOM 6015 N N . ALA B 1 350 ? 15.133 -29 -2 1 94.38 350 ALA B N 1
ATOM 6016 C CA . ALA B 1 350 ? 15.539 -28.188 -0.853 1 94.38 350 ALA B CA 1
ATOM 6017 C C . ALA B 1 350 ? 14.656 -26.953 -0.718 1 94.38 350 ALA B C 1
ATOM 6019 O O . ALA B 1 350 ? 14.312 -26.312 -1.716 1 94.38 350 ALA B O 1
ATOM 6020 N N . GLY B 1 351 ? 14.242 -26.672 0.519 1 95.12 351 GLY B N 1
ATOM 6021 C CA . GLY B 1 351 ? 13.414 -25.516 0.775 1 95.12 351 GLY B CA 1
ATOM 6022 C C . GLY B 1 351 ? 12.164 -25.469 -0.08 1 95.12 351 GLY B C 1
ATOM 6023 O O . GLY B 1 351 ? 11.414 -26.453 -0.141 1 95.12 351 GLY B O 1
ATOM 6024 N N . SER B 1 352 ? 11.922 -24.328 -0.688 1 96 352 SER B N 1
ATOM 6025 C CA . SER B 1 352 ? 10.742 -24.172 -1.525 1 96 352 SER B CA 1
ATOM 6026 C C . SER B 1 352 ? 10.883 -24.938 -2.836 1 96 352 SER B C 1
ATOM 6028 O O . SER B 1 352 ? 9.906 -25.094 -3.572 1 96 352 SER B O 1
ATOM 6030 N N . GLY B 1 353 ? 12.055 -25.484 -3.064 1 95.38 353 GLY B N 1
ATOM 6031 C CA . GLY B 1 353 ? 12.266 -26.328 -4.23 1 95.38 353 GLY B CA 1
ATOM 6032 C C . GLY B 1 353 ? 11.406 -27.578 -4.227 1 95.38 353 GLY B C 1
ATOM 6033 O O . GLY B 1 353 ? 11.289 -28.25 -5.242 1 95.38 353 GLY B O 1
ATOM 6034 N N . MET B 1 354 ? 10.766 -27.797 -3.172 1 96.38 354 MET B N 1
ATOM 6035 C CA . MET B 1 354 ? 9.898 -28.969 -3.059 1 96.38 354 MET B CA 1
ATOM 6036 C C . MET B 1 354 ? 8.57 -28.734 -3.773 1 96.38 354 MET B C 1
ATOM 6038 O O . MET B 1 354 ? 7.773 -29.656 -3.928 1 96.38 354 MET B O 1
ATOM 6042 N N . ALA B 1 355 ? 8.289 -27.547 -4.277 1 97.94 355 ALA B N 1
ATOM 6043 C CA . ALA B 1 355 ? 6.992 -27.125 -4.801 1 97.94 355 ALA B CA 1
ATOM 6044 C C . ALA B 1 355 ? 6.477 -28.109 -5.844 1 97.94 355 ALA B C 1
ATOM 6046 O O . ALA B 1 355 ? 5.379 -28.656 -5.703 1 97.94 355 ALA B O 1
ATOM 6047 N N . PRO B 1 356 ? 7.238 -28.422 -6.871 1 97.38 356 PRO B N 1
ATOM 6048 C CA . PRO B 1 356 ? 6.68 -29.344 -7.863 1 97.38 356 PRO B CA 1
ATOM 6049 C C . PRO B 1 356 ? 6.469 -30.75 -7.312 1 97.38 356 PRO B C 1
ATOM 6051 O O . PRO B 1 356 ? 5.52 -31.438 -7.699 1 97.38 356 PRO B O 1
ATOM 6054 N N . PHE B 1 357 ? 7.293 -31.141 -6.387 1 97.81 357 PHE B N 1
ATOM 6055 C CA . PHE B 1 357 ? 7.25 -32.5 -5.902 1 97.81 357 PHE B CA 1
ATOM 6056 C C . PHE B 1 357 ? 6.094 -32.719 -4.934 1 97.81 357 PHE B C 1
ATOM 6058 O O . PHE B 1 357 ? 5.582 -33.812 -4.789 1 97.81 357 PHE B O 1
ATOM 6065 N N . ARG B 1 358 ? 5.711 -31.609 -4.32 1 98.38 358 ARG B N 1
ATOM 6066 C CA . ARG B 1 358 ? 4.453 -31.703 -3.588 1 98.38 358 ARG B CA 1
ATOM 6067 C C . ARG B 1 358 ? 3.305 -32.062 -4.52 1 98.38 358 ARG B C 1
ATOM 6069 O O . ARG B 1 358 ? 2.457 -32.906 -4.176 1 98.38 358 ARG B O 1
ATOM 6076 N N . GLY B 1 359 ? 3.268 -31.422 -5.652 1 98.38 359 GLY B N 1
ATOM 6077 C CA . GLY B 1 359 ? 2.25 -31.75 -6.641 1 98.38 359 GLY B CA 1
ATOM 6078 C C . GLY B 1 359 ? 2.316 -33.188 -7.117 1 98.38 359 GLY B C 1
ATOM 6079 O O . GLY B 1 359 ? 1.286 -33.844 -7.262 1 98.38 359 GLY B O 1
ATOM 6080 N N . PHE B 1 360 ? 3.535 -33.719 -7.336 1 98.06 360 PHE B N 1
ATOM 6081 C CA . PHE B 1 360 ? 3.732 -35.094 -7.773 1 98.06 360 PHE B CA 1
ATOM 6082 C C . PHE B 1 360 ? 3.209 -36.062 -6.73 1 98.06 360 PHE B C 1
ATOM 6084 O O . PHE B 1 360 ? 2.461 -37 -7.059 1 98.06 360 PHE B O 1
ATOM 6091 N N . LEU B 1 361 ? 3.602 -35.812 -5.543 1 98.25 361 LEU B N 1
ATOM 6092 C CA . LEU B 1 361 ? 3.238 -36.719 -4.457 1 98.25 361 LEU B CA 1
ATOM 6093 C C . LEU B 1 361 ? 1.745 -36.625 -4.16 1 98.25 361 LEU B C 1
ATOM 6095 O O . LEU B 1 361 ? 1.122 -37.656 -3.82 1 98.25 361 LEU B O 1
ATOM 6099 N N . GLN B 1 362 ? 1.217 -35.406 -4.262 1 98.5 362 GLN B N 1
ATOM 6100 C CA . GLN B 1 362 ? -0.224 -35.25 -4.086 1 98.5 362 GLN B CA 1
ATOM 6101 C C . GLN B 1 362 ? -0.992 -36.094 -5.121 1 98.5 362 GLN B C 1
ATOM 6103 O O . GLN B 1 362 ? -2.004 -36.719 -4.793 1 98.5 362 GLN B O 1
ATOM 6108 N N . GLU B 1 363 ? -0.518 -36.062 -6.285 1 97.81 363 GLU B N 1
ATOM 6109 C CA . GLU B 1 363 ? -1.145 -36.844 -7.348 1 97.81 363 GLU B CA 1
ATOM 6110 C C . GLU B 1 363 ? -1.127 -38.344 -7.012 1 97.81 363 GLU B C 1
ATOM 6112 O O . GLU B 1 363 ? -2.15 -39 -7.129 1 97.81 363 GLU B O 1
ATOM 6117 N N . ARG B 1 364 ? -0.009 -38.906 -6.625 1 98.06 364 ARG B N 1
ATOM 6118 C CA . ARG B 1 364 ? 0.126 -40.312 -6.25 1 98.06 364 ARG B CA 1
ATOM 6119 C C . ARG B 1 364 ? -0.75 -40.625 -5.047 1 98.06 364 ARG B C 1
ATOM 6121 O O . ARG B 1 364 ? -1.357 -41.719 -4.992 1 98.06 364 ARG B O 1
ATOM 6128 N N . ALA B 1 365 ? -0.755 -39.719 -4.125 1 98.06 365 ALA B N 1
ATOM 6129 C CA . ALA B 1 365 ? -1.585 -39.938 -2.941 1 98.06 365 ALA B CA 1
ATOM 6130 C C . ALA B 1 365 ? -3.057 -40.062 -3.32 1 98.06 365 ALA B C 1
ATOM 6132 O O . ALA B 1 365 ? -3.764 -40.938 -2.801 1 98.06 365 ALA B O 1
ATOM 6133 N N . MET B 1 366 ? -3.48 -39.188 -4.18 1 97.69 366 MET B N 1
ATOM 6134 C CA . MET B 1 366 ? -4.871 -39.219 -4.625 1 97.69 366 MET B CA 1
ATOM 6135 C C . MET B 1 366 ? -5.16 -40.531 -5.371 1 97.69 366 MET B C 1
ATOM 6137 O O . MET B 1 366 ? -6.238 -41.094 -5.223 1 97.69 366 MET B O 1
ATOM 6141 N N . GLN B 1 367 ? -4.234 -40.969 -6.148 1 97 367 GLN B N 1
ATOM 6142 C CA . GLN B 1 367 ? -4.375 -42.25 -6.863 1 97 367 GLN B CA 1
ATOM 6143 C C . GLN B 1 367 ? -4.422 -43.438 -5.891 1 97 367 GLN B C 1
ATOM 6145 O O . GLN B 1 367 ? -5.234 -44.344 -6.051 1 97 367 GLN B O 1
ATOM 6150 N N . ALA B 1 368 ? -3.568 -43.344 -4.922 1 96.81 368 ALA B N 1
ATOM 6151 C CA . ALA B 1 368 ? -3.549 -44.406 -3.898 1 96.81 368 ALA B CA 1
ATOM 6152 C C . ALA B 1 368 ? -4.875 -44.438 -3.143 1 96.81 368 ALA B C 1
ATOM 6154 O O . ALA B 1 368 ? -5.402 -45.531 -2.873 1 96.81 368 ALA B O 1
ATOM 6155 N N . GLN B 1 369 ? -5.34 -43.312 -2.818 1 95.69 369 GLN B N 1
ATOM 6156 C CA . GLN B 1 369 ? -6.602 -43.25 -2.094 1 95.69 369 GLN B CA 1
ATOM 6157 C C . GLN B 1 369 ? -7.754 -43.781 -2.934 1 95.69 369 GLN B C 1
ATOM 6159 O O . GLN B 1 369 ? -8.742 -44.281 -2.393 1 95.69 369 GLN B O 1
ATOM 6164 N N . ALA B 1 370 ? -7.59 -43.688 -4.207 1 95.19 370 ALA B N 1
ATOM 6165 C CA . ALA B 1 370 ? -8.586 -44.25 -5.129 1 95.19 370 ALA B CA 1
ATOM 6166 C C . ALA B 1 370 ? -8.336 -45.719 -5.379 1 95.19 370 ALA B C 1
ATOM 6168 O O . ALA B 1 370 ? -8.883 -46.312 -6.32 1 95.19 370 ALA B O 1
ATOM 6169 N N . ARG B 1 371 ? -7.426 -46.344 -4.645 1 92.25 371 ARG B N 1
ATOM 6170 C CA . ARG B 1 371 ? -7.129 -47.781 -4.633 1 92.25 371 ARG B CA 1
ATOM 6171 C C . ARG B 1 371 ? -6.414 -48.188 -5.91 1 92.25 371 ARG B C 1
ATOM 6173 O O . ARG B 1 371 ? -6.586 -49.312 -6.383 1 92.25 371 ARG B O 1
ATOM 6180 N N . ARG B 1 372 ? -5.777 -47.281 -6.496 1 93.19 372 ARG B N 1
ATOM 6181 C CA . ARG B 1 372 ? -4.871 -47.625 -7.586 1 93.19 372 ARG B CA 1
ATOM 6182 C C . ARG B 1 372 ? -3.496 -48 -7.051 1 93.19 372 ARG B C 1
ATOM 6184 O O . ARG B 1 372 ? -2.994 -47.406 -6.109 1 93.19 372 ARG B O 1
ATOM 6191 N N . PRO B 1 373 ? -2.967 -49.031 -7.66 1 93.31 373 PRO B N 1
ATOM 6192 C CA . PRO B 1 373 ? -1.604 -49.344 -7.23 1 93.31 373 PRO B CA 1
ATOM 6193 C C . PRO B 1 373 ? -0.601 -48.25 -7.574 1 93.31 373 PRO B C 1
ATOM 6195 O O . PRO B 1 373 ? -0.525 -47.812 -8.727 1 93.31 373 PRO B O 1
ATOM 6198 N N . VAL B 1 374 ? 0.125 -47.75 -6.586 1 96.31 374 VAL B N 1
ATOM 6199 C CA . VAL B 1 374 ? 1.112 -46.688 -6.77 1 96.31 374 VAL B CA 1
ATOM 6200 C C . VAL B 1 374 ? 2.457 -47.125 -6.195 1 96.31 374 VAL B C 1
ATOM 6202 O O . VAL B 1 374 ? 2.51 -47.781 -5.141 1 96.31 374 VAL B O 1
ATOM 6205 N N . ALA B 1 375 ? 3.482 -46.906 -7.008 1 95.38 375 ALA B N 1
ATOM 6206 C CA . ALA B 1 375 ? 4.816 -47.219 -6.496 1 95.38 375 ALA B CA 1
ATOM 6207 C C . ALA B 1 375 ? 5.242 -46.188 -5.445 1 95.38 375 ALA B C 1
ATOM 6209 O O . ALA B 1 375 ? 4.871 -45.031 -5.527 1 95.38 375 ALA B O 1
ATOM 6210 N N . LYS B 1 376 ? 6.012 -46.656 -4.488 1 96.62 376 LYS B N 1
ATOM 6211 C CA . LYS B 1 376 ? 6.555 -45.75 -3.471 1 96.62 376 LYS B CA 1
ATOM 6212 C C . LYS B 1 376 ? 7.641 -44.875 -4.055 1 96.62 376 LYS B C 1
ATOM 6214 O O . LYS B 1 376 ? 8.531 -45.344 -4.762 1 96.62 376 LYS B O 1
ATOM 6219 N N . SER B 1 377 ? 7.504 -43.594 -3.783 1 97.25 377 SER B N 1
ATOM 6220 C CA . SER B 1 377 ? 8.523 -42.625 -4.16 1 97.25 377 SER B CA 1
ATOM 6221 C C . SER B 1 377 ? 9.469 -42.312 -2.998 1 97.25 377 SER B C 1
ATOM 6223 O O . SER B 1 377 ? 9.125 -42.562 -1.838 1 97.25 377 SER B O 1
ATOM 6225 N N . VAL B 1 378 ? 10.68 -41.906 -3.324 1 96.56 378 VAL B N 1
ATOM 6226 C CA . VAL B 1 378 ? 11.617 -41.438 -2.309 1 96.56 378 VAL B CA 1
ATOM 6227 C C . VAL B 1 378 ? 11.852 -39.938 -2.461 1 96.56 378 VAL B C 1
ATOM 6229 O O . VAL B 1 378 ? 12.102 -39.438 -3.564 1 96.56 378 VAL B O 1
ATOM 6232 N N . LEU B 1 379 ? 11.719 -39.188 -1.404 1 96.62 379 LEU B N 1
ATOM 6233 C CA . LEU B 1 379 ? 11.961 -37.75 -1.412 1 96.62 379 LEU B CA 1
ATOM 6234 C C . LEU B 1 379 ? 13.141 -37.406 -0.506 1 96.62 379 LEU B C 1
ATOM 6236 O O . LEU B 1 379 ? 13.055 -37.562 0.715 1 96.62 379 LEU B O 1
ATOM 6240 N N . PHE B 1 380 ? 14.227 -37 -1.081 1 95.56 380 PHE B N 1
ATOM 6241 C CA . PHE B 1 380 ? 15.312 -36.375 -0.35 1 95.56 380 PHE B CA 1
ATOM 6242 C C . PHE B 1 380 ? 15.039 -34.875 -0.171 1 95.56 380 PHE B C 1
ATOM 6244 O O . PHE B 1 380 ? 14.984 -34.125 -1.149 1 95.56 380 PHE B O 1
ATOM 6251 N N . PHE B 1 381 ? 14.867 -34.469 1.105 1 96.75 381 PHE B N 1
ATOM 6252 C CA . PHE B 1 381 ? 14.352 -33.125 1.357 1 96.75 381 PHE B CA 1
ATOM 6253 C C . PHE B 1 381 ? 15.289 -32.344 2.275 1 96.75 381 PHE B C 1
ATOM 6255 O O . PHE B 1 381 ? 15.391 -32.656 3.465 1 96.75 381 PHE B O 1
ATOM 6262 N N . GLY B 1 382 ? 15.938 -31.359 1.718 1 95.81 382 GLY B N 1
ATOM 6263 C CA . GLY B 1 382 ? 16.859 -30.516 2.479 1 95.81 382 GLY B CA 1
ATOM 6264 C C . GLY B 1 382 ? 16.203 -29.266 3.021 1 95.81 382 GLY B C 1
ATOM 6265 O O . GLY B 1 382 ? 15.516 -28.547 2.291 1 95.81 382 GLY B O 1
ATOM 6266 N N . CYS B 1 383 ? 16.359 -29 4.332 1 95.69 383 CYS B N 1
ATOM 6267 C CA . CYS B 1 383 ? 15.961 -27.719 4.934 1 95.69 383 CYS B CA 1
ATOM 6268 C C . CYS B 1 383 ? 16.859 -27.375 6.113 1 95.69 383 CYS B C 1
ATOM 6270 O O . CYS B 1 383 ? 17.891 -28.016 6.32 1 95.69 383 CYS B O 1
ATOM 6272 N N . ARG B 1 384 ? 16.594 -26.297 6.82 1 95.75 384 ARG B N 1
ATOM 6273 C CA . ARG B 1 384 ? 17.469 -25.828 7.883 1 95.75 384 ARG B CA 1
ATOM 6274 C C . ARG B 1 384 ? 17.266 -26.625 9.164 1 95.75 384 ARG B C 1
ATOM 6276 O O . ARG B 1 384 ? 18.219 -27.172 9.719 1 95.75 384 ARG B O 1
ATOM 6283 N N . THR B 1 385 ? 16.062 -26.656 9.68 1 96 385 THR B N 1
ATOM 6284 C CA . THR B 1 385 ? 15.703 -27.422 10.867 1 96 385 THR B CA 1
ATOM 6285 C C . THR B 1 385 ? 14.32 -28.031 10.719 1 96 385 THR B C 1
ATOM 6287 O O . THR B 1 385 ? 13.5 -27.562 9.938 1 96 385 THR B O 1
ATOM 6290 N N . PRO B 1 386 ? 14.094 -29.109 11.391 1 94.88 386 PRO B N 1
ATOM 6291 C CA . PRO B 1 386 ? 12.773 -29.734 11.312 1 94.88 386 PRO B CA 1
ATOM 6292 C C . PRO B 1 386 ? 11.656 -28.844 11.859 1 94.88 386 PRO B C 1
ATOM 6294 O O . PRO B 1 386 ? 10.5 -28.984 11.461 1 94.88 386 PRO B O 1
ATOM 6297 N N . ASP B 1 387 ? 11.984 -27.844 12.656 1 93.81 387 ASP B N 1
ATOM 6298 C CA . ASP B 1 387 ? 10.969 -27.062 13.336 1 93.81 387 ASP B CA 1
ATOM 6299 C C . ASP B 1 387 ? 10.719 -25.734 12.602 1 93.81 387 ASP B C 1
ATOM 6301 O O . ASP B 1 387 ? 9.68 -25.109 12.789 1 93.81 387 ASP B O 1
ATOM 6305 N N . GLU B 1 388 ? 11.578 -25.328 11.75 1 94.81 388 GLU B N 1
ATOM 6306 C CA . GLU B 1 388 ? 11.5 -23.984 11.172 1 94.81 388 GLU B CA 1
ATOM 6307 C C . GLU B 1 388 ? 10.938 -24.031 9.75 1 94.81 388 GLU B C 1
ATOM 6309 O O . GLU B 1 388 ? 10.102 -23.203 9.391 1 94.81 388 GLU B O 1
ATOM 6314 N N . ASP B 1 389 ? 11.438 -24.953 8.961 1 96.56 389 ASP B N 1
ATOM 6315 C CA . ASP B 1 389 ? 11.125 -24.844 7.539 1 96.56 389 ASP B CA 1
ATOM 6316 C C . ASP B 1 389 ? 11.016 -26.219 6.887 1 96.56 389 ASP B C 1
ATOM 6318 O O . ASP B 1 389 ? 11.32 -26.375 5.703 1 96.56 389 ASP B O 1
ATOM 6322 N N . TYR B 1 390 ? 10.75 -27.266 7.703 1 96.69 390 TYR B N 1
ATOM 6323 C CA . TYR B 1 390 ? 10.414 -28.578 7.141 1 96.69 390 TYR B CA 1
ATOM 6324 C C . TYR B 1 390 ? 9 -28.578 6.582 1 96.69 390 TYR B C 1
ATOM 6326 O O . TYR B 1 390 ? 8.078 -29.125 7.195 1 96.69 390 TYR B O 1
ATOM 6334 N N . LEU B 1 391 ? 8.844 -28.094 5.406 1 97.62 391 LEU B N 1
ATOM 6335 C CA . LEU B 1 391 ? 7.574 -27.688 4.809 1 97.62 391 LEU B CA 1
ATOM 6336 C C . LEU B 1 391 ? 6.645 -28.891 4.656 1 97.62 391 LEU B C 1
ATOM 6338 O O . LEU B 1 391 ? 7.062 -29.953 4.168 1 97.62 391 LEU B O 1
ATOM 6342 N N . TYR B 1 392 ? 5.371 -28.781 5.105 1 97.25 392 TYR B N 1
ATOM 6343 C CA . TYR B 1 392 ? 4.258 -29.719 4.945 1 97.25 392 TYR B CA 1
ATOM 6344 C C . TYR B 1 392 ? 4.516 -31 5.703 1 97.25 392 TYR B C 1
ATOM 6346 O O . TYR B 1 392 ? 3.783 -31.984 5.539 1 97.25 392 TYR B O 1
ATOM 6354 N N . ALA B 1 393 ? 5.527 -31.094 6.457 1 92.94 393 ALA B N 1
ATOM 6355 C CA . ALA B 1 393 ? 5.973 -32.344 7.105 1 92.94 393 ALA B CA 1
ATOM 6356 C C . ALA B 1 393 ? 4.941 -32.812 8.125 1 92.94 393 ALA B C 1
ATOM 6358 O O . ALA B 1 393 ? 4.719 -34.031 8.266 1 92.94 393 ALA B O 1
ATOM 6359 N N . ASP B 1 394 ? 4.324 -31.875 8.773 1 87.38 394 ASP B N 1
ATOM 6360 C CA . ASP B 1 394 ? 3.475 -32.25 9.906 1 87.38 394 ASP B CA 1
ATOM 6361 C C . ASP B 1 394 ? 2.078 -32.625 9.438 1 87.38 394 ASP B C 1
ATOM 6363 O O . ASP B 1 394 ? 1.282 -33.156 10.219 1 87.38 394 ASP B O 1
ATOM 6367 N N . LYS B 1 395 ? 1.773 -32.469 8.25 1 91.88 395 LYS B N 1
ATOM 6368 C CA . LYS B 1 395 ? 0.424 -32.812 7.801 1 91.88 395 LYS B CA 1
ATOM 6369 C C . LYS B 1 395 ? 0.459 -33.688 6.551 1 91.88 395 LYS B C 1
ATOM 6371 O O . LYS B 1 395 ? 0.538 -34.906 6.648 1 91.88 395 LYS B O 1
ATOM 6376 N N . GLU B 1 396 ? 0.678 -33.188 5.457 1 95.69 396 GLU B N 1
ATOM 6377 C CA . GLU B 1 396 ? 0.515 -33.875 4.191 1 95.69 396 GLU B CA 1
ATOM 6378 C C . GLU B 1 396 ? 1.605 -34.938 4 1 95.69 396 GLU B C 1
ATOM 6380 O O . GLU B 1 396 ? 1.317 -36.062 3.648 1 95.69 396 GLU B O 1
ATOM 6385 N N . LEU B 1 397 ? 2.83 -34.594 4.238 1 97 397 LEU B N 1
ATOM 6386 C CA . LEU B 1 397 ? 3.93 -35.5 3.979 1 97 397 LEU B CA 1
ATOM 6387 C C . LEU B 1 397 ? 3.887 -36.688 4.941 1 97 397 LEU B C 1
ATOM 6389 O O . LEU B 1 397 ? 4.195 -37.812 4.555 1 97 397 LEU B O 1
ATOM 6393 N N . ALA B 1 398 ? 3.521 -36.406 6.172 1 96.56 398 ALA B N 1
ATOM 6394 C CA . ALA B 1 398 ? 3.359 -37.5 7.137 1 96.56 398 ALA B CA 1
ATOM 6395 C C . ALA B 1 398 ? 2.248 -38.438 6.711 1 96.56 398 ALA B C 1
ATOM 6397 O O . ALA B 1 398 ? 2.414 -39.656 6.766 1 96.56 398 ALA B O 1
ATOM 6398 N N . GLU B 1 399 ? 1.198 -37.906 6.328 1 96.94 399 GLU B N 1
ATOM 6399 C CA . GLU B 1 399 ? 0.062 -38.688 5.875 1 96.94 399 GLU B CA 1
ATOM 6400 C C . GLU B 1 399 ? 0.432 -39.531 4.66 1 96.94 399 GLU B C 1
ATOM 6402 O O . GLU B 1 399 ? 0.055 -40.719 4.57 1 96.94 399 GLU B O 1
ATOM 6407 N N . TRP B 1 400 ? 1.142 -38.969 3.764 1 97.88 400 TRP B N 1
ATOM 6408 C CA . TRP B 1 400 ? 1.503 -39.656 2.533 1 97.88 400 TRP B CA 1
ATOM 6409 C C . TRP B 1 400 ? 2.529 -40.75 2.807 1 97.88 400 TRP B C 1
ATOM 6411 O O . TRP B 1 400 ? 2.545 -41.781 2.127 1 97.88 400 TRP B O 1
ATOM 6421 N N . SER B 1 401 ? 3.359 -40.5 3.748 1 97 401 SER B N 1
ATOM 6422 C CA . SER B 1 401 ? 4.289 -41.562 4.18 1 97 401 SER B CA 1
ATOM 6423 C C . SER B 1 401 ? 3.547 -42.75 4.773 1 97 401 SER B C 1
ATOM 6425 O O . SER B 1 401 ? 3.863 -43.906 4.465 1 97 401 SER B O 1
ATOM 6427 N N . GLU B 1 402 ? 2.566 -42.5 5.562 1 95.94 402 GLU B N 1
ATOM 6428 C CA . GLU B 1 402 ? 1.762 -43.562 6.18 1 95.94 402 GLU B CA 1
ATOM 6429 C C . GLU B 1 402 ? 0.98 -44.344 5.129 1 95.94 402 GLU B C 1
ATOM 6431 O O . GLU B 1 402 ? 0.779 -45.531 5.27 1 95.94 402 GLU B O 1
ATOM 6436 N N . LEU B 1 403 ? 0.623 -43.656 4.098 1 95.81 403 LEU B N 1
ATOM 6437 C CA . LEU B 1 403 ? -0.144 -44.25 3.018 1 95.81 403 LEU B CA 1
ATOM 6438 C C . LEU B 1 403 ? 0.754 -45.125 2.129 1 95.81 403 LEU B C 1
ATOM 6440 O O . LEU B 1 403 ? 0.264 -45.844 1.275 1 95.81 403 LEU B O 1
ATOM 6444 N N . GLY B 1 404 ? 2.037 -44.938 2.359 1 96 404 GLY B N 1
ATOM 6445 C CA . GLY B 1 404 ? 2.988 -45.719 1.579 1 96 404 GLY B CA 1
ATOM 6446 C C . GLY B 1 404 ? 3.355 -45.062 0.262 1 96 404 GLY B C 1
ATOM 6447 O O . GLY B 1 404 ? 3.953 -45.688 -0.61 1 96 404 GLY B O 1
ATOM 6448 N N . VAL B 1 405 ? 3.062 -43.844 0.083 1 97.62 405 VAL B N 1
ATOM 6449 C CA . VAL B 1 405 ? 3.266 -43.125 -1.169 1 97.62 405 VAL B CA 1
ATOM 6450 C C . VAL B 1 405 ? 4.695 -42.594 -1.232 1 97.62 405 VAL B C 1
ATOM 6452 O O . VAL B 1 405 ? 5.289 -42.531 -2.311 1 97.62 405 VAL B O 1
ATOM 6455 N N . VAL B 1 406 ? 5.242 -42.219 -0.041 1 97.94 406 VAL B N 1
ATOM 6456 C CA . VAL B 1 406 ? 6.551 -41.562 -0.085 1 97.94 406 VAL B CA 1
ATOM 6457 C C . VAL B 1 406 ? 7.395 -42.031 1.103 1 97.94 406 VAL B C 1
ATOM 6459 O O . VAL B 1 406 ? 6.879 -42.219 2.207 1 97.94 406 VAL B O 1
ATOM 6462 N N . ASP B 1 407 ? 8.594 -42.344 0.844 1 97.31 407 ASP B N 1
ATOM 6463 C CA . ASP B 1 407 ? 9.648 -42.5 1.845 1 97.31 407 ASP B CA 1
ATOM 6464 C C . ASP B 1 407 ? 10.453 -41.219 2.004 1 97.31 407 ASP B C 1
ATOM 6466 O O . ASP B 1 407 ? 11.18 -40.812 1.096 1 97.31 407 ASP B O 1
ATOM 6470 N N . LEU B 1 408 ? 10.312 -40.531 3.137 1 96.31 408 LEU B N 1
ATOM 6471 C CA . LEU B 1 408 ? 10.938 -39.25 3.379 1 96.31 408 LEU B CA 1
ATOM 6472 C C . LEU B 1 408 ? 12.352 -39.406 3.928 1 96.31 408 LEU B C 1
ATOM 6474 O O . LEU B 1 408 ? 12.555 -40.125 4.91 1 96.31 408 LEU B O 1
ATOM 6478 N N . ARG B 1 409 ? 13.281 -38.781 3.305 1 95.69 409 ARG B N 1
ATOM 6479 C CA . ARG B 1 409 ? 14.672 -38.781 3.729 1 95.69 409 ARG B CA 1
ATOM 6480 C C . ARG B 1 409 ? 15.18 -37.344 3.889 1 95.69 409 ARG B C 1
ATOM 6482 O O . ARG B 1 409 ? 15.781 -36.781 2.969 1 95.69 409 ARG B O 1
ATOM 6489 N N . PRO B 1 410 ? 15.047 -36.719 5.055 1 96 410 PRO B N 1
ATOM 6490 C CA . PRO B 1 410 ? 15.383 -35.312 5.254 1 96 410 PRO B CA 1
ATOM 6491 C C . PRO B 1 410 ? 16.875 -35.094 5.508 1 96 410 PRO B C 1
ATOM 6493 O O . PRO B 1 410 ? 17.578 -36.031 5.906 1 96 410 PRO B O 1
ATOM 6496 N N . ALA B 1 411 ? 17.406 -33.938 5.215 1 96 411 ALA B N 1
ATOM 6497 C CA . ALA B 1 411 ? 18.688 -33.375 5.605 1 96 411 ALA B CA 1
ATOM 6498 C C . ALA B 1 411 ? 18.531 -32 6.211 1 96 411 ALA B C 1
ATOM 6500 O O . ALA B 1 411 ? 17.984 -31.094 5.57 1 96 411 ALA B O 1
ATOM 6501 N N . PHE B 1 412 ? 19.047 -31.859 7.461 1 97.25 412 PHE B N 1
ATOM 6502 C CA . PHE B 1 412 ? 18.891 -30.578 8.148 1 97.25 412 PHE B CA 1
ATOM 6503 C C . PHE B 1 412 ? 20.25 -29.891 8.32 1 97.25 412 PHE B C 1
ATOM 6505 O O . PHE B 1 412 ? 21.078 -30.328 9.109 1 97.25 412 PHE B O 1
ATOM 6512 N N . SER B 1 413 ? 20.406 -28.766 7.641 1 96.19 413 SER B N 1
ATOM 6513 C CA . SER B 1 413 ? 21.688 -28.094 7.609 1 96.19 413 SER B CA 1
ATOM 6514 C C . SER B 1 413 ? 22.047 -27.531 8.984 1 96.19 413 SER B C 1
ATOM 6516 O O . SER B 1 413 ? 23.234 -27.406 9.32 1 96.19 413 SER B O 1
ATOM 6518 N N . ARG B 1 414 ? 21.062 -27.219 9.836 1 96 414 ARG B N 1
ATOM 6519 C CA . ARG B 1 414 ? 21.328 -26.609 11.133 1 96 414 ARG B CA 1
ATOM 6520 C C . ARG B 1 414 ? 20.953 -27.531 12.273 1 96 414 ARG B C 1
ATOM 6522 O O . ARG B 1 414 ? 20.938 -27.125 13.438 1 96 414 ARG B O 1
ATOM 6529 N N . ALA B 1 415 ? 20.547 -28.688 11.977 1 96.06 415 ALA B N 1
ATOM 6530 C CA . ALA B 1 415 ? 20.219 -29.703 12.961 1 96.06 415 ALA B CA 1
ATOM 6531 C C . ALA B 1 415 ? 20.531 -31.109 12.438 1 96.06 415 ALA B C 1
ATOM 6533 O O . ALA B 1 415 ? 19.688 -32 12.453 1 96.06 415 ALA B O 1
ATOM 6534 N N . SER B 1 416 ? 21.703 -31.281 12.023 1 94.44 416 SER B N 1
ATOM 6535 C CA . SER B 1 416 ? 22.078 -32.5 11.344 1 94.44 416 SER B CA 1
ATOM 6536 C C . SER B 1 416 ? 21.969 -33.719 12.281 1 94.44 416 SER B C 1
ATOM 6538 O O . SER B 1 416 ? 21.828 -34.844 11.82 1 94.44 416 SER B O 1
ATOM 6540 N N . GLU B 1 417 ? 22 -33.594 13.539 1 95.19 417 GLU B N 1
ATOM 6541 C CA . GLU B 1 417 ? 21.812 -34.656 14.508 1 95.19 417 GLU B CA 1
ATOM 6542 C C . GLU B 1 417 ? 20.438 -35.281 14.383 1 95.19 417 GLU B C 1
ATOM 6544 O O . GLU B 1 417 ? 20.234 -36.438 14.758 1 95.19 417 GLU B O 1
ATOM 6549 N N . ARG B 1 418 ? 19.5 -34.562 13.836 1 94.62 418 ARG B N 1
ATOM 6550 C CA . ARG B 1 418 ? 18.125 -35.031 13.703 1 94.62 418 ARG B CA 1
ATOM 6551 C C . ARG B 1 418 ? 17.891 -35.625 12.312 1 94.62 418 ARG B C 1
ATOM 6553 O O . ARG B 1 418 ? 16.734 -35.906 11.953 1 94.62 418 ARG B O 1
ATOM 6560 N N . SER B 1 419 ? 18.844 -35.719 11.5 1 95.44 419 SER B N 1
ATOM 6561 C CA . SER B 1 419 ? 18.781 -36.312 10.172 1 95.44 419 SER B CA 1
ATOM 6562 C C . SER B 1 419 ? 19.969 -37.25 9.938 1 95.44 419 SER B C 1
ATOM 6564 O O . SER B 1 419 ? 20.594 -37.219 8.875 1 95.44 419 SER B O 1
ATOM 6566 N N . GLU B 1 420 ? 20.266 -38 10.969 1 93.12 420 GLU B N 1
ATOM 6567 C CA . GLU B 1 420 ? 21.297 -39.031 10.922 1 93.12 420 GLU B CA 1
ATOM 6568 C C . GLU B 1 420 ? 22.641 -38.438 10.508 1 93.12 420 GLU B C 1
ATOM 6570 O O . GLU B 1 420 ? 23.406 -39.062 9.75 1 93.12 420 GLU B O 1
ATOM 6575 N N . GLY B 1 421 ? 22.828 -37.188 10.758 1 92.44 421 GLY B N 1
ATOM 6576 C CA . GLY B 1 421 ? 24.094 -36.5 10.508 1 92.44 421 GLY B CA 1
ATOM 6577 C C . GLY B 1 421 ? 24.156 -35.844 9.156 1 92.44 421 GLY B C 1
ATOM 6578 O O . GLY B 1 421 ? 25.141 -35.156 8.828 1 92.44 421 GLY B O 1
ATOM 6579 N N . ASN B 1 422 ? 23.156 -35.906 8.375 1 91.56 422 ASN B N 1
ATOM 6580 C CA . ASN B 1 422 ? 23.156 -35.344 7.027 1 91.56 422 ASN B CA 1
ATOM 6581 C C . ASN B 1 422 ? 22.719 -33.875 7.047 1 91.56 422 ASN B C 1
ATOM 6583 O O . ASN B 1 422 ? 21.594 -33.562 7.453 1 91.56 422 ASN B O 1
ATOM 6587 N N . LYS B 1 423 ? 23.594 -33.031 6.531 1 92.25 423 LYS B N 1
ATOM 6588 C CA . LYS B 1 423 ? 23.312 -31.594 6.48 1 92.25 423 LYS B CA 1
ATOM 6589 C C . LYS B 1 423 ? 22.641 -31.219 5.16 1 92.25 423 LYS B C 1
ATOM 6591 O O . LYS B 1 423 ? 21.797 -30.328 5.117 1 92.25 423 LYS B O 1
ATOM 6596 N N . TYR B 1 424 ? 23.094 -31.969 4.148 1 92.88 424 TYR B N 1
ATOM 6597 C CA . TYR B 1 424 ? 22.625 -31.656 2.803 1 92.88 424 TYR B CA 1
ATOM 6598 C C . TYR B 1 424 ? 22.188 -32.938 2.084 1 92.88 424 TYR B C 1
ATOM 6600 O O . TYR B 1 424 ? 22.656 -34.031 2.404 1 92.88 424 TYR B O 1
ATOM 6608 N N . VAL B 1 425 ? 21.297 -32.75 1.129 1 90.31 425 VAL B N 1
ATOM 6609 C CA . VAL B 1 425 ? 20.672 -33.844 0.441 1 90.31 425 VAL B CA 1
ATOM 6610 C C . VAL B 1 425 ? 21.734 -34.719 -0.251 1 90.31 425 VAL B C 1
ATOM 6612 O O . VAL B 1 425 ? 21.609 -35.938 -0.329 1 90.31 425 VAL B O 1
ATOM 6615 N N . GLN B 1 426 ? 22.797 -34.094 -0.692 1 87.38 426 GLN B N 1
ATOM 6616 C CA . GLN B 1 426 ? 23.859 -34.812 -1.407 1 87.38 426 GLN B CA 1
ATOM 6617 C C . GLN B 1 426 ? 24.594 -35.781 -0.487 1 87.38 426 GLN B C 1
ATOM 6619 O O . GLN B 1 426 ? 25.297 -36.656 -0.956 1 87.38 426 GLN B O 1
ATOM 6624 N N . GLN B 1 427 ? 24.422 -35.625 0.776 1 85.38 427 GLN B N 1
ATOM 6625 C CA . GLN B 1 427 ? 25.156 -36.406 1.756 1 85.38 427 GLN B CA 1
ATOM 6626 C C . GLN B 1 427 ? 24.375 -37.688 2.129 1 85.38 427 GLN B C 1
ATOM 6628 O O . GLN B 1 427 ? 24.891 -38.531 2.85 1 85.38 427 GLN B O 1
ATOM 6633 N N . ILE B 1 428 ? 23.156 -37.656 1.785 1 84.81 428 ILE B N 1
ATOM 6634 C CA . ILE B 1 428 ? 22.344 -38.812 2.1 1 84.81 428 ILE B CA 1
ATOM 6635 C C . ILE B 1 428 ? 22.734 -39.969 1.184 1 84.81 428 ILE B C 1
ATOM 6637 O O . ILE B 1 428 ? 22.766 -39.812 -0.04 1 84.81 428 ILE B O 1
#

Foldseek 3Di:
DPPDPPPDDDDPPPVCVPVPPPPDDPVCVVVCVVPPPPPVVVVVCVVVVNDDQDDDQDADPPDPCRVVSVVVRVVSVLVSVCVVVVPPSPPPPCPPDDDDDDDDDPCVLCVLLVNVQWDKKFWADWDWQFDPPDFTKIKTKIFAPPPAWDAQQWKKWFQFWFDLVLLVLLCVLVVHDQADWDADDDPDDDSADHDDIDGSSVRNTGWFDFKDFADLVLLVLQLVQADDPVLNVVSVVLNVCCPPPVRPDDTGSSVSCVVPVRRDDDPNNSRVRTHTGDIDIFRWQAGCLVPGRMTIAIGTWDDDPVGGDGHSVRSNPDDGGDMTIIHIGGDDPVRHPDPDQQDEEEEEAEFSRCRSVNRRLNVSQSCVVVVHDGHEYEYEYEYADCRGGVGCVVPDVVVSVVSRRYDYQYAHLNCCVVRVNHNHSVVD/DPDPPPPDDDPPPPPVVPVPDPPDDPVVVVVCPVPPPPPVVVVVCVVVVNDDQDDDQDADPPDPCRVVSVVVRVVSVLVSVCVVVVPPSPPPPCPPDDDDDDDDDPCVLCVLLVNPQWDKKFWADWDWQFDPPDFTKIKTKIFAPPPAWDAQQWKKWFQFWFDLVLLVLLCVLVVHDQADWDADDDPDDDSADHDDIDGSSVRNTGWFDFKDFADLVLLVLQLVQADDPVLNVVSVVLNVCCPPPVRPDDTGSSVSCVVPVRRDDDPNNSRVRTHTGDIDIFRWQAGCLVPGRMTIAIGTWDDDPVGGDGHSVRSNPDDGGDMTIIHIGGDDPPRHPDPDQQDEEEEEAEFSRCRSVNRRLNVSQSCVVVVHDGHEYEYEYEYADPRGGVGCVVPDVVVSVVSRRYDYQYAHLNCCVVRVNHNHSVVD

pLDDT: mean 81.54, std 22.72, range [18.84, 98.88]

Solvent-accessible surface area (backbone atoms only — not comparable to full-atom values): 46619 Å² total; per-residue (Å²): 134,84,75,78,80,76,77,77,90,70,82,78,64,80,60,74,73,60,83,62,69,94,78,69,66,75,67,49,58,63,47,38,49,70,70,43,52,52,65,48,51,50,42,46,35,41,69,71,66,44,74,83,72,61,79,86,75,77,58,50,84,89,44,94,49,20,64,52,37,44,49,51,40,49,51,50,42,46,51,36,46,15,63,71,65,69,40,78,57,69,75,60,79,63,61,57,56,31,47,64,41,82,41,82,54,76,48,46,67,35,42,49,46,70,38,66,77,43,38,62,25,35,32,65,38,62,44,73,64,31,40,91,90,47,79,51,27,36,43,35,31,32,36,53,37,89,88,56,64,71,54,35,35,18,26,41,28,35,56,49,38,43,52,66,68,57,43,51,51,52,31,33,74,68,71,42,46,69,76,21,29,28,28,34,43,59,82,59,92,64,54,57,77,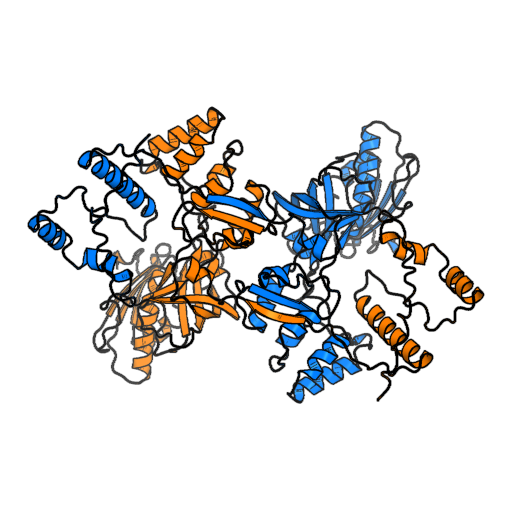54,82,38,81,38,43,45,47,57,47,49,27,49,38,32,43,67,67,48,63,53,46,70,65,52,51,50,53,50,46,73,38,39,78,52,66,69,61,40,52,54,47,50,50,48,63,74,33,37,86,39,84,91,37,52,69,84,47,16,58,61,53,50,48,65,74,39,70,78,46,64,68,54,67,26,54,54,58,46,68,37,52,65,45,61,71,45,75,39,47,24,26,34,19,39,83,80,34,57,54,46,46,29,36,36,42,56,50,45,71,55,89,88,44,57,38,41,53,36,46,37,59,72,68,50,47,64,46,38,59,41,46,29,37,72,39,80,50,62,88,79,51,42,67,64,90,53,45,63,55,59,47,82,43,79,30,46,57,50,59,35,15,33,54,44,2,40,49,47,38,48,42,54,40,39,75,70,70,40,78,54,33,52,24,38,38,32,38,19,31,46,30,82,82,41,42,44,72,57,43,89,50,61,51,46,52,32,34,75,71,48,39,35,48,82,44,59,8,14,58,75,37,21,81,82,27,86,59,16,39,40,50,88,67,102,133,80,77,74,79,76,76,72,84,81,78,77,73,76,62,77,71,59,86,60,68,94,79,68,65,77,70,50,59,63,48,37,50,70,69,44,52,57,64,48,49,52,43,45,35,43,70,71,67,45,74,83,71,63,77,87,74,77,58,51,85,88,42,94,49,20,64,52,39,44,48,52,39,50,50,50,42,45,51,37,47,16,64,70,64,70,40,79,58,69,74,58,79,64,60,59,55,32,46,65,41,81,41,82,54,77,47,44,67,35,42,49,47,71,39,66,78,44,39,61,23,34,32,65,40,64,44,72,64,30,40,91,90,48,79,50,26,35,44,34,31,31,36,52,36,90,88,56,66,72,53,35,34,17,27,41,27,36,56,49,38,42,51,67,66,58,45,50,51,50,30,32,73,69,71,41,46,68,76,22,29,28,28,34,44,60,81,60,94,66,54,58,76,54,82,38,80,39,45,46,46,57,47,49,25,50,38,33,42,67,67,49,64,54,46,70,66,52,50,51,54,49,44,74,39,38,78,52,66,68,60,38,52,53,48,51,50,46,62,73,32,37,85,38,86,93,34,49,68,84,45,16,61,59,51,50,47,66,75,39,70,78,46,65,69,54,69,26,53,54,58,47,68,38,52,65,44,63,70,46,75,37,46,24,27,35,20,40,82,80,34,56,53,45,46,29,37,36,41,56,50,46,71,54,91,90,44,56,37,40,53,35,46,37,59,70,67,52,46,64,47,39,59,42,45,29,38,72,38,81,49,62,85,80,50,41,68,62,88,53,46,63,55,59,48,82,44,79,27,44,58,49,58,36,15,32,52,46,2,40,50,46,37,47,41,53,39,39,72,69,70,40,78,53,32,51,22,37,37,31,38,19,31,48,31,82,80,41,43,42,70,58,44,89,51,61,52,46,54,33,34,74,72,48,40,36,47,82,45,59,7,14,58,75,37,20,81,79,27,86,60,17,39,40,52,87,68,103

Nearest PDB structures (foldseek):
  8dmg-assembly1_B  TM=7.789E-01  e=6.954E-36  Priestia megaterium NBRC 15308 = ATCC 14581
  4dqk-assembly1_A  TM=9.047E-01  e=3.026E-32  Priestia megaterium
  4dql-assembly3_B-2  TM=9.182E-01  e=1.452E-30  Priestia megaterium
  4dql-assembly3_A  TM=8.979E-01  e=6.105E-31  Priestia megaterium
  4dqk-assembly2_B  TM=9.131E-01  e=4.353E-30  Priestia megaterium

Secondary structure (DSSP, 8-state):
--------S----SS------TTS-THHHHHHHHHS-HHHHHHHHHHTTPPP-SPPP---TTSTTHHHHHHHHHHHHHHHHHHHHT-----------EEEEEES-TTHHHHHTT-TT-EEEEEEEEEE-SPTTSPPEEEEEEEPPTT----TT-EEEE-----HHHHHHHHHHTT--TT-EEEEEESS--SS-BSSEEEHHHHHHHTB-TTPBPPHHHHHHHHHT---HHHHHHHHHHHHTTTSGGG---SBHHHHHHH-TT----HHHHHHHSPBP--EEEEB-S-TTT-TTEEEEEEE--EETTEE-HHHHHHHT--TT-EEEEEEE---T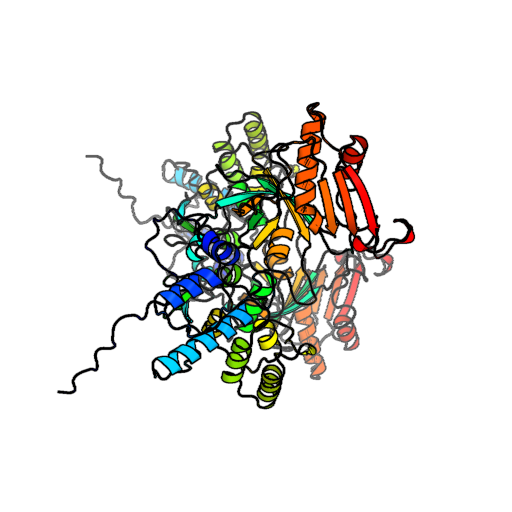TSS--SSTTS--EEEEEGGGGHHHHHHHHHHHHHHHTT---PPEEEEEEES-TTTS-TTIIIIIHHHHHTTSEEEEEEETT-GGGGTT--SGGG-/--------------S------TTS-THHHHHHHHHS-HHHHHHHHHHTT----SPPP---TTSTTHHHHHHHHHHHHHHHHHHHHT-----------EEEEEES-TTHHHHHTT-TT-EEEEEEEEEE-SPTTSPPEEEEEEEPPTT----TT-EEEE-----HHHHHHHHHHTT--TT-EEEEEESS--SS-BSSEEEHHHHHHHTB-TTPBPPHHHHHHHHHT---HHHHHHHHHHHHTTTSGGG---SBHHHHHHH-TT----HHHHHHHSPBP--EEEEB-S-TTT-TTEEEEEEE--EETTEE-HHHHHHHT--TT-EEEEEEE---TTSS--SSTTS--EEEEEGGGGHHHHHHHHHHHHHHHTT---PPEEEEEEES-TTTS-TTIIIIIHHHHHTTSEEEEEEETT-GGGGTT--SGGG-

Organism: NCBI:txid456999

InterPro domains:
  IPR001433 Oxidoreductase FAD/NAD(P)-binding [PF00175] (348-403)
  IPR001709 Flavoprotein pyridine nucleotide cytochrome reductase [PR00371] (150-160)
  IPR001709 Flavoprotein pyridine nucleotide cytochrome reductase [PR00371] (280-287)
  IPR001709 Flavoprotein pyridine nucleotide cytochrome reductase [PR00371] (309-318)
  IPR001709 Flavoprotein pyridine nucleotide cytochrome reductase [PR00371] (346-365)
  IPR001709 Flavoprotein pyridine nucleotide cytochrome reductase [PR00371] (375-384)
  IPR001709 Flavoprotein pyridine nucleotide cytochrome reductase [PR00371] (422-428)
  IPR003097 Sulfite reductase [NADPH] flavoprotein alpha-component-like, FAD-binding [PF00667] (123-313)
  IPR017927 FAD-binding domain, ferredoxin reductase-type [PS51384] (116-338)
  IPR017938 Riboflavin synthase-like beta-barrel [SSF63380] (117-331)
  IPR023173 NADPH-cytochrome p450 reductase, FAD-binding, alpha-helical domain superfamily [G3DSA:1.20.990.10] (160-278)
  IPR029039 Flavoprotein-like superfamily [G3DSA:3.40.50.360] (41-98)
  IPR029039 Flavoprotein-like superfamily [SSF52218] (43-88)
  IPR039261 Ferredoxin-NADP reductase (FNR), nucleotide-binding domain [G3DSA:3.40.50.80] (337-428)
  IPR039261 Ferredoxin-NADP reductase (FNR), nucleotide-binding domain [SSF52343] (334-427)